Protein 7WUY (pdb70)

Solvent-accessible surface area: 31284 Å² total; per-residue (Å²): 96,23,52,84,15,1,50,94,0,49,88,30,6,101,49,82,164,73,53,94,20,118,54,67,68,51,33,51,52,6,5,29,7,0,26,90,0,46,39,54,2,10,64,25,129,22,19,22,28,43,21,23,27,20,9,0,5,0,2,0,0,42,1,0,13,66,15,121,0,0,75,65,4,51,97,98,46,23,14,90,8,86,66,0,3,107,96,26,64,15,45,36,50,2,0,17,13,4,0,27,0,0,22,30,31,38,18,1,67,24,78,70,76,55,85,0,8,12,26,59,34,0,91,22,0,32,29,114,41,45,31,36,4,36,0,26,24,10,9,61,16,28,1,49,4,3,44,18,0,23,173,13,3,96,78,81,27,31,135,38,12,72,40,81,64,69,2,0,6,0,46,53,65,57,35,40,121,31,10,15,35,46,2,12,15,152,73,93,155,56,1,26,33,26,1,39,4,62,14,5,14,56,28,29,6,20,23,47,76,23,30,98,4,54,84,0,19,87,59,16,95,123,35,93,123,54,22,1,0,0,2,0,14,11,12,34,0,108,11,0,24,18,2,14,162,82,6,98,109,2,54,17,60,30,0,0,0,0,17,42,61,28,2,13,124,30,0,106,109,61,11,75,144,62,1,94,61,11,77,47,61,51,11,28,34,22,145,68,11,66,19,141,22,0,0,0,0,1,0,20,38,12,0,8,42,21,4,60,99,20,0,11,36,0,0,90,55,2,21,80,4,10,24,134,55,1,55,0,0,0,1,0,4,8,13,37,112,63,14,47,50,19,6,2,0,23,11,5,18,10,1,0,16,2,1,35,11,2,23,52,90,57,3,92,125,2,2,68,131,6,36,8,114,32,72,18,36,77,102,15,110,106,16,69,0,0,6,1,11,0,45,76,86,62,16,49,67,0,0,55,60,0,57,87,34,8,117,37,96,158,68,67,85,95,48,60,98,143,65,8,130,44,6,11,37,18,0,91,85,2,17,78,80,25,22,72,31,74,10,16,0,4,37,19,2,9,28,2,0,13,3,3,0,6,37,0,0,14,67,15,125,0,0,74,53,3,50,95,99,44,20,17,102,9,90,66,0,5,104,85,30,66,18,43,35,71,0,0,19,18,2,0,60,3,0,29,26,9,20,16,1,58,48,88,58,94,83,86,0,5,10,28,52,11,0,93,27,8,35,28,121,44,64,42,34,3,49,7,30,17,11,10,63,12,56,4,46,3,3,40,6,1,23,134,8,5,99,82,66,26,32,130,32,10,66,34,82,84,82,1,0,16,0,30,41,63,57,20,31,104,26,27,34,50,86,6,13,92,155,59,108,151,73,33,54,38,35,104,63,0,102,59,23,29,48,79,108,3,40,32,36,69,34,23,95,3,44,82,0,21,84,52,16,91,143,25,93,121,31,38,0,0,0,1,1,18,9,52,138,0,168,8,0,21,21,0,14,154,88,14,101,117,2,47,20,65,47,0,2,0,0,20,116,77,52,50,8,112,103,3,100,80,101,17,99,136,51,2,108,67,6,99,32,34,52,12,40,40,37,141,64,13,53,14,115,19,0,8,0,0,0,0,31,33,19,0,27,48,28,3,38,102,54,0,8,45,0,0,90,61,3,21,83,6,8,23,124,62,0,46,0,0,0,1,1,2,3,7,28,74,56,8,49,113,44,0,4,3,15,12,8,29,10,5,2,41,3,1,13,6,1,16,69,127,43,3,95,131,0,1,65,108,5,32,4,120,15,65,20,38,78,109,15,146,74,26,58,0,0,3,0,14,0,39,68,97

Foldseek 3Di:
DVVVLVVVVVVLVVCVVVVNQPDLQSVVVVVVSVVVVCVVPDDPVNVVVVVVLVVLLLVLLVVCLVLLLLLVADQDDKAFLVVSCVVSVHDSVVNVVSVVSCCVVVQWPDDPDTIIHGDPNSNPSNDDAQVNLLSCCCVVQFPLLVVCVVVLCVVVNPDQQFDQFQFSSCVSVVNRVDGPQVVQLPDLVSLVSVLRNVPPPCLAAPLDDWDQPLVLLVVCVVDPQAQAEEEAQCQLCPSVVVNCVVNVSDQQQSYEYEHAPSRLVCSVVPPDPRSVSHHYYYDDLLVADPAAAHQEYEAEAPQQLHHLVSLLSSLLRVQVRYDQNHKYKYKYAAADVVGDDVQVVVQVSSSSNNGGHYHPVSVVVSCVSSQKDFPDWTQDPRYRIIITIIGGD/DVVVLVVLVVVVVVCVVVVHDDDPVSVVVNVVVVVVVCVVPPDVVRVVVVVVLVVLLLVLLVVCLVLLLLQVADQDDKDFLVRSCVVSVHDSVVNVVSVVSCCVVVQWHDDPPGIIHGDPNRNVSNDDAQVNLLSCLCVVQPPLLVVCVVVLCVVVPPDQQFAQASFSSCVSVVHSVDGPVVVVVVPVVNVVSVVSNVVVVVVPDDLDDFDDPCVLLVVVVVDVDAQAEEEAQCQLCPSLVVNCVVPVSDQQLSYEYEHAPVRLVVSCPPNDDSNVSHHYYYDDLQAADPRAAYQEYEYEPPQQLGGLVSLLSSLLRVVVRHDQNHKYKYWAAQADVVGDDPQVVVQVSSSSSNGGGHHPVSVQVSQVSSQKHFPDWTADPPRRGIITIIGGD

Organism: Aspergillus carbonarius (strain ITEM 5010) (NCBI:txid602072)

Secondary structure (DSSP, 8-state):
-HHHHHHHHHHHHHHHHTT---SHHHHHHHHHHHHHHHHHH--HHHHHHHHHHHHHHHHHHHHHHHTTHHHHS-SSS-EEHHHHHHHHT--HHHHHHHHHHHHHTTSEEEETTTEEEE-TTTGGGGS--HHHHHHHIIIIIIHHHHHTHHHHHHHH-SS----SSS-HHHHHHT-TTS-HHHHHHTSHHHHHHHHHHTTS-TTTS-SSSSS--TTHHHHHHH-SSS--EEEET-TTSHHHHHHHHH-TTS-GGGEEEEE-HHHHHHHHHH--TTGGGSEEEE--TTT-----S-SEEEEES-GGGS-HHHHHHHHHHHHHH--TT-EEEEEEE-B-SS--HHHHHHHHHHHTTT----BHHHHHHHHHHTTEEEEEEEE-SSSSEEEEEEEE-/-HHHHHHHHHHHHHHHHTTPPPPHHHHHHHHHHHHHHHHHH--HHHHHHHHHHHHHHHHHHHHHHHTTHHHHS-SSS-EEHHHHHHHHTS-HHHHHHHHHHHHHTTSEEESSTTEEEE-TTTGGGGS--HHHHHHHHIIIIIHHHHHTHHHHHHHH-S-----SSS-HHHHHHT-TTS-HHHHHHT-HHHHHHHHHHHHHHHHTS-SSSSS--TTHHHHHHH-SSS--EEEET-TTSHHHHHHHHH-TTS-GGG-EEEE-HHHHHHHHHH--HHHHHSEEEE--TTT-----S-SEEEEES-GGGS-HHHHHHHHHHHHHH--TT-EEEEEEE-B-SSPPHHHHHHHHHHGGGT--PPBHHHHHHHHHHTTEEEEEEEE-SSTTEEEEEEEE-

Structure (mmCIF, N/CA/C/O backbone):
data_7WUY
#
_entry.id   7WUY
#
_cell.length_a   72.954
_cell.length_b   108.295
_cell.length_c   122.771
_cell.angle_alpha   90.000
_cell.angle_beta   90.000
_cell.angle_gamma   90.000
#
_symmetry.space_group_name_H-M   'P 21 2 21'
#
loop_
_entity.id
_entity.type
_entity.pdbx_description
1 polymer 'Methyltransf_2 domain-containing protein'
2 non-polymer 'SULFATE ION'
3 non-polymer S-ADENOSYLMETHIONINE
4 non-polymer 1,2-ETHANEDIOL
5 non-polymer GLYCEROL
6 non-polymer 3-[[(1~{S},2~{R},4~{a}~{S},8~{a}~{S})-2-methyl-1,2,4~{a},5,6,7,8,8~{a}-octahydronaphthalen-1-yl]carbonyl]-5-[(1~{S},2~{R},5~{S},6~{S})-2,5-bis(oxidanyl)-7-oxabicyclo[4.1.0]heptan-2-yl]-4-oxidanyl-1~{H}-pyridin-2-one
7 non-polymer 'PENTAETHYLENE GLYCOL'
8 non-polymer DI(HYDROXYETHYL)ETHER
9 water water
#
loop_
_atom_site.group_PDB
_atom_site.id
_atom_site.type_symbol
_atom_site.label_atom_id
_atom_site.label_alt_id
_atom_site.label_comp_id
_atom_site.label_asym_id
_atom_site.label_entity_id
_atom_site.label_seq_id
_atom_site.pdbx_PDB_ins_code
_atom_site.Cartn_x
_atom_site.Cartn_y
_atom_site.Cartn_z
_atom_site.occupancy
_atom_site.B_iso_or_equiv
_atom_site.auth_seq_id
_atom_site.auth_comp_id
_atom_site.auth_asym_id
_atom_site.auth_atom_id
_atom_site.pdbx_PDB_model_num
ATOM 1 N N . SER A 1 10 ? -0.55225 126.86245 5.10700 1.000 32.36825 10 SER A N 1
ATOM 2 C CA . SER A 1 10 ? -1.59443 125.88536 5.32362 1.000 41.80212 10 SER A CA 1
ATOM 3 C C . SER A 1 10 ? -1.13026 124.96879 6.43070 1.000 35.89891 10 SER A C 1
ATOM 4 O O . SER A 1 10 ? 0.04607 124.95595 6.75525 1.000 39.19987 10 SER A O 1
ATOM 7 N N . LEU A 1 11 ? -2.06271 124.24204 7.03187 1.000 36.58642 11 LEU A N 1
ATOM 8 C CA . LEU A 1 11 ? -1.67973 123.21223 7.97978 1.000 39.16261 11 LEU A CA 1
ATOM 9 C C . LEU A 1 11 ? -0.69258 122.25462 7.32802 1.000 40.50507 11 LEU A C 1
ATOM 10 O O . LEU A 1 11 ? 0.21722 121.76201 7.99534 1.000 36.96915 11 LEU A O 1
ATOM 15 N N . ASP A 1 12 ? -0.81076 122.04026 6.00610 1.000 38.61580 12 ASP A N 1
ATOM 16 C CA . ASP A 1 12 ? 0.00090 121.02196 5.34630 1.000 37.59665 12 ASP A CA 1
ATOM 17 C C . ASP A 1 12 ? 1.40647 121.51453 5.05897 1.000 39.69978 12 ASP A C 1
ATOM 18 O O . ASP A 1 12 ? 2.37005 120.75355 5.24200 1.000 40.79655 12 ASP A O 1
ATOM 23 N N . THR A 1 13 ? 1.56448 122.77321 4.61684 1.000 38.48557 13 THR A N 1
ATOM 24 C CA . THR A 1 13 ? 2.91061 123.30867 4.45549 1.000 32.55900 13 THR A CA 1
ATOM 25 C C . THR A 1 13 ? 3.61321 123.44377 5.80514 1.000 37.65232 13 THR A C 1
ATOM 26 O O . THR A 1 13 ? 4.83555 123.22823 5.89461 1.000 37.41817 13 THR A O 1
ATOM 30 N N . LEU A 1 14 ? 2.87037 123.79692 6.86327 1.000 35.23990 14 LEU A N 1
ATOM 31 C CA . LEU A 1 14 ? 3.46588 123.81643 8.20566 1.000 37.17114 14 LEU A CA 1
ATOM 32 C C . LEU A 1 14 ? 3.91500 122.41041 8.61751 1.000 32.75285 14 LEU A C 1
ATOM 33 O O . LEU A 1 14 ? 5.01636 122.22542 9.14839 1.000 31.55774 14 LEU A O 1
ATOM 38 N N . ALA A 1 15 ? 3.05015 121.42243 8.43462 1.000 33.36108 15 ALA A N 1
ATOM 39 C CA . ALA A 1 15 ? 3.43783 120.05307 8.77772 1.000 35.75942 15 ALA A CA 1
ATOM 40 C C . ALA A 1 15 ? 4.72708 119.67078 8.06768 1.000 30.93764 15 ALA A C 1
ATOM 41 O O . ALA A 1 15 ? 5.61489 119.06731 8.67076 1.000 33.20866 15 ALA A O 1
ATOM 43 N N . ALA A 1 16 ? 4.84259 120.01934 6.78113 1.000 31.93219 16 ALA A N 1
ATOM 44 C CA . ALA A 1 16 ? 6.02583 119.66511 6.00502 1.000 39.45834 16 ALA A CA 1
ATOM 45 C C . ALA A 1 16 ? 7.26034 120.40330 6.49785 1.000 39.91514 16 ALA A C 1
ATOM 46 O O . ALA A 1 16 ? 8.36740 119.85686 6.47151 1.000 34.47695 16 ALA A O 1
ATOM 48 N N . LYS A 1 17 ? 7.10105 121.63412 6.96879 1.000 32.55685 17 LYS A N 1
ATOM 49 C CA . LYS A 1 17 ? 8.25362 122.32348 7.52008 1.000 34.22931 17 LYS A CA 1
ATOM 50 C C . LYS A 1 17 ? 8.70469 121.65815 8.81287 1.000 32.70751 17 LYS A C 1
ATOM 51 O O . LYS A 1 17 ? 9.91468 121.51298 9.04620 1.000 33.66507 17 LYS A O 1
ATOM 57 N N . LEU A 1 18 ? 7.75360 121.23186 9.65704 1.000 31.43245 18 LEU A N 1
ATOM 58 C CA . LEU A 1 18 ? 8.13757 120.54070 10.88902 1.000 31.32725 18 LEU A CA 1
ATOM 59 C C . LEU A 1 18 ? 8.87752 119.23328 10.57653 1.000 36.37248 18 LEU A C 1
ATOM 60 O O . LEU A 1 18 ? 9.91244 118.91777 11.17934 1.000 30.07886 18 LEU A O 1
ATOM 65 N N . ILE A 1 19 ? 8.32757 118.44833 9.64984 1.000 33.39802 19 ILE A N 1
ATOM 66 C CA . ILE A 1 19 ? 8.92657 117.16425 9.27232 1.000 31.68332 19 ILE A CA 1
ATOM 67 C C . ILE A 1 19 ? 10.35290 117.37515 8.77393 1.000 31.61436 19 ILE A C 1
ATOM 68 O O . ILE A 1 19 ? 11.27355 116.63141 9.13984 1.000 35.77336 19 ILE A O 1
ATOM 73 N N . GLU A 1 20 ? 10.58388 118.42523 7.98720 1.000 37.72512 20 GLU A N 1
ATOM 74 C CA . GLU A 1 20 ? 11.91858 118.62483 7.43705 1.000 37.06222 20 GLU A CA 1
ATOM 75 C C . GLU A 1 20 ? 12.89823 119.08963 8.50319 1.000 42.75649 20 GLU A C 1
ATOM 76 O O . GLU A 1 20 ? 14.06876 118.68181 8.49950 1.000 42.37340 20 GLU A O 1
ATOM 82 N N . LYS A 1 21 ? 12.44269 119.92722 9.43788 1.000 38.08193 21 LYS A N 1
ATOM 83 C CA . LYS A 1 21 ? 13.32867 120.32948 10.52009 1.000 38.75589 21 LYS A CA 1
ATOM 84 C C . LYS A 1 21 ? 13.59026 119.17628 11.48024 1.000 40.04918 21 LYS A C 1
ATOM 85 O O . LYS A 1 21 ? 14.68096 119.09268 12.06075 1.000 39.45314 21 LYS A O 1
ATOM 91 N N . ALA A 1 22 ? 12.61920 118.26615 11.65752 1.000 35.33036 22 ALA A N 1
ATOM 92 C CA . ALA A 1 22 ? 12.87933 117.07576 12.47303 1.000 35.44399 22 ALA A CA 1
ATOM 93 C C . ALA A 1 22 ? 13.96853 116.20206 11.82403 1.000 40.57407 22 ALA A C 1
ATOM 94 O O . ALA A 1 22 ? 14.89864 115.73551 12.50288 1.000 36.65239 22 ALA A O 1
ATOM 96 N N . LYS A 1 23 ? 13.90153 116.02207 10.49864 1.000 40.14145 23 LYS A N 1
ATOM 97 C CA . LYS A 1 23 ? 14.96859 115.32092 9.77755 1.000 38.08079 23 LYS A CA 1
ATOM 98 C C . LYS A 1 23 ? 16.32793 115.94521 10.04321 1.000 39.62844 23 LYS A C 1
ATOM 99 O O . LYS A 1 23 ? 17.30014 115.23317 10.33480 1.000 43.78524 23 LYS A O 1
ATOM 105 N N . ASP A 1 24 ? 16.43095 117.27705 9.89627 1.000 39.62476 24 ASP A N 1
ATOM 106 C CA . ASP A 1 24 ? 17.71370 117.95112 10.10667 1.000 45.84448 24 ASP A CA 1
ATOM 107 C C . ASP A 1 24 ? 18.23298 117.68283 11.50599 1.000 48.28438 24 ASP A C 1
ATOM 108 O O . ASP A 1 24 ? 19.40889 117.36375 11.69188 1.000 48.87383 24 ASP A O 1
ATOM 113 N N . LEU A 1 25 ? 17.37034 117.83476 12.51200 1.000 39.72669 25 LEU A N 1
ATOM 114 C CA . LEU A 1 25 ? 17.78470 117.53795 13.88147 1.000 40.41619 25 LEU A CA 1
ATOM 115 C C . LEU A 1 25 ? 18.31343 116.11723 14.00903 1.000 49.23630 25 LEU A C 1
ATOM 116 O O . LEU A 1 25 ? 19.33137 115.88542 14.66767 1.000 48.04480 25 LEU A O 1
ATOM 121 N N . ARG A 1 26 ? 17.62081 115.15095 13.39883 1.000 43.39735 26 ARG A N 1
ATOM 122 C CA . ARG A 1 26 ? 17.97109 113.73995 13.57052 1.000 47.06485 26 ARG A CA 1
ATOM 123 C C . ARG A 1 26 ? 19.36893 113.43829 13.02253 1.000 45.36297 26 ARG A C 1
ATOM 124 O O . ARG A 1 26 ? 20.12264 112.64232 13.60092 1.000 52.23455 26 ARG A O 1
ATOM 132 N N . ALA A 1 27 ? 19.72174 114.05775 11.90582 1.000 46.22954 27 ALA A N 1
ATOM 133 C CA . ALA A 1 27 ? 21.02271 113.92717 11.28004 1.000 49.06240 27 ALA A CA 1
ATOM 134 C C . ALA A 1 27 ? 22.10937 114.77933 11.92958 1.000 58.20265 27 ALA A C 1
ATOM 135 O O . ALA A 1 27 ? 23.25903 114.69202 11.49136 1.000 61.24663 27 ALA A O 1
ATOM 137 N N . GLY A 1 28 ? 21.79065 115.60994 12.92582 1.000 56.30432 28 GLY A N 1
ATOM 138 C CA . GLY A 1 28 ? 22.75918 116.57579 13.44650 1.000 57.88729 28 GLY A CA 1
ATOM 139 C C . GLY A 1 28 ? 23.07545 117.73281 12.51334 1.000 66.38758 28 GLY A C 1
ATOM 140 O O . GLY A 1 28 ? 24.21150 118.22969 12.51351 1.000 69.04397 28 GLY A O 1
ATOM 141 N N . ASN A 1 29 ? 22.08710 118.17997 11.71849 1.000 64.93033 29 ASN A N 1
ATOM 142 C CA . ASN A 1 29 ? 22.23336 119.22905 10.70614 1.000 70.22781 29 ASN A CA 1
ATOM 143 C C . ASN A 1 29 ? 21.36628 120.46188 10.99221 1.000 70.13740 29 ASN A C 1
ATOM 144 O O . ASN A 1 29 ? 21.04451 121.21652 10.06359 1.000 66.28545 29 ASN A O 1
ATOM 149 N N . SER A 1 30 ? 20.95143 120.67275 12.24435 1.000 66.24678 30 SER A N 1
ATOM 150 C CA . SER A 1 30 ? 20.12680 121.83024 12.60179 1.000 62.69931 30 SER A CA 1
ATOM 151 C C . SER A 1 30 ? 20.83361 122.61867 13.70279 1.000 64.36902 30 SER A C 1
ATOM 152 O O . SER A 1 30 ? 20.27620 122.85695 14.78628 1.000 66.30459 30 SER A O 1
ATOM 155 N N . THR A 1 31 ? 22.07686 123.00981 13.42291 1.000 56.32709 31 THR A N 1
ATOM 156 C CA . THR A 1 31 ? 22.95299 123.61046 14.41411 1.000 58.02051 31 THR A CA 1
ATOM 157 C C . THR A 1 31 ? 22.78181 125.12815 14.48340 1.000 54.18065 31 THR A C 1
ATOM 158 O O . THR A 1 31 ? 22.80379 125.69668 15.57831 1.000 60.41157 31 THR A O 1
ATOM 162 N N . THR A 1 32 ? 22.56308 125.78752 13.34175 1.000 46.28839 32 THR A N 1
ATOM 163 C CA . THR A 1 32 ? 22.80533 127.21989 13.23521 1.000 48.31522 32 THR A CA 1
ATOM 164 C C . THR A 1 32 ? 21.71670 128.05126 13.92745 1.000 49.45752 32 THR A C 1
ATOM 165 O O . THR A 1 32 ? 20.59633 127.57681 14.16554 1.000 40.92594 32 THR A O 1
ATOM 169 N N . PRO A 1 33 ? 22.04961 129.29640 14.28925 1.000 46.98784 33 PRO A N 1
ATOM 170 C CA . PRO A 1 33 ? 21.02339 130.19059 14.85276 1.000 41.75017 33 PRO A CA 1
ATOM 171 C C . PRO A 1 33 ? 19.87768 130.42545 13.89711 1.000 39.65357 33 PRO A C 1
ATOM 172 O O . PRO A 1 33 ? 18.72531 130.44284 14.33673 1.000 34.65086 33 PRO A O 1
ATOM 176 N N . GLN A 1 34 ? 20.15834 130.58737 12.59390 1.000 36.30525 34 GLN A N 1
ATOM 177 C CA . GLN A 1 34 ? 19.08064 130.80802 11.63695 1.000 41.39360 34 GLN A CA 1
ATOM 178 C C . GLN A 1 34 ? 18.12029 129.62799 11.62839 1.000 38.85401 34 GLN A C 1
ATOM 179 O O . GLN A 1 34 ? 16.90017 129.80837 11.52425 1.000 35.36405 34 GLN A O 1
ATOM 185 N N . GLN A 1 35 ? 18.65867 128.40753 11.73086 1.000 39.61527 35 GLN A N 1
ATOM 186 C CA . GLN A 1 35 ? 17.79617 127.23021 11.74666 1.000 34.40201 35 GLN A CA 1
ATOM 187 C C . GLN A 1 35 ? 16.94207 127.19818 13.01176 1.000 30.70763 35 GLN A C 1
ATOM 188 O O . GLN A 1 35 ? 15.74942 126.88637 12.95017 1.000 33.36349 35 GLN A O 1
ATOM 194 N N . HIS A 1 36 ? 17.54114 127.48281 14.17236 1.000 28.70469 36 HIS A N 1
ATOM 195 C CA . HIS A 1 36 ? 16.72439 127.54342 15.38347 1.000 31.71028 36 HIS A CA 1
ATOM 196 C C . HIS A 1 36 ? 15.63157 128.60132 15.26150 1.000 31.89593 36 HIS A C 1
ATOM 197 O O . HIS A 1 36 ? 14.46373 128.34213 15.57772 1.000 29.30050 36 HIS A O 1
ATOM 204 N N . GLU A 1 37 ? 15.99705 129.81950 14.83943 1.000 32.90898 37 GLU A N 1
ATOM 205 C CA . GLU A 1 37 ? 14.99873 130.87249 14.71929 1.000 35.02040 37 GLU A CA 1
ATOM 206 C C . GLU A 1 37 ? 13.88276 130.45400 13.77477 1.000 33.72116 37 GLU A C 1
ATOM 207 O O . GLU A 1 37 ? 12.70080 130.74536 14.01490 1.000 28.87470 37 GLU A O 1
ATOM 213 N N . ALA A 1 38 ? 14.23797 129.76739 12.69195 1.000 27.88880 38 ALA A N 1
ATOM 214 C CA . ALA A 1 38 ? 13.22485 129.38156 11.72188 1.000 29.58976 38 ALA A CA 1
ATOM 215 C C . ALA A 1 38 ? 12.26835 128.34199 12.29803 1.000 25.32573 38 ALA A C 1
ATOM 216 O O . ALA A 1 38 ? 11.05885 128.39466 12.03305 1.000 31.82901 38 ALA A O 1
ATOM 218 N N . LEU A 1 39 ? 12.78424 127.38353 13.08106 1.000 28.81723 39 LEU A N 1
ATOM 219 C CA . LEU A 1 39 ? 11.89690 126.39830 13.69398 1.000 29.04852 39 LEU A CA 1
ATOM 220 C C . LEU A 1 39 ? 10.99654 127.06164 14.72717 1.000 27.99096 39 LEU A C 1
ATOM 221 O O . LEU A 1 39 ? 9.80716 126.74729 14.80647 1.000 27.18569 39 LEU A O 1
ATOM 226 N N . VAL A 1 40 ? 11.56228 127.94026 15.55885 1.000 25.13542 40 VAL A N 1
ATOM 227 C CA . VAL A 1 40 ? 10.73026 128.69637 16.50115 1.000 24.61512 40 VAL A CA 1
ATOM 228 C C . VAL A 1 40 ? 9.62130 129.44218 15.76565 1.000 27.74920 40 VAL A C 1
ATOM 229 O O . VAL A 1 40 ? 8.45528 129.43500 16.19407 1.000 26.27517 40 VAL A O 1
ATOM 233 N N . GLY A 1 41 ? 9.95393 130.10559 14.64864 1.000 25.89171 41 GLY A N 1
ATOM 234 C CA . GLY A 1 41 ? 8.92193 130.78531 13.88678 1.000 30.01939 41 GLY A CA 1
ATOM 235 C C . GLY A 1 41 ? 7.84764 129.85880 13.35247 1.000 26.35606 41 GLY A C 1
ATOM 236 O O . GLY A 1 41 ? 6.65377 130.17748 13.38391 1.000 26.58937 41 GLY A O 1
ATOM 237 N N . THR A 1 42 ? 8.24707 128.68671 12.85470 1.000 28.40366 42 THR A N 1
ATOM 238 C CA . THR A 1 42 ? 7.24881 127.73901 12.40619 1.000 24.56898 42 THR A CA 1
ATOM 239 C C . THR A 1 42 ? 6.32978 127.29821 13.54522 1.000 25.72049 42 THR A C 1
ATOM 240 O O . THR A 1 42 ? 5.12404 127.18098 13.36376 1.000 28.17724 42 THR A O 1
ATOM 244 N N . LEU A 1 43 ? 6.88480 127.02395 14.72333 1.000 25.77496 43 LEU A N 1
ATOM 245 C CA . LEU A 1 43 ? 6.04105 126.65199 15.85489 1.000 22.61374 43 LEU A CA 1
ATOM 246 C C . LEU A 1 43 ? 5.04551 127.76210 16.18482 1.000 22.48107 43 LEU A C 1
ATOM 247 O O . LEU A 1 43 ? 3.93722 127.49034 16.64102 1.000 26.30495 43 LEU A O 1
ATOM 252 N N . LYS A 1 44 ? 5.47444 129.01651 16.08185 1.000 25.03800 44 LYS A N 1
ATOM 253 C CA . LYS A 1 44 ? 4.54758 130.12339 16.33868 1.000 29.39825 44 LYS A CA 1
ATOM 254 C C . LYS A 1 44 ? 3.44697 130.16260 15.28741 1.000 26.49002 44 LYS A C 1
ATOM 255 O O . LYS A 1 44 ? 2.28271 130.44725 15.60325 1.000 27.24788 44 LYS A O 1
ATOM 261 N N . GLN A 1 45 ? 3.80540 129.89268 14.02928 1.000 30.57198 45 GLN A N 1
ATOM 262 C CA . GLN A 1 45 ? 2.80691 129.84484 12.97405 1.000 32.29149 45 GLN A CA 1
ATOM 263 C C . GLN A 1 45 ? 1.79039 128.75363 13.23182 1.000 30.08050 45 GLN A C 1
ATOM 264 O O . GLN A 1 45 ? 0.59010 128.95219 13.00029 1.000 30.22379 45 GLN A O 1
ATOM 270 N N . VAL A 1 46 ? 2.24164 127.61144 13.76462 1.000 29.03656 46 VAL A N 1
ATOM 271 C CA . VAL A 1 46 ? 1.32183 126.55230 14.13291 1.000 27.38430 46 VAL A CA 1
ATOM 272 C C . VAL A 1 46 ? 0.36975 127.03676 15.20513 1.000 30.08584 46 VAL A C 1
ATOM 273 O O . VAL A 1 46 ? -0.84795 126.85667 15.10832 1.000 28.95372 46 VAL A O 1
ATOM 277 N N . GLN A 1 47 ? 0.92146 127.60020 16.27992 1.000 28.91398 47 GLN A N 1
ATOM 278 C CA . GLN A 1 47 ? 0.09808 128.14763 17.35725 1.000 27.43435 47 GLN A CA 1
ATOM 279 C C . GLN A 1 47 ? -1.00096 129.04260 16.79452 1.000 29.28974 47 GLN A C 1
ATOM 280 O O . GLN A 1 47 ? -2.17584 128.87611 17.11941 1.000 31.27021 47 GLN A O 1
ATOM 286 N N . ASP A 1 48 ? -0.63174 129.94715 15.88216 1.000 29.08079 48 ASP A N 1
ATOM 287 C CA . ASP A 1 48 ? -1.58438 130.92435 15.34449 1.000 30.90255 48 ASP A CA 1
ATOM 288 C C . ASP A 1 48 ? -2.62167 130.27688 14.46268 1.000 43.19039 48 ASP A C 1
ATOM 289 O O . ASP A 1 48 ? -3.75368 130.76243 14.36137 1.000 41.36747 48 ASP A O 1
ATOM 294 N N . ALA A 1 49 ? -2.25362 129.20228 13.79784 1.000 36.85227 49 ALA A N 1
ATOM 295 C CA . ALA A 1 49 ? -3.20155 128.53682 12.93285 1.000 38.28447 49 ALA A CA 1
ATOM 296 C C . ALA A 1 49 ? -4.12972 127.63103 13.70463 1.000 37.20382 49 ALA A C 1
ATOM 297 O O . ALA A 1 49 ? -5.20829 127.30778 13.20603 1.000 48.56382 49 ALA A O 1
ATOM 299 N N . VAL A 1 50 ? -3.76369 127.18595 14.89421 1.000 34.10561 50 VAL A N 1
ATOM 300 C CA . VAL A 1 50 ? -4.60329 126.19931 15.55418 1.000 36.22515 50 VAL A CA 1
ATOM 301 C C . VAL A 1 50 ? -5.28447 126.75360 16.79536 1.000 36.01078 50 VAL A C 1
ATOM 302 O O . VAL A 1 50 ? -6.35349 126.24313 17.15535 1.000 33.51054 50 VAL A O 1
ATOM 306 N N . TYR A 1 51 ? -4.75249 127.81576 17.41830 1.000 28.56252 51 TYR A N 1
ATOM 307 C CA . TYR A 1 51 ? -5.32253 128.25640 18.68768 1.000 29.74520 51 TYR A CA 1
ATOM 308 C C . TYR A 1 51 ? -6.73201 128.80846 18.48953 1.000 29.79059 51 TYR A C 1
ATOM 309 O O . TYR A 1 51 ? -7.01710 129.52062 17.51660 1.000 30.28810 51 TYR A O 1
ATOM 318 N N . LEU A 1 52 ? -7.60877 128.49752 19.42520 1.000 33.60272 52 LEU A N 1
ATOM 319 C CA . LEU A 1 52 ? -8.94059 129.08014 19.47328 1.000 30.01932 52 LEU A CA 1
ATOM 320 C C . LEU A 1 52 ? -9.05429 130.02650 20.66908 1.000 33.38127 52 LEU A C 1
ATOM 321 O O . LEU A 1 52 ? -8.18185 130.05026 21.54556 1.000 30.28131 52 LEU A O 1
ATOM 326 N N . PRO A 1 53 ? -10.12889 130.82235 20.74051 1.000 33.67042 53 PRO A N 1
ATOM 327 C CA . PRO A 1 53 ? -10.23532 131.79099 21.84931 1.000 32.71155 53 PRO A CA 1
ATOM 328 C C . PRO A 1 53 ? -9.96090 131.20880 23.22029 1.000 27.76224 53 PRO A C 1
ATOM 329 O O . PRO A 1 53 ? -9.32387 131.87699 24.04066 1.000 29.55667 53 PRO A O 1
ATOM 333 N N . ARG A 1 54 ? -10.45489 130.00206 23.51668 1.000 29.11509 54 ARG A N 1
ATOM 334 C CA . ARG A 1 54 ? -10.23737 129.44792 24.84972 1.000 30.51006 54 ARG A CA 1
ATOM 335 C C . ARG A 1 54 ? -8.75370 129.18559 25.09614 1.000 28.71956 54 ARG A C 1
ATOM 336 O O . ARG A 1 54 ? -8.25309 129.36146 26.22301 1.000 27.45228 54 ARG A O 1
ATOM 344 N N . ASP A 1 55 ? -8.03164 128.78796 24.05810 1.000 30.29167 55 ASP A N 1
ATOM 345 C CA . ASP A 1 55 ? -6.59121 128.59223 24.20091 1.000 28.21457 55 ASP A CA 1
ATOM 346 C C . ASP A 1 55 ? -5.87244 129.92252 24.42282 1.000 28.61030 55 ASP A C 1
ATOM 347 O O . ASP A 1 55 ? -4.93370 130.00029 25.22583 1.000 27.42276 55 ASP A O 1
ATOM 352 N N . ASP A 1 56 ? -6.24378 130.94262 23.64965 1.000 22.34880 56 ASP A N 1
ATOM 353 C CA . ASP A 1 56 ? -5.60861 132.26061 23.80035 1.000 28.23898 56 ASP A CA 1
ATOM 354 C C . ASP A 1 56 ? -5.84652 132.83126 25.19320 1.000 29.36498 56 ASP A C 1
ATOM 355 O O . ASP A 1 56 ? -4.94520 133.43876 25.78234 1.000 28.94163 56 ASP A O 1
ATOM 360 N N . LEU A 1 57 ? -7.06179 132.64501 25.72745 1.000 26.66187 57 LEU A N 1
ATOM 361 C CA . LEU A 1 57 ? -7.40005 133.10747 27.07519 1.000 29.18638 57 LEU A CA 1
ATOM 362 C C . LEU A 1 57 ? -6.58334 132.37189 28.13300 1.000 33.56398 57 LEU A C 1
ATOM 363 O O . LEU A 1 57 ? -5.99998 133.00292 29.03314 1.000 29.42421 57 LEU A O 1
ATOM 368 N N . ALA A 1 58 ? -6.51748 131.03061 28.03621 1.000 31.21285 58 ALA A N 1
ATOM 369 C CA . ALA A 1 58 ? -5.68849 130.28061 28.97490 1.000 26.84699 58 ALA A CA 1
ATOM 370 C C . ALA A 1 58 ? -4.23089 130.71275 28.86968 1.000 29.71610 58 ALA A C 1
ATOM 371 O O . ALA A 1 58 ? -3.55138 130.84957 29.88925 1.000 31.09133 58 ALA A O 1
ATOM 373 N N . ALA A 1 59 ? -3.73696 130.96050 27.65353 1.000 26.52397 59 ALA A N 1
ATOM 374 C CA . ALA A 1 59 ? -2.33743 131.34870 27.51539 1.000 33.49433 59 ALA A CA 1
ATOM 375 C C . ALA A 1 59 ? -2.07473 132.74807 28.07597 1.000 29.31807 59 ALA A C 1
ATOM 376 O O . ALA A 1 59 ? -1.03860 132.96459 28.71563 1.000 33.29291 59 ALA A O 1
ATOM 378 N N . MET A 1 60 ? -2.98558 133.70998 27.83586 1.000 31.29531 60 MET A N 1
ATOM 379 C CA . MET A 1 60 ? -2.88872 135.04711 28.44278 1.000 32.74154 60 MET A CA 1
ATOM 380 C C . MET A 1 60 ? -2.83943 134.95699 29.96126 1.000 33.65007 60 MET A C 1
ATOM 381 O O . MET A 1 60 ? -1.98152 135.57082 30.60412 1.000 30.42562 60 MET A O 1
ATOM 386 N N . GLN A 1 61 ? -3.81680 134.25726 30.55057 1.000 30.69687 61 GLN A N 1
ATOM 387 C CA . GLN A 1 61 ? -3.87899 134.11491 32.00414 1.000 32.87032 61 GLN A CA 1
ATOM 388 C C . GLN A 1 61 ? -2.60794 133.45995 32.52595 1.000 28.77527 61 GLN A C 1
ATOM 389 O O . GLN A 1 61 ? -2.00842 133.93809 33.49662 1.000 27.93710 61 GLN A O 1
ATOM 395 N N . MET A 1 62 ? -2.18893 132.35479 31.90555 1.000 26.73354 62 MET A N 1
ATOM 396 C CA . MET A 1 62 ? -0.98433 131.65293 32.40927 1.000 26.33565 62 MET A CA 1
ATOM 397 C C . MET A 1 62 ? 0.28806 132.49254 32.23205 1.000 28.08504 62 MET A C 1
ATOM 398 O O . MET A 1 62 ? 1.19409 132.44310 33.08743 1.000 27.04525 62 MET A O 1
ATOM 403 N N . GLY A 1 63 ? 0.35916 133.29008 31.15084 1.000 30.36258 63 GLY A N 1
ATOM 404 C CA . GLY A 1 63 ? 1.49926 134.17424 30.96062 1.000 26.87357 63 GLY A CA 1
ATOM 405 C C . GLY A 1 63 ? 1.62835 135.18633 32.07321 1.000 30.75523 63 GLY A C 1
ATOM 406 O O . GLY A 1 63 ? 2.70939 135.36020 32.65462 1.000 25.61271 63 GLY A O 1
ATOM 407 N N . PHE A 1 64 ? 0.52736 135.89100 32.37503 1.000 27.88237 64 PHE A N 1
ATOM 408 C CA . PHE A 1 64 ? 0.58125 136.89289 33.42459 1.000 22.41981 64 PHE A CA 1
ATOM 409 C C . PHE A 1 64 ? 0.86161 136.26336 34.76320 1.000 23.64662 64 PHE A C 1
ATOM 410 O O . PHE A 1 64 ? 1.62202 136.81189 35.55505 1.000 23.04622 64 PHE A O 1
ATOM 418 N N . VAL A 1 65 ? 0.22642 135.12328 35.05870 1.000 21.87035 65 VAL A N 1
ATOM 419 C CA . VAL A 1 65 ? 0.43949 134.49287 36.34838 1.000 22.62905 65 VAL A CA 1
ATOM 420 C C . VAL A 1 65 ? 1.87451 133.95336 36.48610 1.000 26.18064 65 VAL A C 1
ATOM 421 O O . VAL A 1 65 ? 2.50595 134.06407 37.54735 1.000 22.84301 65 VAL A O 1
ATOM 425 N N . THR A 1 66 ? 2.40360 133.32501 35.44269 1.000 20.99186 66 THR A N 1
ATOM 426 C CA . THR A 1 66 ? 3.76041 132.82639 35.53094 1.000 23.89831 66 THR A CA 1
ATOM 427 C C . THR A 1 66 ? 4.73508 133.99938 35.70600 1.000 23.89451 66 THR A C 1
ATOM 428 O O . THR A 1 66 ? 5.68844 133.91534 36.48252 1.000 21.82716 66 THR A O 1
ATOM 432 N N . ALA A 1 67 ? 4.51323 135.09580 34.98404 1.000 21.00442 67 ALA A N 1
ATOM 433 C CA . ALA A 1 67 ? 5.37000 136.28742 35.14320 1.000 22.74384 67 ALA A CA 1
ATOM 434 C C . ALA A 1 67 ? 5.37189 136.82411 36.57687 1.000 22.81657 67 ALA A C 1
ATOM 435 O O . ALA A 1 67 ? 6.43664 137.16508 37.13065 1.000 21.42709 67 ALA A O 1
ATOM 437 N N . ALA A 1 68 ? 4.18924 136.94573 37.18686 1.000 22.32312 68 ALA A N 1
ATOM 438 C CA . ALA A 1 68 ? 4.11340 137.45914 38.56138 1.000 22.15035 68 ALA A CA 1
ATOM 439 C C . ALA A 1 68 ? 4.75747 136.49523 39.54416 1.000 24.05528 68 ALA A C 1
ATOM 440 O O . ALA A 1 68 ? 5.38812 136.92414 40.52533 1.000 23.00885 68 ALA A O 1
ATOM 442 N N . ALA A 1 69 ? 4.54935 135.18631 39.35371 1.000 20.74772 69 ALA A N 1
ATOM 443 C CA . ALA A 1 69 ? 5.29168 134.22373 40.18352 1.000 23.49244 69 ALA A CA 1
ATOM 444 C C . ALA A 1 69 ? 6.80355 134.40171 40.02624 1.000 21.98103 69 ALA A C 1
ATOM 445 O O . ALA A 1 69 ? 7.55015 134.39687 41.01139 1.000 21.51488 69 ALA A O 1
ATOM 447 N N . ILE A 1 70 ? 7.28597 134.54379 38.79227 1.000 20.33063 70 ILE A N 1
ATOM 448 C CA . ILE A 1 70 ? 8.72741 134.74423 38.63268 1.000 19.98934 70 ILE A CA 1
ATOM 449 C C . ILE A 1 70 ? 9.12785 136.03521 39.33179 1.000 22.67133 70 ILE A C 1
ATOM 450 O O . ILE A 1 70 ? 10.14468 136.10042 40.02107 1.000 22.78756 70 ILE A O 1
ATOM 455 N N . ARG A 1 71 ? 8.29671 137.07775 39.21188 1.000 20.88780 71 ARG A N 1
ATOM 456 C CA . ARG A 1 71 ? 8.70123 138.36687 39.78248 1.000 23.34442 71 ARG A CA 1
ATOM 457 C C . ARG A 1 71 ? 8.80382 138.28770 41.30325 1.000 24.02643 71 ARG A C 1
ATOM 458 O O . ARG A 1 71 ? 9.72337 138.85144 41.90548 1.000 23.00315 71 ARG A O 1
ATOM 466 N N . LEU A 1 72 ? 7.86059 137.59159 41.94583 1.000 22.61995 72 LEU A N 1
ATOM 467 C CA . LEU A 1 72 ? 7.92163 137.44431 43.39887 1.000 22.85140 72 LEU A CA 1
ATOM 468 C C . LEU A 1 72 ? 9.14389 136.63459 43.81794 1.000 24.33506 72 LEU A C 1
ATOM 469 O O . LEU A 1 72 ? 9.86062 137.00101 44.76297 1.000 25.53904 72 LEU A O 1
ATOM 474 N N . LEU A 1 73 ? 9.38905 135.50726 43.14766 1.000 23.06308 73 LEU A N 1
ATOM 475 C CA . LEU A 1 73 ? 10.54489 134.69519 43.53177 1.000 25.28651 73 LEU A CA 1
ATOM 476 C C . LEU A 1 73 ? 11.85314 135.44693 43.28303 1.000 25.25922 73 LEU A C 1
ATOM 477 O O . LEU A 1 73 ? 12.81592 135.32077 44.05532 1.000 25.86449 73 LEU A O 1
ATOM 482 N N . LEU A 1 74 ? 11.91497 136.26586 42.22234 1.000 25.82243 74 LEU A N 1
ATOM 483 C CA . LEU A 1 74 ? 13.06320 137.16469 42.05841 1.000 24.87581 74 LEU A CA 1
ATOM 484 C C . LEU A 1 74 ? 13.17568 138.11401 43.23694 1.000 26.97948 74 LEU A C 1
ATOM 485 O O . LEU A 1 74 ? 14.24959 138.27007 43.83434 1.000 27.61146 74 LEU A O 1
ATOM 490 N N . HIS A 1 75 ? 12.06940 138.79706 43.54371 1.000 26.22187 75 HIS A N 1
ATOM 491 C CA . HIS A 1 75 ? 12.05349 139.83036 44.57885 1.000 26.08041 75 HIS A CA 1
ATOM 492 C C . HIS A 1 75 ? 12.44857 139.26725 45.93037 1.000 25.66213 75 HIS A C 1
ATOM 493 O O . HIS A 1 75 ? 13.17143 139.91112 46.69718 1.000 25.92631 75 HIS A O 1
ATOM 500 N N . TRP A 1 76 ? 11.97152 138.06256 46.23571 1.000 24.82726 76 TRP A N 1
ATOM 501 C CA . TRP A 1 76 ? 12.29748 137.39981 47.48684 1.000 27.31191 76 TRP A CA 1
ATOM 502 C C . TRP A 1 76 ? 13.66956 136.72187 47.48028 1.000 29.23180 76 TRP A C 1
ATOM 503 O O . TRP A 1 76 ? 14.05475 136.14568 48.50679 1.000 28.22242 76 TRP A O 1
ATOM 514 N N . LYS A 1 77 ? 14.41532 136.77530 46.36236 1.000 25.51833 77 LYS A N 1
ATOM 515 C CA . LYS A 1 77 ? 15.73115 136.11445 46.24350 1.000 30.76472 77 LYS A CA 1
ATOM 516 C C . LYS A 1 77 ? 15.64405 134.58971 46.38736 1.000 28.80589 77 LYS A C 1
ATOM 517 O O . LYS A 1 77 ? 16.59592 133.94471 46.85576 1.000 29.06513 77 LYS A O 1
ATOM 523 N N . VAL A 1 78 ? 14.53408 134.00412 45.95234 1.000 24.77034 78 VAL A N 1
ATOM 524 C CA . VAL A 1 78 ? 14.38870 132.53641 45.99946 1.000 24.14419 78 VAL A CA 1
ATOM 525 C C . VAL A 1 78 ? 15.21467 131.86472 44.89857 1.000 28.08027 78 VAL A C 1
ATOM 526 O O . VAL A 1 78 ? 15.85685 130.82803 45.12052 1.000 25.59849 78 VAL A O 1
ATOM 530 N N . PHE A 1 79 ? 15.19361 132.40033 43.67719 1.000 22.69085 79 PHE A N 1
ATOM 531 C CA . PHE A 1 79 ? 15.94699 131.75937 42.60988 1.000 26.84033 79 PHE A CA 1
ATOM 532 C C . PHE A 1 79 ? 17.43340 131.66779 42.96875 1.000 31.21754 79 PHE A C 1
ATOM 533 O O . PHE A 1 79 ? 18.09242 130.64760 42.69161 1.000 29.02170 79 PHE A O 1
ATOM 541 N N . GLU A 1 80 ? 17.96592 132.71660 43.60952 1.000 23.24666 80 GLU A N 1
ATOM 542 C CA . GLU A 1 80 ? 19.35145 132.72613 44.04540 1.000 27.51842 80 GLU A CA 1
ATOM 543 C C . GLU A 1 80 ? 19.65344 131.60798 45.03113 1.000 30.71569 80 GLU A C 1
ATOM 544 O O . GLU A 1 80 ? 20.79140 131.15479 45.10143 1.000 27.07333 80 GLU A O 1
ATOM 550 N N . LYS A 1 81 ? 18.67548 131.18305 45.81604 1.000 29.58350 81 LYS A N 1
ATOM 551 C CA . LYS A 1 81 ? 18.91207 130.19732 46.86054 1.000 28.67194 81 LYS A CA 1
ATOM 552 C C . LYS A 1 81 ? 18.63065 128.76897 46.42833 1.000 32.14016 81 LYS A C 1
ATOM 553 O O . LYS A 1 81 ? 19.03702 127.83758 47.14123 1.000 27.03150 81 LYS A O 1
ATOM 559 N N . ILE A 1 82 ? 17.99061 128.57074 45.28378 1.000 27.78942 82 ILE A N 1
ATOM 560 C CA . ILE A 1 82 ? 17.82657 127.23850 44.71313 1.000 26.64713 82 ILE A CA 1
ATOM 561 C C . ILE A 1 82 ? 19.14900 126.87367 44.03937 1.000 36.07338 82 ILE A C 1
ATOM 562 O O . ILE A 1 82 ? 19.63343 127.63664 43.17538 1.000 27.00525 82 ILE A O 1
ATOM 567 N N . PRO A 1 83 ? 19.76786 125.74529 44.40154 1.000 30.26757 83 PRO A N 1
ATOM 568 C CA . PRO A 1 83 ? 21.10906 125.43253 43.89264 1.000 31.88064 83 PRO A CA 1
ATOM 569 C C . PRO A 1 83 ? 21.08192 125.16090 42.39335 1.000 29.94004 83 PRO A C 1
ATOM 570 O O . PRO A 1 83 ? 20.04930 124.83640 41.79972 1.000 30.59683 83 PRO A O 1
ATOM 574 N N . ASP A 1 84 ? 22.23500 125.40117 41.77431 1.000 33.68342 84 ASP A N 1
ATOM 575 C CA . ASP A 1 84 ? 22.34307 125.27011 40.32520 1.000 33.17997 84 ASP A CA 1
ATOM 576 C C . ASP A 1 84 ? 21.91544 123.87806 39.85790 1.000 31.48233 84 ASP A C 1
ATOM 577 O O . ASP A 1 84 ? 21.29551 123.73021 38.79847 1.000 32.95832 84 ASP A O 1
ATOM 582 N N . THR A 1 85 ? 22.25792 122.84558 40.62305 1.000 28.45525 85 THR A N 1
ATOM 583 C CA . THR A 1 85 ? 21.79934 121.49264 40.39140 1.000 28.84518 85 THR A CA 1
ATOM 584 C C . THR A 1 85 ? 21.41861 120.91612 41.73932 1.000 28.17917 85 THR A C 1
ATOM 585 O O . THR A 1 85 ? 21.78306 121.46093 42.78762 1.000 31.14140 85 THR A O 1
ATOM 589 N N . GLY A 1 86 ? 20.75193 119.77923 41.71553 1.000 32.89559 86 GLY A N 1
ATOM 590 C CA . GLY A 1 86 ? 20.25991 119.21089 42.95545 1.000 29.60859 86 GLY A CA 1
ATOM 591 C C . GLY A 1 86 ? 19.00243 119.95562 43.35640 1.000 36.21695 86 GLY A C 1
ATOM 592 O O . GLY A 1 86 ? 18.41082 120.66156 42.55208 1.000 32.97932 86 GLY A O 1
ATOM 593 N N . SER A 1 87 ? 18.60440 119.82755 44.61451 1.000 29.58842 87 SER A N 1
ATOM 594 C CA . SER A 1 87 ? 17.31923 120.39481 45.00805 1.000 31.49418 87 SER A CA 1
ATOM 595 C C . SER A 1 87 ? 17.45643 120.95220 46.40877 1.000 30.96470 87 SER A C 1
ATOM 596 O O . SER A 1 87 ? 18.45250 120.69366 47.09818 1.000 31.34430 87 SER A O 1
ATOM 599 N N . ILE A 1 88 ? 16.45680 121.74352 46.82590 1.000 27.23596 88 ILE A N 1
ATOM 600 C CA . ILE A 1 88 ? 16.41802 122.30550 48.17092 1.000 27.60178 88 ILE A CA 1
ATOM 601 C C . ILE A 1 88 ? 14.99286 122.16528 48.69899 1.000 23.57487 88 ILE A C 1
ATOM 602 O O . ILE A 1 88 ? 14.02091 122.18748 47.93734 1.000 24.00202 88 ILE A O 1
ATOM 607 N N . ARG A 1 89 ? 14.86727 121.93523 50.00109 1.000 24.91234 89 ARG A N 1
ATOM 608 C CA . ARG A 1 89 ? 13.54373 121.78441 50.58511 1.000 27.15555 89 ARG A CA 1
ATOM 609 C C . ARG A 1 89 ? 12.80550 123.12622 50.56068 1.000 22.17214 89 ARG A C 1
ATOM 610 O O . ARG A 1 89 ? 13.40282 124.17210 50.81130 1.000 24.65962 89 ARG A O 1
ATOM 618 N N . TYR A 1 90 ? 11.49385 123.08577 50.32457 1.000 24.97996 90 TYR A N 1
ATOM 619 C CA . TYR A 1 90 ? 10.71788 124.32091 50.48317 1.000 23.04702 90 TYR A CA 1
ATOM 620 C C . TYR A 1 90 ? 10.93136 124.92611 51.86682 1.000 23.68692 90 TYR A C 1
ATOM 621 O O . TYR A 1 90 ? 11.01348 126.15922 52.01603 1.000 26.90114 90 TYR A O 1
ATOM 630 N N . GLU A 1 91 ? 11.02376 124.07795 52.90015 1.000 23.78276 91 GLU A N 1
ATOM 631 C CA . GLU A 1 91 ? 11.18723 124.63915 54.23964 1.000 24.15331 91 GLU A CA 1
ATOM 632 C C . GLU A 1 91 ? 12.52303 125.33712 54.39430 1.000 26.28577 91 GLU A C 1
ATOM 633 O O . GLU A 1 91 ? 12.63753 126.27787 55.18870 1.000 27.23317 91 GLU A O 1
ATOM 639 N N . GLU A 1 92 ? 13.58484 124.84564 53.72158 1.000 26.70073 92 GLU A N 1
ATOM 640 C CA . GLU A 1 92 ? 14.85729 125.56020 53.80281 1.000 26.17198 92 GLU A CA 1
ATOM 641 C C . GLU A 1 92 ? 14.81046 126.86883 53.04073 1.000 29.30805 92 GLU A C 1
ATOM 642 O O . GLU A 1 92 ? 15.32609 127.89078 53.50433 1.000 29.24895 92 GLU A O 1
ATOM 648 N N . LEU A 1 93 ? 14.24397 126.84459 51.83998 1.000 27.83284 93 LEU A N 1
ATOM 649 C CA . LEU A 1 93 ? 14.01033 128.09069 51.11257 1.000 30.26617 93 LEU A CA 1
ATOM 650 C C . LEU A 1 93 ? 13.25061 129.09649 51.96286 1.000 29.24289 93 LEU A C 1
ATOM 651 O O . LEU A 1 93 ? 13.63734 130.26545 52.08774 1.000 29.08511 93 LEU A O 1
ATOM 656 N N . ALA A 1 94 ? 12.14840 128.66114 52.55780 1.000 29.17773 94 ALA A N 1
ATOM 657 C CA . ALA A 1 94 ? 11.31571 129.59179 53.29774 1.000 25.38834 94 ALA A CA 1
ATOM 658 C C . ALA A 1 94 ? 12.08121 130.20896 54.45308 1.000 25.22569 94 ALA A C 1
ATOM 659 O O . ALA A 1 94 ? 12.00038 131.42602 54.69989 1.000 28.46685 94 ALA A O 1
ATOM 661 N N . THR A 1 95 ? 12.81312 129.38233 55.19321 1.000 29.34876 95 THR A N 1
ATOM 662 C CA . THR A 1 95 ? 13.59238 129.89679 56.30583 1.000 26.83625 95 THR A CA 1
ATOM 663 C C . THR A 1 95 ? 14.68188 130.85319 55.83238 1.000 29.55523 95 THR A C 1
ATOM 664 O O . THR A 1 95 ? 14.93389 131.87314 56.47099 1.000 30.51416 95 THR A O 1
ATOM 668 N N . GLN A 1 96 ? 15.30461 130.58233 54.68871 1.000 30.40515 96 GLN A N 1
ATOM 669 C CA . GLN A 1 96 ? 16.37932 131.48225 54.24906 1.000 28.90827 96 GLN A CA 1
ATOM 670 C C . GLN A 1 96 ? 15.86217 132.83316 53.76204 1.000 32.34437 96 GLN A C 1
ATOM 671 O O . GLN A 1 96 ? 16.56455 133.84834 53.87392 1.000 32.58986 96 GLN A O 1
ATOM 677 N N . VAL A 1 97 ? 14.63972 132.90238 53.23818 1.000 30.57912 97 VAL A N 1
ATOM 678 C CA . VAL A 1 97 ? 14.14618 134.20999 52.81681 1.000 32.05930 97 VAL A CA 1
ATOM 679 C C . VAL A 1 97 ? 13.31530 134.86138 53.90694 1.000 32.42171 97 VAL A C 1
ATOM 680 O O . VAL A 1 97 ? 12.85425 136.00412 53.73599 1.000 33.98165 97 VAL A O 1
ATOM 684 N N . GLY A 1 98 ? 13.14449 134.18807 55.04174 1.000 28.98356 98 GLY A N 1
ATOM 685 C CA . GLY A 1 98 ? 12.32889 134.67615 56.13143 1.000 30.28514 98 GLY A CA 1
ATOM 686 C C . GLY A 1 98 ? 10.87180 134.78651 55.73556 1.000 32.23906 98 GLY A C 1
ATOM 687 O O . GLY A 1 98 ? 10.22804 135.81214 56.01578 1.000 33.81777 98 GLY A O 1
ATOM 688 N N . GLY A 1 99 ? 10.34033 133.76754 55.06415 1.000 25.40139 99 GLY A N 1
ATOM 689 C CA . GLY A 1 99 ? 8.97305 133.79467 54.61218 1.000 27.64908 99 GLY A CA 1
ATOM 690 C C . GLY A 1 99 ? 8.21032 132.54278 54.99898 1.000 28.63329 99 GLY A C 1
ATOM 691 O O . GLY A 1 99 ? 8.77613 131.48805 55.31173 1.000 25.38020 99 GLY A O 1
ATOM 692 N N . ASP A 1 100 ? 6.89758 132.67142 54.92024 1.000 25.64860 100 ASP A N 1
ATOM 693 C CA . ASP A 1 100 ? 5.97509 131.56021 55.17611 1.000 23.64807 100 ASP A CA 1
ATOM 694 C C . ASP A 1 100 ? 6.11581 130.44343 54.12248 1.000 28.74182 100 ASP A C 1
ATOM 695 O O . ASP A 1 100 ? 5.90428 130.67817 52.92103 1.000 24.37070 100 ASP A O 1
ATOM 700 N N . VAL A 1 101 ? 6.42827 129.21140 54.57750 1.000 22.15623 101 VAL A N 1
ATOM 701 C CA . VAL A 1 101 ? 6.67433 128.09756 53.64884 1.000 24.32376 101 VAL A CA 1
ATOM 702 C C . VAL A 1 101 ? 5.46238 127.84082 52.76875 1.000 21.70426 101 VAL A C 1
ATOM 703 O O . VAL A 1 101 ? 5.59077 127.48593 51.58645 1.000 25.10451 101 VAL A O 1
ATOM 707 N N . VAL A 1 102 ? 4.26520 128.09949 53.28103 1.000 22.81607 102 VAL A N 1
ATOM 708 C CA . VAL A 1 102 ? 3.06488 127.78240 52.50824 1.000 23.53191 102 VAL A CA 1
ATOM 709 C C . VAL A 1 102 ? 2.94252 128.68968 51.26863 1.000 26.28050 102 VAL A C 1
ATOM 710 O O . VAL A 1 102 ? 2.66731 128.20802 50.16088 1.000 22.13584 102 VAL A O 1
ATOM 714 N N . ILE A 1 103 ? 3.08765 130.01218 51.42915 1.000 23.21150 103 ILE A N 1
ATOM 715 C CA . ILE A 1 103 ? 2.91522 130.88443 50.25345 1.000 23.47108 103 ILE A CA 1
ATOM 716 C C . ILE A 1 103 ? 4.07529 130.67498 49.29014 1.000 24.30918 103 ILE A C 1
ATOM 717 O O . ILE A 1 103 ? 3.88186 130.64667 48.07003 1.000 24.00400 103 ILE A O 1
ATOM 722 N N . ILE A 1 104 ? 5.28221 130.43970 49.81599 1.000 22.63143 104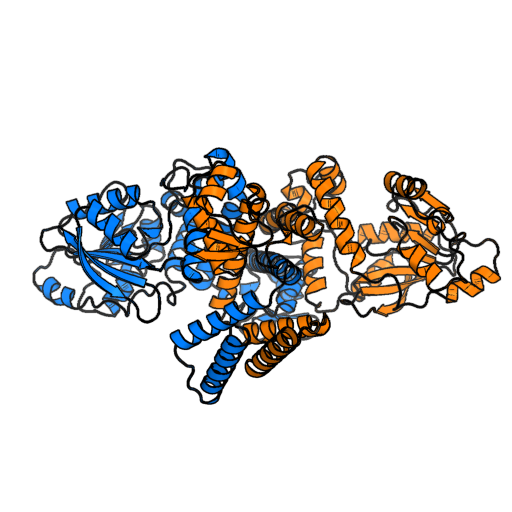 ILE A N 1
ATOM 723 C CA . ILE A 1 104 ? 6.42303 130.16368 48.93211 1.000 25.43170 104 ILE A CA 1
ATOM 724 C C . ILE A 1 104 ? 6.19446 128.89448 48.13720 1.000 24.09338 104 ILE A C 1
ATOM 725 O O . ILE A 1 104 ? 6.51017 128.83041 46.93842 1.000 23.41265 104 ILE A O 1
ATOM 730 N N . THR A 1 105 ? 5.61160 127.86642 48.77205 1.000 20.65159 105 THR A N 1
ATOM 731 C CA . THR A 1 105 ? 5.37945 126.62131 48.05069 1.000 19.74738 105 THR A CA 1
ATOM 732 C C . THR A 1 105 ? 4.31437 126.79871 46.98190 1.000 22.87438 105 THR A C 1
ATOM 733 O O . THR A 1 105 ? 4.48871 126.36437 45.84782 1.000 23.81303 105 THR A O 1
ATOM 737 N N . ARG A 1 106 ? 3.19653 127.42524 47.33393 1.000 21.55898 106 ARG A N 1
ATOM 738 C CA . ARG A 1 106 ? 2.14634 127.70563 46.35716 1.000 24.39873 106 ARG A CA 1
ATOM 739 C C . ARG A 1 106 ? 2.69370 128.41144 45.12677 1.000 23.71608 106 ARG A C 1
ATOM 740 O O . ARG A 1 106 ? 2.27643 128.12728 43.99014 1.000 24.92286 106 ARG A O 1
ATOM 748 N N . ILE A 1 107 ? 3.61204 129.34691 45.33311 1.000 21.51530 107 ILE A N 1
ATOM 749 C CA . ILE A 1 107 ? 4.10455 130.10159 44.18495 1.000 24.02003 107 ILE A CA 1
ATOM 750 C C . ILE A 1 107 ? 5.09188 129.26506 43.38049 1.000 23.05866 107 ILE A C 1
ATOM 751 O O . ILE A 1 107 ? 5.01904 129.22528 42.14644 1.000 24.10331 107 ILE A O 1
ATOM 756 N N . CYS A 1 108 ? 6.00523 128.55211 44.04964 1.000 21.72075 108 CYS A N 1
ATOM 757 C CA . CYS A 1 108 ? 6.85513 127.57883 43.32913 1.000 23.06804 108 CYS A CA 1
ATOM 758 C C . CYS A 1 108 ? 6.01476 126.55318 42.57832 1.000 25.28417 108 CYS A C 1
ATOM 759 O O . CYS A 1 108 ? 6.33715 126.17972 41.44417 1.000 24.45891 108 CYS A O 1
ATOM 762 N N . TRP A 1 109 ? 4.89126 126.13614 43.16926 1.000 23.13440 109 TRP A N 1
ATOM 763 C CA . TRP A 1 109 ? 4.04915 125.11334 42.54310 1.000 23.91884 109 TRP A CA 1
ATOM 764 C C . TRP A 1 109 ? 3.50220 125.58976 41.21830 1.000 27.65251 109 TRP A C 1
ATOM 765 O O . TRP A 1 109 ? 3.35479 124.78436 40.29163 1.000 26.56046 109 TRP A O 1
ATOM 776 N N . LEU A 1 110 ? 3.22144 126.89745 41.09214 1.000 22.60560 110 LEU A N 1
ATOM 777 C CA . LEU A 1 110 ? 2.76177 127.37108 39.79557 1.000 21.69258 110 LEU A CA 1
ATOM 778 C C . LEU A 1 110 ? 3.84955 127.15570 38.73766 1.000 23.30866 110 LEU A C 1
ATOM 779 O O . LEU A 1 110 ? 3.56932 126.68595 37.63158 1.000 26.83051 110 LEU A O 1
ATOM 784 N N . LEU A 1 111 ? 5.09711 127.45536 39.07770 1.000 23.30681 111 LEU A N 1
ATOM 785 C CA . LEU A 1 111 ? 6.19090 127.26914 38.13337 1.000 26.38560 111 LEU A CA 1
ATOM 786 C C . LEU A 1 111 ? 6.52893 125.79487 37.95871 1.000 25.96657 111 LEU A C 1
ATOM 787 O O . LEU A 1 111 ? 6.95813 125.38477 36.88336 1.000 25.86800 111 LEU A O 1
ATOM 792 N N . VAL A 1 112 ? 6.36178 124.98658 38.99651 1.000 24.70949 112 VAL A N 1
ATOM 793 C CA . VAL A 1 112 ? 6.49723 123.54681 38.77751 1.000 23.04089 112 VAL A CA 1
ATOM 794 C C . VAL A 1 112 ? 5.47475 123.07751 37.75337 1.000 30.31688 112 VAL A C 1
ATOM 795 O O . VAL A 1 112 ? 5.80029 122.31659 36.83178 1.000 30.31216 112 VAL A O 1
ATOM 799 N N . ALA A 1 113 ? 4.23129 123.55856 37.86049 1.000 28.45988 113 ALA A N 1
ATOM 800 C CA . ALA A 1 113 ? 3.19996 123.02779 36.98517 1.000 33.99093 113 ALA A CA 1
ATOM 801 C C . ALA A 1 113 ? 3.43633 123.41631 35.53944 1.000 37.67811 113 ALA A C 1
ATOM 802 O O . ALA A 1 113 ? 2.92693 122.74116 34.64378 1.000 38.33993 113 ALA A O 1
ATOM 804 N N . THR A 1 114 ? 4.15816 124.50022 35.28776 1.000 37.48630 114 THR A N 1
ATOM 805 C CA . THR A 1 114 ? 4.39289 124.95320 33.92635 1.000 38.38295 114 THR A CA 1
ATOM 806 C C . THR A 1 114 ? 5.78203 124.57137 33.43703 1.000 41.78084 114 THR A C 1
ATOM 807 O O . THR A 1 114 ? 6.25359 125.15312 32.45139 1.000 46.07356 114 THR A O 1
ATOM 811 N N . GLY A 1 115 ? 6.45644 123.65191 34.13696 1.000 27.49772 115 GLY A N 1
ATOM 812 C CA . GLY A 1 115 ? 7.78938 123.20600 33.76383 1.000 33.57223 115 GLY A CA 1
ATOM 813 C C . GLY A 1 115 ? 8.90959 124.23124 33.88659 1.000 32.45613 115 GLY A C 1
ATOM 814 O O . GLY A 1 115 ? 9.99078 124.00796 33.33933 1.000 34.56589 115 GLY A O 1
ATOM 815 N N . PHE A 1 116 ? 8.71523 125.32155 34.62819 1.000 28.90855 116 PHE A N 1
ATOM 816 C CA . PHE A 1 116 ? 9.83663 126.23471 34.88412 1.000 27.61235 116 PHE A CA 1
ATOM 817 C C . PHE A 1 116 ? 10.71979 125.72639 36.01909 1.000 30.18425 116 PHE A C 1
ATOM 818 O O . PHE A 1 116 ? 11.94952 125.80872 35.94614 1.000 29.43997 116 PHE A O 1
ATOM 826 N N . LEU A 1 117 ? 10.10349 125.21779 37.08457 1.000 28.09115 117 LEU A N 1
ATOM 827 C CA . LEU A 1 117 ? 10.78662 124.55603 38.19199 1.000 24.79573 117 LEU A CA 1
ATOM 828 C C . LEU A 1 117 ? 10.42161 123.08392 38.17489 1.000 27.32787 117 LEU A C 1
ATOM 829 O O . LEU A 1 117 ? 9.47893 122.68847 37.48718 1.000 27.18741 117 LEU A O 1
ATOM 834 N N . VAL A 1 118 ? 11.18114 122.26257 38.93119 1.000 25.91962 118 VAL A N 1
ATOM 835 C CA . VAL A 1 118 ? 10.92400 120.83149 39.05603 1.000 28.55231 118 VAL A CA 1
ATOM 836 C C . VAL A 1 118 ? 10.80962 120.51124 40.52840 1.000 24.97767 118 VAL A C 1
ATOM 837 O O . VAL A 1 118 ? 11.63525 120.97293 41.31815 1.000 27.63223 118 VAL A O 1
ATOM 841 N N . GLN A 1 119 ? 9.80016 119.73283 40.90246 1.000 26.24561 119 GLN A N 1
ATOM 842 C CA . GLN A 1 119 ? 9.70256 119.28243 42.28559 1.000 26.19200 119 GLN A CA 1
ATOM 843 C C . GLN A 1 119 ? 10.25747 117.85724 42.38873 1.000 26.59530 119 GLN A C 1
ATOM 844 O O . GLN A 1 119 ? 9.89537 116.98242 41.58490 1.000 31.23575 119 GLN A O 1
ATOM 850 N N . GLU A 1 120 ? 11.12105 117.63505 43.38232 1.000 23.10455 120 GLU A N 1
ATOM 851 C CA . GLU A 1 120 ? 11.67067 116.30840 43.69893 1.000 29.17185 120 GLU A CA 1
ATOM 852 C C . GLU A 1 120 ? 10.96958 115.76833 44.94695 1.000 34.09685 120 GLU A C 1
ATOM 853 O O . GLU A 1 120 ? 10.96014 116.43465 45.99291 1.000 30.82124 120 GLU A O 1
ATOM 859 N N . GLY A 1 121 ? 10.36070 114.59118 44.83406 1.000 35.72808 121 GLY A N 1
ATOM 860 C CA . GLY A 1 121 ? 9.64671 114.03990 45.98627 1.000 32.03423 121 GLY A CA 1
ATOM 861 C C . GLY A 1 121 ? 8.45193 114.89764 46.36514 1.000 31.33697 121 GLY A C 1
ATOM 862 O O . GLY A 1 121 ? 7.75249 115.44706 45.51479 1.000 31.55022 121 GLY A O 1
ATOM 863 N N . SER A 1 122 ? 8.17815 114.97638 47.66119 1.000 27.59892 122 SER A N 1
ATOM 864 C CA . SER A 1 122 ? 7.02938 115.71219 48.13945 1.000 34.91987 122 SER A CA 1
ATOM 865 C C . SER A 1 122 ? 7.37387 117.13771 48.57468 1.000 28.06394 122 SER A C 1
ATOM 866 O O . SER A 1 122 ? 6.46946 117.89911 48.87642 1.000 30.97413 122 SER A O 1
ATOM 869 N N . ASP A 1 123 ? 8.65152 117.51135 48.61365 1.000 26.60693 123 ASP A N 1
ATOM 870 C CA . ASP A 1 123 ? 8.98743 118.71016 49.38915 1.000 28.61521 123 ASP A CA 1
ATOM 871 C C . ASP A 1 123 ? 10.29925 119.37165 48.98722 1.000 26.56707 123 ASP A C 1
ATOM 872 O O . ASP A 1 123 ? 10.85417 120.09474 49.81764 1.000 28.25979 123 ASP A O 1
ATOM 877 N N . ARG A 1 124 ? 10.83326 119.13685 47.79225 1.000 27.22079 124 ARG A N 1
ATOM 878 C CA . ARG A 1 124 ? 12.05858 119.77302 47.33745 1.000 24.77035 124 ARG A CA 1
ATOM 879 C C . ARG A 1 124 ? 11.80944 120.37615 45.96975 1.000 21.33320 124 ARG A C 1
ATOM 880 O O . ARG A 1 124 ? 10.96189 119.91407 45.22607 1.000 26.26436 124 ARG A O 1
ATOM 888 N N . VAL A 1 125 ? 12.59415 121.38782 45.63781 1.000 25.08700 125 VAL A N 1
ATOM 889 C CA . VAL A 1 125 ? 12.43584 122.07142 44.36472 1.000 25.50501 125 VAL A CA 1
ATOM 890 C C . VAL A 1 125 ? 13.81812 122.30788 43.76171 1.000 22.18618 125 VAL A C 1
ATOM 891 O O . VAL A 1 125 ? 14.81942 122.47143 44.46811 1.000 23.17037 125 VAL A O 1
ATOM 895 N N . ALA A 1 126 ? 13.85680 122.37175 42.43441 1.000 24.37802 126 ALA A N 1
ATOM 896 C CA . ALA A 1 126 ? 15.09900 122.45089 41.68665 1.000 25.52458 126 ALA A CA 1
ATOM 897 C C . ALA A 1 126 ? 14.88579 123.33407 40.47025 1.000 24.43350 126 ALA A C 1
ATOM 898 O O . ALA A 1 126 ? 13.75568 123.47439 39.97647 1.000 23.38852 126 ALA A O 1
ATOM 900 N N . HIS A 1 127 ? 15.99094 123.93680 40.01623 1.000 22.49670 127 HIS A N 1
ATOM 901 C CA . HIS A 1 127 ? 16.02371 124.72177 38.78790 1.000 26.00099 127 HIS A CA 1
ATOM 902 C C . HIS A 1 127 ? 15.79145 123.82432 37.58259 1.000 29.07378 127 HIS A C 1
ATOM 903 O O . HIS A 1 127 ? 16.08342 122.62005 37.60914 1.000 27.08085 127 HIS A O 1
ATOM 910 N N . THR A 1 128 ? 15.29508 124.43435 36.49537 1.000 26.59489 128 THR A N 1
ATOM 911 C CA . THR A 1 128 ? 15.49626 123.92551 35.14267 1.000 31.47939 128 THR A CA 1
ATOM 912 C C . THR A 1 128 ? 16.30657 124.96520 34.37434 1.000 30.93307 128 THR A C 1
ATOM 913 O O . THR A 1 128 ? 16.61973 126.00730 34.90107 1.000 27.80000 128 THR A O 1
ATOM 917 N N . ALA A 1 129 ? 16.60921 124.67225 33.10776 1.000 30.04616 129 ALA A N 1
ATOM 918 C CA . ALA A 1 129 ? 17.31268 125.64856 32.29826 1.000 32.06343 129 ALA A CA 1
ATOM 919 C C . ALA A 1 129 ? 16.48795 126.91631 32.14462 1.000 33.82134 129 ALA A C 1
ATOM 920 O O . ALA A 1 129 ? 17.05410 127.98401 31.90532 1.000 29.17052 129 ALA A O 1
ATOM 922 N N . ARG A 1 130 ? 15.16690 126.81957 32.31262 1.000 29.79157 130 ARG A N 1
ATOM 923 C CA . ARG A 1 130 ? 14.29589 127.98674 32.16978 1.000 32.19178 130 ARG A CA 1
ATOM 924 C C . ARG A 1 130 ? 14.40524 128.94017 33.35019 1.000 29.71970 130 ARG A C 1
ATOM 925 O O . ARG A 1 130 ? 14.08800 130.12059 33.20324 1.000 30.88197 130 ARG A O 1
ATOM 933 N N . THR A 1 131 ? 14.82988 128.47264 34.53290 1.000 27.75110 131 THR A N 1
ATOM 934 C CA . THR A 1 131 ? 14.90426 129.39566 35.65996 1.000 26.98735 131 THR A CA 1
ATOM 935 C C . THR A 1 131 ? 16.32068 129.77049 36.06009 1.000 27.01986 131 THR A C 1
ATOM 936 O O . THR A 1 131 ? 16.48260 130.72724 36.81830 1.000 27.02072 131 THR A O 1
ATOM 940 N N . ARG A 1 132 ? 17.34045 129.03800 35.59202 1.000 28.95956 132 ARG A N 1
ATOM 941 C CA . ARG A 1 132 ? 18.70863 129.41409 35.93045 1.000 26.90647 132 ARG A CA 1
ATOM 942 C C . ARG A 1 132 ? 19.02164 130.84754 35.51762 1.000 26.68208 132 ARG A C 1
ATOM 943 O O . ARG A 1 132 ? 19.75875 131.52316 36.25368 1.000 25.56224 132 ARG A O 1
ATOM 951 N N . PRO A 1 133 ? 18.48686 131.38296 34.41393 1.000 28.97617 133 PRO A N 1
ATOM 952 C CA . PRO A 1 133 ? 18.73448 132.79891 34.12602 1.000 27.08183 133 PRO A CA 1
ATOM 953 C C . PRO A 1 133 ? 18.27046 133.70841 35.23040 1.000 29.92505 133 PRO A C 1
ATOM 954 O O . PRO A 1 133 ? 18.81156 134.80216 35.36260 1.000 28.88301 133 PRO A O 1
ATOM 958 N N . PHE A 1 134 ? 17.32019 133.29178 36.06565 1.000 26.92958 134 PHE A N 1
ATOM 959 C CA . PHE A 1 134 ? 16.86706 134.20963 37.11270 1.000 25.29740 134 PHE A CA 1
ATOM 960 C C . PHE A 1 134 ? 17.69911 134.12469 38.38337 1.000 28.24074 134 PHE A C 1
ATOM 961 O O . PHE A 1 134 ? 17.45536 134.89167 39.31629 1.000 27.81975 134 PHE A O 1
ATOM 969 N N . ALA A 1 135 ? 18.59545 133.14446 38.47416 1.000 29.67821 135 ALA A N 1
ATOM 970 C CA . ALA A 1 135 ? 19.33092 132.88941 39.70721 1.000 30.27573 135 ALA A CA 1
ATOM 971 C C . ALA A 1 135 ? 20.50036 133.83735 39.91527 1.000 35.09678 135 ALA A C 1
ATOM 972 O O . ALA A 1 135 ? 21.13809 133.75764 40.97011 1.000 32.16750 135 ALA A O 1
ATOM 974 N N . GLY A 1 136 ? 20.81335 134.70916 38.95846 1.000 29.20206 136 GLY A N 1
ATOM 975 C CA . GLY A 1 136 ? 21.88779 135.67418 39.16673 1.000 27.01013 136 GLY A CA 1
ATOM 976 C C . GLY A 1 136 ? 21.80253 136.79128 38.13752 1.000 35.03856 136 GLY A C 1
ATOM 977 O O . GLY A 1 136 ? 20.91012 136.81597 37.28982 1.000 35.04127 136 GLY A O 1
ATOM 978 N N . VAL A 1 137 ? 22.76757 137.69890 38.19035 1.000 30.82213 137 VAL A N 1
ATOM 979 C CA . VAL A 1 137 ? 22.76706 138.88965 37.33170 1.000 27.72988 137 VAL A CA 1
ATOM 980 C C . VAL A 1 137 ? 23.29585 138.54622 35.94667 1.000 28.68561 137 VAL A C 1
ATOM 981 O O . VAL A 1 137 ? 24.44900 138.15843 35.79876 1.000 32.44047 137 VAL A O 1
ATOM 985 N N . ASN A 1 138 ? 22.49601 138.78242 34.91312 1.000 24.19033 138 ASN A N 1
ATOM 986 C CA . ASN A 1 138 ? 22.95483 138.55195 33.54998 1.000 19.80839 138 ASN A CA 1
ATOM 987 C C . ASN A 1 138 ? 22.02926 139.31659 32.60040 1.000 25.48108 138 ASN A C 1
ATOM 988 O O . ASN A 1 138 ? 20.95601 139.81329 33.01058 1.000 22.83017 138 ASN A O 1
ATOM 993 N N . PRO A 1 139 ? 22.40163 139.41355 31.32189 1.000 23.51413 139 PRO A N 1
ATOM 994 C CA . PRO A 1 139 ? 21.61956 140.25763 30.38994 1.000 22.05519 139 PRO A CA 1
ATOM 995 C C . PRO A 1 139 ? 20.21579 139.76423 30.13264 1.000 19.61243 139 PRO A C 1
ATOM 996 O O . PRO A 1 139 ? 19.29922 140.57770 29.99450 1.000 18.67531 139 PRO A O 1
ATOM 1000 N N . LEU A 1 140 ? 20.00644 138.44556 30.00813 1.000 21.86811 140 LEU A N 1
ATOM 1001 C CA . LEU A 1 140 ? 18.64901 137.96404 29.75018 1.000 19.89830 140 LEU A CA 1
ATOM 1002 C C . LEU A 1 140 ? 17.74040 138.28651 30.92515 1.000 19.97208 140 LEU A C 1
ATOM 1003 O O . LEU A 1 140 ? 16.60150 138.73536 30.75106 1.000 19.44733 140 LEU A O 1
ATOM 1008 N N . ARG A 1 141 ? 18.22987 138.08115 32.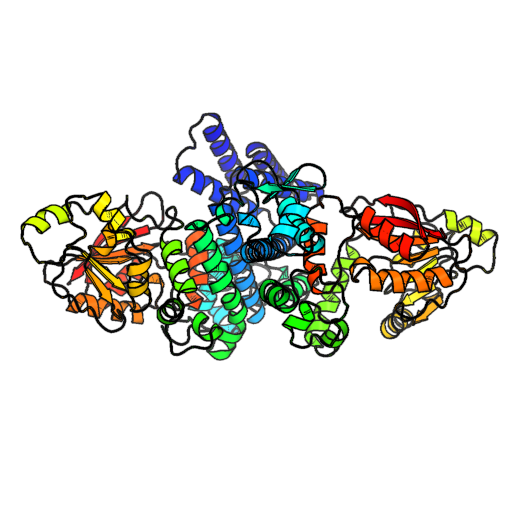13321 1.000 18.76654 141 ARG A N 1
ATOM 1009 C CA . ARG A 1 141 ? 17.43203 138.45494 33.28739 1.000 21.81542 141 ARG A CA 1
ATOM 1010 C C . ARG A 1 141 ? 17.14544 139.96432 33.31395 1.000 22.19988 141 ARG A C 1
ATOM 1011 O O . ARG A 1 141 ? 16.02226 140.39620 33.61028 1.000 23.02400 141 ARG A O 1
ATOM 1019 N N . ALA A 1 142 ? 18.13190 140.78355 32.96209 1.000 20.39110 142 ALA A N 1
ATOM 1020 C CA . ALA A 1 142 ? 17.92174 142.24420 32.95092 1.000 19.44425 142 ALA A CA 1
ATOM 1021 C C . ALA A 1 142 ? 16.89723 142.67106 31.88320 1.000 21.00587 142 ALA A C 1
ATOM 1022 O O . ALA A 1 142 ? 16.09172 143.58729 32.09347 1.000 19.87476 142 ALA A O 1
ATOM 1024 N N . TRP A 1 143 ? 16.98431 142.07565 30.70253 1.000 19.36821 143 TRP A N 1
ATOM 1025 C CA . TRP A 1 143 ? 15.98627 142.29277 29.67056 1.000 20.48387 143 TRP A CA 1
ATOM 1026 C C . TRP A 1 143 ? 14.58648 141.93455 30.18242 1.000 22.05318 143 TRP A C 1
ATOM 1027 O O . TRP A 1 143 ? 13.62985 142.71340 30.03093 1.000 19.75771 143 TRP A O 1
ATOM 1038 N N . TRP A 1 144 ? 14.45129 140.76514 30.81781 1.000 20.48583 144 TRP A N 1
ATOM 1039 C CA . TRP A 1 144 ? 13.12151 140.38480 31.32057 1.000 20.88187 144 TRP A CA 1
ATOM 1040 C C . TRP A 1 144 ? 12.63675 141.38663 32.36546 1.000 21.56358 144 TRP A C 1
ATOM 1041 O O . TRP A 1 144 ? 11.46640 141.75169 32.37889 1.000 20.92241 144 TRP A O 1
ATOM 1052 N N . LEU A 1 145 ? 13.51734 141.83375 33.25708 1.000 19.85142 145 LEU A N 1
ATOM 1053 C CA . LEU A 1 145 ? 13.10809 142.78924 34.29098 1.000 22.60368 145 LEU A CA 1
ATOM 1054 C C . LEU A 1 145 ? 12.77254 144.16494 33.68089 1.000 21.08912 145 LEU A C 1
ATOM 1055 O O . LEU A 1 145 ? 11.83966 144.84142 34.11104 1.000 22.68256 145 LEU A O 1
ATOM 1060 N N . MET A 1 146 ? 13.53203 144.59743 32.68797 1.000 21.39019 146 MET A N 1
ATOM 1061 C CA . MET A 1 146 ? 13.15837 145.83626 31.99414 1.000 23.64341 146 MET A CA 1
ATOM 1062 C C . MET A 1 146 ? 11.72640 145.72755 31.48503 1.000 20.91044 146 MET A C 1
ATOM 1063 O O . MET A 1 146 ? 10.87837 146.61147 31.71205 1.000 19.28504 146 MET A O 1
ATOM 1068 N N . GLY A 1 147 ? 11.44056 144.65137 30.74401 1.000 22.06352 147 GLY A N 1
ATOM 1069 C CA . GLY A 1 147 ? 10.11125 144.50825 30.15756 1.000 23.48143 147 GLY A CA 1
ATOM 1070 C C . GLY A 1 147 ? 9.01952 144.51997 31.20518 1.000 24.88064 147 GLY A C 1
ATOM 1071 O O . GLY A 1 147 ? 8.02958 145.26174 31.08015 1.000 19.13361 147 GLY A O 1
ATOM 1072 N N . TYR A 1 148 ? 9.19460 143.70043 32.25972 1.000 18.77630 148 TYR A N 1
ATOM 1073 C CA . TYR A 1 148 ? 8.14355 143.52599 33.27357 1.000 19.06016 148 TYR A CA 1
ATOM 1074 C C . TYR A 1 148 ? 8.00345 144.75450 34.19806 1.000 19.94507 148 TYR A C 1
ATOM 1075 O O . TYR A 1 148 ? 6.88779 145.24202 34.43536 1.000 18.61464 148 TYR A O 1
ATOM 1084 N N . ASP A 1 149 ? 9.10914 145.23277 34.78751 1.000 17.63647 149 ASP A N 1
ATOM 1085 C CA . ASP A 1 149 ? 9.02185 146.32824 35.74535 1.000 20.60206 149 ASP A CA 1
ATOM 1086 C C . ASP A 1 149 ? 8.79395 147.67327 35.04535 1.000 24.25540 149 ASP A C 1
ATOM 1087 O O . ASP A 1 149 ? 8.12327 148.57224 35.58696 1.000 21.54807 149 ASP A O 1
ATOM 1092 N N . GLU A 1 150 ? 9.42932 147.86775 33.88634 1.000 18.89436 150 GLU A N 1
ATOM 1093 C CA . GLU A 1 150 ? 9.46261 149.19948 33.29034 1.000 19.66474 150 GLU A CA 1
ATOM 1094 C C . GLU A 1 150 ? 8.44304 149.38303 32.18652 1.000 22.30048 150 GLU A C 1
ATOM 1095 O O . GLU A 1 150 ? 8.18343 150.53806 31.82390 1.000 21.21521 150 GLU A O 1
ATOM 1101 N N . TYR A 1 151 ? 7.88275 148.29466 31.63896 1.000 21.21606 151 TYR A N 1
ATOM 1102 C CA . TYR A 1 151 ? 6.92505 148.44676 30.55066 1.000 20.88919 151 TYR A CA 1
ATOM 1103 C C . TYR A 1 151 ? 5.55061 147.83715 30.80518 1.000 20.13059 151 TYR A C 1
ATOM 1104 O O . TYR A 1 151 ? 4.56922 148.43149 30.34773 1.000 20.77083 151 TYR A O 1
ATOM 1113 N N . VAL A 1 152 ? 5.40951 146.71736 31.51105 1.000 18.49729 152 VAL A N 1
ATOM 1114 C CA . VAL A 1 152 ? 4.06444 146.16849 31.69780 1.000 22.51096 152 VAL A CA 1
ATOM 1115 C C . VAL A 1 152 ? 3.12634 147.17891 32.35945 1.000 19.41196 152 VAL A C 1
ATOM 1116 O O . VAL A 1 152 ? 1.98759 147.30582 31.89741 1.000 19.36502 152 VAL A O 1
ATOM 1120 N N . PRO A 1 153 ? 3.51039 147.89911 33.42677 1.000 19.40231 153 PRO A N 1
ATOM 1121 C CA . PRO A 1 153 ? 2.57391 148.89893 33.99564 1.000 23.19077 153 PRO A CA 1
ATOM 1122 C C . PRO A 1 153 ? 2.24181 150.01051 33.02868 1.000 24.12149 153 PRO A C 1
ATOM 1123 O O . PRO A 1 153 ? 1.15211 150.60657 33.11496 1.000 21.72578 153 PRO A O 1
ATOM 1127 N N . VAL A 1 154 ? 3.15330 150.30294 32.10178 1.000 18.93892 154 VAL A N 1
ATOM 1128 C CA . VAL A 1 154 ? 2.89272 151.33033 31.08821 1.000 21.40928 154 VAL A CA 1
ATOM 1129 C C . VAL A 1 154 ? 1.88702 150.79970 30.06255 1.000 21.26083 154 VAL A C 1
ATOM 1130 O O . VAL A 1 154 ? 1.02235 151.53404 29.57204 1.000 20.05672 154 VAL A O 1
ATOM 1134 N N . LEU A 1 155 ? 1.98593 149.50651 29.70737 1.000 17.69383 155 LEU A N 1
ATOM 1135 C CA . LEU A 1 155 ? 0.96457 148.91095 28.82981 1.000 17.54297 155 LEU A CA 1
ATOM 1136 C C . LEU A 1 155 ? -0.41946 149.10327 29.41992 1.000 21.21714 155 LEU A C 1
ATOM 1137 O O . LEU A 1 155 ? -1.37190 149.40377 28.69406 1.000 20.35467 155 LEU A O 1
ATOM 1142 N N . LEU A 1 156 ? -0.55779 148.90119 30.73719 1.000 22.03315 156 LEU A N 1
ATOM 1143 C CA . LEU A 1 156 ? -1.88867 149.01995 31.35287 1.000 21.26895 156 LEU A CA 1
ATOM 1144 C C . LEU A 1 156 ? -2.43075 150.45462 31.28201 1.000 24.09227 156 LEU A C 1
ATOM 1145 O O . LEU A 1 156 ? -3.65129 150.66447 31.32737 1.000 22.39239 156 LEU A O 1
ATOM 1150 N N . ALA A 1 157 ? -1.53693 151.44929 31.23874 1.000 22.00336 157 ALA A N 1
ATOM 1151 C CA . ALA A 1 157 ? -1.87546 152.85387 31.17714 1.000 20.06330 157 ALA A CA 1
ATOM 1152 C C . ALA A 1 157 ? -2.28231 153.31472 29.78344 1.000 23.18922 157 ALA A C 1
ATOM 1153 O O . ALA A 1 157 ? -2.68513 154.47578 29.61671 1.000 23.30895 157 ALA A O 1
ATOM 1155 N N . MET A 1 158 ? -2.19966 152.46059 28.75604 1.000 18.40303 158 MET A N 1
ATOM 1156 C CA . MET A 1 158 ? -2.38334 153.00988 27.40918 1.000 17.75495 158 MET A CA 1
ATOM 1157 C C . MET A 1 158 ? -3.79176 153.50417 27.18119 1.000 20.43789 158 MET A C 1
ATOM 1158 O O . MET A 1 158 ? -3.94284 154.59511 26.59518 1.000 20.68806 158 MET A O 1
ATOM 1163 N N . PRO A 1 159 ? -4.86365 152.77308 27.56587 1.000 20.18517 159 PRO A N 1
ATOM 1164 C CA . PRO A 1 159 ? -6.21426 153.35733 27.36477 1.000 22.66201 159 PRO A CA 1
ATOM 1165 C C . PRO A 1 159 ? -6.32878 154.76953 27.95998 1.000 21.36880 159 PRO A C 1
ATOM 1166 O O . PRO A 1 159 ? -6.83930 155.68069 27.29819 1.000 23.84815 159 PRO A O 1
ATOM 1170 N N . ARG A 1 160 ? -5.88562 154.97652 29.20562 1.000 22.10105 160 ARG A N 1
ATOM 1171 C CA . ARG A 1 160 ? -6.04109 156.30040 29.79511 1.000 22.99676 160 ARG A CA 1
ATOM 1172 C C . ARG A 1 160 ? -5.16128 157.32756 29.07015 1.000 21.33273 160 ARG A C 1
ATOM 1173 O O . ARG A 1 160 ? -5.55906 158.47792 28.88896 1.000 21.69394 160 ARG A O 1
ATOM 1181 N N . TYR A 1 161 ? -3.95391 156.91827 28.64347 1.000 19.68886 161 TYR A N 1
ATOM 1182 C CA . TYR A 1 161 ? -3.05373 157.82854 27.92271 1.000 19.39989 161 TYR A CA 1
ATOM 1183 C C . TYR A 1 161 ? -3.71286 158.35060 26.64691 1.000 22.15975 161 TYR A C 1
ATOM 1184 O O . TYR A 1 161 ? -3.72451 159.56716 26.38153 1.000 20.21437 161 TYR A O 1
ATOM 1193 N N . TYR A 1 162 ? -4.27217 157.44557 25.84743 1.000 21.30355 162 TYR A N 1
ATOM 1194 C CA . TYR A 1 162 ? -4.91634 157.92340 24.61719 1.000 22.47618 162 TYR A CA 1
ATOM 1195 C C . TYR A 1 162 ? -6.24602 158.64885 24.90203 1.000 23.65280 162 TYR A C 1
ATOM 1196 O O . TYR A 1 162 ? -6.64024 159.51624 24.11810 1.000 22.55020 162 TYR A O 1
ATOM 1205 N N . ASP A 1 163 ? -6.92559 158.36109 26.03358 1.000 20.98804 163 ASP A N 1
ATOM 1206 C CA . ASP A 1 163 ? -8.03761 159.24353 26.42674 1.000 23.80175 163 ASP A CA 1
ATOM 1207 C C . ASP A 1 163 ? -7.53447 160.63314 26.83703 1.000 21.89287 163 ASP A C 1
ATOM 1208 O O . ASP A 1 163 ? -8.30756 161.60698 26.84598 1.000 21.80215 163 ASP A O 1
ATOM 1213 N N . THR A 1 164 ? -6.28249 160.72476 27.31022 1.000 21.29218 164 THR A N 1
ATOM 1214 C CA . THR A 1 164 ? -5.75230 162.00447 27.79222 1.000 21.81686 164 THR A CA 1
ATOM 1215 C C . THR A 1 164 ? -5.24329 162.87803 26.64904 1.000 22.43817 164 THR A C 1
ATOM 1216 O O . THR A 1 164 ? -5.46645 164.10952 26.64172 1.000 23.21815 164 THR A O 1
ATOM 1220 N N . TYR A 1 165 ? -4.54592 162.26747 25.68455 1.000 21.73454 165 TYR A N 1
ATOM 1221 C CA . TYR A 1 165 ? -3.87062 162.99619 24.61622 1.000 20.51238 165 TYR A CA 1
ATOM 1222 C C . TYR A 1 165 ? -4.52488 162.82179 23.25372 1.000 21.74180 165 TYR A C 1
ATOM 1223 O O . TYR A 1 165 ? -4.08233 163.45217 22.29140 1.000 26.46931 165 TYR A O 1
ATOM 1232 N N . GLY A 1 166 ? -5.56109 162.02619 23.13625 1.000 22.53963 166 GLY A N 1
ATOM 1233 C CA . GLY A 1 166 ? -6.09637 161.77563 21.81380 1.000 25.42802 166 GLY A CA 1
ATOM 1234 C C . GLY A 1 166 ? -5.54995 160.49195 21.19696 1.000 29.83708 166 GLY A C 1
ATOM 1235 O O . GLY A 1 166 ? -4.40349 160.06741 21.45387 1.000 25.39979 166 GLY A O 1
ATOM 1236 N N . ILE A 1 167 ? -6.37289 159.86440 20.35617 1.000 23.91245 167 ILE A N 1
ATOM 1237 C CA . ILE A 1 167 ? -5.93822 158.67249 19.62420 1.000 24.74710 167 ILE A CA 1
ATOM 1238 C C . ILE A 1 167 ? -5.05961 159.17351 18.48310 1.000 29.42525 167 ILE A C 1
ATOM 1239 O O . ILE A 1 167 ? -5.53632 159.35340 17.35266 1.000 26.16650 167 ILE A O 1
ATOM 1244 N N . LYS A 1 168 ? -3.77271 159.39333 18.77031 1.000 22.73529 168 LYS A N 1
ATOM 1245 C CA . LYS A 1 168 ? -2.80210 159.93834 17.82609 1.000 21.94290 168 LYS A CA 1
ATOM 1246 C C . LYS A 1 168 ? -1.50300 159.18398 18.02378 1.000 23.58073 168 LYS A C 1
ATOM 1247 O O . LYS A 1 168 ? -1.16451 158.85455 19.16179 1.000 22.08884 168 LYS A O 1
ATOM 1253 N N . GLU A 1 169 ? -0.75101 158.95859 16.95706 1.000 22.61097 169 GLU A N 1
ATOM 1254 C CA . GLU A 1 169 ? 0.54916 158.28690 17.13879 1.000 26.75162 169 GLU A CA 1
ATOM 1255 C C . GLU A 1 169 ? 1.43044 159.09162 18.10455 1.000 20.77497 169 GLU A C 1
ATOM 1256 O O . GLU A 1 169 ? 1.65573 160.29354 17.87080 1.000 22.05983 169 GLU A O 1
ATOM 1262 N N . PRO A 1 170 ? 1.93586 158.49329 19.19252 1.000 20.42499 170 PRO A N 1
ATOM 1263 C CA . PRO A 1 170 ? 2.80531 159.24538 20.10331 1.000 28.16018 170 PRO A CA 1
ATOM 1264 C C . PRO A 1 170 ? 4.15985 159.45792 19.44532 1.000 27.47499 170 PRO A C 1
ATOM 1265 O O . PRO A 1 170 ? 4.86997 158.50006 19.16087 1.000 25.27814 170 PRO A O 1
ATOM 1269 N N . THR A 1 171 ? 4.53631 160.71958 19.22518 1.000 21.26510 171 THR A N 1
ATOM 1270 C CA . THR A 1 171 ? 5.77685 160.98822 18.51351 1.000 24.38548 171 THR A CA 1
ATOM 1271 C C . THR A 1 171 ? 6.72639 161.90049 19.26592 1.000 24.75749 171 THR A C 1
ATOM 1272 O O . THR A 1 171 ? 7.86486 162.03704 18.82309 1.000 25.33733 171 THR A O 1
ATOM 1276 N N . GLY A 1 172 ? 6.29568 162.51403 20.38822 1.000 23.64676 172 GLY A N 1
ATOM 1277 C CA . GLY A 1 172 ? 7.13086 163.45403 21.10299 1.000 28.13609 172 GLY A CA 1
ATOM 1278 C C . GLY A 1 172 ? 8.08561 162.75186 22.05594 1.000 27.26828 172 GLY A C 1
ATOM 1279 O O . GLY A 1 172 ? 7.85499 161.63958 22.52103 1.000 22.10147 172 GLY A O 1
ATOM 1280 N N . ARG A 1 173 ? 9.18862 163.43471 22.37757 1.000 23.68097 173 ARG A N 1
ATOM 1281 C CA . ARG A 1 173 ? 10.06548 162.86256 23.38652 1.000 24.74490 173 ARG A CA 1
ATOM 1282 C C . ARG A 1 173 ? 9.59148 163.18361 24.79064 1.000 20.83647 173 ARG A C 1
ATOM 1283 O O . ARG A 1 173 ? 10.02324 162.52059 25.72918 1.000 19.94092 173 ARG A O 1
ATOM 1291 N N . LEU A 1 174 ? 8.68983 164.15920 24.95957 1.000 20.78689 174 LEU A N 1
ATOM 1292 C CA . LEU A 1 174 ? 8.10372 164.43502 26.26260 1.000 19.57125 174 LEU A CA 1
ATOM 1293 C C . LEU A 1 174 ? 6.67414 163.92117 26.27775 1.000 22.18341 174 LEU A C 1
ATOM 1294 O O . LEU A 1 174 ? 6.06973 163.70460 25.22279 1.000 23.17335 174 LEU A O 1
ATOM 1299 N N . HIS A 1 175 ? 6.11565 163.77539 27.47749 1.000 18.66444 175 HIS A N 1
ATOM 1300 C CA . HIS A 1 175 ? 4.72554 163.30226 27.59783 1.000 22.16464 175 HIS A CA 1
ATOM 1301 C C . HIS A 1 175 ? 4.51441 161.95543 26.87051 1.000 22.15677 175 HIS A C 1
ATOM 1302 O O . HIS A 1 175 ? 3.45392 161.72457 26.26624 1.000 22.23623 175 HIS A O 1
ATOM 1309 N N . THR A 1 176 ? 5.53772 161.10022 26.87575 1.000 22.08223 176 THR A N 1
ATOM 1310 C CA . THR A 1 176 ? 5.37824 159.70929 26.41194 1.000 19.38671 176 THR A CA 1
ATOM 1311 C C . THR A 1 176 ? 4.40578 158.94102 27.30984 1.000 17.98725 176 THR A C 1
ATOM 1312 O O . THR A 1 176 ? 4.13219 159.33030 28.44843 1.000 18.16494 176 THR A O 1
ATOM 1316 N N . ILE A 1 177 ? 3.98338 157.74085 26.85263 1.000 18.59639 177 ILE A N 1
ATOM 1317 C CA . ILE A 1 177 ? 3.14341 156.93843 27.74128 1.000 16.50357 177 ILE A CA 1
ATOM 1318 C C . ILE A 1 177 ? 3.92714 156.57850 28.99589 1.000 19.74514 177 ILE A C 1
ATOM 1319 O O . ILE A 1 177 ? 3.38850 156.59607 30.11253 1.000 18.18457 177 ILE A O 1
ATOM 1324 N N . LYS A 1 178 ? 5.22166 156.24864 28.82845 1.000 20.70285 178 LYS A N 1
ATOM 1325 C CA . LYS A 1 178 ? 6.04831 155.87700 29.97741 1.000 21.04234 178 LYS A CA 1
ATOM 1326 C C . LYS A 1 178 ? 6.20229 157.01775 30.97491 1.000 20.70804 178 LYS A C 1
ATOM 1327 O O . LYS A 1 178 ? 6.07453 156.79640 32.19249 1.000 20.35528 178 LYS A O 1
ATOM 1333 N N . ALA A 1 179 ? 6.52012 158.24898 30.50040 1.000 20.63754 179 ALA A N 1
ATOM 1334 C CA . ALA A 1 179 ? 6.63583 159.36884 31.43627 1.000 22.51630 179 ALA A CA 1
ATOM 1335 C C . ALA A 1 179 ? 5.28144 159.70452 32.05530 1.000 22.74051 179 ALA A C 1
ATOM 1336 O O . ALA A 1 179 ? 5.21187 160.16286 33.21240 1.000 23.85800 179 ALA A O 1
ATOM 1338 N N . PHE A 1 180 ? 4.20350 159.53086 31.28130 1.000 21.29640 180 PHE A N 1
ATOM 1339 C CA . PHE A 1 180 ? 2.84445 159.66290 31.81838 1.000 20.94039 180 PHE A CA 1
ATOM 1340 C C . PHE A 1 180 ? 2.61584 158.71541 32.97325 1.000 22.94333 180 PHE A C 1
ATOM 1341 O O . PHE A 1 180 ? 2.08869 159.11841 34.01694 1.000 23.66362 180 PHE A O 1
ATOM 1349 N N . THR A 1 181 ? 3.06687 157.45162 32.82941 1.000 18.89361 181 THR A N 1
ATOM 1350 C CA . THR A 1 181 ? 2.84022 156.46042 33.87320 1.000 20.98327 181 THR A CA 1
ATOM 1351 C C . THR A 1 181 ? 3.73105 156.74696 35.06576 1.000 22.49182 181 THR A C 1
ATOM 1352 O O . THR A 1 181 ? 3.33626 156.55230 36.21298 1.000 23.67057 181 THR A O 1
ATOM 1356 N N . GLU A 1 182 ? 4.96443 157.16420 34.79058 1.000 22.26294 182 GLU A N 1
ATOM 1357 C CA . GLU A 1 182 ? 5.94338 157.49219 35.83139 1.000 22.93923 182 GLU A CA 1
ATOM 1358 C C . GLU A 1 182 ? 5.49917 158.72106 36.63455 1.000 24.45374 182 GLU A C 1
ATOM 1359 O O . GLU A 1 182 ? 5.84805 158.86330 37.81293 1.000 21.80003 182 GLU A O 1
ATOM 1365 N N . GLY A 1 183 ? 4.70514 159.59039 36.03339 1.000 21.32056 183 GLY A N 1
ATOM 1366 C CA . GLY A 1 183 ? 4.39134 160.84690 36.68482 1.000 27.91341 183 GLY A CA 1
ATOM 1367 C C . GLY A 1 183 ? 5.42283 161.94442 36.50346 1.000 28.95406 183 GLY A C 1
ATOM 1368 O O . GLY A 1 183 ? 5.52301 162.82083 37.36059 1.000 27.88168 183 GLY A O 1
ATOM 1369 N N . SER A 1 184 ? 6.20517 161.91355 35.42125 1.000 22.96769 184 SER A N 1
ATOM 1370 C CA . SER A 1 184 ? 7.24693 162.91396 35.13765 1.000 23.70817 184 SER A CA 1
ATOM 1371 C C . SER A 1 184 ? 7.19205 163.24064 33.66002 1.000 30.07133 184 SER A C 1
ATOM 1372 O O . SER A 1 184 ? 8.15693 163.02322 32.92798 1.000 23.33931 184 SER A O 1
ATOM 1375 N N . PRO A 1 185 ? 6.05272 163.75045 33.17538 1.000 44.12237 185 PRO A N 1
ATOM 1376 C CA . PRO A 1 185 ? 5.86884 163.87102 31.70997 1.000 34.84776 185 PRO A CA 1
ATOM 1377 C C . PRO A 1 185 ? 6.91495 164.74766 31.01528 1.000 40.46405 185 PRO A C 1
ATOM 1378 O O . PRO A 1 185 ? 7.30609 164.41716 29.87386 1.000 31.79973 185 PRO A O 1
ATOM 1382 N N . GLU A 1 186 ? 7.38077 165.84634 31.68303 1.000 29.10356 186 GLU A N 1
ATOM 1383 C CA . GLU A 1 186 ? 8.46597 166.77579 31.33480 1.000 38.52282 186 GLU A CA 1
ATOM 1384 C C . GLU A 1 186 ? 9.89103 166.16682 31.25481 1.000 35.85605 186 GLU A C 1
ATOM 1385 O O . GLU A 1 186 ? 10.82121 166.89468 30.86473 1.000 33.03592 186 GLU A O 1
ATOM 1391 N N . LEU A 1 187 ? 10.10687 164.91475 31.64779 1.000 27.03878 187 LEU A N 1
ATOM 1392 C CA . LEU A 1 187 ? 11.37529 164.22331 31.41707 1.000 24.46343 187 LEU A CA 1
ATOM 1393 C C . LEU A 1 187 ? 11.24944 163.30432 30.20654 1.000 25.28559 187 LEU A C 1
ATOM 1394 O O . LEU A 1 187 ? 10.18373 162.70629 29.98422 1.000 21.18311 187 LEU A O 1
ATOM 1399 N N . THR A 1 188 ? 12.37273 163.11998 29.47090 1.000 21.29175 188 THR A N 1
ATOM 1400 C CA . THR A 1 188 ? 12.39066 162.07082 28.47849 1.000 19.58916 188 THR A CA 1
ATOM 1401 C C . THR A 1 188 ? 12.50011 160.74081 29.19316 1.000 18.06531 188 THR A C 1
ATOM 1402 O O . THR A 1 188 ? 12.82489 160.65850 30.38497 1.000 19.83811 188 THR A O 1
ATOM 1406 N N . VAL A 1 189 ? 12.19425 159.66993 28.46305 1.000 18.36517 189 VAL A N 1
ATOM 1407 C CA . VAL A 1 189 ? 12.32436 158.34710 29.06922 1.000 19.76547 189 VAL A CA 1
ATOM 1408 C C . VAL A 1 189 ? 13.78953 158.04927 29.44555 1.000 25.22852 189 VAL A C 1
ATOM 1409 O O . VAL A 1 189 ? 14.07880 157.40620 30.46646 1.000 22.65140 189 VAL A O 1
ATOM 1413 N N . GLY A 1 190 ? 14.73438 158.45458 28.60571 1.000 21.09895 190 GLY A N 1
ATOM 1414 C CA . GLY A 1 190 ? 16.13554 158.25222 28.97699 1.000 23.29023 190 GLY A CA 1
ATOM 1415 C C . GLY A 1 190 ? 16.51701 159.01119 30.23957 1.000 21.18367 190 GLY A C 1
ATOM 1416 O O . GLY A 1 190 ? 17.24365 158.49127 31.09000 1.000 19.93153 190 GLY A O 1
ATOM 1417 N N . GLU A 1 191 ? 15.95933 160.21285 30.42187 1.000 20.03101 191 GLU A N 1
ATOM 1418 C CA . GLU A 1 191 ? 16.25955 160.94106 31.66762 1.000 23.83666 191 GLU A CA 1
ATOM 1419 C C . GLU A 1 191 ? 15.68950 160.20556 32.86259 1.000 25.88832 191 GLU A C 1
ATOM 1420 O O . GLU A 1 191 ? 16.34609 160.10223 33.90556 1.000 26.68112 191 GLU A O 1
ATOM 1426 N N . ILE A 1 192 ? 14.44110 159.73680 32.74372 1.000 21.72468 192 ILE A N 1
ATOM 1427 C CA . ILE A 1 192 ? 13.81493 158.97200 33.82467 1.000 22.15975 192 ILE A CA 1
ATOM 1428 C C . ILE A 1 192 ? 14.64994 157.73497 34.17998 1.000 32.89676 192 ILE A C 1
ATOM 1429 O O . ILE A 1 192 ? 14.89690 157.43384 35.35743 1.000 32.06094 192 ILE A O 1
ATOM 1434 N N . MET A 1 193 ? 15.04750 156.96076 33.17126 1.000 22.91727 193 MET A N 1
ATOM 1435 C CA . MET A 1 193 ? 15.80635 155.75892 33.49552 1.000 31.18166 193 MET A CA 1
ATOM 1436 C C . MET A 1 193 ? 17.13213 156.12440 34.17498 1.000 34.49303 193 MET A C 1
ATOM 1437 O O . MET A 1 193 ? 17.57809 155.41881 35.08728 1.000 43.04048 193 MET A O 1
ATOM 1442 N N . SER A 1 194 ? 17.71114 157.26482 33.81991 1.000 26.51642 194 SER A N 1
ATOM 1443 C CA . SER A 1 194 ? 19.07403 157.62543 34.22417 1.000 28.02864 194 SER A CA 1
ATOM 1444 C C . SER A 1 194 ? 19.15178 158.21310 35.63236 1.000 27.97664 194 SER A C 1
ATOM 1445 O O . SER A 1 194 ? 20.25777 158.38980 36.17202 1.000 26.43847 194 SER A O 1
ATOM 1448 N N . ARG A 1 195 ? 18.02122 158.47211 36.26108 1.000 33.71185 195 ARG A N 1
ATOM 1449 C CA . ARG A 1 195 ? 17.99745 159.17473 37.53868 1.000 36.14989 195 ARG A CA 1
ATOM 1450 C C . ARG A 1 195 ? 17.92457 158.22123 38.73297 1.000 34.16652 195 ARG A C 1
ATOM 1451 O O . ARG A 1 195 ? 17.97573 158.66645 39.87026 1.000 31.02285 195 ARG A O 1
ATOM 1459 N N . HIS A 1 196 ? 17.85320 156.91644 38.51684 1.000 24.65899 196 HIS A N 1
ATOM 1460 C CA . HIS A 1 196 ? 17.74003 155.98831 39.62837 1.000 30.04635 196 HIS A CA 1
ATOM 1461 C C . HIS A 1 196 ? 18.82585 154.93852 39.43322 1.000 30.60815 196 HIS A C 1
ATOM 1462 O O . HIS A 1 196 ? 18.84861 154.29286 38.37417 1.000 30.36979 196 HIS A O 1
ATOM 1469 N N . PRO A 1 197 ? 19.74900 154.74968 40.39043 1.000 28.15983 197 PRO A N 1
ATOM 1470 C CA . PRO A 1 197 ? 20.90135 153.84544 40.13987 1.000 26.61468 197 PRO A CA 1
ATOM 1471 C C . PRO A 1 197 ? 20.53291 152.41570 39.80239 1.000 24.99090 197 PRO A C 1
ATOM 1472 O O . PRO A 1 197 ? 21.15335 151.83835 38.90702 1.000 26.43761 197 PRO A O 1
ATOM 1476 N N . GLU A 1 198 ? 19.60083 151.79220 40.52397 1.000 25.63874 198 GLU A N 1
ATOM 1477 C CA . GLU A 1 198 ? 19.30360 150.38567 40.22866 1.000 25.86105 198 GLU A CA 1
ATOM 1478 C C . GLU A 1 198 ? 18.62524 150.23480 38.86420 1.000 24.37607 198 GLU A C 1
ATOM 1479 O O . GLU A 1 198 ? 18.84290 149.25060 38.15895 1.000 23.21916 198 GLU A O 1
ATOM 1485 N N . ARG A 1 199 ? 17.77254 151.18579 38.49071 1.000 25.11190 199 ARG A N 1
ATOM 1486 C CA . ARG A 1 199 ? 17.15585 151.14871 37.16478 1.000 28.71864 199 ARG A CA 1
ATOM 1487 C C . ARG A 1 199 ? 18.20326 151.32848 36.08140 1.000 23.92718 199 ARG A C 1
ATOM 1488 O O . ARG A 1 199 ? 18.19216 150.62171 35.05796 1.000 21.71225 199 ARG A O 1
ATOM 1496 N N . THR A 1 200 ? 19.12648 152.27072 36.29061 1.000 21.51165 200 THR A N 1
ATOM 1497 C CA . THR A 1 200 ? 20.19052 152.47393 35.31134 1.000 23.28032 200 THR A CA 1
ATOM 1498 C C . THR A 1 200 ? 21.07561 151.23162 35.19804 1.000 21.16861 200 THR A C 1
ATOM 1499 O O . THR A 1 200 ? 21.40924 150.79241 34.09587 1.000 22.51664 200 THR A O 1
ATOM 1503 N N . ALA A 1 201 ? 21.47200 150.65368 36.33295 1.000 20.02315 201 ALA A N 1
ATOM 1504 C CA . ALA A 1 201 ? 22.37214 149.50993 36.25267 1.000 22.30215 201 ALA A CA 1
ATOM 1505 C C . ALA A 1 201 ? 21.70717 148.33787 35.52594 1.000 21.70257 201 ALA A C 1
ATOM 1506 O O . ALA A 1 201 ? 22.36642 147.61500 34.74980 1.000 24.58023 201 ALA A O 1
ATOM 1508 N N . ASN A 1 202 ? 20.39684 148.12758 35.74471 1.000 20.85277 202 ASN A N 1
ATOM 1509 C CA . ASN A 1 202 ? 19.71103 147.04804 35.03123 1.000 19.65482 202 ASN A CA 1
ATOM 1510 C C . ASN A 1 202 ? 19.62081 147.36992 33.54946 1.000 21.24515 202 ASN A C 1
ATOM 1511 O O . ASN A 1 202 ? 19.79221 146.48203 32.69446 1.000 20.39423 202 ASN A O 1
ATOM 1516 N N . MET A 1 203 ? 19.34956 148.64547 33.23114 1.000 22.60653 203 MET A N 1
ATOM 1517 C CA . MET A 1 203 ? 19.27513 149.04429 31.82183 1.000 21.85626 203 MET A CA 1
ATOM 1518 C C . MET A 1 203 ? 20.58926 148.72609 31.12034 1.000 23.25199 203 MET A C 1
ATOM 1519 O O . MET A 1 203 ? 20.59617 148.14051 30.03207 1.000 21.39395 203 MET A O 1
ATOM 1524 N N . LEU A 1 204 ? 21.72775 149.09733 31.74225 1.000 21.94125 204 LEU A N 1
ATOM 1525 C CA . LEU A 1 204 ? 23.02309 148.89482 31.10748 1.000 23.51030 204 LEU A CA 1
ATOM 1526 C C . LEU A 1 204 ? 23.23777 147.42785 30.76885 1.000 21.54954 204 LEU A C 1
ATOM 1527 O O . LEU A 1 204 ? 23.73923 147.09597 29.68379 1.000 22.65097 204 LEU A O 1
ATOM 1532 N N . ILE A 1 205 ? 22.90637 146.53664 31.70511 1.000 22.10368 205 ILE A N 1
ATOM 1533 C CA . ILE A 1 205 ? 23.11462 145.11179 31.48675 1.000 20.41301 205 ILE A CA 1
ATOM 1534 C C . ILE A 1 205 ? 22.14486 144.56305 30.43919 1.000 20.76481 205 ILE A C 1
ATOM 1535 O O . ILE A 1 205 ? 22.53052 143.71907 29.61750 1.000 21.12141 205 ILE A O 1
ATOM 1540 N N . SER A 1 206 ? 20.92475 145.12547 30.36842 1.000 21.34508 206 SER A N 1
ATOM 1541 C CA . SER A 1 206 ? 19.94180 144.66843 29.37742 1.000 19.96388 206 SER A CA 1
ATOM 1542 C C . SER A 1 206 ? 20.38346 144.95174 27.94316 1.000 22.62211 206 SER A C 1
ATOM 1543 O O . SER A 1 206 ? 19.91720 144.26544 27.01315 1.000 21.16359 206 SER A O 1
ATOM 1546 N N . MET A 1 207 ? 21.21205 145.98061 27.73781 1.000 21.90066 207 MET A N 1
ATOM 1547 C CA . MET A 1 207 ? 21.69992 146.30879 26.39130 1.000 21.23621 207 MET A CA 1
ATOM 1548 C C . MET A 1 207 ? 22.66317 145.25362 25.85149 1.000 23.08078 207 MET A C 1
ATOM 1549 O O . MET A 1 207 ? 22.94335 145.26097 24.64966 1.000 22.26186 207 MET A O 1
ATOM 1554 N N . SER A 1 208 ? 23.13118 144.32219 26.68537 1.000 20.41144 208 SER A N 1
ATOM 1555 C CA . SER A 1 208 ? 23.88835 143.17831 26.19102 1.000 24.32601 208 SER A CA 1
ATOM 1556 C C . SER A 1 208 ? 23.00672 141.96212 25.85019 1.000 26.57868 208 SER A C 1
ATOM 1557 O O . SER A 1 208 ? 23.55066 140.93586 25.44775 1.000 23.20299 208 SER A O 1
ATOM 1560 N N . ALA A 1 209 ? 21.67765 142.02886 26.03139 1.000 21.39963 209 ALA A N 1
ATOM 1561 C CA . ALA A 1 209 ? 20.80743 140.86652 25.80075 1.000 19.74492 209 ALA A CA 1
ATOM 1562 C C . ALA A 1 209 ? 20.35942 140.77238 24.35639 1.000 22.11857 209 ALA A C 1
ATOM 1563 O O . ALA A 1 209 ? 20.37250 141.76319 23.59248 1.000 22.13808 209 ALA A O 1
ATOM 1565 N N . MET A 1 210 ? 19.89625 139.56215 24.00195 1.000 25.98459 210 MET A N 1
ATOM 1566 C CA . MET A 1 210 ? 19.18899 139.33608 22.73124 1.000 25.19348 210 MET A CA 1
ATOM 1567 C C . MET A 1 210 ? 20.12128 139.69899 21.58503 1.000 24.32351 210 MET A C 1
ATOM 1568 O O . MET A 1 210 ? 19.73445 140.36486 20.62735 1.000 26.50867 210 MET A O 1
ATOM 1573 N N . ALA A 1 211 ? 21.37971 139.25544 21.69993 1.000 23.14447 211 ALA A N 1
ATOM 1574 C CA . ALA A 1 211 ? 22.28589 139.43766 20.57238 1.000 25.12674 211 ALA A CA 1
ATOM 1575 C C . ALA A 1 211 ? 21.76525 138.72922 19.32479 1.000 24.54795 211 ALA A C 1
ATOM 1576 O O . ALA A 1 211 ? 22.18094 139.08735 18.20873 1.000 23.09384 211 ALA A O 1
ATOM 1578 N N . SER A 1 212 ? 20.86526 137.74363 19.50222 1.000 24.17567 212 SER A N 1
ATOM 1579 C CA . SER A 1 212 ? 20.18614 137.08725 18.36684 1.000 24.20026 212 SER A CA 1
ATOM 1580 C C . SER A 1 212 ? 19.31050 138.02992 17.54816 1.000 27.57638 212 SER A C 1
ATOM 1581 O O . SER A 1 212 ? 19.03119 137.73930 16.38205 1.000 25.45994 212 SER A O 1
ATOM 1584 N N . GLN A 1 213 ? 18.87596 139.16230 18.11429 1.000 22.69087 213 GLN A N 1
ATOM 1585 C CA . GLN A 1 213 ? 18.15365 140.24347 17.42720 1.000 22.68485 213 GLN A CA 1
ATOM 1586 C C . GLN A 1 213 ? 19.00307 141.49255 17.22529 1.000 22.20344 213 GLN A C 1
ATOM 1587 O O . GLN A 1 213 ? 18.81856 142.21188 16.22705 1.000 23.95058 213 GLN A O 1
ATOM 1593 N N . TYR A 1 214 ? 19.91153 141.78062 18.16226 1.000 22.96589 214 TYR A N 1
ATOM 1594 C CA . TYR A 1 214 ? 20.67923 143.04008 18.19218 1.000 25.09859 214 TYR A CA 1
ATOM 1595 C C . TYR A 1 214 ? 22.17575 142.72547 18.32816 1.000 22.98889 214 TYR A C 1
ATOM 1596 O O . TYR A 1 214 ? 22.79536 143.02507 19.34796 1.000 23.01624 214 TYR A O 1
ATOM 1605 N N . PRO A 1 215 ? 22.76160 142.03029 17.35403 1.000 24.81596 215 PRO A N 1
ATOM 1606 C CA . PRO A 1 215 ? 24.19144 141.70147 17.44270 1.000 23.75506 215 PRO A CA 1
ATOM 1607 C C . PRO A 1 215 ? 25.04010 142.96126 17.58034 1.000 25.52708 215 PRO A C 1
ATOM 1608 O O . PRO A 1 215 ? 24.73764 143.99707 16.98587 1.000 24.32255 215 PRO A O 1
ATOM 1612 N N . HIS A 1 216 ? 26.12383 142.83608 18.33883 1.000 24.13569 216 HIS A N 1
ATOM 1613 C CA . HIS A 1 216 ? 27.10689 143.93000 18.50583 1.000 22.87110 216 HIS A CA 1
ATOM 1614 C C . HIS A 1 216 ? 28.25213 143.91219 17.48916 1.000 31.14206 216 HIS A C 1
ATOM 1615 O O . HIS A 1 216 ? 28.83665 144.97319 17.22042 1.000 35.40230 216 HIS A O 1
ATOM 1622 N N . THR A 1 217 ? 28.51152 142.77493 16.85959 1.000 33.75969 217 THR A N 1
ATOM 1623 C CA . THR A 1 217 ? 29.51167 142.66217 15.79882 1.000 39.79699 217 THR A CA 1
ATOM 1624 C C . THR A 1 217 ? 29.06421 141.55714 14.84305 1.000 34.13024 217 THR A C 1
ATOM 1625 O O . THR A 1 217 ? 28.01377 140.94791 15.02794 1.000 31.70859 217 THR A O 1
ATOM 1629 N N . GLY A 1 218 ? 29.88609 141.27755 13.83020 1.000 34.31785 218 GLY A N 1
ATOM 1630 C CA . GLY A 1 218 ? 29.61862 140.19634 12.89846 1.000 30.98344 218 GLY A CA 1
ATOM 1631 C C . GLY A 1 218 ? 28.96573 140.63608 11.59823 1.000 36.12949 218 GLY A C 1
ATOM 1632 O O . GLY A 1 218 ? 28.79285 139.80444 10.71612 1.000 35.62637 218 GLY A O 1
ATOM 1633 N N . PHE A 1 219 ? 28.55079 141.90537 11.46744 1.000 33.47900 219 PHE A N 1
ATOM 1634 C CA . PHE A 1 219 ? 27.79672 142.34163 10.28637 1.000 33.26351 219 PHE A CA 1
ATOM 1635 C C . PHE A 1 219 ? 28.40749 143.56154 9.59844 1.000 34.66927 219 PHE A C 1
ATOM 1636 O O . PHE A 1 219 ? 27.92904 143.94798 8.52507 1.000 33.74176 219 PHE A O 1
ATOM 1644 N N . TYR A 1 220 ? 29.44267 144.17129 10.16871 1.000 30.71789 220 TYR A N 1
ATOM 1645 C CA . TYR A 1 220 ? 30.02066 145.38723 9.61353 1.000 32.26758 220 TYR A CA 1
ATOM 1646 C C . TYR A 1 220 ? 31.50107 145.39867 9.95927 1.000 33.77616 220 TYR A C 1
ATOM 1647 O O . TYR A 1 220 ? 31.87664 145.18373 11.11517 1.000 31.63268 220 TYR A O 1
ATOM 1656 N N . ASP A 1 221 ? 32.34078 145.69376 8.97992 1.000 34.39395 221 ASP A N 1
ATOM 1657 C CA . ASP A 1 221 ? 33.77551 145.56602 9.18080 1.000 34.05831 221 ASP A CA 1
ATOM 1658 C C . ASP A 1 221 ? 34.36363 146.94807 9.40530 1.000 33.01191 221 ASP A C 1
ATOM 1659 O O . ASP A 1 221 ? 34.28240 147.82010 8.52514 1.000 35.75317 221 ASP A O 1
ATOM 1664 N N . PHE A 1 222 ? 34.93346 147.15517 10.59220 1.000 33.33889 222 PHE A N 1
ATOM 1665 C CA . PHE A 1 222 ? 35.53275 148.42788 10.97259 1.000 34.24861 222 PHE A CA 1
ATOM 1666 C C . PHE A 1 222 ? 37.01888 148.52029 10.62459 1.000 38.33637 222 PHE A C 1
ATOM 1667 O O . PHE A 1 222 ? 37.64385 149.55609 10.90089 1.000 41.46621 222 PHE A O 1
ATOM 1675 N N . SER A 1 223 ? 37.60706 147.45946 10.05791 1.000 40.22858 223 SER A N 1
ATOM 1676 C CA . SER A 1 223 ? 39.06041 147.43191 9.92436 1.000 42.48075 223 SER A CA 1
ATOM 1677 C C . SER A 1 223 ? 39.57436 148.61524 9.10278 1.000 39.37698 223 SER A C 1
ATOM 1678 O O . SER A 1 223 ? 40.70925 149.04909 9.30276 1.000 46.94760 223 SER A O 1
ATOM 1681 N N . TRP A 1 224 ? 38.76105 149.18143 8.20362 1.000 37.12188 224 TRP A N 1
ATOM 1682 C CA . TRP A 1 224 ? 39.15267 150.43614 7.53991 1.000 37.48477 224 TRP A CA 1
ATOM 1683 C C . TRP A 1 224 ? 39.47405 151.57244 8.51025 1.000 42.56971 224 TRP A C 1
ATOM 1684 O O . TRP A 1 224 ? 40.10647 152.55892 8.10831 1.000 45.13816 224 TRP A O 1
ATOM 1695 N N . VAL A 1 225 ? 39.03222 151.48889 9.76559 1.000 42.71710 225 VAL A N 1
ATOM 1696 C CA . VAL A 1 225 ? 39.38597 152.55806 10.70241 1.000 47.12626 225 VAL A CA 1
ATOM 1697 C C . VAL A 1 225 ? 40.83477 152.43639 11.16366 1.000 53.73088 225 VAL A C 1
ATOM 1698 O O . VAL A 1 225 ? 41.48769 153.45051 11.42574 1.000 54.69089 225 VAL A O 1
ATOM 1702 N N . ALA A 1 226 ? 41.35500 151.21012 11.29266 1.000 55.19494 226 ALA A N 1
ATOM 1703 C CA . ALA A 1 226 ? 42.71711 151.01769 11.79996 1.000 62.68836 226 ALA A CA 1
ATOM 1704 C C . ALA A 1 226 ? 43.75497 151.84413 11.04134 1.000 57.42841 226 ALA A C 1
ATOM 1705 O O . ALA A 1 226 ? 44.50108 152.59844 11.68689 1.000 60.81323 226 ALA A O 1
ATOM 1707 N N . PRO A 1 227 ? 43.83918 151.78552 9.71185 1.000 57.01413 227 PRO A N 1
ATOM 1708 C CA . PRO A 1 227 ? 44.69676 152.72837 8.97669 1.000 59.32702 227 PRO A CA 1
ATOM 1709 C C . PRO A 1 227 ? 44.66820 154.13177 9.53021 1.000 58.89768 227 PRO A C 1
ATOM 1710 O O . PRO A 1 227 ? 45.69036 154.63880 9.99951 1.000 61.46781 227 PRO A O 1
ATOM 1714 N N . LYS A 1 228 ? 43.48466 154.75899 9.49065 1.000 65.44690 228 LYS A N 1
ATOM 1715 C CA . LYS A 1 228 ? 43.35682 156.17542 9.81354 1.000 56.16225 228 LYS A CA 1
ATOM 1716 C C . LYS A 1 228 ? 43.77724 156.49152 11.24563 1.000 49.91054 228 LYS A C 1
ATOM 1717 O O . LYS A 1 228 ? 44.16247 157.63213 11.53853 1.000 54.45992 228 LYS A O 1
ATOM 1723 N N . ALA A 1 229 ? 43.72786 155.50635 12.13855 1.000 50.28062 229 ALA A N 1
ATOM 1724 C CA . ALA A 1 229 ? 44.30279 155.68175 13.46321 1.000 45.64163 229 ALA A CA 1
ATOM 1725 C C . ALA A 1 229 ? 45.77010 156.09174 13.38369 1.000 59.25288 229 ALA A C 1
ATOM 1726 O O . ALA A 1 229 ? 46.26045 156.80306 14.26742 1.000 49.90731 229 ALA A O 1
ATOM 1728 N N . ALA A 1 230 ? 46.48604 155.64805 12.33788 1.000 58.56055 230 ALA A N 1
ATOM 1729 C CA . ALA A 1 230 ? 47.88428 156.03380 12.15504 1.000 57.86674 230 ALA A CA 1
ATOM 1730 C C . ALA A 1 230 ? 48.02089 157.44145 11.58923 1.000 60.71009 230 ALA A C 1
ATOM 1731 O O . ALA A 1 230 ? 49.02512 158.11270 11.84963 1.000 60.56590 230 ALA A O 1
ATOM 1733 N N . GLU A 1 231 ? 47.03001 157.90406 10.82174 1.000 58.06068 231 GLU A N 1
ATOM 1734 C CA . GLU A 1 231 ? 47.06036 159.26886 10.30488 1.000 59.76510 231 GLU A CA 1
ATOM 1735 C C . GLU A 1 231 ? 47.21510 160.30086 11.40950 1.000 54.99016 231 GLU A C 1
ATOM 1736 O O . GLU A 1 231 ? 47.69181 161.40983 11.15212 1.000 67.46352 231 GLU A O 1
ATOM 1742 N N . SER A 1 232 ? 46.80397 159.98735 12.63173 1.000 50.66194 232 SER A N 1
ATOM 1743 C CA . SER A 1 232 ? 46.80867 161.02492 13.65343 1.000 51.93633 232 SER A CA 1
ATOM 1744 C C . SER A 1 232 ? 46.85435 160.37032 15.01790 1.000 56.82261 232 SER A C 1
ATOM 1745 O O . SER A 1 232 ? 46.45538 159.21588 15.18186 1.000 55.58569 232 SER A O 1
ATOM 1748 N N . ALA A 1 233 ? 47.29820 161.14729 16.00674 1.000 52.51723 233 ALA A N 1
ATOM 1749 C CA . ALA A 1 233 ? 47.44669 160.65412 17.36528 1.000 56.49402 233 ALA A CA 1
ATOM 1750 C C . ALA A 1 233 ? 46.36916 161.15000 18.32029 1.000 57.91511 233 ALA A C 1
ATOM 1751 O O . ALA A 1 233 ? 46.19029 160.55430 19.38890 1.000 61.96465 233 ALA A O 1
ATOM 1753 N N . THR A 1 234 ? 45.63442 162.19918 17.95606 1.000 52.46372 234 THR A N 1
ATOM 1754 C CA . THR A 1 234 ? 44.66074 162.81899 18.83428 1.000 45.17680 234 THR A CA 1
ATOM 1755 C C . THR A 1 234 ? 43.20851 162.73865 18.32160 1.000 40.56042 234 THR A C 1
ATOM 1756 O O . THR A 1 234 ? 42.28055 162.95630 19.10483 1.000 42.05576 234 THR A O 1
ATOM 1760 N N . ARG A 1 235 ? 42.99041 162.44072 17.05018 1.000 38.60311 235 ARG A N 1
ATOM 1761 C CA . ARG A 1 235 ? 41.65150 162.52466 16.48591 1.000 38.62644 235 ARG A CA 1
ATOM 1762 C C . ARG A 1 235 ? 40.78302 161.41800 17.07187 1.000 31.73295 235 ARG A C 1
ATOM 1763 O O . ARG A 1 235 ? 41.17813 160.24304 17.00669 1.000 30.45776 235 ARG A O 1
ATOM 1771 N N . PRO A 1 236 ? 39.59647 161.72802 17.60401 1.000 30.32344 236 PRO A N 1
ATOM 1772 C CA . PRO A 1 236 ? 38.70847 160.64657 18.06093 1.000 36.44191 236 PRO A CA 1
ATOM 1773 C C . PRO A 1 236 ? 38.24245 159.75986 16.90458 1.000 26.80879 236 PRO A C 1
ATOM 1774 O O . PRO A 1 236 ? 37.82350 160.23136 15.84889 1.000 29.33352 236 PRO A O 1
ATOM 1778 N N . LEU A 1 237 ? 38.33065 158.45614 17.11372 1.000 23.84055 237 LEU A N 1
ATOM 1779 C CA . LEU A 1 237 ? 38.04986 157.49178 16.06039 1.000 26.80533 237 LEU A CA 1
ATOM 1780 C C . LEU A 1 237 ? 36.58462 157.12191 15.98857 1.000 28.08374 237 LEU A C 1
ATOM 1781 O O . LEU A 1 237 ? 35.98004 157.21535 14.91018 1.000 28.22021 237 LEU A O 1
ATOM 1788 N N . ILE A 1 238 ? 36.00225 156.65863 17.10120 1.000 22.96986 238 ILE A N 1
ATOM 1789 C CA . ILE A 1 238 ? 34.57435 156.32516 17.11746 1.000 25.62069 238 ILE A CA 1
ATOM 1790 C C . ILE A 1 238 ? 33.92957 157.03348 18.30264 1.000 22.89612 238 ILE A C 1
ATOM 1791 O O . ILE A 1 238 ? 34.40408 156.90465 19.43583 1.000 24.42373 238 ILE A O 1
ATOM 1796 N N . VAL A 1 239 ? 32.85748 157.76010 18.04260 1.000 19.87188 239 VAL A N 1
ATOM 1797 C CA . VAL A 1 239 ? 32.04873 158.40528 19.08084 1.000 20.21736 239 VAL A CA 1
ATOM 1798 C C . VAL A 1 239 ? 30.74970 157.59745 19.16204 1.000 25.78047 239 VAL A C 1
ATOM 1799 O O . VAL A 1 239 ? 29.96061 157.58480 18.21082 1.000 21.10746 239 VAL A O 1
ATOM 1803 N N . ASP A 1 240 ? 30.55787 156.90651 20.28803 1.000 20.24636 240 ASP A N 1
ATOM 1804 C CA . ASP A 1 240 ? 29.40331 156.02539 20.57283 1.000 22.35400 240 ASP A CA 1
ATOM 1805 C C . ASP A 1 240 ? 28.31557 156.86534 21.25249 1.000 18.97975 240 ASP A C 1
ATOM 1806 O O . ASP A 1 240 ? 28.35417 157.10705 22.46000 1.000 21.05092 240 ASP A O 1
ATOM 1811 N N . ILE A 1 241 ? 27.34150 157.33083 20.47332 1.000 20.56364 241 ILE A N 1
ATOM 1812 C CA . ILE A 1 241 ? 26.37079 158.33131 20.92137 1.000 21.69317 241 ILE A CA 1
ATOM 1813 C C . ILE A 1 241 ? 25.22393 157.61382 21.61311 1.000 20.91021 241 ILE A C 1
ATOM 1814 O O . ILE A 1 241 ? 24.50436 156.85727 20.96895 1.000 21.11567 241 ILE A O 1
ATOM 1819 N N . GLY A 1 242 ? 25.04693 157.85332 22.91324 1.000 19.95519 242 GLY A N 1
ATOM 1820 C CA . GLY A 1 242 ? 24.09344 157.07178 23.66589 1.000 19.57222 242 GLY A CA 1
ATOM 1821 C C . GLY A 1 242 ? 24.55744 155.63492 23.78850 1.000 22.12942 242 GLY A C 1
ATOM 1822 O O . GLY A 1 242 ? 23.75407 154.70682 23.56755 1.000 20.51135 242 GLY A O 1
ATOM 1823 N N . GLY A 1 243 ? 25.85666 155.42640 24.06416 1.000 20.47212 243 GLY A N 1
ATOM 1824 C CA . GLY A 1 243 ? 26.47717 154.09402 24.02176 1.000 19.25509 243 GLY A CA 1
ATOM 1825 C C . GLY A 1 243 ? 26.29578 153.22146 25.27475 1.000 21.34181 243 GLY A C 1
ATOM 1826 O O . GLY A 1 243 ? 26.85038 152.11094 25.34320 1.000 22.75333 243 GLY A O 1
ATOM 1827 N N . ALA A 1 244 ? 25.53557 153.69306 26.25921 1.000 19.96475 244 ALA A N 1
ATOM 1828 C CA . ALA A 1 244 ? 25.20437 152.94603 27.47703 1.000 17.16372 244 ALA A CA 1
ATOM 1829 C C . ALA A 1 244 ? 26.51173 152.69560 28.22274 1.000 20.27503 244 ALA A C 1
ATOM 1830 O O . ALA A 1 244 ? 27.15896 153.69055 28.62720 1.000 21.90464 244 ALA A O 1
ATOM 1832 N N . LYS A 1 245 ? 26.95686 151.43575 28.42020 1.000 19.83909 245 LYS A N 1
ATOM 1833 C CA . LYS A 1 245 ? 28.22883 151.20913 29.09103 1.000 19.76222 245 LYS A CA 1
ATOM 1834 C C . LYS A 1 245 ? 29.31193 150.80712 28.10305 1.000 20.95220 245 LYS A C 1
ATOM 1835 O O . LYS A 1 245 ? 30.32053 150.22378 28.49205 1.000 25.43532 245 LYS A O 1
ATOM 1841 N N . GLY A 1 246 ? 29.14264 151.13719 26.82561 1.000 19.85522 246 GLY A N 1
ATOM 1842 C CA . GLY A 1 246 ? 30.26621 150.89102 25.93197 1.000 21.60068 246 GLY A CA 1
ATOM 1843 C C . GLY A 1 246 ? 30.48444 149.45232 25.55799 1.000 23.49543 246 GLY A C 1
ATOM 1844 O O . GLY A 1 246 ? 31.53045 149.10815 24.98727 1.000 23.84987 246 GLY A O 1
ATOM 1845 N N . TRP A 1 247 ? 29.50173 148.59566 25.79693 1.000 21.82087 247 TRP A N 1
ATOM 1846 C CA . TRP A 1 247 ? 29.62501 147.19546 25.37517 1.000 20.33228 247 TRP A CA 1
ATOM 1847 C C . TRP A 1 247 ? 29.96050 147.08508 23.89685 1.000 25.38016 247 TRP A C 1
ATOM 1848 O O . TRP A 1 247 ? 30.77681 146.24865 23.50035 1.000 22.50440 247 TRP A O 1
ATOM 1859 N N . THR A 1 248 ? 29.31262 147.89894 23.06595 1.000 20.67676 248 THR A N 1
ATOM 1860 C CA . THR A 1 248 ? 29.55796 147.84694 21.62403 1.000 21.74152 248 THR A CA 1
ATOM 1861 C C . THR A 1 248 ? 30.95757 148.36732 21.26942 1.000 25.87412 248 THR A C 1
ATOM 1862 O O . THR A 1 248 ? 31.64132 147.79107 20.40614 1.000 23.94296 248 THR A O 1
ATOM 1866 N N . LEU A 1 249 ? 31.42474 149.42571 21.93420 1.000 22.91802 249 LEU A N 1
ATOM 1867 C CA . LEU A 1 249 ? 32.82407 149.80840 21.70331 1.000 22.68625 249 LEU A CA 1
ATOM 1868 C C . LEU A 1 249 ? 33.76296 148.67094 22.05726 1.000 25.01859 249 LEU A C 1
ATOM 1869 O O . LEU A 1 249 ? 34.75250 148.40920 21.34826 1.000 26.12343 249 LEU A O 1
ATOM 1874 N N . GLN A 1 250 ? 33.52404 148.03273 23.19457 1.000 24.17594 250 GLN A N 1
ATOM 1875 C CA . GLN A 1 250 ? 34.41431 146.94956 23.58784 1.000 26.99219 250 GLN A CA 1
ATOM 1876 C C . GLN A 1 250 ? 34.37764 145.83079 22.56408 1.000 28.48257 250 GLN A C 1
ATOM 1877 O O . GLN A 1 250 ? 35.43585 145.31564 22.17498 1.000 26.40076 250 GLN A O 1
ATOM 1883 N N . ALA A 1 251 ? 33.17843 145.52377 22.03079 1.000 26.18780 251 ALA A N 1
ATOM 1884 C CA . ALA A 1 251 ? 33.06074 144.46478 21.03069 1.000 29.26489 251 ALA A CA 1
ATOM 1885 C C . ALA A 1 251 ? 33.82962 144.82587 19.77488 1.000 29.64354 251 ALA A C 1
ATOM 1886 O O . ALA A 1 251 ? 34.52540 143.97682 19.19853 1.000 30.10937 251 ALA A O 1
ATOM 1888 N N . ILE A 1 252 ? 33.71063 146.08316 19.32976 1.000 25.77521 252 ILE A N 1
ATOM 1889 C CA . ILE A 1 252 ? 34.39422 146.52867 18.11499 1.000 24.95139 252 ILE A CA 1
ATOM 1890 C C . ILE A 1 252 ? 35.91350 146.42952 18.28452 1.000 30.63006 252 ILE A C 1
ATOM 1891 O O . ILE A 1 252 ? 36.62527 145.97912 17.38208 1.000 31.73221 252 ILE A O 1
ATOM 1896 N N . CYS A 1 253 ? 36.43394 146.94987 19.40754 1.000 27.62211 253 CYS A N 1
ATOM 1897 C CA . CYS A 1 253 ? 37.87046 146.95934 19.66172 1.000 30.86689 253 CYS A CA 1
ATOM 1898 C C . CYS A 1 253 ? 38.40932 145.53869 19.89596 1.000 37.58750 253 CYS A C 1
ATOM 1899 O O . CYS A 1 253 ? 39.54670 145.25172 19.54510 1.000 38.35578 253 CYS A O 1
ATOM 1902 N N . LYS A 1 254 ? 37.59480 144.62174 20.41639 1.000 32.59097 254 LYS A N 1
ATOM 1903 C CA . LYS A 1 254 ? 38.03745 143.22878 20.50703 1.000 36.51002 254 LYS A CA 1
ATOM 1904 C C . LYS A 1 254 ? 38.25910 142.65355 19.12087 1.000 40.73418 254 LYS A C 1
ATOM 1905 O O . LYS A 1 254 ? 39.25237 141.96624 18.86506 1.000 45.76097 254 LYS A O 1
ATOM 1911 N N . GLU A 1 255 ? 37.33115 142.92388 18.21772 1.000 36.01242 255 GLU A N 1
ATOM 1912 C CA . GLU A 1 255 ? 37.40482 142.40082 16.86868 1.000 39.29436 255 GLU A CA 1
ATOM 1913 C C . GLU A 1 255 ? 38.35876 143.18407 15.95757 1.000 46.12476 255 GLU A C 1
ATOM 1914 O O . GLU A 1 255 ? 38.81635 142.63721 14.95166 1.000 41.89591 255 GLU A O 1
ATOM 1920 N N . THR A 1 256 ? 38.64940 144.45283 16.24740 1.000 40.79189 256 THR A N 1
ATOM 1921 C CA . THR A 1 256 ? 39.60561 145.23044 15.46397 1.000 36.57869 256 THR A CA 1
ATOM 1922 C C . THR A 1 256 ? 40.61336 145.80457 16.44417 1.000 46.92733 256 THR A C 1
ATOM 1923 O O . THR A 1 256 ? 40.57746 147.00400 16.77764 1.000 35.84332 256 THR A O 1
ATOM 1927 N N . PRO A 1 257 ? 41.52868 144.96391 16.93954 1.000 44.66910 257 PRO A N 1
ATOM 1928 C CA . PRO A 1 257 ? 42.38855 145.37824 18.05417 1.000 45.41158 257 PRO A CA 1
ATOM 1929 C C . PRO A 1 257 ? 43.31042 146.49314 17.68646 1.000 41.88337 257 PRO A C 1
ATOM 1930 O O . PRO A 1 257 ? 43.93561 147.06525 18.59042 1.000 44.23474 257 PRO A O 1
ATOM 1934 N N . GLU A 1 258 ? 43.39277 146.82483 16.39435 1.000 44.44272 258 GLU A N 1
ATOM 1935 C CA . GLU A 1 258 ? 44.10332 147.99329 15.89245 1.000 46.13677 258 GLU A CA 1
ATOM 1936 C C . GLU A 1 258 ? 43.39412 149.30350 16.16199 1.000 47.60570 258 GLU A C 1
ATOM 1937 O O . GLU A 1 258 ? 43.99005 150.35753 15.91540 1.000 43.05561 258 GLU A O 1
ATOM 1943 N N . ILE A 1 259 ? 42.13550 149.29176 16.59483 1.000 43.12785 259 ILE A N 1
ATOM 1944 C CA . ILE A 1 259 ? 41.44864 150.50505 17.04078 1.000 35.20553 259 ILE A CA 1
ATOM 1945 C C . ILE A 1 259 ? 41.63890 150.61128 18.54986 1.000 32.40232 259 ILE A C 1
ATOM 1946 O O . ILE A 1 259 ? 41.07723 149.79043 19.28550 1.000 35.24053 259 ILE A O 1
ATOM 1951 N N . PRO A 1 260 ? 42.38103 151.58923 19.05083 1.000 33.54422 260 PRO A N 1
ATOM 1952 C CA . PRO A 1 260 ? 42.53716 151.69540 20.50761 1.000 33.10750 260 PRO A CA 1
ATOM 1953 C C . PRO A 1 260 ? 41.27171 152.26729 21.14602 1.000 30.26864 260 PRO A C 1
ATOM 1954 O O . PRO A 1 260 ? 40.77742 153.31255 20.72826 1.000 27.16271 260 PRO A O 1
ATOM 1958 N N . ILE A 1 261 ? 40.76280 151.59312 22.18300 1.000 31.07015 261 ILE A N 1
ATOM 1959 C CA . ILE A 1 261 ? 39.56735 152.10038 22.85493 1.000 31.00081 261 ILE A CA 1
ATOM 1960 C C . ILE A 1 261 ? 39.83652 153.44611 23.50183 1.000 30.93208 261 ILE A C 1
ATOM 1961 O O . ILE A 1 261 ? 38.90007 154.24241 23.71144 1.000 29.01472 261 ILE A O 1
ATOM 1966 N N . SER A 1 262 ? 41.11597 153.76234 23.79699 1.000 29.38636 262 SER A N 1
ATOM 1967 C CA . SER A 1 262 ? 41.37932 155.09201 24.32576 1.000 28.36002 262 SER A CA 1
ATOM 1968 C C . SER A 1 262 ? 41.13206 156.18543 23.28972 1.000 29.87101 262 SER A C 1
ATOM 1969 O O . SER A 1 262 ? 41.06529 157.37281 23.65759 1.000 31.94930 262 SER A O 1
ATOM 1972 N N . ARG A 1 263 ? 41.02545 155.84597 22.00887 1.000 25.33189 263 ARG A N 1
ATOM 1973 C CA . ARG A 1 263 ? 40.72561 156.86391 20.99317 1.000 28.75462 263 ARG A CA 1
ATOM 1974 C C . ARG A 1 263 ? 39.24975 156.93225 20.68021 1.000 29.07236 263 ARG A C 1
ATOM 1975 O O . ARG A 1 263 ? 38.85809 157.57442 19.69891 1.000 30.58310 263 ARG A O 1
ATOM 1983 N N . CYS A 1 264 ? 38.42673 156.23929 21.45286 1.000 28.01133 264 CYS A N 1
ATOM 1984 C CA . CYS A 1 264 ? 36.97999 156.23614 21.26215 1.000 29.12531 264 CYS A CA 1
ATOM 1985 C C . CYS A 1 264 ? 36.33322 156.99836 22.40801 1.000 24.72411 264 CYS A C 1
ATOM 1986 O O . CYS A 1 264 ? 36.90551 157.11106 23.49121 1.000 26.02822 264 CYS A O 1
ATOM 1989 N N . VAL A 1 265 ? 35.13741 157.51641 22.14767 1.000 21.36043 265 VAL A N 1
ATOM 1990 C CA . VAL A 1 265 ? 34.40848 158.35630 23.08666 1.000 21.73654 265 VAL A CA 1
ATOM 1991 C C . VAL A 1 265 ? 33.08785 157.65723 23.38376 1.000 21.68000 265 VAL A C 1
ATOM 1992 O O . VAL A 1 265 ? 32.36842 157.29395 22.45544 1.000 23.42132 265 VAL A O 1
ATOM 1996 N N . LEU A 1 266 ? 32.77167 157.46636 24.66059 1.000 21.50776 266 LEU A N 1
ATOM 1997 C CA . LEU A 1 266 ? 31.50570 156.84974 25.06600 1.000 22.08277 266 LEU A CA 1
ATOM 1998 C C . LEU A 1 266 ? 30.66449 157.99278 25.61608 1.000 21.98307 266 LEU A C 1
ATOM 1999 O O . LEU A 1 266 ? 31.04761 158.58655 26.62381 1.000 22.25596 266 LEU A O 1
ATOM 2004 N N . GLN A 1 267 ? 29.51534 158.27408 24.98411 1.000 17.65989 267 GLN A N 1
ATOM 2005 C CA . GLN A 1 267 ? 28.66459 159.39305 25.36855 1.000 20.65118 267 GLN A CA 1
ATOM 2006 C C . GLN A 1 267 ? 27.31994 158.89107 25.83674 1.000 20.27566 267 GLN A C 1
ATOM 2007 O O . GLN A 1 267 ? 26.70727 158.02032 25.19276 1.000 22.19017 267 GLN A O 1
ATOM 2013 N N . ASP A 1 268 ? 26.86561 159.42839 26.95243 1.000 18.67824 268 ASP A N 1
ATOM 2014 C CA . ASP A 1 268 ? 25.50939 159.11634 27.36468 1.000 19.50144 268 ASP A CA 1
ATOM 2015 C C . ASP A 1 268 ? 25.07442 160.19622 28.34039 1.000 21.08279 268 ASP A C 1
ATOM 2016 O O . ASP A 1 268 ? 25.78589 161.17263 28.56166 1.000 21.08414 268 ASP A O 1
ATOM 2021 N N . LEU A 1 269 ? 23.89654 160.01522 28.92581 1.000 20.50474 269 LEU A N 1
ATOM 2022 C CA . LEU A 1 269 ? 23.41148 160.96717 29.91762 1.000 20.52061 269 LEU A CA 1
ATOM 2023 C C . LEU A 1 269 ? 24.28853 160.89922 31.16627 1.000 22.52014 269 LEU A C 1
ATOM 2024 O O . LEU A 1 269 ? 24.84588 159.84827 31.51112 1.000 19.53040 269 LEU A O 1
ATOM 2029 N N . SER A 1 270 ? 24.31884 162.03280 31.88443 1.000 21.20687 270 SER A N 1
ATOM 2030 C CA A SER A 1 270 ? 25.11005 162.17400 33.10767 0.538 23.63931 270 SER A CA 1
ATOM 2031 C CA B SER A 1 270 ? 25.12559 162.15822 33.09996 0.462 23.61690 270 SER A CA 1
ATOM 2032 C C . SER A 1 270 ? 24.95108 160.97381 34.04186 1.000 25.83646 270 SER A C 1
ATOM 2033 O O . SER A 1 270 ? 25.94656 160.43016 34.56017 1.000 21.68332 270 SER A O 1
ATOM 2038 N N . GLY A 1 271 ? 23.68561 160.58661 34.32330 1.000 22.01404 271 GLY A N 1
ATOM 2039 C CA . GLY A 1 271 ? 23.44978 159.52283 35.28469 1.000 23.48748 271 GLY A CA 1
ATOM 2040 C C . GLY A 1 271 ? 23.98711 158.18471 34.82074 1.000 23.23276 271 GLY A C 1
ATOM 2041 O O . GLY A 1 271 ? 24.48875 157.39715 3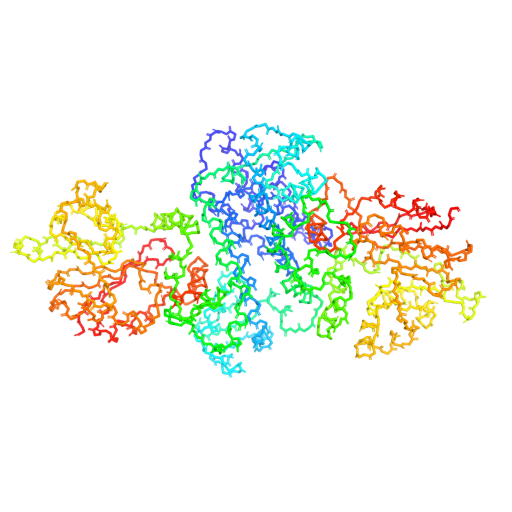5.62756 1.000 24.38436 271 GLY A O 1
ATOM 2042 N N . VAL A 1 272 ? 23.95221 157.93702 33.50953 1.000 20.99681 272 VAL A N 1
ATOM 2043 C CA . VAL A 1 272 ? 24.41300 156.67114 32.94579 1.000 24.40377 272 VAL A CA 1
ATOM 2044 C C . VAL A 1 272 ? 25.91923 156.64010 32.90416 1.000 29.39718 272 VAL A C 1
ATOM 2045 O O . VAL A 1 272 ? 26.55117 155.68199 33.37625 1.000 21.64734 272 VAL A O 1
ATOM 2049 N N . ILE A 1 273 ? 26.51563 157.71925 32.38154 1.000 24.18587 273 ILE A N 1
ATOM 2050 C CA . ILE A 1 273 ? 27.95735 157.75362 32.25955 1.000 24.48697 273 ILE A CA 1
ATOM 2051 C C . ILE A 1 273 ? 28.64424 157.69810 33.63481 1.000 28.49225 273 ILE A C 1
ATOM 2052 O O . ILE A 1 273 ? 29.64549 156.98893 33.78976 1.000 23.39405 273 ILE A O 1
ATOM 2057 N N . GLN A 1 274 ? 28.06015 158.30084 34.67757 1.000 22.71443 274 GLN A N 1
ATOM 2058 C CA . GLN A 1 274 ? 28.63518 158.13261 36.02309 1.000 24.86961 274 GLN A CA 1
ATOM 2059 C C . GLN A 1 274 ? 28.58370 156.67776 36.50715 1.000 27.92327 274 GLN A C 1
ATOM 2060 O O . GLN A 1 274 ? 29.47848 156.23116 37.24516 1.000 28.23788 274 GLN A O 1
ATOM 2066 N N . MET A 1 275 ? 27.51032 155.93739 36.16252 1.000 25.03396 275 MET A N 1
ATOM 2067 C CA . MET A 1 275 ? 27.42118 154.53080 36.58210 1.000 25.83848 275 MET A CA 1
ATOM 2068 C C . MET A 1 275 ? 28.48729 153.68747 35.90682 1.000 26.76396 275 MET A C 1
ATOM 2069 O O . MET A 1 275 ? 28.94285 152.67172 36.47474 1.000 29.45277 275 MET A O 1
ATOM 2074 N N . VAL A 1 276 ? 28.94849 154.09770 34.72182 1.000 27.32016 276 VAL A N 1
ATOM 2075 C CA . VAL A 1 276 ? 30.06029 153.38523 34.11852 1.000 26.55223 276 VAL A CA 1
ATOM 2076 C C . VAL A 1 276 ? 31.33661 153.44331 34.96580 1.000 33.20528 276 VAL A C 1
ATOM 2077 O O . VAL A 1 276 ? 32.15536 152.53596 34.88480 1.000 30.58465 276 VAL A O 1
ATOM 2081 N N . GLN A 1 277 ? 31.53127 154.46491 35.81202 1.000 35.33638 277 GLN A N 1
ATOM 2082 C CA . GLN A 1 277 ? 32.66748 154.38967 36.73498 1.000 32.93845 277 GLN A CA 1
ATOM 2083 C C . GLN A 1 277 ? 32.57365 153.19093 37.66100 1.000 40.24535 277 GLN A C 1
ATOM 2084 O O . GLN A 1 277 ? 33.60747 152.61363 38.03822 1.000 39.77508 277 GLN A O 1
ATOM 2090 N N . THR A 1 278 ? 31.34803 152.83325 38.07443 1.000 37.52219 278 THR A N 1
ATOM 2091 C CA . THR A 1 278 ? 31.10508 151.74335 39.02974 1.000 38.68723 278 THR A CA 1
ATOM 2092 C C . THR A 1 278 ? 31.16691 150.37922 38.36346 1.000 45.72335 278 THR A C 1
ATOM 2093 O O . THR A 1 278 ? 31.71578 149.42345 38.91500 1.000 48.39637 278 THR A O 1
ATOM 2097 N N . VAL A 1 279 ? 30.54145 150.23325 37.20474 1.000 33.92633 279 VAL A N 1
ATOM 2098 C CA . VAL A 1 279 ? 30.38233 148.90079 36.65593 1.000 35.31271 279 VAL A CA 1
ATOM 2099 C C . VAL A 1 279 ? 31.33160 148.63578 35.50675 1.000 39.44744 279 VAL A C 1
ATOM 2100 O O . VAL A 1 279 ? 31.50340 147.47145 35.12006 1.000 39.45537 279 VAL A O 1
ATOM 2104 N N . GLY A 1 280 ? 31.94117 149.66636 34.93185 1.000 30.46365 280 GLY A N 1
ATOM 2105 C CA . GLY A 1 280 ? 32.78513 149.43541 33.79437 1.000 33.30999 280 GLY A CA 1
ATOM 2106 C C . GLY A 1 280 ? 34.07137 148.76400 34.22100 1.000 32.97016 280 GLY A C 1
ATOM 2107 O O . GLY A 1 280 ? 34.55944 148.97361 35.32708 1.000 33.63567 280 GLY A O 1
ATOM 2108 N N . ASP A 1 281 ? 34.62899 147.96052 33.31837 1.000 32.85422 281 ASP A N 1
ATOM 2109 C CA . ASP A 1 281 ? 35.91817 147.34280 33.57958 1.000 37.38403 281 ASP A CA 1
ATOM 2110 C C . ASP A 1 281 ? 37.01323 148.33665 33.22094 1.000 40.69960 281 ASP A C 1
ATOM 2111 O O . ASP A 1 281 ? 36.73440 149.46117 32.79981 1.000 30.07387 281 ASP A O 1
ATOM 2116 N N . GLU A 1 282 ? 38.27374 147.93546 33.42347 1.000 32.18031 282 GLU A N 1
ATOM 2117 C CA . GLU A 1 282 ? 39.38971 148.86831 33.24193 1.000 34.87688 282 GLU A CA 1
ATOM 2118 C C . GLU A 1 282 ? 39.50961 149.29043 31.79012 1.000 35.07281 282 GLU A C 1
ATOM 2119 O O . GLU A 1 282 ? 40.02555 150.37045 31.49662 1.000 36.07161 282 GLU A O 1
ATOM 2125 N N . ASP A 1 283 ? 39.07870 148.41528 30.87485 1.000 32.00452 283 ASP A N 1
ATOM 2126 C CA . ASP A 1 283 ? 39.14880 148.68179 29.44363 1.000 30.44291 283 ASP A CA 1
ATOM 2127 C C . ASP A 1 283 ? 38.22139 149.84505 29.04260 1.000 27.90263 283 ASP A C 1
ATOM 2128 O O . ASP A 1 283 ? 38.67170 150.85448 28.49036 1.000 29.23670 283 ASP A O 1
ATOM 2133 N N . ILE A 1 284 ? 36.91567 149.71451 29.29124 1.000 26.81122 284 ILE A N 1
ATOM 2134 C CA . ILE A 1 284 ? 35.99882 150.81865 28.90293 1.000 26.51707 284 ILE A CA 1
ATOM 2135 C C . ILE A 1 284 ? 36.30472 152.07818 29.70185 1.000 25.27435 284 ILE A C 1
ATOM 2136 O O . ILE A 1 284 ? 36.17343 153.19570 29.18349 1.000 26.76857 284 ILE A O 1
ATOM 2141 N N . ARG A 1 285 ? 36.73496 151.93887 30.95681 1.000 25.65069 285 ARG A N 1
ATOM 2142 C CA . ARG A 1 285 ? 37.03656 153.14358 31.73519 1.000 27.53987 285 ARG A CA 1
ATOM 2143 C C . ARG A 1 285 ? 38.29400 153.87542 31.23826 1.000 31.17420 285 ARG A C 1
ATOM 2144 O O . ARG A 1 285 ? 38.55696 155.02590 31.67177 1.000 26.46335 285 ARG A O 1
ATOM 2152 N N . SER A 1 286 ? 39.04293 153.27099 30.31964 1.000 25.73078 286 SER A N 1
ATOM 2153 C CA . SER A 1 286 ? 40.17225 153.94109 29.67614 1.000 29.68838 286 SER A CA 1
ATOM 2154 C C . SER A 1 286 ? 39.76178 154.67250 28.40887 1.000 30.84464 286 SER A C 1
ATOM 2155 O O . SER A 1 286 ? 40.59312 155.35955 27.81628 1.000 24.69449 286 SER A O 1
ATOM 2158 N N . ALA A 1 287 ? 38.49054 154.57103 27.99958 1.000 25.10082 287 ALA A N 1
ATOM 2159 C CA . ALA A 1 287 ? 37.98011 155.37061 26.90354 1.000 23.70525 287 ALA A CA 1
ATOM 2160 C C . ALA A 1 287 ? 37.71856 156.80575 27.37063 1.000 22.87564 287 ALA A C 1
ATOM 2161 O O . ALA A 1 287 ? 37.82255 157.13650 28.54528 1.000 25.38313 287 ALA A O 1
ATOM 2163 N N . GLN A 1 288 ? 37.40979 157.65631 26.42205 1.000 23.61857 288 GLN A N 1
ATOM 2164 C CA . GLN A 1 288 ? 36.93567 159.00686 26.75145 1.000 24.13432 288 GLN A CA 1
ATOM 2165 C C . GLN A 1 288 ? 35.44458 158.92846 27.10347 1.000 26.43985 288 GLN A C 1
ATOM 2166 O O . GLN A 1 288 ? 34.58934 158.93332 26.22020 1.000 27.83815 288 GLN A O 1
ATOM 2172 N N . LEU A 1 289 ? 35.13020 158.84866 28.38866 1.000 21.98950 289 LEU A N 1
ATOM 2173 C CA . LEU A 1 289 ? 33.75288 158.91645 28.84334 1.000 25.91585 289 LEU A CA 1
ATOM 2174 C C . LEU A 1 289 ? 33.23935 160.36140 28.80495 1.000 23.73571 289 LEU A C 1
ATOM 2175 O O . LEU A 1 289 ? 33.98204 161.30614 29.11502 1.000 24.18544 289 LEU A O 1
ATOM 2180 N N . MET A 1 290 ? 31.96155 160.55186 28.44640 1.000 22.35095 290 MET A N 1
ATOM 2181 C CA . MET A 1 290 ? 31.51286 161.95547 28.33697 1.000 22.28281 290 MET A CA 1
ATOM 2182 C C . MET A 1 290 ? 29.99753 162.07720 28.47216 1.000 18.43796 290 MET A C 1
ATOM 2183 O O . MET A 1 290 ? 29.26731 161.46381 27.70175 1.000 21.69448 290 MET A O 1
ATOM 2188 N N . ALA A 1 291 ? 29.52786 162.85672 29.44435 1.000 21.42311 291 ALA A N 1
ATOM 2189 C CA . ALA A 1 291 ? 28.10589 163.16905 29.54517 1.000 21.48902 291 ALA A CA 1
ATOM 2190 C C . ALA A 1 291 ? 27.70925 164.10967 28.41843 1.000 23.15615 291 ALA A C 1
ATOM 2191 O O . ALA A 1 291 ? 28.40363 165.09802 28.16417 1.000 21.12940 291 ALA A O 1
ATOM 2193 N N . ILE A 1 292 ? 26.55021 163.84627 27.78845 1.000 19.98734 292 ILE A N 1
ATOM 2194 C CA . ILE A 1 292 ? 25.98086 164.71999 26.76248 1.000 20.23390 292 ILE A CA 1
ATOM 2195 C C . ILE A 1 292 ? 24.46487 164.67729 26.89220 1.000 20.63339 292 ILE A C 1
ATOM 2196 O O . ILE A 1 292 ? 23.89150 163.86058 27.64096 1.000 23.65469 292 ILE A O 1
ATOM 2201 N N . ASP A 1 293 ? 23.81403 165.46366 26.04376 1.000 21.42089 293 ASP A N 1
ATOM 2202 C CA . ASP A 1 293 ? 22.37561 165.35624 25.79058 1.000 24.46197 293 ASP A CA 1
ATOM 2203 C C . ASP A 1 293 ? 22.23084 165.41820 24.27103 1.000 22.57328 293 ASP A C 1
ATOM 2204 O O . ASP A 1 293 ? 22.30593 166.50531 23.69397 1.000 19.52991 293 ASP A O 1
ATOM 2209 N N . PHE A 1 294 ? 22.08389 164.25404 23.62372 1.000 22.82769 294 PHE A N 1
ATOM 2210 C CA . PHE A 1 294 ? 22.03359 164.27005 22.15978 1.000 19.28825 294 PHE A CA 1
ATOM 2211 C C . PHE A 1 294 ? 20.77943 164.94329 21.59329 1.000 19.81824 294 PHE A C 1
ATOM 2212 O O . PHE A 1 294 ? 20.72988 165.18767 20.37887 1.000 21.96510 294 PHE A O 1
ATOM 2220 N N . HIS A 1 295 ? 19.79783 165.33074 22.41448 1.000 20.24067 295 HIS A N 1
ATOM 2221 C CA . HIS A 1 295 ? 18.70289 166.16207 21.87497 1.000 26.41525 295 HIS A CA 1
ATOM 2222 C C . HIS A 1 295 ? 19.16195 167.57439 21.55970 1.000 28.00514 295 HIS A C 1
ATOM 2223 O O . HIS A 1 295 ? 18.47960 168.30970 20.79142 1.000 25.96876 295 HIS A O 1
ATOM 2230 N N . LYS A 1 296 ? 20.30439 167.97649 22.13972 1.000 26.52966 296 LYS A N 1
ATOM 2231 C CA . LYS A 1 296 ? 20.73637 169.38093 22.11311 1.000 24.50128 296 LYS A CA 1
ATOM 2232 C C . LYS A 1 296 ? 22.06465 169.61549 21.43617 1.000 25.57199 296 LYS A C 1
ATOM 2233 O O . LYS A 1 296 ? 22.33790 170.75976 21.06999 1.000 26.65771 296 LYS A O 1
ATOM 2239 N N . GLU A 1 297 ? 22.91969 168.59865 21.29975 1.000 22.22198 297 GLU A N 1
ATOM 2240 C CA . GLU A 1 297 ? 24.33033 168.85126 21.00869 1.000 20.09455 297 GLU A CA 1
ATOM 2241 C C . GLU A 1 297 ? 25.05819 167.57837 20.57389 1.000 23.23568 297 GLU A C 1
ATOM 2242 O O . GLU A 1 297 ? 24.69342 166.45206 20.93891 1.000 23.85524 297 GLU A O 1
ATOM 2248 N N . GLN A 1 298 ? 26.11989 167.77563 19.81021 1.000 23.57546 298 GLN A N 1
ATOM 2249 C CA . GLN A 1 298 ? 27.16899 166.77961 19.66724 1.000 20.47705 298 GLN A CA 1
ATOM 2250 C C . GLN A 1 298 ? 28.46840 167.55447 19.91083 1.000 24.67482 298 GLN A C 1
ATOM 2251 O O . GLN A 1 298 ? 28.98584 168.19850 18.98789 1.000 25.12286 298 GLN A O 1
ATOM 2257 N N . PRO A 1 299 ? 29.02296 167.50964 21.12609 1.000 24.40355 299 PRO A N 1
ATOM 2258 C CA . PRO A 1 299 ? 30.13669 168.40620 21.48327 1.000 26.31565 299 PRO A CA 1
ATOM 2259 C C . PRO A 1 299 ? 31.49526 168.01390 20.92855 1.000 30.48178 299 PRO A C 1
ATOM 2260 O O . PRO A 1 299 ? 32.43391 168.83282 20.99714 1.000 29.97457 299 PRO A O 1
ATOM 2264 N N . VAL A 1 300 ? 31.63986 166.81168 20.38720 1.000 26.78024 300 VAL A N 1
ATOM 2265 C CA . VAL A 1 300 ? 32.89745 166.34276 19.81529 1.000 28.02720 300 VAL A CA 1
ATOM 2266 C C . VAL A 1 300 ? 32.84754 166.56275 18.31860 1.000 29.48764 300 VAL A C 1
ATOM 2267 O O . VAL A 1 300 ? 32.17082 165.81770 17.59798 1.000 25.34185 300 VAL A O 1
ATOM 2271 N N . GLN A 1 301 ? 33.62528 167.54463 17.82571 1.000 25.36899 301 GLN A N 1
ATOM 2272 C CA . GLN A 1 301 ? 33.65649 167.89056 16.40968 1.000 25.84188 301 GLN A CA 1
ATOM 2273 C C . GLN A 1 301 ? 34.81046 167.20167 15.69640 1.000 26.90237 301 GLN A C 1
ATOM 2274 O O . GLN A 1 301 ? 35.91063 167.08420 16.23917 1.000 27.89603 301 GLN A O 1
ATOM 2280 N N . GLY A 1 302 ? 34.56324 166.73870 14.48183 1.000 27.79932 302 GLY A N 1
ATOM 2281 C CA . GLY A 1 302 ? 35.64795 166.22211 13.67308 1.000 26.41976 302 GLY A CA 1
ATOM 2282 C C . GLY A 1 302 ? 35.99699 164.76610 13.86347 1.000 27.24605 302 GLY A C 1
ATOM 2283 O O . GLY A 1 302 ? 36.97228 164.31401 13.26581 1.000 25.33369 302 GLY A O 1
ATOM 2284 N N . ALA A 1 303 ? 35.24213 164.00256 14.66016 1.000 27.88866 303 ALA A N 1
ATOM 2285 C CA . ALA A 1 303 ? 35.58130 162.59260 14.84577 1.000 25.69900 303 ALA A CA 1
ATOM 2286 C C . ALA A 1 303 ? 35.52691 161.85085 13.51307 1.000 27.56337 303 ALA A C 1
ATOM 2287 O O . ALA A 1 303 ? 34.85879 162.28197 12.56588 1.000 28.14324 303 ALA A O 1
ATOM 2289 N N . LEU A 1 304 ? 36.24207 160.71774 13.44309 1.000 24.69040 304 LEU A N 1
ATOM 2290 C CA . LEU A 1 304 ? 36.19084 159.92137 12.21423 1.000 26.35454 304 LEU A CA 1
ATOM 2291 C C . LEU A 1 304 ? 34.81790 159.26451 12.03445 1.000 27.19036 304 LEU A C 1
ATOM 2292 O O . LEU A 1 304 ? 34.22879 159.32698 10.95240 1.000 26.90159 304 LEU A O 1
ATOM 2297 N N . VAL A 1 305 ? 34.27332 158.65605 13.08647 1.000 24.56206 305 VAL A N 1
ATOM 2298 C CA . VAL A 1 305 ? 32.99114 157.94638 12.99497 1.000 25.69573 305 VAL A CA 1
ATOM 2299 C C . VAL A 1 305 ? 32.09917 158.36632 14.15897 1.000 22.79817 305 VAL A C 1
ATOM 2300 O O . VAL A 1 305 ? 32.52651 158.31954 15.31584 1.000 24.20770 305 VAL A O 1
ATOM 2304 N N . TYR A 1 306 ? 30.85105 158.68892 13.86210 1.000 23.56231 306 TYR A N 1
ATOM 2305 C CA . TYR A 1 306 ? 29.80356 158.86441 14.87779 1.000 21.91729 306 TYR A CA 1
ATOM 2306 C C . TYR A 1 306 ? 28.89404 157.63809 14.76326 1.000 26.25961 306 TYR A C 1
ATOM 2307 O O . TYR A 1 306 ? 28.28323 157.41072 13.71205 1.000 22.68900 306 TYR A O 1
ATOM 2316 N N . MET A 1 307 ? 28.79575 156.85496 15.83760 1.000 21.44024 307 MET A N 1
ATOM 2317 C CA . MET A 1 307 ? 27.97550 155.64091 15.82430 1.000 22.69071 307 MET A CA 1
ATOM 2318 C C . MET A 1 307 ? 26.69448 155.89641 16.62401 1.000 24.17290 307 MET A C 1
ATOM 2319 O O . MET A 1 307 ? 26.76259 156.33045 17.77688 1.000 19.45373 307 MET A O 1
ATOM 2324 N N . ILE A 1 308 ? 25.54360 155.62708 16.01436 1.000 19.56958 308 ILE A N 1
ATOM 2325 C CA . ILE A 1 308 ? 24.22478 155.87993 16.61759 1.000 19.81142 308 ILE A CA 1
ATOM 2326 C C . ILE A 1 308 ? 23.52241 154.52308 16.61634 1.000 22.23382 308 ILE A C 1
ATOM 2327 O O . ILE A 1 308 ? 22.89593 154.11795 15.64643 1.000 22.29731 308 ILE A O 1
ATOM 2332 N N . ARG A 1 309 ? 23.68261 153.75509 17.68903 1.000 19.43161 309 ARG A N 1
ATOM 2333 C CA . ARG A 1 309 ? 23.19235 152.38077 17.73093 1.000 22.47480 309 ARG A CA 1
ATOM 2334 C C . ARG A 1 309 ? 21.97051 152.32076 18.63373 1.000 22.53712 309 ARG A C 1
ATOM 2335 O O . ARG A 1 309 ? 22.05681 152.69587 19.81128 1.000 17.82665 309 ARG A O 1
ATOM 2343 N N . ARG A 1 310 ? 20.86788 151.80697 18.09719 1.000 19.07492 310 ARG A N 1
ATOM 2344 C CA . ARG A 1 310 ? 19.63422 151.62747 18.86173 1.000 20.49731 310 ARG A CA 1
ATOM 2345 C C . ARG A 1 310 ? 19.24115 152.92643 19.56785 1.000 23.38414 310 ARG A C 1
ATOM 2346 O O . ARG A 1 310 ? 18.77280 152.93315 20.71249 1.000 19.45719 310 ARG A O 1
ATOM 2354 N N . ILE A 1 311 ? 19.37931 154.03665 18.85383 1.000 19.49855 311 ILE A N 1
ATOM 2355 C CA . ILE A 1 311 ? 18.95887 155.34482 19.34373 1.000 18.25759 311 ILE A CA 1
ATOM 2356 C C . ILE A 1 311 ? 17.72073 155.82582 18.59360 1.000 20.29720 311 ILE A C 1
ATOM 2357 O O . ILE A 1 311 ? 16.72168 156.22766 19.19421 1.000 19.65834 311 ILE A O 1
ATOM 2362 N N . LEU A 1 312 ? 17.77710 155.79803 17.26432 1.000 21.26571 312 LEU A N 1
ATOM 2363 C CA . LEU A 1 312 ? 16.68715 156.39867 16.51144 1.000 19.54911 312 LEU A CA 1
ATOM 2364 C C . LEU A 1 312 ? 15.36516 155.67872 16.77180 1.000 20.67103 312 LEU A C 1
ATOM 2365 O O . LEU A 1 312 ? 14.30859 156.31834 16.71570 1.000 23.81171 312 LEU A O 1
ATOM 2370 N N . ARG A 1 313 ? 15.42267 154.38352 17.11285 1.000 19.29912 313 ARG A N 1
ATOM 2371 C CA . ARG A 1 313 ? 14.21691 153.57697 17.38567 1.000 19.94804 313 ARG A CA 1
ATOM 2372 C C . ARG A 1 313 ? 13.39363 154.18684 18.51625 1.000 20.98416 313 ARG A C 1
ATOM 2373 O O . ARG A 1 313 ? 12.20434 153.90386 18.65585 1.000 20.48683 313 ARG A O 1
ATOM 2381 N N . ASP A 1 314 ? 14.04426 154.93054 19.39703 1.000 21.90612 314 ASP A N 1
ATOM 2382 C CA . ASP A 1 314 ? 13.40388 155.45981 20.59464 1.000 19.13719 314 ASP A CA 1
ATOM 2383 C C . ASP A 1 314 ? 12.67742 156.77363 20.34974 1.000 21.78406 314 ASP A C 1
ATOM 2384 O O . ASP A 1 314 ? 12.15602 157.35882 21.31758 1.000 21.41863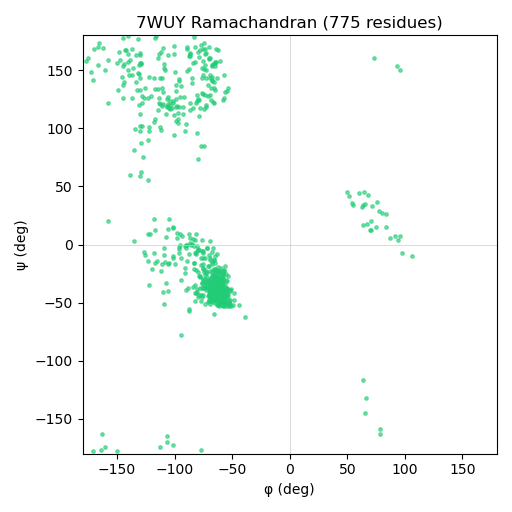 314 ASP A O 1
ATOM 2389 N N . PHE A 1 315 ? 12.68588 157.30305 19.11470 1.000 20.21670 315 PHE A N 1
ATOM 2390 C CA . PHE A 1 315 ? 12.15930 158.64736 18.89412 1.000 18.23444 315 PHE A CA 1
ATOM 2391 C C . PHE A 1 315 ? 11.35121 158.68688 17.60043 1.000 19.78111 315 PHE A C 1
ATOM 2392 O O . PHE A 1 315 ? 11.57133 157.87815 16.69493 1.000 21.17380 315 PHE A O 1
ATOM 2400 N N . GLY A 1 316 ? 10.46220 159.70689 17.49758 1.000 23.15010 316 GLY A N 1
ATOM 2401 C CA . GLY A 1 316 ? 9.69986 159.92625 16.27143 1.000 21.52339 316 GLY A CA 1
ATOM 2402 C C . GLY A 1 316 ? 10.52990 160.60449 15.18296 1.000 24.47424 316 GLY A C 1
ATOM 2403 O O . GLY A 1 316 ? 11.64334 161.09009 15.40612 1.000 22.07771 316 GLY A O 1
ATOM 2404 N N . ASP A 1 317 ? 9.97752 160.60209 13.95809 1.000 21.53468 317 ASP A N 1
ATOM 2405 C CA . ASP A 1 317 ? 10.75113 161.07748 12.80869 1.000 29.44882 317 ASP A CA 1
ATOM 2406 C C . ASP A 1 317 ? 11.34669 162.47099 13.03571 1.000 29.05430 317 ASP A C 1
ATOM 2407 O O . ASP A 1 317 ? 12.51616 162.70199 12.72397 1.000 28.26829 317 ASP A O 1
ATOM 2412 N N . ASP A 1 318 ? 10.54539 163.43913 13.49577 1.000 23.60671 318 ASP A N 1
ATOM 2413 C CA . ASP A 1 318 ? 11.07757 164.80222 13.58980 1.000 28.99146 318 ASP A CA 1
ATOM 2414 C C . ASP A 1 318 ? 12.20982 164.85855 14.59241 1.000 29.39099 318 ASP A C 1
ATOM 2415 O O . ASP A 1 318 ? 13.22946 165.53307 14.37771 1.000 25.77780 318 ASP A O 1
ATOM 2420 N N . GLU A 1 319 ? 12.01748 164.19572 15.71773 1.000 22.10349 319 GLU A N 1
ATOM 2421 C CA . GLU A 1 319 ? 13.06566 164.19767 16.73497 1.000 22.03102 319 GLU A CA 1
ATOM 2422 C C . GLU A 1 319 ? 14.32624 163.48879 16.22349 1.000 22.99258 319 GLU A C 1
ATOM 2423 O O . GLU A 1 319 ? 15.44578 163.94001 16.49509 1.000 25.02116 319 GLU A O 1
ATOM 2429 N N . CYS A 1 320 ? 14.17679 162.38596 15.45968 1.000 23.46546 320 CYS A N 1
ATOM 2430 C CA . CYS A 1 320 ? 15.35199 161.74984 14.85390 1.000 19.65612 320 CYS A CA 1
ATOM 2431 C C . CYS A 1 320 ? 16.10169 162.72546 13.94018 1.000 23.93062 320 CYS A C 1
ATOM 2432 O O . CYS A 1 320 ? 17.32965 162.78282 13.96338 1.000 21.53197 320 CYS A O 1
ATOM 2435 N N . VAL A 1 321 ? 15.38536 163.42680 13.05569 1.000 25.39276 321 VAL A N 1
ATOM 2436 C CA . VAL A 1 321 ? 16.04453 164.44883 12.21890 1.000 22.26113 321 VAL A CA 1
ATOM 2437 C C . VAL A 1 321 ? 16.81948 165.45732 13.07091 1.000 25.03526 321 VAL A C 1
ATOM 2438 O O . VAL A 1 321 ? 17.97614 165.81644 12.76316 1.000 26.46836 321 VAL A O 1
ATOM 2442 N N . SER A 1 322 ? 16.20805 165.92931 14.15058 1.000 23.53441 322 SER A N 1
ATOM 2443 C CA . SER A 1 322 ? 16.86793 166.90025 15.00584 1.000 24.44630 322 SER A CA 1
ATOM 2444 C C . SER A 1 322 ? 18.14385 166.31250 15.60219 1.000 26.77908 322 SER A C 1
ATOM 2445 O O . SER A 1 322 ? 19.19837 166.96754 15.63169 1.000 25.50121 322 SER A O 1
ATOM 2448 N N . ILE A 1 323 ? 18.07051 165.07939 16.08531 1.000 21.44331 323 ILE A N 1
ATOM 2449 C CA . ILE A 1 323 ? 19.26460 164.43992 16.63356 1.000 21.45560 323 ILE A CA 1
ATOM 2450 C C . ILE A 1 323 ? 20.33328 164.31778 15.56560 1.000 24.88888 323 ILE A C 1
ATOM 2451 O O . ILE A 1 323 ? 21.50789 164.62676 15.80417 1.000 26.12599 323 ILE A O 1
ATOM 2456 N N . LEU A 1 324 ? 19.95537 163.84363 14.37146 1.000 19.52978 324 LEU A N 1
ATOM 2457 C CA . LEU A 1 324 ? 20.99672 163.69062 13.35744 1.000 23.95248 324 LEU A CA 1
ATOM 2458 C C . LEU A 1 324 ? 21.59638 165.04560 12.92669 1.000 23.47642 324 LEU A C 1
ATOM 2459 O O . LEU A 1 324 ? 22.79025 165.13119 12.64262 1.000 23.97937 324 LEU A O 1
ATOM 2464 N N . GLN A 1 325 ? 20.79744 166.09370 12.89224 1.000 22.83513 325 GLN A N 1
ATOM 2465 C CA . GLN A 1 325 ? 21.32373 167.39600 12.48843 1.000 25.40234 325 GLN A CA 1
ATOM 2466 C C . GLN A 1 325 ? 22.43382 167.89566 13.42884 1.000 24.77934 325 GLN A C 1
ATOM 2467 O O . GLN A 1 325 ? 23.39638 168.49714 12.97065 1.000 25.01398 325 GLN A O 1
ATOM 2473 N N . HIS A 1 326 ? 22.28950 167.72637 14.75163 1.000 24.95075 326 HIS A N 1
ATOM 2474 C CA . HIS A 1 326 ? 23.39988 168.08652 15.64000 1.000 25.77182 326 HIS A CA 1
ATOM 2475 C C . HIS A 1 326 ? 24.67241 167.30141 15.30829 1.000 27.86792 326 HIS A C 1
ATOM 2476 O O . HIS A 1 326 ? 25.78382 167.84160 15.39382 1.000 23.83774 326 HIS A O 1
ATOM 2483 N N . VAL A 1 327 ? 24.54660 165.99928 14.99800 1.000 20.47439 327 VAL A N 1
ATOM 2484 C CA . VAL A 1 327 ? 25.73877 165.20856 14.64469 1.000 20.31126 327 VAL A CA 1
ATOM 2485 C C . VAL A 1 327 ? 26.33069 165.67100 13.30891 1.000 24.80055 327 VAL A C 1
ATOM 2486 O O . VAL A 1 327 ? 27.55554 165.71470 13.12973 1.000 22.21867 327 VAL A O 1
ATOM 2490 N N . VAL A 1 328 ? 25.47313 165.96729 12.33811 1.000 22.90323 328 VAL A N 1
ATOM 2491 C CA . VAL A 1 328 ? 25.95192 166.43868 11.03911 1.000 26.98404 328 VAL A CA 1
ATOM 2492 C C . VAL A 1 328 ? 26.79862 167.70362 11.20392 1.000 28.78775 328 VAL A C 1
ATOM 2493 O O . VAL A 1 328 ? 27.89164 167.80311 10.64424 1.000 25.55612 328 VAL A O 1
ATOM 2497 N N . ALA A 1 329 ? 26.32756 168.65732 12.02305 1.000 24.82482 329 ALA A N 1
ATOM 2498 C CA . ALA A 1 329 ? 27.09302 169.87773 12.30771 1.000 27.85376 329 ALA A CA 1
ATOM 2499 C C . ALA A 1 329 ? 28.45333 169.57037 12.90764 1.000 32.56462 329 ALA A C 1
ATOM 2500 O O . ALA A 1 329 ? 29.39950 170.33711 12.71328 1.000 25.44317 329 ALA A O 1
ATOM 2502 N N . ALA A 1 330 ? 28.57065 168.46365 13.66967 1.000 25.47559 330 ALA A N 1
ATOM 2503 C CA . ALA A 1 330 ? 29.85640 168.15910 14.28241 1.000 25.32289 330 ALA A CA 1
ATOM 2504 C C . ALA A 1 330 ? 30.79837 167.44363 13.31792 1.000 30.25863 330 ALA A C 1
ATOM 2505 O O . ALA A 1 330 ? 32.01980 167.40674 13.55627 1.000 26.32861 330 ALA A O 1
ATOM 2507 N N . MET A 1 331 ? 30.26320 166.91510 12.22043 1.000 26.66731 331 MET A N 1
ATOM 2508 C CA . MET A 1 331 ? 31.04979 166.09076 11.32229 1.000 26.48919 331 MET A CA 1
ATOM 2509 C C . MET A 1 331 ? 32.05788 166.90959 10.51384 1.000 34.16492 331 MET A C 1
ATOM 2510 O O . MET A 1 331 ? 31.77594 168.03582 10.07671 1.000 36.42562 331 MET A O 1
ATOM 2515 N N . ALA A 1 332 ? 33.20672 166.32019 10.29100 1.000 29.53484 332 ALA A N 1
ATOM 2516 C CA . ALA A 1 332 ? 34.18774 166.81802 9.33624 1.000 34.63023 332 ALA A CA 1
ATOM 2517 C C . ALA A 1 332 ? 33.87185 166.25749 7.95974 1.000 36.17853 332 ALA A C 1
ATOM 2518 O O . ALA A 1 332 ? 33.12489 165.28235 7.82622 1.000 39.02751 332 ALA A O 1
ATOM 2520 N N . PRO A 1 333 ? 34.43779 166.83186 6.90020 1.000 41.24844 333 PRO A N 1
ATOM 2521 C CA . PRO A 1 333 ? 34.04825 166.37981 5.54917 1.000 33.64566 333 PRO A CA 1
ATOM 2522 C C . PRO A 1 333 ? 34.28648 164.89747 5.30154 1.000 34.69590 333 PRO A C 1
ATOM 2523 O O . PRO A 1 333 ? 33.55515 164.29778 4.51847 1.000 37.71703 333 PRO A O 1
ATOM 2527 N N . ASP A 1 334 ? 35.28339 164.28700 5.93955 1.000 35.16543 334 ASP A N 1
ATOM 2528 C CA . ASP A 1 334 ? 35.57346 162.87333 5.78818 1.000 37.00968 334 ASP A CA 1
ATOM 2529 C C . ASP A 1 334 ? 34.98370 162.01611 6.91799 1.000 34.37944 334 ASP A C 1
ATOM 2530 O O . ASP A 1 334 ? 35.28099 160.82681 6.98587 1.000 34.67820 334 ASP A O 1
ATOM 2535 N N . SER A 1 335 ? 34.13135 162.58015 7.77169 1.000 33.02717 335 SER A N 1
ATOM 2536 C CA . SER A 1 335 ? 33.48519 161.77674 8.81293 1.000 30.46098 335 SER A CA 1
ATOM 2537 C C . SER A 1 335 ? 32.41520 160.87428 8.21330 1.000 31.31873 335 SER A C 1
ATOM 2538 O O . SER A 1 335 ? 31.84556 161.16897 7.16369 1.000 27.32698 335 SER A O 1
ATOM 2541 N N . LYS A 1 336 ? 32.13976 159.76035 8.90272 1.000 28.15178 336 LYS A N 1
ATOM 2542 C CA . LYS A 1 336 ? 30.99812 158.90595 8.59747 1.000 31.82317 336 LYS A CA 1
ATOM 2543 C C . LYS A 1 336 ? 30.06614 158.87928 9.80465 1.000 26.82191 336 LYS A C 1
ATOM 2544 O O . LYS A 1 336 ? 30.52214 158.92834 10.94323 1.000 27.49180 336 LYS A O 1
ATOM 2550 N N . LEU A 1 337 ? 28.77276 158.85006 9.54495 1.000 25.74013 337 LEU A N 1
ATOM 2551 C CA . LEU A 1 337 ? 27.76012 158.69633 10.57968 1.000 28.97304 337 LEU A CA 1
ATOM 2552 C C . LEU A 1 337 ? 27.14879 157.30947 10.39165 1.000 24.76509 337 LEU A C 1
ATOM 2553 O O . LEU A 1 337 ? 26.62073 156.98993 9.31818 1.000 22.88525 337 LEU A O 1
ATOM 2558 N N . LEU A 1 338 ? 27.24097 156.47963 11.40585 1.000 21.29562 338 LEU A N 1
ATOM 2559 C CA . LEU A 1 338 ? 26.77904 155.09208 11.25653 1.000 26.45378 338 LEU A CA 1
ATOM 2560 C C . LEU A 1 338 ? 25.56824 154.89191 12.14274 1.000 22.48947 338 LEU A C 1
ATOM 2561 O O . LEU A 1 338 ? 25.67722 155.01367 13.36809 1.000 22.58194 338 LEU A O 1
ATOM 2566 N N . ILE A 1 339 ? 24.44517 154.50958 11.53194 1.000 22.89971 339 ILE A N 1
ATOM 2567 C CA . ILE A 1 339 ? 23.24182 154.12279 12.26828 1.000 24.40363 339 ILE A CA 1
ATOM 2568 C C . ILE A 1 339 ? 23.18904 152.58659 12.36637 1.000 28.14876 339 ILE A C 1
ATOM 2569 O O . ILE A 1 339 ? 23.16371 151.87904 11.35059 1.000 25.39641 339 ILE A O 1
ATOM 2574 N N . ALA A 1 340 ? 23.19834 152.04254 13.58996 1.000 22.93325 340 ALA A N 1
ATOM 2575 C CA . ALA A 1 340 ? 23.04933 150.61073 13.78729 1.000 22.05835 340 ALA A CA 1
ATOM 2576 C C . ALA A 1 340 ? 21.70274 150.37540 14.44576 1.000 25.52065 340 ALA A C 1
ATOM 2577 O O . ALA A 1 340 ? 21.42799 150.92663 15.50812 1.000 22.93362 340 ALA A O 1
ATOM 2579 N N . ASP A 1 341 ? 20.83708 149.63866 13.78343 1.000 20.49262 341 ASP A N 1
ATOM 2580 C CA . ASP A 1 341 ? 19.51396 149.48525 14.36718 1.000 20.47662 341 ASP A CA 1
ATOM 2581 C C . ASP A 1 341 ? 18.78049 148.34425 13.66319 1.000 25.10181 341 ASP A C 1
ATOM 2582 O O . ASP A 1 341 ? 19.25643 147.76224 12.67517 1.000 23.10831 341 ASP A O 1
ATOM 2587 N N . THR A 1 342 ? 17.61595 148.03827 14.20797 1.000 22.70113 342 THR A N 1
ATOM 2588 C CA . THR A 1 342 ? 16.68758 147.08867 13.61306 1.000 23.87973 342 THR A CA 1
ATOM 2589 C C . THR A 1 342 ? 16.12616 147.68332 12.32024 1.000 22.82062 342 THR A C 1
ATOM 2590 O O . THR A 1 342 ? 15.76661 148.86721 12.25881 1.000 22.08401 342 THR A O 1
ATOM 2594 N N . VAL A 1 343 ? 16.09452 146.87370 11.26365 1.000 23.91923 343 VAL A N 1
ATOM 2595 C CA . VAL A 1 343 ? 15.50497 147.29319 10.00689 1.000 22.49874 343 VAL A CA 1
ATOM 2596 C C . VAL A 1 343 ? 14.55776 146.18704 9.60575 1.000 23.28204 343 VAL A C 1
ATOM 2597 O O . VAL A 1 343 ? 15.00290 145.06126 9.36479 1.000 27.47264 343 VAL A O 1
ATOM 2601 N N . THR A 1 344 ? 13.27063 146.45968 9.62184 1.000 24.31304 344 THR A N 1
ATOM 2602 C CA . THR A 1 344 ? 12.31465 145.37865 9.38137 1.000 26.14049 344 THR A CA 1
ATOM 2603 C C . THR A 1 344 ? 11.59334 145.61883 8.05703 1.000 32.03483 344 THR A C 1
ATOM 2604 O O . THR A 1 344 ? 11.94387 146.52788 7.29798 1.000 30.07797 344 THR A O 1
ATOM 2608 N N . GLY A 1 345 ? 10.59889 144.77917 7.74868 1.000 35.54635 345 GLY A N 1
ATOM 2609 C CA . GLY A 1 345 ? 9.69234 145.03659 6.64398 1.000 33.56141 345 GLY A CA 1
ATOM 2610 C C . GLY A 1 345 ? 8.35445 145.58892 7.09740 1.000 39.42093 345 GLY A C 1
ATOM 2611 O O . GLY A 1 345 ? 8.13393 145.91602 8.26556 1.000 37.74984 345 GLY A O 1
ATOM 2612 N N . ASN A 1 346 ? 7.42924 145.70135 6.14009 1.000 43.54453 346 ASN A N 1
ATOM 2613 C CA . ASN A 1 346 ? 6.04058 146.02557 6.47213 1.000 45.78892 346 ASN A CA 1
ATOM 2614 C C . ASN A 1 346 ? 5.17103 144.91521 5.89953 1.000 50.47082 346 ASN A C 1
ATOM 2615 O O . ASN A 1 346 ? 5.30610 144.57426 4.70783 1.000 50.45890 346 ASN A O 1
ATOM 2620 N N . PRO A 1 347 ? 4.31866 144.28480 6.71638 1.000 53.35812 347 PRO A N 1
ATOM 2621 C CA . PRO A 1 347 ? 4.26266 144.63322 8.14392 1.000 41.83618 347 PRO A CA 1
ATOM 2622 C C . PRO A 1 347 ? 5.53275 144.14463 8.83403 1.000 42.64028 347 PRO A C 1
ATOM 2623 O O . PRO A 1 347 ? 6.34357 143.47172 8.19227 1.000 36.60765 347 PRO A O 1
ATOM 2627 N N . PRO A 1 348 ? 5.74697 144.54447 10.08656 1.000 42.23410 348 PRO A N 1
ATOM 2628 C CA . PRO A 1 348 ? 6.95339 144.10381 10.80104 1.000 33.69002 348 PRO A CA 1
ATOM 2629 C C . PRO A 1 348 ? 6.93099 142.60259 11.08511 1.000 29.30909 348 PRO A C 1
ATOM 2630 O O . PRO A 1 348 ? 5.87410 142.01067 11.28786 1.000 29.14699 348 PRO A O 1
ATOM 2634 N N A SER A 1 349 ? 8.12701 142.00893 11.11616 0.223 28.89558 349 SER A N 1
ATOM 2635 N N B SER A 1 349 ? 8.11991 141.97568 11.07389 0.777 28.71497 349 SER A N 1
ATOM 2636 C CA A SER A 1 349 ? 8.31358 140.61471 11.50527 0.223 31.62947 349 SER A CA 1
ATOM 2637 C CA B SER A 1 349 ? 8.25512 140.56774 11.46367 0.777 31.73441 349 SER A CA 1
ATOM 2638 C C A SER A 1 349 ? 7.84791 140.39057 12.94368 0.223 28.28315 349 SER A C 1
ATOM 2639 C C B SER A 1 349 ? 7.93225 140.39871 12.95928 0.777 28.26015 349 SER A C 1
ATOM 2640 O O A SER A 1 349 ? 7.48192 141.34884 13.63006 0.223 27.71686 349 SER A O 1
ATOM 2641 O O B SER A 1 349 ? 7.78546 141.37881 13.69065 0.777 27.87284 349 SER A O 1
ATOM 2646 N N . TRP A 1 350 ? 7.85362 139.13984 13.41447 1.000 26.55374 350 TRP A N 1
ATOM 2647 C CA . TRP A 1 350 ? 7.35601 138.85890 14.76748 1.000 27.63620 350 TRP A CA 1
ATOM 2648 C C . TRP A 1 350 ? 8.09314 139.68466 15.84828 1.000 24.52869 350 TRP A C 1
ATOM 2649 O O . TRP A 1 350 ? 7.46275 140.33760 16.69261 1.000 22.70413 350 TRP A O 1
ATOM 2660 N N . PHE A 1 351 ? 9.41514 139.60558 15.89819 1.000 20.97944 351 PHE A N 1
ATOM 2661 C CA . PHE A 1 351 ? 10.10567 140.25321 17.01619 1.000 26.39725 351 PHE A CA 1
ATOM 2662 C C . PHE A 1 351 ? 10.02769 141.76910 16.88565 1.000 21.93667 351 PHE A C 1
ATOM 2663 O O . PHE A 1 351 ? 9.63783 142.42707 17.86721 1.000 20.53195 351 PHE A O 1
ATOM 2671 N N . PRO A 1 352 ? 10.31201 142.38303 15.72305 1.000 22.83806 352 PRO A N 1
ATOM 2672 C CA . PRO A 1 352 ? 10.09828 143.83459 15.58895 1.000 25.37927 352 PRO A CA 1
ATOM 2673 C C . PRO A 1 352 ? 8.64562 144.25998 15.75279 1.000 24.40716 352 PRO A C 1
ATOM 2674 O O . PRO A 1 352 ? 8.40793 145.41595 16.11927 1.000 20.23042 352 PRO A O 1
ATOM 2678 N N . ALA A 1 353 ? 7.67035 143.36723 15.53120 1.000 22.07601 353 ALA A N 1
ATOM 2679 C CA . ALA A 1 353 ? 6.28163 143.76947 15.76987 1.000 24.59189 353 ALA A CA 1
ATOM 2680 C C . ALA A 1 353 ? 6.02651 143.92566 17.26226 1.000 20.38392 353 ALA A C 1
ATOM 2681 O O . ALA A 1 353 ? 5.37311 144.89075 17.69446 1.000 23.70541 353 ALA A O 1
ATOM 2683 N N . MET A 1 354 ? 6.56986 143.01361 18.05933 1.000 21.74270 354 MET A N 1
ATOM 2684 C CA . MET A 1 354 ? 6.51660 143.15872 19.51037 1.000 21.21993 354 MET A CA 1
ATOM 2685 C C . MET A 1 354 ? 7.15987 144.47797 19.93921 1.000 20.42777 354 MET A C 1
ATOM 2686 O O . MET A 1 354 ? 6.57152 145.25790 20.70071 1.000 18.87195 354 MET A O 1
ATOM 2691 N N . LEU A 1 355 ? 8.37223 144.75031 19.44157 1.000 21.46069 355 LEU A N 1
ATOM 2692 C CA . LEU A 1 355 ? 9.09658 145.95958 19.83991 1.000 23.54698 355 LEU A CA 1
ATOM 2693 C C . LEU A 1 355 ? 8.39612 147.23474 19.36017 1.000 21.71767 355 LEU A C 1
ATOM 2694 O O . LEU A 1 355 ? 8.30286 148.18974 20.09968 1.000 22.34405 355 LEU A O 1
ATOM 2699 N N . ASP A 1 356 ? 7.83730 147.24355 18.14724 1.000 23.51780 356 ASP A N 1
ATOM 2700 C CA . ASP A 1 356 ? 7.12794 148.41479 17.68933 1.000 25.76138 356 ASP A CA 1
ATOM 2701 C C . ASP A 1 356 ? 6.02191 148.82036 18.65341 1.000 23.22356 356 ASP A C 1
ATOM 2702 O O . ASP A 1 356 ? 5.83348 150.01924 18.92617 1.000 24.99376 356 ASP A O 1
ATOM 2707 N N . PHE A 1 357 ? 5.30191 147.82472 19.19947 1.000 21.73354 357 PHE A N 1
ATOM 2708 C CA . PHE A 1 357 ? 4.23993 148.10855 20.14342 1.000 21.46135 357 PHE A CA 1
ATOM 2709 C C . PHE A 1 357 ? 4.82773 148.65978 21.43807 1.000 22.62986 357 PHE A C 1
ATOM 2710 O O . PHE A 1 357 ? 4.35764 149.67564 21.97330 1.000 21.40540 357 PHE A O 1
ATOM 2718 N N . PHE A 1 358 ? 5.85828 147.99359 21.96535 1.000 22.41642 358 PHE A N 1
ATOM 2719 C CA . PHE A 1 358 ? 6.52290 148.53170 23.14540 1.000 22.62097 358 PHE A CA 1
ATOM 2720 C C . PHE A 1 358 ? 7.05366 149.94541 22.87787 1.000 19.43175 358 PHE A C 1
ATOM 2721 O O . PHE A 1 358 ? 6.91466 150.83124 23.72634 1.000 18.11030 358 PHE A O 1
ATOM 2729 N N . LEU A 1 359 ? 7.69539 150.16737 21.72782 1.000 21.98653 359 LEU A N 1
ATOM 2730 C CA . LEU A 1 359 ? 8.33316 151.47988 21.50082 1.000 21.88810 359 LEU A CA 1
ATOM 2731 C C . LEU A 1 359 ? 7.31435 152.60731 21.42146 1.000 20.79821 359 LEU A C 1
ATOM 2732 O O . LEU A 1 359 ? 7.64982 153.72956 21.73521 1.000 20.84809 359 LEU A O 1
ATOM 2737 N N . SER A 1 360 ? 6.06690 152.31832 21.08458 1.000 21.03827 360 SER A N 1
ATOM 2738 C CA . SER A 1 360 ? 5.04838 153.36514 21.08751 1.000 20.61350 360 SER A CA 1
ATOM 2739 C C . SER A 1 360 ? 4.90569 154.02565 22.45616 1.000 22.54377 360 SER A C 1
ATOM 2740 O O . SER A 1 360 ? 4.51942 155.19617 22.51545 1.000 20.23263 360 SER A O 1
ATOM 2743 N N . THR A 1 361 ? 5.20609 153.31695 23.55783 1.000 17.05642 361 THR A N 1
ATOM 2744 C CA . THR A 1 361 ? 5.11243 153.92235 24.88294 1.000 19.99499 361 THR A CA 1
ATOM 2745 C C . THR A 1 361 ? 6.25754 154.89554 25.20049 1.000 23.86526 361 THR A C 1
ATOM 2746 O O . THR A 1 361 ? 6.21589 155.55985 26.24537 1.000 18.05587 361 THR A O 1
ATOM 2750 N N . ILE A 1 362 ? 7.29220 154.99637 24.35276 1.000 20.29801 362 ILE A N 1
ATOM 2751 C CA . ILE A 1 362 ? 8.35982 155.95988 24.57593 1.000 17.92354 362 ILE A CA 1
ATOM 2752 C C . ILE A 1 362 ? 8.49865 156.92150 23.39729 1.000 19.06318 362 ILE A C 1
ATOM 2753 O O . ILE A 1 362 ? 9.44774 157.71568 23.34255 1.000 21.24417 362 ILE A O 1
ATOM 2758 N N . GLY A 1 363 ? 7.56202 156.88024 22.46032 1.000 23.49284 363 GLY A N 1
ATOM 2759 C CA . GLY A 1 363 ? 7.58222 157.80008 21.34587 1.000 21.27765 363 GLY A CA 1
ATOM 2760 C C . GLY A 1 363 ? 8.33748 157.27148 20.14340 1.000 21.73051 363 GLY A C 1
ATOM 2761 O O . GLY A 1 363 ? 8.56267 158.03353 19.20639 1.000 24.40169 363 GLY A O 1
ATOM 2762 N N . GLY A 1 364 ? 8.77534 156.00489 20.15508 1.000 23.23279 364 GLY A N 1
ATOM 2763 C CA . GLY A 1 364 ? 9.54517 155.44466 19.07102 1.000 19.27734 364 GLY A CA 1
ATOM 2764 C C . GLY A 1 364 ? 8.72205 154.47063 18.23579 1.000 21.67249 364 GLY A C 1
ATOM 2765 O O . GLY A 1 364 ? 7.50551 154.37753 18.35553 1.000 23.38086 364 GLY A O 1
ATOM 2766 N N . LYS A 1 365 ? 9.42861 153.68282 17.43937 1.000 21.53986 365 LYS A N 1
ATOM 2767 C CA . LYS A 1 365 ? 8.83404 152.73276 16.49601 1.000 21.05810 365 LYS A CA 1
ATOM 2768 C C . LYS A 1 365 ? 9.96158 151.94259 15.85003 1.000 22.56471 365 LYS A C 1
ATOM 2769 O O . LYS A 1 365 ? 11.12685 152.36731 15.86559 1.000 27.09716 365 LYS A O 1
ATOM 2775 N N . GLU A 1 366 ? 9.60551 150.77474 15.28934 1.000 21.54244 366 GLU A N 1
ATOM 2776 C CA . GLU A 1 366 ? 10.50940 150.09280 14.38392 1.000 22.26464 366 GLU A CA 1
ATOM 2777 C C . GLU A 1 366 ? 10.31375 150.59597 12.95280 1.000 25.22130 366 GLU A C 1
ATOM 2778 O O . GLU A 1 366 ? 9.21624 150.97202 12.56231 1.000 27.09048 366 GLU A O 1
ATOM 2784 N N . ARG A 1 367 ? 11.37900 150.55350 12.14820 1.000 25.28915 367 ARG A N 1
ATOM 2785 C CA . ARG A 1 367 ? 11.32674 151.20805 10.83469 1.000 25.79868 367 ARG A CA 1
ATOM 2786 C C . ARG A 1 367 ? 11.79530 150.27448 9.72485 1.000 29.33679 367 ARG A C 1
ATOM 2787 O O . ARG A 1 367 ? 12.55488 149.33828 9.95339 1.000 25.64471 367 ARG A O 1
ATOM 2795 N N . THR A 1 368 ? 11.34001 150.55884 8.50527 1.000 27.34561 368 THR A N 1
ATOM 2796 C CA . THR A 1 368 ? 11.84106 149.89085 7.31400 1.000 28.06727 368 THR A CA 1
ATOM 2797 C C . THR A 1 368 ? 13.04550 150.65572 6.75544 1.000 33.42387 368 THR A C 1
ATOM 2798 O O . THR A 1 368 ? 13.35425 151.77526 7.17152 1.000 26.40492 368 THR A O 1
ATOM 2802 N N . GLU A 1 369 ? 13.73352 150.04265 5.79583 1.000 27.62161 369 GLU A N 1
ATOM 2803 C CA . GLU A 1 369 ? 14.86359 150.72627 5.18214 1.000 27.71055 369 GLU A CA 1
ATOM 2804 C C . GLU A 1 369 ? 14.42274 152.05248 4.57589 1.000 33.56249 369 GLU A C 1
ATOM 2805 O O . GLU A 1 369 ? 15.07140 153.07765 4.78927 1.000 28.56607 369 GLU A O 1
ATOM 2811 N N . GLU A 1 370 ? 13.27620 152.07762 3.88411 1.000 31.44389 370 GLU A N 1
ATOM 2812 C CA . GLU A 1 370 ? 12.82439 153.32126 3.25281 1.000 31.51396 370 GLU A CA 1
ATOM 2813 C C . GLU A 1 370 ? 12.53077 154.39593 4.30023 1.000 33.29088 370 GLU A C 1
ATOM 2814 O O . GLU A 1 370 ? 12.79395 155.58232 4.07223 1.000 28.75281 370 GLU A O 1
ATOM 2820 N N . GLU A 1 371 ? 12.00257 153.99277 5.47034 1.000 28.35730 371 GLU A N 1
ATOM 2821 C CA . GLU A 1 371 ? 11.76707 154.96168 6.53569 1.000 29.90142 371 GLU A CA 1
ATOM 2822 C C . GLU A 1 371 ? 13.07079 155.55581 7.06119 1.000 22.42044 371 GLU A C 1
ATOM 2823 O O . GLU A 1 371 ? 13.13556 156.77600 7.33833 1.000 27.19147 371 GLU A O 1
ATOM 2829 N N . PHE A 1 372 ? 14.11119 154.75005 7.20766 1.000 23.49346 372 PHE A N 1
ATOM 2830 C CA . PHE A 1 372 ? 15.38511 155.33903 7.60159 1.000 27.74521 372 PHE A CA 1
ATOM 2831 C C . PHE A 1 372 ? 15.91368 156.25207 6.50052 1.000 32.44353 372 PHE A C 1
ATOM 2832 O O . PHE A 1 372 ? 16.46035 157.31510 6.79047 1.000 24.95959 372 PHE A O 1
ATOM 2840 N N . ARG A 1 373 ? 15.76940 155.85683 5.22979 1.000 31.27507 373 ARG A N 1
ATOM 2841 C CA . ARG A 1 373 ? 16.24247 156.73238 4.15314 1.000 27.46383 373 ARG A CA 1
ATOM 2842 C C . ARG A 1 373 ? 15.55056 158.08604 4.17040 1.000 29.17700 373 ARG A C 1
ATOM 2843 O O . ARG A 1 373 ? 16.17219 159.11477 3.86466 1.000 33.68250 373 ARG A O 1
ATOM 2851 N N . LYS A 1 374 ? 14.25841 158.12298 4.47107 1.000 27.78288 374 LYS A N 1
ATOM 2852 C CA . LYS A 1 374 ? 13.59569 159.42763 4.48787 1.000 34.29079 374 LYS A CA 1
ATOM 2853 C C . LYS A 1 374 ? 14.11202 160.30156 5.62053 1.000 35.03677 374 LYS A C 1
ATOM 2854 O O . LYS A 1 374 ? 14.23888 161.51620 5.46493 1.000 30.75695 374 LYS A O 1
ATOM 2860 N N . ILE A 1 375 ? 14.40454 159.70551 6.77325 1.000 30.37780 375 ILE A N 1
ATOM 2861 C CA . ILE A 1 375 ? 14.91653 160.49323 7.88155 1.000 27.59740 375 ILE A CA 1
ATOM 2862 C C . ILE A 1 375 ? 16.32407 160.99721 7.59022 1.000 26.59197 375 ILE A C 1
ATOM 2863 O O . ILE A 1 375 ? 16.64585 162.17939 7.84193 1.000 28.48120 375 ILE A O 1
ATOM 2868 N N . THR A 1 376 ? 17.18665 160.13516 7.05952 1.000 27.69559 376 THR A N 1
ATOM 2869 C CA . THR A 1 376 ? 18.56249 160.57664 6.82683 1.000 26.97915 376 THR A CA 1
ATOM 2870 C C . THR A 1 376 ? 18.61544 161.64504 5.74283 1.000 29.20301 376 THR A C 1
ATOM 2871 O O . THR A 1 376 ? 19.42545 162.57294 5.83043 1.000 27.96453 376 THR A O 1
ATOM 2875 N N . ALA A 1 377 ? 17.78974 161.50983 4.69727 1.000 32.61496 377 ALA A N 1
ATOM 2876 C CA . ALA A 1 377 ? 17.70043 162.57945 3.68610 1.000 33.76268 377 ALA A CA 1
ATOM 2877 C C . ALA A 1 377 ? 17.28180 163.90068 4.31958 1.000 28.78218 377 ALA A C 1
ATOM 2878 O O . ALA A 1 377 ? 17.82638 164.97350 3.99708 1.000 29.72530 377 ALA A O 1
ATOM 2880 N N . ARG A 1 378 ? 16.30007 163.85488 5.21850 1.000 27.19201 378 ARG A N 1
ATOM 2881 C CA . ARG A 1 378 ? 15.82127 165.09599 5.79709 1.000 26.76225 378 ARG A CA 1
ATOM 2882 C C . ARG A 1 378 ? 16.92884 165.75745 6.59384 1.000 32.47126 378 ARG A C 1
ATOM 2883 O O . ARG A 1 378 ? 16.97861 166.99085 6.68218 1.000 28.25403 378 ARG A O 1
ATOM 2891 N N . ALA A 1 379 ? 17.81606 164.94669 7.18464 1.000 28.79494 379 ALA A N 1
ATOM 2892 C CA . ALA A 1 379 ? 18.91915 165.46274 7.99520 1.000 32.31216 379 ALA A CA 1
ATOM 2893 C C . ALA A 1 379 ? 20.13202 165.86536 7.14737 1.000 30.42568 379 ALA A C 1
ATOM 2894 O O . ALA A 1 379 ? 21.16979 166.24346 7.69751 1.000 31.58442 379 ALA A O 1
ATOM 2896 N N . GLY A 1 380 ? 20.02511 165.80680 5.82334 1.000 31.71341 380 GLY A N 1
ATOM 2897 C CA . GLY A 1 380 ? 21.12867 166.19866 4.97117 1.000 30.79919 380 GLY A CA 1
ATOM 2898 C C . GLY A 1 380 ? 22.23158 165.17768 4.85942 1.000 36.28246 380 GLY A C 1
ATOM 2899 O O . GLY A 1 380 ? 23.40153 165.55424 4.68169 1.000 34.94990 380 GLY A O 1
ATOM 2900 N N . LEU A 1 381 ? 21.90687 163.88685 4.99789 1.000 30.78534 381 LEU A N 1
ATOM 2901 C CA . LEU A 1 381 ? 22.89096 162.83181 4.87800 1.000 32.52241 381 LEU A CA 1
ATOM 2902 C C . LEU A 1 381 ? 22.65108 162.07359 3.58441 1.000 33.03488 381 LEU A C 1
ATOM 2903 O O . LEU A 1 381 ? 21.52037 161.97817 3.11198 1.000 29.96135 381 LEU A O 1
ATOM 2908 N N . ARG A 1 382 ? 23.72133 161.51481 3.03525 1.000 33.90086 382 ARG A N 1
ATOM 2909 C CA . ARG A 1 382 ? 23.62379 160.52216 1.96996 1.000 37.70337 382 ARG A CA 1
ATOM 2910 C C . ARG A 1 382 ? 24.04267 159.14915 2.49637 1.000 32.54817 382 ARG A C 1
ATOM 2911 O O . ARG A 1 382 ? 25.10742 159.01218 3.12069 1.000 31.56703 382 ARG A O 1
ATOM 2919 N N . ILE A 1 383 ? 23.22360 158.12977 2.23619 1.000 28.34541 383 ILE A N 1
ATOM 2920 C CA . ILE A 1 383 ? 23.59209 156.76289 2.58313 1.000 27.23197 383 ILE A CA 1
ATOM 2921 C C . ILE A 1 383 ? 24.53506 156.20890 1.51811 1.000 37.04312 383 ILE A C 1
ATOM 2922 O O . ILE A 1 383 ? 24.18501 156.14288 0.33669 1.000 34.36548 383 ILE A O 1
ATOM 2927 N N . THR A 1 384 ? 25.71208 155.76792 1.93586 1.000 28.98626 384 THR A N 1
ATOM 2928 C CA . THR A 1 384 ? 26.64900 155.15272 0.99866 1.000 34.88377 384 THR A CA 1
ATOM 2929 C C . THR A 1 384 ? 26.66272 153.63146 1.07700 1.000 43.13040 384 THR A C 1
ATOM 2930 O O . THR A 1 384 ? 27.24176 152.98529 0.19230 1.000 40.89179 384 THR A O 1
ATOM 2934 N N . GLY A 1 385 ? 26.03148 153.03732 2.10092 1.000 33.42333 385 GLY A N 1
ATOM 2935 C CA . GLY A 1 385 ? 26.07345 151.58934 2.25587 1.000 28.86436 385 GLY A CA 1
ATOM 2936 C C . GLY A 1 385 ? 25.12820 151.11472 3.34126 1.000 33.80819 385 GLY A C 1
ATOM 2937 O O . GLY A 1 385 ? 24.95458 151.80414 4.35277 1.000 30.28182 385 GLY A O 1
ATOM 2938 N N . ILE A 1 386 ? 24.46992 149.97995 3.13627 1.000 30.91999 386 ILE A N 1
ATOM 2939 C CA . ILE A 1 386 ? 23.70136 149.33361 4.18650 1.000 35.50040 386 ILE A CA 1
ATOM 2940 C C . ILE A 1 386 ? 24.18122 147.89623 4.28423 1.000 37.39080 386 ILE A C 1
ATOM 2941 O O . ILE A 1 386 ? 24.16746 147.17359 3.28492 1.000 34.45842 386 ILE A O 1
ATOM 2946 N N . HIS A 1 387 ? 24.56974 147.47854 5.48553 1.000 25.25897 387 HIS A N 1
ATOM 2947 C CA . HIS A 1 387 ? 25.24267 146.20558 5.72327 1.000 28.63522 387 HIS A CA 1
ATOM 2948 C C . HIS A 1 387 ? 24.39672 145.42141 6.72024 1.000 35.46039 387 HIS A C 1
ATOM 2949 O O . HIS A 1 387 ? 24.43439 145.69075 7.93011 1.000 31.40659 387 HIS A O 1
ATOM 2956 N N . TYR A 1 388 ? 23.63466 144.46145 6.19468 1.000 30.18064 388 TYR A N 1
ATOM 2957 C CA . TYR A 1 388 ? 22.69789 143.66696 6.97896 1.000 31.12613 388 TYR A CA 1
ATOM 2958 C C . TYR A 1 388 ? 23.36688 142.48512 7.65112 1.000 34.74708 388 TYR A C 1
ATOM 2959 O O . TYR A 1 388 ? 24.28750 141.85491 7.10242 1.000 35.34455 388 TYR A O 1
ATOM 2968 N N . SER A 1 389 ? 22.89922 142.19362 8.86279 1.000 27.59622 389 SER A N 1
ATOM 2969 C CA . SER A 1 389 ? 23.26168 140.95425 9.52222 1.000 27.32947 389 SER A CA 1
ATOM 2970 C C . SER A 1 389 ? 22.62132 139.80454 8.74984 1.000 28.05921 389 SER A C 1
ATOM 2971 O O . SER A 1 389 ? 21.50616 139.93377 8.25130 1.000 31.97681 389 SER A O 1
ATOM 2974 N N . ASP A 1 390 ? 23.34019 138.69362 8.61556 1.000 36.00315 390 ASP A N 1
ATOM 2975 C CA . ASP A 1 390 ? 22.71585 137.50710 8.03450 1.000 39.12351 390 ASP A CA 1
ATOM 2976 C C . ASP A 1 390 ? 21.98577 136.66404 9.07111 1.000 38.67270 390 ASP A C 1
ATOM 2977 O O . ASP A 1 390 ? 21.46438 135.60638 8.72168 1.000 40.50858 390 ASP A O 1
ATOM 2982 N N . LYS A 1 391 ? 21.95741 137.08288 10.33893 1.000 40.14056 391 LYS A N 1
ATOM 2983 C CA . LYS A 1 391 ? 21.22463 136.36889 11.37504 1.000 39.64360 391 LYS A CA 1
ATOM 2984 C C . LYS A 1 391 ? 20.06348 137.14687 11.98144 1.000 37.70443 391 LYS A C 1
ATOM 2985 O O . LYS A 1 391 ? 19.23425 136.54655 12.65895 1.000 32.45239 391 LYS A O 1
ATOM 2991 N N . ALA A 1 392 ? 19.97352 138.45217 11.77075 1.000 33.06870 392 ALA A N 1
ATOM 2992 C CA . ALA A 1 392 ? 18.93694 139.23008 12.42784 1.000 29.24229 392 ALA A CA 1
ATOM 2993 C C . ALA A 1 392 ? 18.54053 140.35809 11.49197 1.000 24.79962 392 ALA A C 1
ATOM 2994 O O . ALA A 1 392 ? 19.29203 140.71017 10.58786 1.000 31.30798 392 ALA A O 1
ATOM 2996 N N . GLU A 1 393 ? 17.34172 140.90769 11.69325 1.000 23.41970 393 GLU A N 1
ATOM 2997 C CA . GLU A 1 393 ? 16.88638 142.07568 10.93628 1.000 24.06541 393 GLU A CA 1
ATOM 2998 C C . GLU A 1 393 ? 17.53655 143.29727 11.58681 1.000 25.43492 393 GLU A C 1
ATOM 2999 O O . GLU A 1 393 ? 16.92741 144.01747 12.37129 1.000 24.62487 393 GLU A O 1
ATOM 3005 N N . PHE A 1 394 ? 18.83129 143.42972 11.33713 1.000 27.14963 394 PHE A N 1
ATOM 3006 C CA . PHE A 1 394 ? 19.66492 144.45133 11.96240 1.000 27.03960 394 PHE A CA 1
ATOM 3007 C C . PHE A 1 394 ? 20.69092 144.84084 10.91192 1.000 25.65659 394 PHE A C 1
ATOM 3008 O O . PHE A 1 394 ? 21.14773 143.97175 10.16365 1.000 24.76365 394 PHE A O 1
ATOM 3016 N N . ALA A 1 395 ? 21.06903 146.12439 10.86834 1.000 27.35822 395 ALA A N 1
ATOM 3017 C CA . ALA A 1 395 ? 21.93505 146.61639 9.82109 1.000 27.82688 395 ALA A CA 1
ATOM 3018 C C . ALA A 1 395 ? 22.77727 147.78170 10.32969 1.000 28.28123 395 ALA A C 1
ATOM 3019 O O . ALA A 1 395 ? 22.36600 148.51340 11.24076 1.000 23.02933 395 ALA A O 1
ATOM 3021 N N . MET A 1 396 ? 23.92593 147.98756 9.67263 1.000 27.00607 396 MET A N 1
ATOM 3022 C CA . MET A 1 396 ? 24.69177 149.22752 9.75312 1.000 26.81326 396 MET A CA 1
ATOM 3023 C C . MET A 1 396 ? 24.36080 150.06626 8.52587 1.000 29.92549 396 MET A C 1
ATOM 3024 O O . MET A 1 396 ? 24.59137 149.62514 7.39541 1.000 27.52155 396 MET A O 1
ATOM 3029 N N . ILE A 1 397 ? 23.79288 151.24981 8.74693 1.000 27.59175 397 ILE A N 1
ATOM 3030 C CA . ILE A 1 397 ? 23.51080 152.21907 7.69314 1.000 28.79112 397 ILE A CA 1
ATOM 3031 C C . ILE A 1 397 ? 24.67271 153.22549 7.69278 1.000 31.71068 397 ILE A C 1
ATOM 3032 O O . ILE A 1 397 ? 24.86304 153.98312 8.65283 1.000 27.17544 397 ILE A O 1
ATOM 3037 N N . VAL A 1 398 ? 25.47544 153.23962 6.62819 1.000 26.67381 398 VAL A N 1
ATOM 3038 C CA . VAL A 1 398 ? 26.66207 154.10729 6.57341 1.000 27.85070 398 VAL A CA 1
ATOM 3039 C C . VAL A 1 398 ? 26.32173 155.41030 5.85524 1.000 32.57948 398 VAL A C 1
ATOM 3040 O O . VAL A 1 398 ? 25.82092 155.39230 4.71641 1.000 33.57064 398 VAL A O 1
ATOM 3044 N N . CYS A 1 399 ? 26.61983 156.55865 6.49526 1.000 28.07289 399 CYS A N 1
ATOM 3045 C CA . CYS A 1 399 ? 26.15063 157.83627 5.96869 1.000 25.32880 399 CYS A CA 1
ATOM 3046 C C . CYS A 1 399 ? 27.27881 158.85893 5.90113 1.000 26.80824 399 CYS A C 1
ATOM 3047 O O . CYS A 1 399 ? 28.15505 158.91076 6.76322 1.000 29.91459 399 CYS A O 1
ATOM 3050 N N . GLU A 1 400 ? 27.22046 159.71058 4.91030 1.000 29.35074 400 GLU A N 1
ATOM 3051 C CA . GLU A 1 400 ? 28.09791 160.88215 4.90519 1.000 36.35908 400 GLU A CA 1
ATOM 3052 C C . GLU A 1 400 ? 27.24807 162.10735 4.62764 1.000 32.05567 400 GLU A C 1
ATOM 3053 O O . GLU A 1 400 ? 26.09093 161.99714 4.20765 1.000 33.56831 400 GLU A O 1
ATOM 3059 N N . LYS A 1 401 ? 27.83022 163.28456 4.89064 1.000 34.66593 401 LYS A N 1
ATOM 3060 C CA . LYS A 1 401 ? 27.18614 164.54670 4.53273 1.000 38.85813 401 LYS A CA 1
ATOM 3061 C C . LYS A 1 401 ? 26.88435 164.56169 3.04355 1.000 37.49158 401 LYS A C 1
ATOM 3062 O O . LYS A 1 401 ? 27.73967 164.21625 2.23244 1.000 43.04356 401 LYS A O 1
ATOM 3068 N N . ALA A 1 402 ? 25.65642 164.92101 2.68228 1.000 39.87387 402 ALA A N 1
ATOM 3069 C CA . ALA A 1 402 ? 25.26506 165.04332 1.25916 1.000 45.29772 402 ALA A CA 1
ATOM 3070 C C . ALA A 1 402 ? 25.84595 166.31531 0.63245 1.000 40.03268 402 ALA A C 1
ATOM 3071 O O . ALA A 1 402 ? 26.06896 167.27978 1.35593 1.000 42.96159 402 ALA A O 1
ATOM 3073 N N . SER B 1 10 ? 6.36036 114.86136 19.67861 1.000 30.60449 10 SER B N 1
ATOM 3074 C CA . SER B 1 10 ? 7.57561 115.21022 18.95245 1.000 30.48525 10 SER B CA 1
ATOM 3075 C C . SER B 1 10 ? 7.22680 116.13328 17.79580 1.000 22.87589 10 SER B C 1
ATOM 3076 O O . SER B 1 10 ? 6.03562 116.30510 17.48529 1.000 29.15140 10 SER B O 1
ATOM 3079 N N . LEU B 1 11 ? 8.22976 116.69650 17.13599 1.000 24.36167 11 LEU B N 1
ATOM 3080 C CA . LEU B 1 11 ? 7.95401 117.47974 15.93786 1.000 25.36238 11 LEU B CA 1
ATOM 3081 C C . LEU B 1 11 ? 7.15612 116.66123 14.94601 1.000 31.91846 11 LEU B C 1
ATOM 3082 O O . LEU B 1 11 ? 6.30294 117.19644 14.22025 1.000 26.21337 11 LEU B O 1
ATOM 3087 N N . ASP B 1 12 ? 7.46545 115.36367 14.85009 1.000 30.14953 12 ASP B N 1
ATOM 3088 C CA . ASP B 1 12 ? 6.79289 114.54728 13.84341 1.000 31.54856 12 ASP B CA 1
ATOM 3089 C C . ASP B 1 12 ? 5.36476 114.20717 14.25632 1.000 28.82718 12 ASP B C 1
ATOM 3090 O O . ASP B 1 12 ? 4.47684 114.14860 13.39552 1.000 30.79609 12 ASP B O 1
ATOM 3095 N N . THR B 1 13 ? 5.10503 113.94009 15.54940 1.000 24.99639 13 THR B N 1
ATOM 3096 C CA . THR B 1 13 ? 3.71941 113.67014 15.89500 1.000 22.01197 13 THR B CA 1
ATOM 3097 C C . THR B 1 13 ? 2.85950 114.93945 15.82749 1.000 33.27627 13 THR B C 1
ATOM 3098 O O . THR B 1 13 ? 1.65286 114.85473 15.54143 1.000 27.23398 13 THR B O 1
ATOM 3102 N N . LEU B 1 14 ? 3.45547 116.10573 16.09429 1.000 28.88998 14 LEU B N 1
ATOM 3103 C CA . LEU B 1 14 ? 2.76496 117.38430 15.86611 1.000 28.17649 14 LEU B CA 1
ATOM 3104 C C . LEU B 1 14 ? 2.38985 117.53111 14.39448 1.000 32.52893 14 LEU B C 1
ATOM 3105 O O . LEU B 1 14 ? 1.23326 117.83304 14.06035 1.000 27.86966 14 LEU B O 1
ATOM 3110 N N . ALA B 1 15 ? 3.35379 117.27319 13.49232 1.000 27.35641 15 ALA B N 1
ATOM 3111 C CA . ALA B 1 15 ? 3.05176 117.28443 12.06470 1.000 31.57609 15 ALA B CA 1
ATOM 3112 C C . ALA B 1 15 ? 1.92649 116.29699 11.73352 1.000 30.06768 15 ALA B C 1
ATOM 3113 O O . ALA B 1 15 ? 1.01754 116.62466 10.95462 1.000 31.37020 15 ALA B O 1
ATOM 3115 N N . ALA B 1 16 ? 1.95227 115.10381 12.34128 1.000 27.66068 16 ALA B N 1
ATOM 3116 C CA . ALA B 1 16 ? 0.88594 114.11308 12.10679 1.000 28.69687 16 ALA B CA 1
ATOM 3117 C C . ALA B 1 16 ? -0.48690 114.68089 12.49397 1.000 32.91907 16 ALA B C 1
ATOM 3118 O O . ALA B 1 16 ? -1.47528 114.51720 11.78063 1.000 31.40511 16 ALA B O 1
ATOM 3120 N N . LYS B 1 17 ? -0.57139 115.33114 13.64793 1.000 29.10247 17 LYS B N 1
ATOM 3121 C CA . LYS B 1 17 ? -1.84722 115.91380 14.05163 1.000 32.62981 17 LYS B CA 1
ATOM 3122 C C . LYS B 1 17 ? -2.31638 117.04941 13.13176 1.000 32.71398 17 LYS B C 1
ATOM 3123 O O . LYS B 1 17 ? -3.53100 117.20606 12.93150 1.000 35.51715 17 LYS B O 1
ATOM 3129 N N . LEU B 1 18 ? -1.40181 117.84029 12.55108 1.000 31.38131 18 LEU B N 1
ATOM 3130 C CA . LEU B 1 18 ? -1.80862 118.88012 11.59616 1.000 31.99973 18 LEU B CA 1
ATOM 3131 C C . LEU B 1 18 ? -2.33389 118.27342 10.29450 1.000 42.56616 18 LEU B C 1
ATOM 3132 O O . LEU B 1 18 ? -3.33509 118.74608 9.73004 1.000 36.69213 18 LEU B O 1
ATOM 3137 N N . ILE B 1 19 ? -1.63059 117.25449 9.78313 1.000 36.02932 19 ILE B N 1
ATOM 3138 C CA . ILE B 1 19 ? -2.05477 116.55382 8.57496 1.000 28.69592 19 ILE B CA 1
ATOM 3139 C C . ILE B 1 19 ? -3.43264 115.95800 8.79225 1.000 32.22298 19 ILE B C 1
ATOM 3140 O O . ILE B 1 19 ? -4.29816 116.03405 7.92258 1.000 40.02469 19 ILE B O 1
ATOM 3145 N N . GLU B 1 20 ? -3.66863 115.39101 9.97281 1.000 31.46484 20 GLU B N 1
ATOM 3146 C CA . GLU B 1 20 ? -4.96617 114.82597 10.28874 1.000 36.21534 20 GLU B CA 1
ATOM 3147 C C . GLU B 1 20 ? -6.04610 115.90564 10.29075 1.000 47.32172 20 GLU B C 1
ATOM 3148 O O . GLU B 1 20 ? -7.06917 115.77380 9.60890 1.000 47.48181 20 GLU B O 1
ATOM 3154 N N . LYS B 1 21 ? -5.82510 116.99537 11.04191 1.000 41.01698 21 LYS B N 1
ATOM 3155 C CA . LYS B 1 21 ? -6.75405 118.12418 11.04775 1.000 37.20963 21 LYS B CA 1
ATOM 3156 C C . LYS B 1 21 ? -7.04930 118.61400 9.62653 1.000 40.85718 21 LYS B C 1
ATOM 3157 O O . LYS B 1 21 ? -8.21066 118.81460 9.26037 1.000 42.64044 21 LYS B O 1
ATOM 3163 N N . ALA B 1 22 ? -6.00169 118.83344 8.82110 1.000 36.92773 22 ALA B N 1
ATOM 3164 C CA . ALA B 1 22 ? -6.18639 119.30894 7.45568 1.000 38.34711 22 ALA B CA 1
ATOM 3165 C C . ALA B 1 22 ? -7.07772 118.37063 6.64695 1.000 47.16084 22 ALA B C 1
ATOM 3166 O O . ALA B 1 22 ? -7.94109 118.82549 5.88285 1.000 43.44734 22 ALA B O 1
ATOM 3168 N N . LYS B 1 23 ? -6.87772 117.05725 6.77772 1.000 44.19718 23 LYS B N 1
ATOM 3169 C CA . LYS B 1 23 ? -7.73175 116.15765 6.01168 1.000 48.87528 23 LYS B CA 1
ATOM 3170 C C . LYS B 1 23 ? -9.16447 116.22491 6.50794 1.000 51.24850 23 LYS B C 1
ATOM 3171 O O . LYS B 1 23 ? -10.10077 116.26906 5.70396 1.000 52.43399 23 LYS B O 1
ATOM 3177 N N . ASP B 1 24 ? -9.36145 116.30236 7.82180 1.000 51.73140 24 ASP B N 1
ATOM 3178 C CA . ASP B 1 24 ? -10.72980 116.30677 8.31845 1.000 56.82484 24 ASP B CA 1
ATOM 3179 C C . ASP B 1 24 ? -11.45334 117.60827 8.02704 1.000 59.58448 24 ASP B C 1
ATOM 3180 O O . ASP B 1 24 ? -12.68683 117.61561 7.96601 1.000 66.13730 24 ASP B O 1
ATOM 3185 N N . LEU B 1 25 ? -10.73187 118.70546 7.82555 1.000 51.24751 25 LEU B N 1
ATOM 3186 C CA . LEU B 1 25 ? -11.40177 119.90125 7.34342 1.000 56.35224 25 LEU B CA 1
ATOM 3187 C C . LEU B 1 25 ? -11.81514 119.72016 5.88657 1.000 61.96129 25 LEU B C 1
ATOM 3188 O O . LEU B 1 25 ? -12.97424 119.94785 5.53021 1.000 62.36398 25 LEU B O 1
ATOM 3193 N N . ARG B 1 26 ? -10.88520 119.26913 5.03563 1.000 56.32183 26 ARG B N 1
ATOM 3194 C CA . ARG B 1 26 ? -11.21950 119.03511 3.63625 1.000 56.91534 26 ARG B CA 1
ATOM 3195 C C . ARG B 1 26 ? -12.38068 118.05396 3.50797 1.000 62.91445 26 ARG B C 1
ATOM 3196 O O . ARG B 1 26 ? -13.26918 118.23690 2.66861 1.000 65.34318 26 ARG B O 1
ATOM 3204 N N . ALA B 1 27 ? -12.41074 117.02332 4.35007 1.000 59.60400 27 ALA B N 1
ATOM 3205 C CA . ALA B 1 27 ? -13.55702 116.12929 4.38391 1.000 55.39743 27 ALA B CA 1
ATOM 3206 C C . ALA B 1 27 ? -14.75957 116.72902 5.10591 1.000 68.83747 27 ALA B C 1
ATOM 3207 O O . ALA B 1 27 ? -15.76165 116.02940 5.28378 1.000 71.24710 27 ALA B O 1
ATOM 3209 N N . GLY B 1 28 ? -14.68481 117.98766 5.53865 1.000 62.91923 28 GLY B N 1
ATOM 3210 C CA . GLY B 1 28 ? -15.80377 118.62517 6.21131 1.000 69.49341 28 GLY B CA 1
ATOM 3211 C C . GLY B 1 28 ? -16.23184 118.02592 7.54080 1.000 76.56656 28 GLY B C 1
ATOM 3212 O O . GLY B 1 28 ? -17.33563 118.32332 8.00879 1.000 74.93953 28 GLY B O 1
ATOM 3213 N N . ASN B 1 29 ? -15.39980 117.20131 8.17852 1.000 71.74787 29 ASN B N 1
ATOM 3214 C CA . ASN B 1 29 ? -15.79409 116.61313 9.45124 1.000 72.49247 29 ASN B CA 1
ATOM 3215 C C . ASN B 1 29 ? -15.38435 117.49979 10.63312 1.000 77.62469 29 ASN B C 1
ATOM 3216 O O . ASN B 1 29 ? -14.62328 118.46755 10.50312 1.000 68.40683 29 ASN B O 1
ATOM 3221 N N . SER B 1 30 ? -15.91919 117.15255 11.80420 1.000 78.92696 30 SER B N 1
ATOM 3222 C CA . SER B 1 30 ? -15.80275 117.98374 12.99416 1.000 75.92722 30 SER B CA 1
ATOM 3223 C C . SER B 1 30 ? -14.57737 117.56778 13.79334 1.000 71.32708 30 SER B C 1
ATOM 3224 O O . SER B 1 30 ? -14.41144 116.38614 14.11587 1.000 72.54066 30 SER B O 1
ATOM 3227 N N . THR B 1 31 ? -13.71424 118.53752 14.09518 1.000 70.48443 31 THR B N 1
ATOM 3228 C CA . THR B 1 31 ? -12.66405 118.31661 15.07693 1.000 57.59186 31 THR B CA 1
ATOM 3229 C C . THR B 1 31 ? -13.31637 118.12328 16.44626 1.000 59.35490 31 THR B C 1
ATOM 3230 O O . THR B 1 31 ? -14.07169 118.98372 16.90984 1.000 62.02215 31 THR B O 1
ATOM 3234 N N . THR B 1 32 ? -13.05156 116.99718 17.09392 1.000 49.61049 32 THR B N 1
ATOM 3235 C CA . THR B 1 32 ? -13.57813 116.81726 18.43307 1.000 54.34953 32 THR B CA 1
ATOM 3236 C C . THR B 1 32 ? -12.86126 117.74679 19.40682 1.000 56.39944 32 THR B C 1
ATOM 3237 O O . THR B 1 32 ? -11.75252 118.23058 19.12715 1.000 44.21840 32 THR B O 1
ATOM 3241 N N . PRO B 1 33 ? -13.48423 118.01309 20.55936 1.000 60.21781 33 PRO B N 1
ATOM 3242 C CA . PRO B 1 33 ? -12.75128 118.67970 21.65277 1.000 52.90480 33 PRO B CA 1
ATOM 3243 C C . PRO B 1 33 ? -11.53281 117.90101 22.08199 1.000 56.49269 33 PRO B C 1
ATOM 3244 O O . PRO B 1 33 ? -10.51355 118.50121 22.47144 1.000 46.85038 33 PRO B O 1
ATOM 3248 N N . GLN B 1 34 ? -11.61114 116.56441 22.01716 1.000 47.05665 34 GLN B N 1
ATOM 3249 C CA . GLN B 1 34 ? -10.47279 115.73334 22.38169 1.000 53.40140 34 GLN B CA 1
ATOM 3250 C C . GLN B 1 34 ? -9.34050 115.86208 21.36769 1.000 36.23378 34 GLN B C 1
ATOM 3251 O O . GLN B 1 34 ? -8.16801 115.90832 21.75390 1.000 39.97580 34 GLN B O 1
ATOM 3257 N N . GLN B 1 35 ? -9.65618 115.89625 20.06809 1.000 32.23659 35 GLN B N 1
ATOM 3258 C CA . GLN B 1 35 ? -8.57446 116.03904 19.10400 1.000 40.56087 35 GLN B CA 1
ATOM 3259 C C . GLN B 1 35 ? -7.94111 117.41381 19.20346 1.000 40.93972 35 GLN B C 1
ATOM 3260 O O . GLN B 1 35 ? -6.74236 117.57114 18.95170 1.000 35.17256 35 GLN B O 1
ATOM 3266 N N . HIS B 1 36 ? -8.75363 118.43422 19.45910 1.000 39.86587 36 HIS B N 1
ATOM 3267 C CA . HIS B 1 36 ? -8.18922 119.77236 19.61989 1.000 33.53980 36 HIS B CA 1
ATOM 3268 C C . HIS B 1 36 ? -7.23760 119.81318 20.80467 1.000 32.92028 36 HIS B C 1
ATOM 3269 O O . HIS B 1 36 ? -6.11740 120.32076 20.70581 1.000 32.90439 36 HIS B O 1
ATOM 3276 N N . GLU B 1 37 ? -7.65964 119.24896 21.92619 1.000 33.68889 37 GLU B N 1
ATOM 3277 C CA . GLU B 1 37 ? -6.83011 119.24951 23.12520 1.000 38.57009 37 GLU B CA 1
ATOM 3278 C C . GLU B 1 37 ? -5.50411 118.56948 22.86242 1.000 43.14517 37 GLU B C 1
ATOM 3279 O O . GLU B 1 37 ? -4.44341 119.08978 23.22383 1.000 35.68246 37 GLU B O 1
ATOM 3285 N N . ALA B 1 38 ? -5.55311 117.37956 22.24733 1.000 38.08413 38 ALA B N 1
ATOM 3286 C CA . ALA B 1 38 ? -4.33645 116.64671 21.90125 1.000 37.91542 38 ALA B CA 1
ATOM 3287 C C . ALA B 1 38 ? -3.41479 117.46741 20.99979 1.000 28.64538 38 ALA B C 1
ATOM 3288 O O . ALA B 1 38 ? -2.19278 117.47899 21.20516 1.000 32.55401 38 ALA B O 1
ATOM 3290 N N . LEU B 1 39 ? -3.96234 118.11116 19.96287 1.000 30.22870 39 LEU B N 1
ATOM 3291 C CA . LEU B 1 39 ? -3.12823 118.92960 19.07673 1.000 33.51201 39 LEU B CA 1
ATOM 3292 C C . LEU B 1 39 ? -2.44724 120.06818 19.84512 1.000 32.30017 39 LEU B C 1
ATOM 3293 O O . LEU B 1 39 ? -1.22647 120.27150 19.75385 1.000 30.38166 39 LEU B O 1
ATOM 3298 N N . VAL B 1 40 ? -3.22102 120.80510 20.63172 1.000 29.21551 40 VAL B N 1
ATOM 3299 C CA . VAL B 1 40 ? -2.63909 121.89548 21.40996 1.000 32.46765 40 VAL B CA 1
ATOM 3300 C C . VAL B 1 40 ? -1.64813 121.36845 22.44596 1.000 31.74750 40 VAL B C 1
ATOM 3301 O O . VAL B 1 40 ? -0.58761 121.96051 22.66695 1.000 31.54749 40 VAL B O 1
ATOM 3305 N N . GLY B 1 41 ? -1.97227 120.25375 23.10155 1.000 34.07571 41 GLY B N 1
ATOM 3306 C CA . GLY B 1 41 ? -1.04790 119.69463 24.07243 1.000 30.33385 41 GLY B CA 1
ATOM 3307 C C . GLY B 1 41 ? 0.27678 119.29756 23.45500 1.000 33.57736 41 GLY B C 1
ATOM 3308 O O . GLY B 1 41 ? 1.34094 119.52930 24.04707 1.000 32.93667 41 GLY B O 1
ATOM 3309 N N . THR B 1 42 ? 0.23522 118.71614 22.24433 1.000 29.42868 42 THR B N 1
ATOM 3310 C CA . THR B 1 42 ? 1.45126 118.27565 21.55447 1.000 28.66285 42 THR B CA 1
ATOM 3311 C C . THR B 1 42 ? 2.28340 119.46468 21.09439 1.000 28.32954 42 THR B C 1
ATOM 3312 O O . THR B 1 42 ? 3.51660 119.45214 21.20772 1.000 28.09904 42 THR B O 1
ATOM 3316 N N . LEU B 1 43 ? 1.63040 120.47984 20.52919 1.000 29.58617 43 LEU B N 1
ATOM 3317 C CA . LEU B 1 43 ? 2.31575 121.75260 20.25190 1.000 29.67653 43 LEU B CA 1
ATOM 3318 C C . LEU B 1 43 ? 3.07359 122.25404 21.47987 1.000 26.64875 43 LEU B C 1
ATOM 3319 O O . LEU B 1 43 ? 4.26056 122.58084 21.39882 1.000 30.12211 43 LEU B O 1
ATOM 3324 N N . LYS B 1 44 ? 2.38585 122.34449 22.62273 1.000 25.86653 44 LYS B N 1
ATOM 3325 C CA . LYS B 1 44 ? 3.02241 122.81169 23.85511 1.000 27.81365 44 LYS B CA 1
ATOM 3326 C C . LYS B 1 44 ? 4.21704 121.94618 24.23381 1.000 31.65244 44 LYS B C 1
ATOM 3327 O O . LYS B 1 44 ? 5.25771 122.46645 24.65974 1.000 28.35128 44 LYS B O 1
ATOM 3333 N N . GLN B 1 45 ? 4.08791 120.61606 24.10113 1.000 29.06235 45 GLN B N 1
ATOM 3334 C CA . GLN B 1 45 ? 5.21261 119.73798 24.40238 1.000 31.86928 45 GLN B CA 1
ATOM 3335 C C . GLN B 1 45 ? 6.40901 120.07050 23.51997 1.000 29.66976 45 GLN B C 1
ATOM 3336 O O . GLN B 1 45 ? 7.55308 120.09994 23.98315 1.000 29.40794 45 GLN B O 1
ATOM 3342 N N . VAL B 1 46 ? 6.16539 120.25500 22.22836 1.000 28.83051 46 VAL B N 1
ATOM 3343 C CA . VAL B 1 46 ? 7.25318 120.53896 21.29794 1.000 26.79828 46 VAL B CA 1
ATOM 3344 C C . VAL B 1 46 ? 7.88295 121.90414 21.60414 1.000 26.73710 46 VAL B C 1
ATOM 3345 O O . VAL B 1 46 ? 9.10905 122.04775 21.64397 1.000 27.78877 46 VAL B O 1
ATOM 3349 N N . GLN B 1 47 ? 7.05633 122.93228 21.80609 1.000 24.29687 47 GLN B N 1
ATOM 3350 C CA . GLN B 1 47 ? 7.63688 124.22284 22.15206 1.000 27.44610 47 GLN B CA 1
ATOM 3351 C C . GLN B 1 47 ? 8.46404 124.10406 23.42051 1.000 30.60473 47 GLN B C 1
ATOM 3352 O O . GLN B 1 47 ? 9.55170 124.69282 23.53193 1.000 26.30827 47 GLN B O 1
ATOM 3358 N N . ASP B 1 48 ? 7.98463 123.32520 24.39109 1.000 26.22933 48 ASP B N 1
ATOM 3359 C CA . ASP B 1 48 ? 8.78134 123.20008 25.61131 1.000 31.81852 48 ASP B CA 1
ATOM 3360 C C . ASP B 1 48 ? 10.10837 122.48314 25.34952 1.000 33.42730 48 ASP B C 1
ATOM 3361 O O . ASP B 1 48 ? 11.11166 122.80180 26.00224 1.000 30.43114 48 ASP B O 1
ATOM 3366 N N . ALA B 1 49 ? 10.14971 121.56293 24.36970 1.000 31.96896 49 ALA B N 1
ATOM 3367 C CA . ALA B 1 49 ? 11.40672 120.90522 24.02256 1.000 32.86752 49 ALA B CA 1
ATOM 3368 C C . ALA B 1 49 ? 12.31787 121.78963 23.17330 1.000 28.75371 49 ALA B C 1
ATOM 3369 O O . ALA B 1 49 ? 13.55236 121.72369 23.30261 1.000 31.82711 49 ALA B O 1
ATOM 3371 N N . VAL B 1 50 ? 11.74415 122.57496 22.26174 1.000 24.97979 50 VAL B N 1
ATOM 3372 C CA . VAL B 1 50 ? 12.54263 123.34493 21.30672 1.000 26.02691 50 VAL B CA 1
ATOM 3373 C C . VAL B 1 50 ? 12.89813 124.75383 21.82864 1.000 28.02237 50 VAL B C 1
ATOM 3374 O O . VAL B 1 50 ? 14.01863 125.24100 21.59984 1.000 23.51100 50 VAL B O 1
ATOM 3378 N N . TYR B 1 51 ? 11.98775 125.44536 22.51775 1.000 24.72611 51 TYR B N 1
ATOM 3379 C CA . TYR B 1 51 ? 12.26708 126.85257 22.87995 1.000 23.46954 51 TYR B CA 1
ATOM 3380 C C . TYR B 1 51 ? 13.43274 126.93278 23.85809 1.000 25.10584 51 TYR B C 1
ATOM 3381 O O . TYR B 1 51 ? 13.48987 126.16449 24.83073 1.000 26.99980 51 TYR B O 1
ATOM 3390 N N . LEU B 1 52 ? 14.35923 127.86117 23.61875 1.000 21.41334 52 LEU B N 1
ATOM 3391 C CA . LEU B 1 52 ? 15.38286 128.18048 24.60237 1.000 20.99887 52 LEU B CA 1
ATOM 3392 C C . LEU B 1 52 ? 14.80001 129.16396 25.62149 1.000 25.41578 52 LEU B C 1
ATOM 3393 O O . LEU B 1 52 ? 13.73765 129.74564 25.39672 1.000 25.67524 52 LEU B O 1
ATOM 3398 N N . PRO B 1 53 ? 15.50179 129.43722 26.72741 1.000 26.96080 53 PRO B N 1
ATOM 3399 C CA . PRO B 1 53 ? 14.96005 130.43906 27.68345 1.000 23.49204 53 PRO B CA 1
ATOM 3400 C C . PRO B 1 53 ? 14.66273 131.76829 27.04314 1.000 26.85192 53 PRO B C 1
ATOM 3401 O O . PRO B 1 53 ? 13.65142 132.41170 27.37241 1.000 28.30806 53 PRO B O 1
ATOM 3405 N N . ARG B 1 54 ? 15.49813 132.20493 26.10453 1.000 25.74746 54 ARG B N 1
ATOM 3406 C CA . ARG B 1 54 ? 15.22912 133.48078 25.47717 1.000 28.93253 54 ARG B CA 1
ATOM 3407 C C . ARG B 1 54 ? 13.94748 133.44369 24.66013 1.000 26.26722 54 ARG B C 1
ATOM 3408 O O . ARG B 1 54 ? 13.25586 134.47312 24.55068 1.000 23.70917 54 ARG B O 1
ATOM 3416 N N . ASP B 1 55 ? 13.64545 132.30046 24.03457 1.000 23.80276 55 ASP B N 1
ATOM 3417 C CA . ASP B 1 55 ? 12.36601 132.15509 23.35301 1.000 24.11107 55 ASP B CA 1
ATOM 3418 C C . ASP B 1 55 ? 11.20292 132.12647 24.33511 1.000 25.21623 55 ASP B C 1
ATOM 3419 O O . ASP B 1 55 ? 10.14348 132.69034 24.03381 1.000 23.38311 55 ASP B O 1
ATOM 3424 N N . ASP B 1 56 ? 11.33788 131.41906 25.47770 1.000 22.85188 56 ASP B N 1
ATOM 3425 C CA . ASP B 1 56 ? 10.24377 131.40931 26.45622 1.000 23.46972 56 ASP B CA 1
ATOM 3426 C C . ASP B 1 56 ? 9.96499 132.82937 26.93120 1.000 23.55195 56 ASP B C 1
ATOM 3427 O O . ASP B 1 56 ? 8.81119 133.22836 27.12263 1.000 20.96590 56 ASP B O 1
ATOM 3432 N N . LEU B 1 57 ? 11.02390 133.57859 27.24148 1.000 22.53854 57 LEU B N 1
ATOM 3433 C CA . LEU B 1 57 ? 10.78880 134.88954 27.83736 1.000 22.30587 57 LEU B CA 1
ATOM 3434 C C . LEU B 1 57 ? 10.29647 135.87927 26.79903 1.000 21.47239 57 LEU B C 1
ATOM 3435 O O . LEU B 1 57 ? 9.41879 136.69495 27.10227 1.000 23.47779 57 LEU B O 1
ATOM 3440 N N . ALA B 1 58 ? 10.77359 135.76763 25.54352 1.000 22.34340 58 ALA B N 1
ATOM 3441 C CA . ALA B 1 58 ? 10.24447 136.64949 24.50594 1.000 24.85598 58 ALA B CA 1
ATOM 3442 C C . ALA B 1 58 ? 8.77209 136.35892 24.23466 1.000 23.47072 58 ALA B C 1
ATOM 3443 O O . ALA B 1 58 ? 7.98375 137.30147 24.01471 1.000 24.60129 58 ALA B O 1
ATOM 3445 N N . ALA B 1 59 ? 8.38571 135.07335 24.23788 1.000 22.76978 59 ALA B N 1
ATOM 3446 C CA . ALA B 1 59 ? 6.97991 134.72577 24.02079 1.000 21.36814 59 ALA B CA 1
ATOM 3447 C C . ALA B 1 59 ? 6.11315 135.26597 25.15193 1.000 21.93651 59 ALA B C 1
ATOM 3448 O O . ALA B 1 59 ? 4.97398 135.67126 24.94275 1.000 20.59932 59 ALA B O 1
ATOM 3450 N N . MET B 1 60 ? 6.63386 135.24709 26.37165 1.000 21.54915 60 MET B N 1
ATOM 3451 C CA . MET B 1 60 ? 5.90089 135.81318 27.48374 1.000 25.05675 60 MET B CA 1
ATOM 3452 C C . MET B 1 60 ? 5.71772 137.32521 27.29405 1.000 24.65169 60 MET B C 1
ATOM 3453 O O . MET B 1 60 ? 4.60325 137.84699 27.43307 1.000 22.35965 60 MET B O 1
ATOM 3458 N N . GLN B 1 61 ? 6.77983 138.03484 26.90593 1.000 20.30985 61 GLN B N 1
ATOM 3459 C CA . GLN B 1 61 ? 6.60905 139.47512 26.70768 1.000 24.12514 61 GLN B CA 1
ATOM 3460 C C . GLN B 1 61 ? 5.65978 139.75254 25.54184 1.000 24.50655 61 GLN B C 1
ATOM 3461 O O . GLN B 1 61 ? 4.89330 140.73102 25.56500 1.000 22.02244 61 GLN B O 1
ATOM 3467 N N . MET B 1 62 ? 5.73080 138.95266 24.47653 1.000 20.29446 62 MET B N 1
ATOM 3468 C CA . MET B 1 62 ? 4.75011 139.11240 23.39101 1.000 24.05216 62 MET B CA 1
ATOM 3469 C C . MET B 1 62 ? 3.30830 138.96247 23.90031 1.000 20.60558 62 MET B C 1
ATOM 3470 O O . MET B 1 62 ? 2.37888 139.66038 23.43117 1.000 22.38343 62 MET B O 1
ATOM 3475 N N . GLY B 1 63 ? 3.09230 138.01216 24.80881 1.000 21.88140 63 GLY B N 1
ATOM 3476 C CA . GLY B 1 63 ? 1.78733 137.84716 25.42919 1.000 27.93677 63 GLY B CA 1
ATOM 3477 C C . GLY B 1 63 ? 1.30714 139.12418 26.10770 1.000 26.39610 63 GLY B C 1
ATOM 3478 O O . GLY B 1 63 ? 0.14011 139.48454 25.99528 1.000 22.91856 63 GLY B O 1
ATOM 3479 N N . PHE B 1 64 ? 2.19441 139.80707 26.85264 1.000 22.46151 64 PHE B N 1
ATOM 3480 C CA . PHE B 1 64 ? 1.80547 141.08755 27.44744 1.000 23.91470 64 PHE B CA 1
ATOM 3481 C C . PHE B 1 64 ? 1.31215 142.07414 26.38798 1.000 22.79483 64 PHE B C 1
ATOM 3482 O O . PHE B 1 64 ? 0.25512 142.67422 26.55291 1.000 20.31394 64 PHE B O 1
ATOM 3490 N N . VAL B 1 65 ? 2.06438 142.26213 25.29627 1.000 19.68622 65 VAL B N 1
ATOM 3491 C CA . VAL B 1 65 ? 1.65013 143.27773 24.33999 1.000 20.53015 65 VAL B CA 1
ATOM 3492 C C . VAL B 1 65 ? 0.46317 142.82353 23.46874 1.000 21.36478 65 VAL B C 1
ATOM 3493 O O . VAL B 1 65 ? -0.37486 143.65079 23.11722 1.000 21.29199 65 VAL B O 1
ATOM 3497 N N . THR B 1 66 ? 0.32434 141.53901 23.11528 1.000 20.15456 66 THR B N 1
ATOM 3498 C CA . THR B 1 66 ? -0.92057 141.17379 22.42372 1.000 22.82163 66 THR B CA 1
ATOM 3499 C C . THR B 1 66 ? -2.14180 141.41477 23.33884 1.000 22.97720 66 THR B C 1
ATOM 3500 O O . THR B 1 66 ? -3.19764 141.86706 22.88173 1.000 19.88510 66 THR B O 1
ATOM 3504 N N . ALA B 1 67 ? -2.03115 141.11015 24.63445 1.000 21.22505 67 ALA B N 1
ATOM 3505 C CA . ALA B 1 67 ? -3.17678 141.39323 25.50417 1.000 21.61945 67 ALA B CA 1
ATOM 3506 C C . ALA B 1 67 ? -3.43881 142.89575 25.58526 1.000 19.85834 67 ALA B C 1
ATOM 3507 O O . ALA B 1 67 ? -4.58990 143.32613 25.55323 1.000 20.41638 67 ALA B O 1
ATOM 3509 N N . ALA B 1 68 ? -2.38154 143.72237 25.67306 1.000 20.89090 68 ALA B N 1
ATOM 3510 C CA . ALA B 1 68 ? -2.60281 145.16965 25.74841 1.000 19.93614 68 ALA B CA 1
ATOM 3511 C C . ALA B 1 68 ? -3.24154 145.68111 24.47369 1.000 22.84668 68 ALA B C 1
ATOM 3512 O O . ALA B 1 68 ? -4.01073 146.64449 24.50456 1.000 21.78357 68 ALA B O 1
ATOM 3514 N N . ALA B 1 69 ? -2.81038 145.14155 23.33103 1.000 21.35210 69 ALA B N 1
ATOM 3515 C CA . ALA B 1 69 ? -3.37231 145.56639 22.05557 1.000 23.78551 69 ALA B CA 1
ATOM 3516 C C . ALA B 1 69 ? -4.84897 145.21601 21.98739 1.000 19.03980 69 ALA B C 1
ATOM 3517 O O . ALA B 1 69 ? -5.66824 146.03684 21.57158 1.000 22.06470 69 ALA B O 1
ATOM 3519 N N . ILE B 1 70 ? -5.20116 143.99242 22.39540 1.000 21.43548 70 ILE B N 1
ATOM 3520 C CA . ILE B 1 70 ? -6.61600 143.59755 22.40318 1.000 19.13738 70 ILE B CA 1
ATOM 3521 C C . ILE B 1 70 ? -7.39359 144.51498 23.35337 1.000 21.92135 70 ILE B C 1
ATOM 3522 O O . ILE B 1 70 ? -8.44341 145.04344 23.01338 1.000 20.52522 70 ILE B O 1
ATOM 3527 N N . ARG B 1 71 ? -6.86366 144.74390 24.55637 1.000 21.66980 71 ARG B N 1
ATOM 3528 C CA . ARG B 1 71 ? -7.52662 145.66272 25.48556 1.000 23.18656 71 ARG B CA 1
ATOM 3529 C C . ARG B 1 71 ? -7.75280 147.05513 24.89052 1.000 23.39800 71 ARG B C 1
ATOM 3530 O O . ARG B 1 71 ? -8.80699 147.66296 25.11116 1.000 19.70023 71 ARG B O 1
ATOM 3538 N N . LEU B 1 72 ? -6.73808 147.60974 24.20980 1.000 19.98452 72 LEU B N 1
ATOM 3539 C CA . LEU B 1 72 ? -6.85846 148.95314 23.64183 1.000 21.22197 72 LEU B CA 1
ATOM 3540 C C . LEU B 1 72 ? -7.87862 148.97757 22.50758 1.000 22.83696 72 LEU B C 1
ATOM 3541 O O . LEU B 1 72 ? -8.64480 149.93914 22.37589 1.000 22.65426 72 LEU B O 1
ATOM 3546 N N . LEU B 1 73 ? -7.91179 147.92757 21.67724 1.000 22.25711 73 LEU B N 1
ATOM 3547 C CA . LEU B 1 73 ? -8.92097 147.91042 20.61922 1.000 19.28813 73 LEU B CA 1
ATOM 3548 C C . LEU B 1 73 ? -10.30671 147.66678 21.20644 1.000 22.22398 73 LEU B C 1
ATOM 3549 O O . LEU B 1 73 ? -11.28885 148.20749 20.69094 1.000 27.87815 73 LEU B O 1
ATOM 3554 N N . LEU B 1 74 ? -10.41663 146.86477 22.28393 1.000 23.38265 74 LEU B N 1
ATOM 3555 C CA . LEU B 1 74 ? -11.70474 146.78852 22.97422 1.000 24.35019 74 LEU B CA 1
ATOM 3556 C C . LEU B 1 74 ? -12.12551 148.17509 23.44836 1.000 30.25547 74 LEU B C 1
ATOM 3557 O O . LEU B 1 74 ? -13.28199 148.58893 23.27994 1.000 25.68088 74 LEU B O 1
ATOM 3562 N N . HIS B 1 75 ? -11.19184 148.89495 24.07145 1.000 22.71024 75 HIS B N 1
ATOM 3563 C CA . HIS B 1 75 ? -11.49812 150.23757 24.56110 1.000 21.29252 75 HIS B CA 1
ATOM 3564 C C . HIS B 1 75 ? -11.95009 151.15092 23.44520 1.000 28.30081 75 HIS B C 1
ATOM 3565 O O . HIS B 1 75 ? -12.85694 151.97382 23.64431 1.000 24.28939 75 HIS B O 1
ATOM 3572 N N . TRP B 1 76 ? -11.32810 151.04299 22.28137 1.000 22.84827 76 TRP B N 1
ATOM 3573 C CA . TRP B 1 76 ? -11.71132 151.89542 21.16541 1.000 23.29764 76 TRP B CA 1
ATOM 3574 C C . TRP B 1 76 ? -12.91632 151.37075 20.39306 1.000 27.09598 76 TRP B C 1
ATOM 3575 O O . TRP B 1 76 ? -13.32489 152.00601 19.40368 1.000 26.51422 76 TRP B O 1
ATOM 3586 N N . LYS B 1 77 ? -13.46558 150.22288 20.77562 1.000 25.43006 77 LYS B N 1
ATOM 3587 C CA . LYS B 1 77 ? -14.61589 149.66205 20.06564 1.000 27.53710 77 LYS B CA 1
ATOM 3588 C C . LYS B 1 77 ? -14.24880 149.30821 18.62407 1.000 33.94214 77 LYS B C 1
ATOM 3589 O O . LYS B 1 77 ? -15.05983 149.44659 17.71162 1.000 30.66135 77 LYS B O 1
ATOM 3595 N N . VAL B 1 78 ? -13.00254 148.87864 18.40833 1.000 30.41676 78 VAL B N 1
ATOM 3596 C CA . VAL B 1 78 ? -12.53951 148.60489 17.04292 1.000 31.54881 78 VAL B CA 1
ATOM 3597 C C . VAL B 1 78 ? -13.01420 147.22133 16.57247 1.000 29.20680 78 VAL B C 1
ATOM 3598 O O . VAL B 1 78 ? -13.41611 147.06769 15.41556 1.000 29.88591 78 VAL B O 1
ATOM 3602 N N . PHE B 1 79 ? -13.02295 146.20855 17.45579 1.000 25.01521 79 PHE B N 1
ATOM 3603 C CA . PHE B 1 79 ? -13.46207 144.86996 17.04108 1.000 31.18592 79 PHE B CA 1
ATOM 3604 C C . PHE B 1 79 ? -14.91956 144.86303 16.57963 1.000 34.34701 79 PHE B C 1
ATOM 3605 O O . PHE B 1 79 ? -15.28827 144.03838 15.72838 1.000 30.60775 79 PHE B O 1
ATOM 3613 N N . GLU B 1 80 ? -15.76374 145.73888 17.15993 1.000 31.71439 80 GLU B N 1
ATOM 3614 C CA . GLU B 1 80 ? -17.16021 145.84633 16.73648 1.000 37.13154 80 GLU B CA 1
ATOM 3615 C C . GLU B 1 80 ? -17.27189 146.35850 15.31307 1.000 35.06285 80 GLU B C 1
ATOM 3616 O O . GLU B 1 80 ? -18.22595 146.03244 14.60669 1.000 37.26377 80 GLU B O 1
ATOM 3622 N N . LYS B 1 81 ? -16.33952 147.17461 14.88893 1.000 26.61024 81 LYS B N 1
ATOM 3623 C CA . LYS B 1 81 ? -16.43050 147.80790 13.58506 1.000 32.17747 81 LYS B CA 1
ATOM 3624 C C . LYS B 1 81 ? -15.80983 146.98162 12.48188 1.000 34.27079 81 LYS B C 1
ATOM 3625 O O . LYS B 1 81 ? -16.03809 147.29552 11.31525 1.000 31.21651 81 LYS B O 1
ATOM 3631 N N . ILE B 1 82 ? -15.01523 145.96510 12.81222 1.000 33.29214 82 ILE B N 1
ATOM 3632 C CA . ILE B 1 82 ? -14.53238 145.03636 11.78821 1.000 26.51690 82 ILE B CA 1
ATOM 3633 C C . ILE B 1 82 ? -15.65293 144.04799 11.48276 1.000 32.26140 82 ILE B C 1
ATOM 3634 O O . ILE B 1 82 ? -16.18385 143.41866 12.40961 1.000 31.65072 82 ILE B O 1
ATOM 3639 N N . PRO B 1 83 ? -16.06211 143.90208 10.22983 1.000 36.78377 83 PRO B N 1
ATOM 3640 C CA . PRO B 1 83 ? -17.21861 143.04305 9.93797 1.000 36.18747 83 PRO B CA 1
ATOM 3641 C C . PRO B 1 83 ? -16.95786 141.57850 10.26476 1.000 38.85167 83 PRO B C 1
ATOM 3642 O O . PRO B 1 83 ? -15.82810 141.08241 10.29715 1.000 37.47664 83 PRO B O 1
ATOM 3646 N N . ASP B 1 84 ? -18.05402 140.87157 10.49917 1.000 37.96898 84 ASP B N 1
ATOM 3647 C CA . ASP B 1 84 ? -17.94455 139.45942 10.81416 1.000 40.95000 84 ASP B CA 1
ATOM 3648 C C . ASP B 1 84 ? -17.16676 138.69611 9.73995 1.000 38.80033 84 ASP B C 1
ATOM 3649 O O . ASP B 1 84 ? -16.37071 137.80593 10.04584 1.000 36.97946 84 ASP B O 1
ATOM 3654 N N . THR B 1 85 ? -17.37293 139.03502 8.47870 1.000 41.29160 85 THR B N 1
ATOM 3655 C CA . THR B 1 85 ? -16.60286 138.44443 7.40210 1.000 36.25744 85 THR B CA 1
ATOM 3656 C C . THR B 1 85 ? -16.29906 139.55358 6.40985 1.000 39.11836 85 THR B C 1
ATOM 3657 O O . THR B 1 85 ? -16.89708 140.64009 6.45636 1.000 37.62665 85 THR B O 1
ATOM 3661 N N . GLY B 1 86 ? -15.33747 139.29150 5.53440 1.000 37.08522 86 GLY B N 1
ATOM 3662 C CA . GLY B 1 86 ? -14.83537 140.36222 4.71089 1.000 39.37243 86 GLY B CA 1
ATOM 3663 C C . GLY B 1 86 ? -13.87631 141.20725 5.53423 1.000 43.31358 86 GLY B C 1
ATOM 3664 O O . GLY B 1 86 ? -13.35230 140.75614 6.55827 1.000 36.11854 86 GLY B O 1
ATOM 3665 N N . SER B 1 87 ? -13.67083 142.45151 5.09306 1.000 40.90394 87 SER B N 1
ATOM 3666 C CA . SER B 1 87 ? -12.63392 143.30906 5.64873 1.000 40.28645 87 SER B CA 1
ATOM 3667 C C . SER B 1 87 ? -13.07746 144.78109 5.59726 1.000 44.22830 87 SER B C 1
ATOM 3668 O O . SER B 1 87 ? -14.04156 145.15416 4.92467 1.000 44.23270 87 SER B O 1
ATOM 3671 N N . ILE B 1 88 ? -12.36524 145.62315 6.33103 1.000 39.77624 88 ILE B N 1
ATOM 3672 C CA . ILE B 1 88 ? -12.65010 147.05151 6.38970 1.000 36.80168 88 ILE B CA 1
ATOM 3673 C C . ILE B 1 88 ? -11.32074 147.77335 6.22500 1.000 37.62440 88 ILE B C 1
ATOM 3674 O O . ILE B 1 88 ? -10.29177 147.31924 6.74292 1.000 38.96205 88 ILE B O 1
ATOM 3679 N N . ARG B 1 89 ? -11.33017 148.86839 5.46817 1.000 37.29912 89 ARG B N 1
ATOM 3680 C CA . ARG B 1 89 ? -10.11661 149.65429 5.28186 1.000 37.47840 89 ARG B CA 1
ATOM 3681 C C . ARG B 1 89 ? -9.69197 150.28494 6.60090 1.000 34.78782 89 ARG B C 1
ATOM 3682 O O . ARG B 1 89 ? -10.53157 150.77798 7.36488 1.000 34.85858 89 ARG B O 1
ATOM 3690 N N . TYR B 1 90 ? -8.38146 150.30130 6.85316 1.000 35.70536 90 TYR B N 1
ATOM 3691 C CA . TYR B 1 90 ? -7.87970 150.98962 8.04272 1.000 35.39671 90 TYR B CA 1
ATOM 3692 C C . TYR B 1 90 ? -8.39942 152.42180 8.11578 1.000 33.98779 90 TYR B C 1
ATOM 3693 O O . TYR B 1 90 ? -8.74917 152.90646 9.20067 1.000 30.99363 90 TYR B O 1
ATOM 3702 N N . GLU B 1 91 ? -8.47483 153.12252 6.96916 1.000 33.15291 91 GLU B N 1
ATOM 3703 C CA . GLU B 1 91 ? -8.90121 154.52861 6.99537 1.000 35.06548 91 GLU B CA 1
ATOM 3704 C C . GLU B 1 91 ? -10.35143 154.65559 7.42322 1.000 31.89721 91 GLU B C 1
ATOM 3705 O O . GLU B 1 91 ? -10.73909 155.63099 8.08522 1.000 29.21311 91 GLU B O 1
ATOM 3711 N N . GLU B 1 92 ? -11.17710 153.69692 7.00734 1.000 34.71327 92 GLU B N 1
ATOM 3712 C CA . GLU B 1 92 ? -12.57203 153.66878 7.41951 1.000 32.82636 92 GLU B CA 1
ATOM 3713 C C . GLU B 1 92 ? -12.68203 153.39026 8.92024 1.000 33.02358 92 GLU B C 1
ATOM 3714 O O . GLU B 1 92 ? -13.45073 154.04285 9.62808 1.000 36.22694 92 GLU B O 1
ATOM 3720 N N . LEU B 1 93 ? -11.94545 152.38822 9.41286 1.000 35.67525 93 LEU B N 1
ATOM 3721 C CA . LEU B 1 93 ? -11.88413 152.13061 10.84619 1.000 34.65231 93 LEU B CA 1
ATOM 3722 C C . LEU B 1 93 ? -11.54660 153.40513 11.60005 1.000 31.24207 93 LEU B C 1
ATOM 3723 O O . LEU B 1 93 ? -12.24728 153.80846 12.53228 1.000 33.63305 93 LEU B O 1
ATOM 3728 N N . ALA B 1 94 ? -10.45659 154.05312 11.19108 1.000 31.40036 94 ALA B N 1
ATOM 3729 C CA . ALA B 1 94 ? -9.98491 155.27774 11.83032 1.000 34.66790 94 ALA B CA 1
ATOM 3730 C C . ALA B 1 94 ? -11.05961 156.35380 11.84161 1.000 34.87776 94 ALA B C 1
ATOM 3731 O O . ALA B 1 94 ? -11.25687 157.03718 12.85294 1.000 31.42453 94 ALA B O 1
ATOM 3733 N N . THR B 1 95 ? -11.75231 156.54522 10.70796 1.000 34.47681 95 THR B N 1
ATOM 3734 C CA . THR B 1 95 ? -12.81833 157.55180 10.66835 1.000 33.95361 95 THR B CA 1
ATOM 3735 C C . THR B 1 95 ? -13.93412 157.20290 11.64417 1.000 31.69221 95 THR B C 1
ATOM 3736 O O . THR B 1 95 ? -14.47193 158.08613 12.32604 1.000 33.11453 95 THR B O 1
ATOM 3740 N N . GLN B 1 96 ? -14.27695 155.91531 11.74768 1.000 29.33695 96 GLN B N 1
ATOM 3741 C CA . GLN B 1 96 ? -15.40718 155.53694 12.59375 1.000 35.08818 96 GLN B CA 1
ATOM 3742 C C . GLN B 1 96 ? -15.07021 155.59254 14.06828 1.000 39.52334 96 GLN B C 1
ATOM 3743 O O . GLN B 1 96 ? -15.96448 155.85211 14.89218 1.000 37.58976 96 GLN B O 1
ATOM 3749 N N . VAL B 1 97 ? -13.79562 155.36466 14.40988 1.000 34.34408 97 VAL B N 1
ATOM 3750 C CA . VAL B 1 97 ? -13.31928 155.54101 15.77514 1.000 33.96813 97 VAL B CA 1
ATOM 3751 C C . VAL B 1 97 ? -13.09028 157.01254 16.07375 1.000 33.00340 97 VAL B C 1
ATOM 3752 O O . VAL B 1 97 ? -13.12430 157.43333 17.23369 1.000 37.27988 97 VAL B O 1
ATOM 3756 N N . GLY B 1 98 ? -12.80438 157.80222 15.05294 1.000 29.57742 98 GLY B N 1
ATOM 3757 C CA . GLY B 1 98 ? -12.40486 159.18212 15.25348 1.000 34.58817 98 GLY B CA 1
ATOM 3758 C C . GLY B 1 98 ? -10.97734 159.30256 15.73585 1.000 38.20062 98 GLY B C 1
ATOM 3759 O O . GLY B 1 98 ? -10.68839 160.15542 16.57015 1.000 37.61304 98 GLY B O 1
ATOM 3760 N N . GLY B 1 99 ? -10.07007 158.44388 15.26097 1.000 31.83605 99 GLY B N 1
ATOM 3761 C CA . GLY B 1 99 ? -8.66978 158.55524 15.61812 1.000 31.91961 99 GLY B CA 1
ATOM 3762 C C . GLY B 1 99 ? -7.74923 158.48868 14.41070 1.000 31.79137 99 GLY B C 1
ATOM 3763 O O . GLY B 1 99 ? -8.18034 158.24943 13.28389 1.000 31.63496 99 GLY B O 1
ATOM 3764 N N . ASP B 1 100 ? -6.45771 158.65196 14.69877 1.000 26.40047 100 ASP B N 1
ATOM 3765 C CA . ASP B 1 100 ? -5.39631 158.63284 13.69767 1.000 31.57228 100 ASP B CA 1
ATOM 3766 C C . ASP B 1 100 ? -5.21331 157.23174 13.10179 1.000 28.18351 100 ASP B C 1
ATOM 3767 O O . ASP B 1 100 ? -4.97574 156.26372 13.82170 1.000 27.33205 100 ASP B O 1
ATOM 3772 N N . VAL B 1 101 ? -5.30740 157.13886 11.77523 1.000 28.38289 101 VAL B N 1
ATOM 3773 C CA . VAL B 1 101 ? -5.13444 155.87533 11.07090 1.000 25.89068 101 VAL B CA 1
ATOM 3774 C C . VAL B 1 101 ? -3.74022 155.27017 11.30481 1.000 27.36118 101 VAL B C 1
ATOM 3775 O O . VAL B 1 101 ? -3.58890 154.03961 11.27609 1.000 27.88147 101 VAL B O 1
ATOM 3779 N N . VAL B 1 102 ? -2.71065 156.10537 11.55355 1.000 28.18722 102 VAL B N 1
ATOM 3780 C CA . VAL B 1 102 ? -1.37008 155.56155 11.70708 1.000 26.89535 102 VAL B CA 1
ATOM 3781 C C . VAL B 1 102 ? -1.26853 154.70240 12.97012 1.000 21.97288 102 VAL B C 1
ATOM 3782 O O . VAL B 1 102 ? -0.76926 153.58267 12.91887 1.000 25.34853 102 VAL B O 1
ATOM 3786 N N . ILE B 1 103 ? -1.72286 155.22171 14.12168 1.000 23.96500 103 ILE B N 1
ATOM 3787 C CA . ILE B 1 103 ? -1.62073 154.45650 15.36489 1.000 24.32864 103 ILE B CA 1
ATOM 3788 C C . ILE B 1 103 ? -2.61201 153.28106 15.36710 1.000 23.72262 103 ILE B C 1
ATOM 3789 O O . ILE B 1 103 ? -2.27914 152.16454 15.80496 1.000 24.28474 103 ILE B O 1
ATOM 3794 N N . ILE B 1 104 ? -3.81717 153.47093 14.82009 1.000 24.40117 104 ILE B N 1
ATOM 3795 C CA . ILE B 1 104 ? -4.75729 152.33988 14.78618 1.000 25.32275 104 ILE B CA 1
ATOM 3796 C C . ILE B 1 104 ? -4.17438 151.21937 13.94860 1.000 26.52378 104 ILE B C 1
ATOM 3797 O O . ILE B 1 104 ? -4.24515 150.03386 14.31168 1.000 23.70878 104 ILE B O 1
ATOM 3802 N N . THR B 1 105 ? -3.53943 151.57857 12.82643 1.000 26.14979 105 THR B N 1
ATOM 3803 C CA . THR B 1 105 ? -2.91128 150.56958 11.96864 1.000 26.83852 105 THR B CA 1
ATOM 3804 C C . THR B 1 105 ? -1.72956 149.87602 12.66583 1.000 28.96977 105 THR B C 1
ATOM 3805 O O . THR B 1 105 ? -1.54790 148.65927 12.52595 1.000 26.94333 105 THR B O 1
ATOM 3809 N N . ARG B 1 106 ? -0.89205 150.63227 13.38599 1.000 25.85918 106 ARG B N 1
ATOM 3810 C CA . ARG B 1 106 ? 0.20296 150.01793 14.12066 1.000 25.43075 106 ARG B CA 1
ATOM 3811 C C . ARG B 1 106 ? -0.30089 149.01511 15.14289 1.000 23.18946 106 ARG B C 1
ATOM 3812 O O . ARG B 1 106 ? 0.34421 147.99267 15.37828 1.000 24.85579 106 ARG B O 1
ATOM 3820 N N . ILE B 1 107 ? -1.36474 149.35241 15.85922 1.000 24.29055 107 ILE B N 1
ATOM 3821 C CA . ILE B 1 107 ? -1.89381 148.43698 16.86789 1.000 26.83473 107 ILE B CA 1
ATOM 3822 C C . ILE B 1 107 ? -2.42842 147.16961 16.19917 1.000 23.98239 107 ILE B C 1
ATOM 3823 O O . ILE B 1 107 ? -2.12033 146.04743 16.61082 1.000 23.13122 107 ILE B O 1
ATOM 3828 N N . CYS B 1 108 ? -3.21664 147.34467 15.13365 1.000 24.69225 108 CYS B N 1
ATOM 3829 C CA . CYS B 1 108 ? -3.69096 146.22469 14.35709 1.000 25.63377 108 CYS B CA 1
ATOM 3830 C C . CYS B 1 108 ? -2.54574 145.37351 13.86042 1.000 23.48733 108 CYS B C 1
ATOM 3831 O O . CYS B 1 108 ? -2.64951 144.14711 13.87971 1.000 24.73963 108 CYS B O 1
ATOM 3834 N N . TRP B 1 109 ? -1.46044 145.99165 13.39248 1.000 24.76416 109 TRP B N 1
ATOM 3835 C CA . TRP B 1 109 ? -0.32795 145.21039 12.85632 1.000 23.66990 109 TRP B CA 1
ATOM 3836 C C . TRP B 1 109 ? 0.26992 144.24372 13.87375 1.000 24.39436 109 TRP B C 1
ATOM 3837 O O . TRP B 1 109 ? 0.73721 143.14651 13.52769 1.000 25.64379 109 TRP B O 1
ATOM 3848 N N . LEU B 1 110 ? 0.27579 144.60330 15.14332 1.000 22.28315 110 LEU B N 1
ATOM 3849 C CA . LEU B 1 110 ? 0.78002 143.63050 16.11191 1.000 23.73609 110 LEU B CA 1
ATOM 3850 C C . LEU B 1 110 ? -0.09574 142.38383 16.11936 1.000 25.08204 110 LEU B C 1
ATOM 3851 O O . LEU B 1 110 ? 0.40142 141.23454 16.17079 1.000 27.12008 110 LEU B O 1
ATOM 3856 N N . LEU B 1 111 ? -1.41059 142.59571 16.02935 1.000 21.40890 111 LEU B N 1
ATOM 3857 C CA . LEU B 1 111 ? -2.34001 141.48339 16.02436 1.000 27.06550 111 LEU B CA 1
ATOM 3858 C C . LEU B 1 111 ? -2.30685 140.72973 14.69985 1.000 24.93410 111 LEU B C 1
ATOM 3859 O O . LEU B 1 111 ? -2.59006 139.53367 14.66356 1.000 26.20500 111 LEU B O 1
ATOM 3864 N N . VAL B 1 112 ? -1.99304 141.40324 13.59450 1.000 27.98157 112 VAL B N 1
ATOM 3865 C CA . VAL B 1 112 ? -1.76307 140.67272 12.34398 1.000 27.89641 112 VAL B CA 1
ATOM 3866 C C . VAL B 1 112 ? -0.50246 139.81510 12.43063 1.000 29.57953 112 VAL B C 1
ATOM 3867 O O . VAL B 1 112 ? -0.49218 138.64353 12.01373 1.000 31.15211 112 VAL B O 1
ATOM 3871 N N . ALA B 1 113 ? 0.58098 140.36145 13.00017 1.000 25.55338 113 ALA B N 1
ATOM 3872 C CA . ALA B 1 113 ? 1.83771 139.59956 13.13235 1.000 26.14692 113 ALA B CA 1
ATOM 3873 C C . ALA B 1 113 ? 1.70897 138.37077 14.04003 1.000 25.75199 113 ALA B C 1
ATOM 3874 O O . ALA B 1 113 ? 2.55402 137.45399 13.96819 1.000 26.48162 113 ALA B O 1
ATOM 3876 N N . THR B 1 114 ? 0.72988 138.35656 14.94872 1.000 26.07785 114 THR B N 1
ATOM 3877 C CA . THR B 1 114 ? 0.49698 137.23829 15.85196 1.000 25.97627 114 THR B CA 1
ATOM 3878 C C . THR B 1 114 ? -0.72282 136.41577 15.44955 1.000 26.14833 114 THR B C 1
ATOM 3879 O O . THR B 1 114 ? -1.17437 135.58911 16.23839 1.000 25.12852 114 THR B O 1
ATOM 3883 N N . GLY B 1 115 ? -1.23819 136.60988 14.23604 1.000 27.15566 115 GLY B N 1
ATOM 3884 C CA . GLY B 1 115 ? -2.33123 135.78236 13.73736 1.000 27.27692 115 GLY B CA 1
ATOM 3885 C C . GLY B 1 115 ? -3.68116 136.00152 14.38536 1.000 28.49965 115 GLY B C 1
ATOM 3886 O O . GLY B 1 115 ? -4.57806 135.19281 14.19702 1.000 26.40883 115 GLY B O 1
ATOM 3887 N N . PHE B 1 116 ? -3.87285 137.07005 15.15994 1.000 26.01412 116 PHE B N 1
ATOM 3888 C CA . PHE B 1 116 ? -5.21584 137.38608 15.65444 1.000 24.36573 116 PHE B CA 1
ATOM 3889 C C . PHE B 1 116 ? -6.08904 138.01373 14.56710 1.000 28.19922 116 PHE B C 1
ATOM 3890 O O . PHE B 1 116 ? -7.26803 137.66341 14.41891 1.000 26.29840 116 PHE B O 1
ATOM 3898 N N . LEU B 1 117 ? -5.54415 138.96316 13.83045 1.000 24.69903 117 LEU B N 1
ATOM 3899 C CA . LEU B 1 117 ? -6.23271 139.61797 12.72994 1.000 27.60699 117 LEU B CA 1
ATOM 3900 C C . LEU B 1 117 ? -5.51610 139.23256 11.45141 1.000 31.23094 117 LEU B C 1
ATOM 3901 O O . LEU B 1 117 ? -4.37734 138.76519 11.48912 1.000 28.15852 117 LEU B O 1
ATOM 3906 N N . VAL B 1 118 ? -6.16960 139.45892 10.31304 1.000 33.81238 118 VAL B N 1
ATOM 3907 C CA . VAL B 1 118 ? -5.52867 139.24341 9.02338 1.000 38.34065 118 VAL B CA 1
ATOM 3908 C C . VAL B 1 118 ? -5.76385 140.46364 8.15678 1.000 33.00650 118 VAL B C 1
ATOM 3909 O O . VAL B 1 118 ? -6.75149 141.18056 8.31480 1.000 34.61470 118 VAL B O 1
ATOM 3913 N N . GLN B 1 119 ? -4.79082 140.75215 7.29773 1.000 37.53048 119 GLN B N 1
ATOM 3914 C CA . GLN B 1 119 ? -4.88235 141.82620 6.30679 1.000 42.72785 119 GLN B CA 1
ATOM 3915 C C . GLN B 1 119 ? -5.32932 141.24329 4.97667 1.000 56.99848 119 GLN B C 1
ATOM 3916 O O . GLN B 1 119 ? -4.92550 140.13639 4.60988 1.000 57.77452 119 GLN B O 1
ATOM 3922 N N . GLU B 1 120 ? -6.15767 141.98417 4.25303 1.000 57.89513 120 GLU B N 1
ATOM 3923 C CA . GLU B 1 120 ? -6.52621 141.61804 2.88707 1.000 56.54288 120 GLU B CA 1
ATOM 3924 C C . GLU B 1 120 ? -6.11518 142.78999 2.02079 1.000 52.87733 120 GLU B C 1
ATOM 3925 O O . GLU B 1 120 ? -6.85327 143.77290 1.91385 1.000 58.83075 120 GLU B O 1
ATOM 3931 N N . GLY B 1 121 ? -4.93997 142.67133 1.41127 1.000 46.38079 121 GLY B N 1
ATOM 3932 C CA . GLY B 1 121 ? -4.29532 143.79595 0.76335 1.000 51.06169 121 GLY B CA 1
ATOM 3933 C C . GLY B 1 121 ? -3.77313 144.69387 1.85565 1.000 56.12095 121 GLY B C 1
ATOM 3934 O O . GLY B 1 121 ? -4.25128 144.58419 2.99299 1.000 59.00654 121 GLY B O 1
ATOM 3935 N N . SER B 1 122 ? -2.81480 145.57353 1.54424 1.000 54.08315 122 SER B N 1
ATOM 3936 C CA . SER B 1 122 ? -2.16008 146.38936 2.56467 1.000 50.17792 122 SER B CA 1
ATOM 3937 C C . SER B 1 122 ? -3.09121 147.40388 3.22503 1.000 51.63794 122 SER B C 1
ATOM 3938 O O . SER B 1 122 ? -2.65460 148.08626 4.16087 1.000 60.89170 122 SER B O 1
ATOM 3941 N N . ASP B 1 123 ? -4.35163 147.49607 2.79405 1.000 46.33301 123 ASP B N 1
ATOM 3942 C CA . ASP B 1 123 ? -5.24762 148.58109 3.17575 1.000 51.70113 123 ASP B CA 1
ATOM 3943 C C . ASP B 1 123 ? -6.36943 148.17336 4.12491 1.000 41.70116 123 ASP B C 1
ATOM 3944 O O . ASP B 1 123 ? -7.10498 149.05748 4.59444 1.000 40.21967 123 ASP B O 1
ATOM 3949 N N . ARG B 1 124 ? -6.56127 146.88032 4.37913 1.000 37.12965 124 ARG B N 1
ATOM 3950 C CA . ARG B 1 124 ? -7.80817 146.40779 4.96166 1.000 35.95404 124 ARG B CA 1
ATOM 3951 C C . ARG B 1 124 ? -7.54778 145.32066 5.99344 1.000 35.12547 124 ARG B C 1
ATOM 3952 O O . ARG B 1 124 ? -6.59374 144.56465 5.88793 1.000 36.32375 124 ARG B O 1
ATOM 3960 N N . VAL B 1 125 ? -8.41165 145.23023 6.99663 1.000 31.49864 125 VAL B N 1
ATOM 3961 C CA . VAL B 1 125 ? -8.16759 144.25738 8.05183 1.000 29.71191 125 VAL B CA 1
ATOM 3962 C C . VAL B 1 125 ? -9.44302 143.46102 8.27918 1.000 31.88005 125 VAL B C 1
ATOM 3963 O O . VAL B 1 125 ? -10.54946 143.95498 8.03156 1.000 32.22548 125 VAL B O 1
ATOM 3967 N N . ALA B 1 126 ? -9.28261 142.23790 8.79517 1.000 30.06477 126 ALA B N 1
ATOM 3968 C CA . ALA B 1 126 ? -10.40245 141.32699 8.97531 1.000 28.71150 126 ALA B CA 1
ATOM 3969 C C . ALA B 1 126 ? -10.21882 140.51227 10.24722 1.000 24.40838 126 ALA B C 1
ATOM 3970 O O . ALA B 1 126 ? -9.08566 140.20933 10.64912 1.000 29.37213 126 ALA B O 1
ATOM 3972 N N . HIS B 1 127 ? -11.33214 140.04312 10.78863 1.000 26.45071 127 HIS B N 1
ATOM 3973 C CA . HIS B 1 127 ? -11.33914 139.08088 11.89391 1.000 26.37727 127 HIS B CA 1
ATOM 3974 C C . HIS B 1 127 ? -10.73283 137.71669 11.54395 1.000 32.03365 127 HIS B C 1
ATOM 3975 O O . HIS B 1 127 ? -10.70863 137.28340 10.38753 1.000 33.95953 127 HIS B O 1
ATOM 3982 N N . THR B 1 128 ? -10.28901 137.00631 12.58673 1.000 26.12920 128 THR B N 1
ATOM 3983 C CA . THR B 1 128 ? -10.18106 135.54978 12.56281 1.000 28.03197 128 THR B CA 1
ATOM 3984 C C . THR B 1 128 ? -11.11825 134.99294 13.62254 1.000 30.61806 128 THR B C 1
ATOM 3985 O O . THR B 1 128 ? -11.76190 135.73885 14.37426 1.000 32.53377 128 THR B O 1
ATOM 3989 N N . ALA B 1 129 ? -11.17814 133.66280 13.69577 1.000 30.99997 129 ALA B N 1
ATOM 3990 C CA . ALA B 1 129 ? -11.92671 133.03165 14.77742 1.000 28.20676 129 ALA B CA 1
ATOM 3991 C C . ALA B 1 129 ? -11.39632 133.46807 16.13180 1.000 29.01829 129 ALA B C 1
ATOM 3992 O O . ALA B 1 129 ? -12.12117 133.40191 17.13035 1.000 29.70362 129 ALA B O 1
ATOM 3994 N N . ARG B 1 130 ? -10.12562 133.88464 16.19349 1.000 28.35612 130 ARG B N 1
ATOM 3995 C CA . ARG B 1 130 ? -9.54787 134.28039 17.47790 1.000 30.46205 130 ARG B CA 1
ATOM 3996 C C . ARG B 1 130 ? -10.01895 135.65228 17.95330 1.000 27.44867 130 ARG B C 1
ATOM 3997 O O . ARG B 1 130 ? -9.91569 135.94537 19.15436 1.000 27.78631 130 ARG B O 1
ATOM 4005 N N . THR B 1 131 ? -10.52813 136.49958 17.06612 1.000 24.60943 131 THR B N 1
ATOM 4006 C CA . THR B 1 131 ? -10.94582 137.84544 17.46097 1.000 24.77341 131 THR B CA 1
ATOM 4007 C C . THR B 1 131 ? -12.46097 138.05872 17.41023 1.000 28.17878 131 THR B C 1
ATOM 4008 O O . THR B 1 131 ? -12.94953 138.99758 18.01554 1.000 29.19198 131 THR B O 1
ATOM 4012 N N . ARG B 1 132 ? -13.22965 137.20631 16.73061 1.000 30.66971 132 ARG B N 1
ATOM 4013 C CA . ARG B 1 132 ? -14.67617 137.43645 16.71320 1.000 27.96202 132 ARG B CA 1
ATOM 4014 C C . ARG B 1 132 ? -15.32051 137.49460 18.09677 1.000 29.66971 132 ARG B C 1
ATOM 4015 O O . ARG B 1 132 ? -16.22757 138.31965 18.27777 1.000 29.98976 132 ARG B O 1
ATOM 4023 N N . PRO B 1 133 ? -14.91640 136.71855 19.10464 1.000 29.06100 133 PRO B N 1
ATOM 4024 C CA . PRO B 1 133 ? -15.52147 136.92339 20.43344 1.000 31.85935 133 PRO B CA 1
ATOM 4025 C C . PRO B 1 133 ? -15.36072 138.33834 20.95719 1.000 30.70234 133 PRO B C 1
ATOM 4026 O O . PRO B 1 133 ? -16.07766 138.71218 21.89601 1.000 29.14382 133 PRO B O 1
ATOM 4030 N N . PHE B 1 134 ? -14.37477 139.09364 20.47137 1.000 29.29651 134 PHE B N 1
ATOM 4031 C CA . PHE B 1 134 ? -14.21349 140.45366 20.98762 1.000 31.17668 134 PHE B CA 1
ATOM 4032 C C . PHE B 1 134 ? -15.16805 141.44690 20.34203 1.000 32.81258 134 PHE B C 1
ATOM 4033 O O . PHE B 1 134 ? -15.24335 142.58741 20.81206 1.000 33.36725 134 PHE B O 1
ATOM 4041 N N . ALA B 1 135 ? -15.90872 141.05149 19.30948 1.000 31.96161 135 ALA B N 1
ATOM 4042 C CA . ALA B 1 135 ? -16.73027 142.00595 18.57540 1.000 34.39514 135 ALA B CA 1
ATOM 4043 C C . ALA B 1 135 ? -18.12164 142.19430 19.16826 1.000 37.14728 135 ALA B C 1
ATOM 4044 O O . ALA B 1 135 ? -18.94992 142.87748 18.55333 1.000 45.82684 135 ALA B O 1
ATOM 4046 N N . GLY B 1 136 ? -18.40372 141.64918 20.34421 1.000 37.84774 136 GLY B N 1
ATOM 4047 C CA . GLY B 1 136 ? -19.68952 141.93706 20.96851 1.000 39.33073 136 GLY B CA 1
ATOM 4048 C C . GLY B 1 136 ? -19.69977 141.39369 22.37845 1.000 42.89818 136 GLY B C 1
ATOM 4049 O O . GLY B 1 136 ? -18.72187 140.79761 22.84108 1.000 41.44707 136 GLY B O 1
ATOM 4050 N N . VAL B 1 137 ? -20.84387 141.54505 23.04713 1.000 44.80242 137 VAL B N 1
ATOM 4051 C CA . VAL B 1 137 ? -20.95543 141.10032 24.43666 1.000 45.53511 137 VAL B CA 1
ATOM 4052 C C . VAL B 1 137 ? -21.19819 139.59665 24.47098 1.000 49.52989 137 VAL B C 1
ATOM 4053 O O . VAL B 1 137 ? -22.08952 139.08260 23.78343 1.000 49.47258 137 VAL B O 1
ATOM 4057 N N . ASN B 1 138 ? -20.38899 138.87921 25.26455 1.000 45.38579 138 ASN B N 1
ATOM 4058 C CA . ASN B 1 138 ? -20.55903 137.45590 25.51506 1.000 41.17179 138 ASN B CA 1
ATOM 4059 C C . ASN B 1 138 ? -19.68652 137.06319 26.70631 1.000 42.35812 138 ASN B C 1
ATOM 4060 O O . ASN B 1 138 ? -18.85645 137.86196 27.16430 1.000 41.26932 138 ASN B O 1
ATOM 4065 N N . PRO B 1 139 ? -19.84618 135.84704 27.23178 1.000 42.85466 139 PRO B N 1
ATOM 4066 C CA . PRO B 1 139 ? -19.15102 135.48363 28.47340 1.000 46.48911 139 PRO B CA 1
ATOM 4067 C C . PRO B 1 139 ? -17.63926 135.36923 28.34248 1.000 45.05948 139 PRO B C 1
ATOM 4068 O O . PRO B 1 139 ? -16.93618 135.68942 29.31212 1.000 42.93407 139 PRO B O 1
ATOM 4072 N N . LEU B 1 140 ? -17.10645 134.90290 27.20776 1.000 38.95476 140 LEU B N 1
ATOM 4073 C CA . LEU B 1 140 ? -15.64989 134.82845 27.09063 1.000 38.37915 140 LEU B CA 1
ATOM 4074 C C . LEU B 1 140 ? -15.04300 136.22543 27.08443 1.000 35.93829 140 LEU B C 1
ATOM 4075 O O . LEU B 1 140 ? -14.03277 136.46987 27.75287 1.000 39.83047 140 LEU B O 1
ATOM 4080 N N . ARG B 1 141 ? -15.65212 137.15148 26.33815 1.000 35.49157 141 ARG B N 1
ATOM 4081 C CA . ARG B 1 141 ? -15.16946 138.52223 26.33847 1.000 36.35894 141 ARG B CA 1
ATOM 4082 C C . ARG B 1 141 ? -15.29709 139.16528 27.71260 1.000 43.44688 141 ARG B C 1
ATOM 4083 O O . ARG B 1 141 ? -14.42375 139.93178 28.13880 1.000 36.04482 141 ARG B O 1
ATOM 4091 N N . ALA B 1 142 ? -16.42109 138.93661 28.38529 1.000 36.12746 142 ALA B N 1
ATOM 4092 C CA . ALA B 1 142 ? -16.57316 139.47638 29.72781 1.000 39.05355 142 ALA B CA 1
ATOM 4093 C C . ALA B 1 142 ? -15.51396 138.88822 30.64566 1.000 41.52067 142 ALA B C 1
ATOM 4094 O O . ALA B 1 142 ? -14.87872 139.60434 31.42975 1.000 38.53047 142 ALA B O 1
ATOM 4096 N N . TRP B 1 143 ? -15.31119 137.57328 30.55631 1.000 32.98915 143 TRP B N 1
ATOM 4097 C CA . TRP B 1 143 ? -14.30285 136.90865 31.37930 1.000 37.99539 143 TRP B CA 1
ATOM 4098 C C . TRP B 1 143 ? -12.91787 137.44513 31.07338 1.000 36.14100 143 TRP B C 1
ATOM 4099 O O . TRP B 1 143 ? -12.11185 137.67787 31.97919 1.000 36.37498 143 TRP B O 1
ATOM 4110 N N . TRP B 1 144 ? -12.62014 137.61867 29.78988 1.000 39.64254 144 TRP B N 1
ATOM 4111 C CA . TRP B 1 144 ? -11.34867 138.19307 29.35956 1.000 36.44674 144 TRP B CA 1
ATOM 4112 C C . TRP B 1 144 ? -11.12401 139.56794 29.99266 1.000 35.70762 144 TRP B C 1
ATOM 4113 O O . TRP B 1 144 ? -10.06783 139.83249 30.59958 1.000 33.84546 144 TRP B O 1
ATOM 4124 N N . LEU B 1 145 ? -12.12525 140.44909 29.89292 1.000 34.30544 145 LEU B N 1
ATOM 4125 C CA . LEU B 1 145 ? -12.02844 141.81261 30.44645 1.000 32.51985 145 LEU B CA 1
ATOM 4126 C C . LEU B 1 145 ? -11.93114 141.80625 31.96791 1.000 33.05409 145 LEU B C 1
ATOM 4127 O O . LEU B 1 145 ? -11.25224 142.64410 32.55916 1.000 33.35084 145 LEU B O 1
ATOM 4132 N N . MET B 1 146 ? -12.66407 140.91319 32.62024 1.000 38.80828 146 MET B N 1
ATOM 4133 C CA . MET B 1 146 ? -12.57378 140.80965 34.07320 1.000 35.77546 146 MET B CA 1
ATOM 4134 C C . MET B 1 146 ? -11.16997 140.41570 34.50864 1.000 41.28219 146 MET B C 1
ATOM 4135 O O . MET B 1 146 ? -10.60122 141.01723 35.42473 1.000 36.48347 146 MET B O 1
ATOM 4140 N N . GLY B 1 147 ? -10.60433 139.38079 33.87944 1.000 34.62445 147 GLY B N 1
ATOM 4141 C CA . GLY B 1 147 ? -9.24343 138.97749 34.21864 1.000 34.86429 147 GLY B CA 1
ATOM 4142 C C . GLY B 1 147 ? -8.24053 140.08015 33.96767 1.000 35.95981 147 GLY B C 1
ATOM 4143 O O . GLY B 1 147 ? -7.38568 140.36714 34.80682 1.000 36.37944 147 GLY B O 1
ATOM 4144 N N . TYR B 1 148 ? -8.36397 140.75989 32.83507 1.000 33.94488 148 TYR B N 1
ATOM 4145 C CA . TYR B 1 148 ? -7.39114 141.77829 32.52902 1.000 29.14811 148 TYR B CA 1
ATOM 4146 C C . TYR B 1 148 ? -7.54893 142.97077 33.45557 1.000 30.19780 148 TYR B C 1
ATOM 4147 O O . TYR B 1 148 ? -6.56517 143.45234 34.01684 1.000 33.78569 148 TYR B O 1
ATOM 4156 N N . ASP B 1 149 ? -8.78210 143.47632 33.62936 1.000 25.82781 149 ASP B N 1
ATOM 4157 C CA . ASP B 1 149 ? -8.93119 144.74257 34.36027 1.000 28.22669 149 ASP B CA 1
ATOM 4158 C C . ASP B 1 149 ? -8.93021 144.53743 35.87524 1.000 27.86576 149 ASP B C 1
ATOM 4159 O O . ASP B 1 149 ? -8.45541 145.40407 36.61474 1.000 27.89119 149 ASP B O 1
ATOM 4164 N N . GLU B 1 150 ? -9.49994 143.42805 36.36412 1.000 30.76084 150 GLU B N 1
ATOM 4165 C CA . GLU B 1 150 ? -9.58793 143.19290 37.80867 1.000 30.46735 150 GLU B CA 1
ATOM 4166 C C . GLU B 1 150 ? -8.40769 142.42168 38.36827 1.000 32.77480 150 GLU B C 1
ATOM 4167 O O . GLU B 1 150 ? -8.18042 142.46279 39.57251 1.000 35.73892 150 GLU B O 1
ATOM 4173 N N . TYR B 1 151 ? -7.70996 141.63700 37.57396 1.000 25.29226 151 TYR B N 1
ATOM 4174 C CA . TYR B 1 151 ? -6.65003 140.84731 38.17853 1.000 21.99909 151 TYR B CA 1
ATOM 4175 C C . TYR B 1 151 ? -5.23871 141.28351 37.81039 1.000 22.65905 151 TYR B C 1
ATOM 4176 O O . TYR B 1 151 ? -4.37062 141.28802 38.66723 1.000 24.76651 151 TYR B O 1
ATOM 4185 N N . VAL B 1 152 ? -4.96453 141.64823 36.56142 1.000 27.35249 152 VAL B N 1
ATOM 4186 C CA . VAL B 1 152 ? -3.58569 141.99199 36.17531 1.000 28.49015 152 VAL B CA 1
ATOM 4187 C C . VAL B 1 152 ? -2.97599 143.09652 37.04622 1.000 29.24012 152 VAL B C 1
ATOM 4188 O O . VAL B 1 152 ? -1.84176 142.91526 37.52437 1.000 25.27710 152 VAL B O 1
ATOM 4192 N N . PRO B 1 153 ? -3.66484 144.22446 37.32073 1.000 26.66907 153 PRO B N 1
ATOM 4193 C CA . PRO B 1 153 ? -3.08755 145.23136 38.23597 1.000 23.81261 153 PRO B CA 1
ATOM 4194 C C . PRO B 1 153 ? -2.80822 144.65445 39.62361 1.000 25.02204 153 PRO B C 1
ATOM 4195 O O . PRO B 1 153 ? -1.84926 145.08596 40.27211 1.000 24.74032 153 PRO B O 1
ATOM 4199 N N . VAL B 1 154 ? -3.64644 143.72667 40.10899 1.000 21.51976 154 VAL B N 1
ATOM 4200 C CA . VAL B 1 154 ? -3.42492 143.12301 41.42038 1.000 23.17798 154 VAL B CA 1
ATOM 4201 C C . VAL B 1 154 ? -2.18944 142.21505 41.37761 1.000 21.84622 154 VAL B C 1
ATOM 4202 O O . VAL B 1 154 ? -1.38927 142.18101 42.32076 1.000 22.89896 154 VAL B O 1
ATOM 4206 N N . LEU B 1 155 ? -1.98076 141.51487 40.25000 1.000 21.10799 155 LEU B N 1
ATOM 4207 C CA . LEU B 1 155 ? -0.76069 140.70661 40.11955 1.000 23.77871 155 LEU B CA 1
ATOM 4208 C C . LEU B 1 155 ? 0.47208 141.60135 40.13907 1.000 24.53480 155 LEU B C 1
ATOM 4209 O O . LEU B 1 155 ? 1.48400 141.29137 40.77686 1.000 20.70161 155 LEU B O 1
ATOM 4214 N N . LEU B 1 156 ? 0.40568 142.73963 39.44315 1.000 23.83753 156 LEU B N 1
ATOM 4215 C CA . LEU B 1 156 ? 1.53285 143.66736 39.46489 1.000 23.06562 156 LEU B CA 1
ATOM 4216 C C . LEU B 1 156 ? 1.82132 144.20268 40.86275 1.000 24.37956 156 LEU B C 1
ATOM 4217 O O . LEU B 1 156 ? 2.96034 144.59440 41.15417 1.000 25.16043 156 LEU B O 1
ATOM 4222 N N . ALA B 1 157 ? 0.77871 144.37663 41.68075 1.000 23.66840 157 ALA B N 1
ATOM 4223 C CA . ALA B 1 157 ? 0.87815 144.89060 43.05049 1.000 25.32681 157 ALA B CA 1
ATOM 4224 C C . ALA B 1 157 ? 1.40838 143.87689 44.06212 1.000 23.72335 157 ALA B C 1
ATOM 4225 O O . ALA B 1 157 ? 1.67502 144.25825 45.20883 1.000 23.69495 157 ALA B O 1
ATOM 4227 N N . MET B 1 158 ? 1.61478 142.62701 43.67145 1.000 23.62807 158 MET B N 1
ATOM 4228 C CA . MET B 1 158 ? 1.95886 141.60031 44.66347 1.000 23.44068 158 MET B CA 1
ATOM 4229 C C . MET B 1 158 ? 3.28432 141.84569 45.36949 1.000 24.10628 158 MET B C 1
ATOM 4230 O O . MET B 1 158 ? 3.33720 141.68110 46.60368 1.000 24.02773 158 MET B O 1
ATOM 4235 N N . PRO B 1 159 ? 4.37137 142.20001 44.69921 1.000 24.03675 159 PRO B N 1
ATOM 4236 C CA . PRO B 1 159 ? 5.58910 142.47039 45.46911 1.000 21.50357 159 PRO B CA 1
ATOM 4237 C C . PRO B 1 159 ? 5.38405 143.58251 46.50415 1.000 24.80377 159 PRO B C 1
ATOM 4238 O O . PRO B 1 159 ? 5.80774 143.44009 47.65927 1.000 23.88214 159 PRO B O 1
ATOM 4242 N N . ARG B 1 160 ? 4.68038 144.66392 46.13583 1.000 24.28006 160 ARG B N 1
ATOM 4243 C CA . ARG B 1 160 ? 4.38954 145.72617 47.09784 1.000 26.14174 160 ARG B CA 1
ATOM 4244 C C . ARG B 1 160 ? 3.50913 145.21462 48.22264 1.000 24.27207 160 ARG B C 1
ATOM 4245 O O . ARG B 1 160 ? 3.65118 145.64873 49.37737 1.000 25.01445 160 ARG B O 1
ATOM 4253 N N . TYR B 1 161 ? 2.50562 144.39587 47.88334 1.000 21.14568 161 TYR B N 1
ATOM 4254 C CA . TYR B 1 161 ? 1.65258 143.81410 48.92125 1.000 21.27373 161 TYR B CA 1
ATOM 4255 C C . TYR B 1 161 ? 2.47770 143.04516 49.93206 1.000 22.81644 161 TYR B C 1
ATOM 4256 O O . TYR B 1 161 ? 2.34511 143.24030 51.16065 1.000 22.61549 161 TYR B O 1
ATOM 4265 N N . TYR B 1 162 ? 3.32575 142.12709 49.44753 1.000 19.78452 162 TYR B N 1
ATOM 4266 C CA . TYR B 1 162 ? 4.03407 141.29612 50.41573 1.000 23.26454 162 TYR B CA 1
ATOM 4267 C C . TYR B 1 162 ? 5.13758 142.07214 51.12485 1.000 26.23982 162 TYR B C 1
ATOM 4268 O O . TYR B 1 162 ? 5.50741 141.69371 52.24530 1.000 24.27828 162 TYR B O 1
ATOM 4277 N N . ASP B 1 163 ? 5.63631 143.17915 50.52060 1.000 24.05467 163 ASP B N 1
ATOM 4278 C CA . ASP B 1 163 ? 6.51071 144.08750 51.26658 1.000 26.33453 163 ASP B CA 1
ATOM 4279 C C . ASP B 1 163 ? 5.77646 144.70586 52.43256 1.000 30.01815 163 ASP B C 1
ATOM 4280 O O . ASP B 1 163 ? 6.38976 145.05735 53.44491 1.000 26.99441 163 ASP B O 1
ATOM 4285 N N . THR B 1 164 ? 4.48050 144.93013 52.26587 1.000 25.51096 164 THR B N 1
ATOM 4286 C CA . THR B 1 164 ? 3.68200 145.63632 53.25388 1.000 28.79880 164 THR B CA 1
ATOM 4287 C C . THR B 1 164 ? 3.25055 144.69901 54.35863 1.000 25.01877 164 THR B C 1
ATOM 4288 O O . THR B 1 164 ? 3.40181 145.01229 55.54176 1.000 27.84000 164 THR B O 1
ATOM 4292 N N . TYR B 1 165 ? 2.71824 143.54429 53.99804 1.000 22.42227 165 TYR B N 1
ATOM 4293 C CA . TYR B 1 165 ? 2.17079 142.62361 54.98385 1.000 25.35592 165 TYR B CA 1
ATOM 4294 C C . TYR B 1 165 ? 3.13748 141.52027 55.41687 1.000 25.05911 165 TYR B C 1
ATOM 4295 O O . TYR B 1 165 ? 2.77399 140.71176 56.28433 1.000 30.22158 165 TYR B O 1
ATOM 4304 N N . GLY B 1 166 ? 4.31803 141.43982 54.83459 1.000 30.76949 166 GLY B N 1
ATOM 4305 C CA . GLY B 1 166 ? 5.14086 140.25085 55.11944 1.000 26.61397 166 GLY B CA 1
ATOM 4306 C C . GLY B 1 166 ? 4.93676 139.16123 54.08914 1.000 25.39493 166 GLY B C 1
ATOM 4307 O O . GLY B 1 166 ? 3.87486 139.02475 53.49009 1.000 27.58803 166 GLY B O 1
ATOM 4308 N N . ILE B 1 167 ? 5.96859 138.33084 53.91795 1.000 27.92681 167 ILE B N 1
ATOM 4309 C CA . ILE B 1 167 ? 5.85970 137.11643 53.08675 1.000 26.08521 167 ILE B CA 1
ATOM 4310 C C . ILE B 1 167 ? 5.05342 136.07866 53.85732 1.000 28.72555 167 ILE B C 1
ATOM 4311 O O . ILE B 1 167 ? 5.61827 135.21839 54.54195 1.000 25.07077 167 ILE B O 1
ATOM 4316 N N . LYS B 1 168 ? 3.72524 136.16981 53.75845 1.000 27.50067 168 LYS B N 1
ATOM 4317 C CA . LYS B 1 168 ? 2.78707 135.40210 54.54945 1.000 28.16871 168 LYS B CA 1
ATOM 4318 C C . LYS B 1 168 ? 1.61377 135.07668 53.65472 1.000 27.35189 168 LYS B C 1
ATOM 4319 O O . LYS B 1 168 ? 1.18499 135.92217 52.86657 1.000 22.19266 168 LYS B O 1
ATOM 4325 N N . GLU B 1 169 ? 1.10551 133.87656 53.77767 1.000 25.42261 169 GLU B N 1
ATOM 4326 C CA . GLU B 1 169 ? -0.07075 133.48151 53.02123 1.000 24.67091 169 GLU B CA 1
ATOM 4327 C C . GLU B 1 169 ? -1.23067 134.43219 53.31756 1.000 22.65106 169 GLU B C 1
ATOM 4328 O O . GLU B 1 169 ? -1.56428 134.63730 54.49393 1.000 22.62123 169 GLU B O 1
ATOM 4334 N N . PRO B 1 170 ? -1.85252 135.03764 52.30533 1.000 21.24177 170 PRO B N 1
ATOM 4335 C CA . PRO B 1 170 ? -2.96255 135.97513 52.55443 1.000 25.19753 170 PRO B CA 1
ATOM 4336 C C . PRO B 1 170 ? -4.22144 135.17756 52.83263 1.000 27.89447 170 PRO B C 1
ATOM 4337 O O . PRO B 1 170 ? -4.73620 134.49146 51.94966 1.000 31.31285 170 PRO B O 1
ATOM 4341 N N . THR B 1 171 ? -4.69638 135.21790 54.07271 1.000 21.84151 171 THR B N 1
ATOM 4342 C CA . THR B 1 171 ? -5.80617 134.35761 54.45095 1.000 22.66914 171 THR B CA 1
ATOM 4343 C C . THR B 1 171 ? -7.08429 135.07431 54.89128 1.000 24.94634 171 THR B C 1
ATOM 4344 O O . THR B 1 171 ? -8.12112 134.40305 55.09915 1.000 26.94908 171 THR B O 1
ATOM 4348 N N . GLY B 1 172 ? -7.07579 136.39462 55.05445 1.000 25.43106 172 GLY B N 1
ATOM 4349 C CA . GLY B 1 172 ? -8.28096 137.05899 55.53186 1.000 25.85491 172 GLY B CA 1
ATOM 4350 C C . GLY B 1 172 ? -9.24270 137.43594 54.42374 1.000 27.19499 172 GLY B C 1
ATOM 4351 O O . GLY B 1 172 ? -8.86328 137.46799 53.22507 1.000 24.33284 172 GLY B O 1
ATOM 4352 N N . ARG B 1 173 ? -10.49420 137.70436 54.83768 1.000 25.28218 173 ARG B N 1
ATOM 4353 C CA . ARG B 1 173 ? -11.45226 138.41412 53.98423 1.000 25.17940 173 ARG B CA 1
ATOM 4354 C C . ARG B 1 173 ? -11.13103 139.91047 53.87409 1.000 23.91187 173 ARG B C 1
ATOM 4355 O O . ARG B 1 173 ? -11.53621 140.55817 52.90983 1.000 25.77901 173 ARG B O 1
ATOM 4363 N N . LEU B 1 174 ? -10.47209 140.48523 54.87079 1.000 27.26896 174 LEU B N 1
ATOM 4364 C CA . LEU B 1 174 ? -9.99378 141.85619 54.80533 1.000 31.03706 174 LEU B CA 1
ATOM 4365 C C . LEU B 1 174 ? -8.51272 141.83500 54.46894 1.000 29.18326 174 LEU B C 1
ATOM 4366 O O . LEU B 1 174 ? -7.84546 140.80744 54.61348 1.000 22.85010 174 LEU B O 1
ATOM 4371 N N . HIS B 1 175 ? -7.99783 142.99843 54.05442 1.000 25.80761 175 HIS B N 1
ATOM 4372 C CA . HIS B 1 175 ? -6.58046 143.15081 53.68037 1.000 25.05809 175 HIS B CA 1
ATOM 4373 C C . HIS B 1 175 ? -6.17121 142.12973 52.62103 1.000 22.29709 175 HIS B C 1
ATOM 4374 O O . HIS B 1 175 ? -5.02417 141.67498 52.58038 1.000 23.28318 175 HIS B O 1
ATOM 4381 N N . THR B 1 176 ? -7.10671 141.82976 51.70597 1.000 24.12859 176 THR B N 1
ATOM 4382 C CA . THR B 1 176 ? -6.75865 141.00300 50.55326 1.000 22.05285 176 THR B CA 1
ATOM 4383 C C . THR B 1 176 ? -5.82497 141.76299 49.61189 1.000 27.29341 176 THR B C 1
ATOM 4384 O O . THR B 1 176 ? -5.75263 143.00265 49.62169 1.000 21.56208 176 THR B O 1
ATOM 4388 N N . ILE B 1 177 ? -5.11655 141.02184 48.75845 1.000 20.91970 177 ILE B N 1
ATOM 4389 C CA . ILE B 1 177 ? -4.31451 141.73089 47.76289 1.000 21.37061 177 ILE B CA 1
ATOM 4390 C C . ILE B 1 177 ? -5.20985 142.59698 46.88310 1.000 21.24050 177 ILE B C 1
ATOM 4391 O O . ILE B 1 177 ? -4.81321 143.67306 46.44385 1.000 24.29729 177 ILE B O 1
ATOM 4396 N N . LYS B 1 178 ? -6.38186 142.08552 46.51313 1.000 22.41394 178 LYS B N 1
ATOM 4397 C CA . LYS B 1 178 ? -7.29179 142.86061 45.66211 1.000 24.68586 178 LYS B CA 1
ATOM 4398 C C . LYS B 1 178 ? -7.70018 144.17688 46.33700 1.000 26.16139 178 LYS B C 1
ATOM 4399 O O . LYS B 1 178 ? -7.58267 145.27158 45.75489 1.000 21.02311 178 LYS B O 1
ATOM 4405 N N . ALA B 1 179 ? -8.10891 144.09868 47.60302 1.000 21.99346 179 ALA B N 1
ATOM 4406 C CA . ALA B 1 179 ? -8.56085 145.29676 48.31080 1.000 25.69347 179 ALA B CA 1
ATOM 4407 C C . ALA B 1 179 ? -7.40444 146.25770 48.53413 1.000 25.04587 179 ALA B C 1
ATOM 4408 O O . ALA B 1 179 ? -7.57738 147.50424 48.44243 1.000 24.18396 179 ALA B O 1
ATOM 4410 N N . PHE B 1 180 ? -6.21721 145.71097 48.85190 1.000 22.54959 180 PHE B N 1
ATOM 4411 C CA . PHE B 1 180 ? -5.01274 146.53818 48.96460 1.000 23.30175 180 PHE B CA 1
ATOM 4412 C C . PHE B 1 180 ? -4.74289 147.32493 47.67659 1.000 22.33213 180 PHE B C 1
ATOM 4413 O O . PHE B 1 180 ? -4.43476 148.53187 47.70397 1.000 26.07600 180 PHE B O 1
ATOM 4421 N N . THR B 1 181 ? -4.88096 146.66426 46.53934 1.000 23.38409 181 THR B N 1
ATOM 4422 C CA . THR B 1 181 ? -4.63635 147.30474 45.24789 1.000 21.46008 181 THR B CA 1
ATOM 4423 C C . THR B 1 181 ? -5.65426 148.40681 44.99621 1.000 25.43388 181 THR B C 1
ATOM 4424 O O . THR B 1 181 ? -5.29710 149.50901 44.51395 1.000 24.66088 181 THR B O 1
ATOM 4428 N N . GLU B 1 182 ? -6.91973 148.12969 45.33638 1.000 24.42589 182 GLU B N 1
ATOM 4429 C CA . GLU B 1 182 ? -8.00584 149.11639 45.22922 1.000 29.50959 182 GLU B CA 1
ATOM 4430 C C . GLU B 1 182 ? -7.84764 150.30615 46.17116 1.000 28.20388 182 GLU B C 1
ATOM 4431 O O . GLU B 1 182 ? -8.43444 151.38034 45.92437 1.000 31.69439 182 GLU B O 1
ATOM 4437 N N . GLY B 1 183 ? -7.07487 150.16687 47.23800 1.000 28.47199 183 GLY B N 1
ATOM 4438 C CA . GLY B 1 183 ? -6.88183 151.25800 48.19603 1.000 25.81292 183 GLY B CA 1
ATOM 4439 C C . GLY B 1 183 ? -7.79327 151.18980 49.39089 1.000 28.67724 183 GLY B C 1
ATOM 4440 O O . GLY B 1 183 ? -7.81082 152.13309 50.19305 1.000 28.63655 183 GLY B O 1
ATOM 4441 N N . SER B 1 184 ? -8.55377 150.09748 49.52936 1.000 23.42802 184 SER B N 1
ATOM 4442 C CA . SER B 1 184 ? -9.55157 149.91399 50.59094 1.000 25.94990 184 SER B CA 1
ATOM 4443 C C . SER B 1 184 ? -9.37863 148.55744 51.28996 1.000 28.35015 184 SER B C 1
ATOM 4444 O O . SER B 1 184 ? -10.31331 147.76830 51.34233 1.000 24.96018 184 SER B O 1
ATOM 4447 N N . PRO B 1 185 ? -8.21988 148.29305 51.88277 1.000 28.04657 185 PRO B N 1
ATOM 4448 C CA . PRO B 1 185 ? -8.00740 146.98397 52.51893 1.000 27.79025 185 PRO B CA 1
ATOM 4449 C C . PRO B 1 185 ? -8.92708 146.74173 53.70071 1.000 33.00316 185 PRO B C 1
ATOM 4450 O O . PRO B 1 185 ? -9.09802 145.58231 54.09176 1.000 28.09331 185 PRO B O 1
ATOM 4454 N N . GLU B 1 186 ? -9.58065 147.78735 54.24537 1.000 26.25318 186 GLU B N 1
ATOM 4455 C CA . GLU B 1 186 ? -10.55465 147.59438 55.32555 1.000 25.28975 186 GLU B CA 1
ATOM 4456 C C . GLU B 1 186 ? -11.89390 147.03101 54.85512 1.000 30.95853 186 GLU B C 1
ATOM 4457 O O . GLU B 1 186 ? -12.77865 146.76105 55.68138 1.000 28.39914 186 GLU B O 1
ATOM 4463 N N . LEU B 1 187 ? -12.09149 146.88673 53.55338 1.000 24.47918 187 LEU B N 1
ATOM 4464 C CA . LEU B 1 187 ? -13.31797 146.38743 52.97448 1.000 26.46082 187 LEU B CA 1
ATOM 4465 C C . LEU B 1 187 ? -13.10810 144.98186 52.41948 1.000 29.20197 187 LEU B C 1
ATOM 4466 O O . LEU B 1 187 ? -12.02198 144.64301 51.92870 1.000 25.52421 187 LEU B O 1
ATOM 4471 N N . THR B 1 188 ? -14.17517 144.18220 52.43175 1.000 24.74687 188 THR B N 1
ATOM 4472 C CA . THR B 1 188 ? -14.11479 142.92349 51.70316 1.000 28.18156 188 THR B CA 1
ATOM 4473 C C . THR B 1 188 ? -14.17203 143.15711 50.21025 1.000 30.09187 188 THR B C 1
ATOM 4474 O O . THR B 1 188 ? -14.54886 144.23513 49.72919 1.000 26.36355 188 THR B O 1
ATOM 4478 N N . VAL B 1 189 ? -13.80775 142.11405 49.46783 1.000 28.38716 189 VAL B N 1
ATOM 4479 C CA . VAL B 1 189 ? -13.90895 142.20798 48.01087 1.000 29.41404 189 VAL B CA 1
ATOM 4480 C C . VAL B 1 189 ? -15.36074 142.41733 47.57228 1.000 30.60071 189 VAL B C 1
ATOM 4481 O O . VAL B 1 189 ? -15.63791 143.17662 46.62820 1.000 29.66974 189 VAL B O 1
ATOM 4485 N N . GLY B 1 190 ? -16.31588 141.76753 48.24287 1.000 30.90843 190 GLY B N 1
ATOM 4486 C CA . GLY B 1 190 ? -17.72230 142.00396 47.89582 1.000 31.41043 190 GLY B CA 1
ATOM 4487 C C . GLY B 1 190 ? -18.18451 143.43919 48.14673 1.000 30.59599 190 GLY B C 1
ATOM 4488 O O . GLY B 1 190 ? -18.94009 144.01377 47.35034 1.000 31.48953 190 GLY B O 1
ATOM 4489 N N . GLU B 1 191 ? -17.74340 144.03364 49.26011 1.000 27.40071 191 GLU B N 1
ATOM 4490 C CA . GLU B 1 191 ? -18.05755 145.42055 49.54327 1.000 27.62787 191 GLU B CA 1
ATOM 4491 C C . GLU B 1 191 ? -17.43521 146.35594 48.50012 1.000 35.57287 191 GLU B C 1
ATOM 4492 O O . GLU B 1 191 ? -18.05345 147.34963 48.07434 1.000 31.58380 191 GLU B O 1
ATOM 4498 N N . ILE B 1 192 ? -16.20589 146.06934 48.08615 1.000 30.23270 192 ILE B N 1
ATOM 4499 C CA . ILE B 1 192 ? -15.60259 146.89042 47.04097 1.000 30.08397 192 ILE B CA 1
ATOM 4500 C C . ILE B 1 192 ? -16.39799 146.77450 45.75035 1.000 33.03216 192 ILE B C 1
ATOM 4501 O O . ILE B 1 192 ? -16.67570 147.78913 45.08674 1.000 30.50654 192 ILE B O 1
ATOM 4506 N N . MET B 1 193 ? -16.81386 145.54259 45.38631 1.000 29.07695 193 MET B N 1
ATOM 4507 C CA . MET B 1 193 ? -17.52216 145.36141 44.12123 1.000 28.64041 193 MET B CA 1
ATOM 4508 C C . MET B 1 193 ? -18.90245 146.00690 44.16360 1.000 31.40282 193 MET B C 1
ATOM 4509 O O . MET B 1 193 ? -19.40883 146.44754 43.11467 1.000 30.26004 193 MET B O 1
ATOM 4514 N N . SER B 1 194 ? -19.51721 146.08901 45.35299 1.000 30.12109 194 SER B N 1
ATOM 4515 C CA . SER B 1 194 ? -20.81190 146.74989 45.45325 1.000 28.43083 194 SER B CA 1
ATOM 4516 C C . SER B 1 194 ? -20.69050 148.25292 45.20049 1.000 38.35567 194 SER B C 1
ATOM 4517 O O . SER B 1 194 ? -21.70267 148.91154 44.94746 1.000 38.86043 194 SER B O 1
ATOM 4520 N N . ARG B 1 195 ? -19.48102 148.80568 45.27331 1.000 31.76818 195 ARG B N 1
ATOM 4521 C CA . ARG B 1 195 ? -19.23611 150.20219 44.94025 1.000 33.10587 195 ARG B CA 1
ATOM 4522 C C . ARG B 1 195 ? -18.98294 150.42589 43.45888 1.000 34.23988 195 ARG B C 1
ATOM 4523 O O . ARG B 1 195 ? -18.79405 151.58520 43.05090 1.000 34.93708 195 ARG B O 1
ATOM 4531 N N . HIS B 1 196 ? -19.00069 149.35262 42.64896 1.000 32.61463 196 HIS B N 1
ATOM 4532 C CA . HIS B 1 196 ? -18.59395 149.38776 41.24385 1.000 34.65130 196 HIS B CA 1
ATOM 4533 C C . HIS B 1 196 ? -19.60992 148.62105 40.38606 1.000 31.45318 196 HIS B C 1
ATOM 4534 O O . HIS B 1 196 ? -19.39938 147.45251 40.00168 1.000 34.30148 196 HIS B O 1
ATOM 4541 N N . PRO B 1 197 ? -20.72315 149.27297 40.03083 1.000 39.39433 197 PRO B N 1
ATOM 4542 C CA . PRO B 1 197 ? -21.80623 148.55510 39.33234 1.000 36.75302 197 PRO B CA 1
ATOM 4543 C C . PRO B 1 197 ? -21.44742 148.10467 37.92137 1.000 35.72484 197 PRO B C 1
ATOM 4544 O O . PRO B 1 197 ? -21.86078 147.02055 37.49777 1.000 42.19960 197 PRO B O 1
ATOM 4548 N N . GLU B 1 198 ? -20.68488 148.88877 37.16494 1.000 38.53516 198 GLU B N 1
ATOM 4549 C CA . GLU B 1 198 ? -20.33278 148.42242 35.82572 1.000 39.52644 198 GLU B CA 1
ATOM 4550 C C . GLU B 1 198 ? -19.39397 147.22077 35.90108 1.000 41.49365 198 GLU B C 1
ATOM 4551 O O . GLU B 1 198 ? -19.52139 146.26501 35.11935 1.000 39.47134 198 GLU B O 1
ATOM 4557 N N . ARG B 1 199 ? -18.43170 147.25761 36.83092 1.000 34.57909 199 ARG B N 1
ATOM 4558 C CA . ARG B 1 199 ? -17.51102 146.13586 36.93598 1.000 36.13451 199 ARG B CA 1
ATOM 4559 C C . ARG B 1 199 ? -18.23005 144.89745 37.44773 1.000 39.69256 199 ARG B C 1
ATOM 4560 O O . ARG B 1 199 ? -17.94995 143.77278 37.00400 1.000 36.16679 199 ARG B O 1
ATOM 4568 N N . THR B 1 200 ? -19.16105 145.08410 38.37574 1.000 36.58250 200 THR B N 1
ATOM 4569 C CA . THR B 1 200 ? -19.97296 143.95380 38.83150 1.000 39.75445 200 THR B CA 1
ATOM 4570 C C . THR B 1 200 ? -20.78328 143.33919 37.69234 1.000 44.00667 200 THR B C 1
ATOM 4571 O O . THR B 1 200 ? -20.80677 142.10852 37.53397 1.000 46.71936 200 THR B O 1
ATOM 4575 N N . ALA B 1 201 ? -21.44668 144.17063 36.88857 1.000 45.96445 201 ALA B N 1
ATOM 4576 C CA . ALA B 1 201 ? -22.24077 143.65789 35.77735 1.000 43.72414 201 ALA B CA 1
ATOM 4577 C C . ALA B 1 201 ? -21.39958 142.78058 34.87985 1.000 53.36368 201 ALA B C 1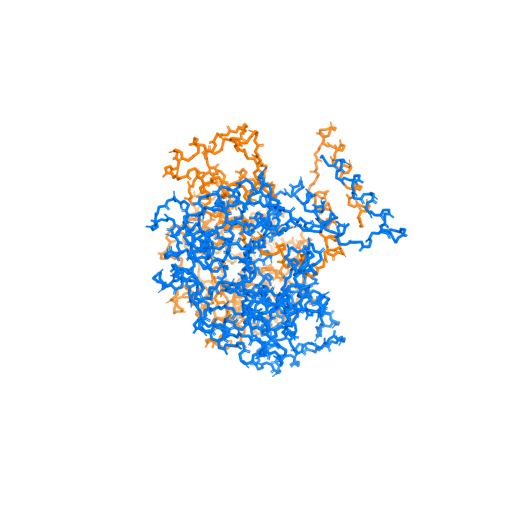
ATOM 4578 O O . ALA B 1 201 ? -21.79984 141.66396 34.52483 1.000 49.90789 201 ALA B O 1
ATOM 4580 N N . ASN B 1 202 ? -20.22084 143.27634 34.49103 1.000 46.91476 202 ASN B N 1
ATOM 4581 C CA . ASN B 1 202 ? -19.33879 142.45657 33.67571 1.000 47.14891 202 ASN B CA 1
ATOM 4582 C C . ASN B 1 202 ? -18.97808 141.16808 34.39723 1.000 51.21285 202 ASN B C 1
ATOM 4583 O O . ASN B 1 202 ? -18.88833 140.09740 33.77344 1.000 49.89656 202 ASN B O 1
ATOM 4588 N N . MET B 1 203 ? -18.77759 141.24760 35.71956 1.000 40.89348 203 MET B N 1
ATOM 4589 C CA . MET B 1 203 ? -18.35666 140.07446 36.46312 1.000 42.79877 203 MET B CA 1
ATOM 4590 C C . MET B 1 203 ? -19.46965 139.03271 36.51460 1.000 62.21235 203 MET B C 1
ATOM 4591 O O . MET B 1 203 ? -19.20734 137.83091 36.41172 1.000 60.44843 203 MET B O 1
ATOM 4596 N N . LEU B 1 204 ? -20.71915 139.47966 36.66809 1.000 60.27632 204 LEU B N 1
ATOM 4597 C CA . LEU B 1 204 ? -21.84113 138.54853 36.71999 1.000 65.02699 204 LEU B CA 1
ATOM 4598 C C . LEU B 1 204 ? -21.86283 137.64377 35.49540 1.000 67.42882 204 LEU B C 1
ATOM 4599 O O . LEU B 1 204 ? -22.07829 136.43362 35.61217 1.000 73.89306 204 LEU B O 1
ATOM 4604 N N . ILE B 1 205 ? -21.60830 138.20799 34.31497 1.000 64.02448 205 ILE B N 1
ATOM 4605 C CA . ILE B 1 205 ? -21.50013 137.38959 33.11134 1.000 66.82520 205 ILE B CA 1
ATOM 4606 C C . ILE B 1 205 ? -20.30957 136.43906 33.20518 1.000 72.86044 205 ILE B C 1
ATOM 4607 O O . ILE B 1 205 ? -20.41772 135.24453 32.89801 1.000 77.81412 205 ILE B O 1
ATOM 4612 N N . SER B 1 206 ? -19.15294 136.95455 33.62531 1.000 68.47982 206 SER B N 1
ATOM 4613 C CA . SER B 1 206 ? -17.99740 136.09317 33.87014 1.000 69.49996 206 SER B CA 1
ATOM 4614 C C . SER B 1 206 ? -18.36419 134.93892 34.79732 1.000 81.07729 206 SER B C 1
ATOM 4615 O O . SER B 1 206 ? -18.09589 133.76982 34.49931 1.000 85.35104 206 SER B O 1
ATOM 4618 N N . MET B 1 207 ? -18.97500 135.27045 35.94356 1.000 78.79576 207 MET B N 1
ATOM 4619 C CA . MET B 1 207 ? -19.30633 134.30772 36.99640 1.000 82.92074 207 MET B CA 1
ATOM 4620 C C . MET B 1 207 ? -20.06538 133.10310 36.46624 1.000 86.67576 207 MET B C 1
ATOM 4621 O O . MET B 1 207 ? -19.84388 131.97117 36.92871 1.000 90.85788 207 MET B O 1
ATOM 4626 N N . SER B 1 208 ? -20.97707 133.32039 35.51726 1.000 84.32073 208 SER B N 1
ATOM 4627 C CA . SER B 1 208 ? -21.77420 132.22834 34.97669 1.000 86.45561 208 SER B CA 1
ATOM 4628 C C . SER B 1 208 ? -20.90796 131.21657 34.23590 1.000 89.72761 208 SER B C 1
ATOM 4629 O O . SER B 1 208 ? -21.16151 130.00657 34.30485 1.000 94.49898 208 SER B O 1
ATOM 4632 N N . ALA B 1 209 ? -19.87148 131.68539 33.53646 1.000 84.33003 209 ALA B N 1
ATOM 4633 C CA . ALA B 1 209 ? -19.06148 130.79315 32.70608 1.000 89.93669 209 ALA B CA 1
ATOM 4634 C C . ALA B 1 209 ? -18.27470 129.78312 33.54555 1.000 90.40931 209 ALA B C 1
ATOM 4635 O O . ALA B 1 209 ? -18.24310 128.59067 33.21988 1.000 89.75127 209 ALA B O 1
ATOM 4637 N N . MET B 1 210 ? -17.61741 130.23723 34.62275 1.000 91.09564 210 MET B N 1
ATOM 4638 C CA . MET B 1 210 ? -16.79466 129.32614 35.42355 1.000 90.92553 210 MET B CA 1
ATOM 4639 C C . MET B 1 210 ? -17.64578 128.25530 36.10718 1.000 88.02146 210 MET B C 1
ATOM 4640 O O . MET B 1 210 ? -17.24168 127.08526 36.17960 1.000 85.99588 210 MET B O 1
ATOM 4645 N N . ALA B 1 211 ? -18.83181 128.63372 36.60512 1.000 89.00038 211 ALA B N 1
ATOM 4646 C CA . ALA B 1 211 ? -19.71022 127.67236 37.27586 1.000 92.00541 211 ALA B CA 1
ATOM 4647 C C . ALA B 1 211 ? -20.09279 126.51767 36.35171 1.000 88.66699 211 ALA B C 1
ATOM 4648 O O . ALA B 1 211 ? -20.14806 125.35519 36.78302 1.000 79.58924 211 ALA B O 1
ATOM 4650 N N . SER B 1 212 ? -20.34435 126.82454 35.07211 1.000 86.25639 212 SER B N 1
ATOM 4651 C CA . SER B 1 212 ? -20.82087 125.84771 34.09985 1.000 81.90516 212 SER B CA 1
ATOM 4652 C C . SER B 1 212 ? -19.79483 124.76945 33.78070 1.000 78.61072 212 SER B C 1
ATOM 4653 O O . SER B 1 212 ? -20.18162 123.69445 33.31429 1.000 81.41986 212 SER B O 1
ATOM 4656 N N . GLN B 1 213 ? -18.50650 125.01718 34.01621 1.000 77.97155 213 GLN B N 1
ATOM 4657 C CA . GLN B 1 213 ? -17.45288 124.13990 33.51640 1.000 75.07870 213 GLN B CA 1
ATOM 4658 C C . GLN B 1 213 ? -16.93482 123.13688 34.55606 1.000 69.17801 213 GLN B C 1
ATOM 4659 O O . GLN B 1 213 ? -15.98709 122.39171 34.26354 1.000 64.96704 213 GLN B O 1
ATOM 4665 N N . TYR B 1 214 ? -17.55069 123.07359 35.76784 1.000 51.09161 214 TYR B N 1
ATOM 4666 C CA . TYR B 1 214 ? -17.24537 121.91748 36.61657 1.000 53.06205 214 TYR B CA 1
ATOM 4667 C C . TYR B 1 214 ? -18.47515 121.00429 36.73485 1.000 48.18086 214 TYR B C 1
ATOM 4668 O O . TYR B 1 214 ? -19.61098 121.49676 36.77572 1.000 39.79108 214 TYR B O 1
ATOM 4677 N N . PRO B 1 215 ? -18.29605 119.68090 36.77637 1.000 42.45762 215 PRO B N 1
ATOM 4678 C CA . PRO B 1 215 ? -19.46360 118.78878 36.76392 1.000 42.08366 215 PRO B CA 1
ATOM 4679 C C . PRO B 1 215 ? -20.25094 118.87201 38.06010 1.000 44.20523 215 PRO B C 1
ATOM 4680 O O . PRO B 1 215 ? -19.69429 119.05314 39.13925 1.000 37.78503 215 PRO B O 1
ATOM 4684 N N . HIS B 1 216 ? -21.56845 118.72045 37.94607 1.000 47.93370 216 HIS B N 1
ATOM 4685 C CA . HIS B 1 216 ? -22.41854 118.66836 39.12785 1.000 44.41438 216 HIS B CA 1
ATOM 4686 C C . HIS B 1 216 ? -22.69883 117.24742 39.58857 1.000 47.22565 216 HIS B C 1
ATOM 4687 O O . HIS B 1 216 ? -22.84096 117.00938 40.79136 1.000 45.18588 216 HIS B O 1
ATOM 4694 N N . THR B 1 217 ? -22.72460 116.29796 38.65870 1.000 37.80095 217 THR B N 1
ATOM 4695 C CA . THR B 1 217 ? -22.98085 114.89337 38.93927 1.000 44.56073 217 THR B CA 1
ATOM 4696 C C . THR B 1 217 ? -22.06333 114.06619 38.05675 1.000 41.34735 217 THR B C 1
ATOM 4697 O O . THR B 1 217 ? -21.29812 114.60425 37.25416 1.000 45.77576 217 THR B O 1
ATOM 4701 N N . GLY B 1 218 ? -22.15409 112.74375 38.19507 1.000 37.90583 218 GLY B N 1
ATOM 4702 C CA . GLY B 1 218 ? -21.46678 111.84307 37.31485 1.000 36.06974 218 GLY B CA 1
ATOM 4703 C C . GLY B 1 218 ? -20.26640 111.17328 37.91953 1.000 37.36442 218 GLY B C 1
ATOM 4704 O O . GLY B 1 218 ? -19.72025 110.26512 37.29968 1.000 38.51877 218 GLY B O 1
ATOM 4705 N N . PHE B 1 219 ? -19.83645 111.60459 39.11503 1.000 35.87497 219 PHE B N 1
ATOM 4706 C CA . PHE B 1 219 ? -18.61595 111.11852 39.74561 1.000 33.44138 219 PHE B CA 1
ATOM 4707 C C . PHE B 1 219 ? -18.82487 110.82143 41.22004 1.000 37.25352 219 PHE B C 1
ATOM 4708 O O . PHE B 1 219 ? -17.85505 110.50370 41.92235 1.000 39.63037 219 PHE B O 1
ATOM 4716 N N . TYR B 1 220 ? -20.04634 110.96453 41.71432 1.000 31.43994 220 TYR B N 1
ATOM 4717 C CA . TYR B 1 220 ? -20.37573 110.65891 43.09593 1.000 34.08476 220 TYR B CA 1
ATOM 4718 C C . TYR B 1 220 ? -21.78806 110.08428 43.12438 1.000 30.02522 220 TYR B C 1
ATOM 4719 O O . TYR B 1 220 ? -22.67640 110.62051 42.45434 1.000 29.22968 220 TYR B O 1
ATOM 4728 N N . ASP B 1 221 ? -21.99381 109.02251 43.92056 1.000 32.90994 221 ASP B N 1
ATOM 4729 C CA . ASP B 1 221 ? -23.29942 108.36048 44.04208 1.000 31.37124 221 ASP B CA 1
ATOM 4730 C C . ASP B 1 221 ? -24.09011 109.01458 45.17314 1.000 27.73423 221 ASP B C 1
ATOM 4731 O O . ASP B 1 221 ? -23.85072 108.73108 46.34932 1.000 30.60048 221 ASP B O 1
ATOM 4736 N N . PHE B 1 222 ? -25.07089 109.85109 44.82301 1.000 25.97388 222 PHE B N 1
ATOM 4737 C CA . PHE B 1 222 ? -25.99780 110.41230 45.80511 1.000 29.92820 222 PHE B CA 1
ATOM 4738 C C . PHE B 1 222 ? -27.14872 109.46567 46.19109 1.000 32.32412 222 PHE B C 1
ATOM 4739 O O . PHE B 1 222 ? -27.89228 109.79111 47.10972 1.000 28.29201 222 PHE B O 1
ATOM 4747 N N . SER B 1 223 ? -27.30786 108.29727 45.54744 1.000 28.96886 223 SER B N 1
ATOM 4748 C CA . SER B 1 223 ? -28.56846 107.57333 45.70840 1.000 28.74009 223 SER B CA 1
ATOM 4749 C C . SER B 1 223 ? -28.74112 106.99770 47.10301 1.000 26.03705 223 SER B C 1
ATOM 4750 O O . SER B 1 223 ? -29.86702 106.62420 47.45578 1.000 27.80102 223 SER B O 1
ATOM 4753 N N . TRP B 1 224 ? -27.68692 106.94474 47.92296 1.000 25.23777 224 TRP B N 1
ATOM 4754 C CA . TRP B 1 224 ? -27.83785 106.44781 49.28132 1.000 24.82784 224 TRP B CA 1
ATOM 4755 C C . TRP B 1 224 ? -28.71713 107.34849 50.15096 1.000 29.95466 224 TRP B C 1
ATOM 4756 O O . TRP B 1 224 ? -29.08810 106.93526 51.25771 1.000 30.45016 224 TRP B O 1
ATOM 4767 N N . VAL B 1 225 ? -29.01144 108.57758 49.70468 1.000 28.04977 225 VAL B N 1
ATOM 4768 C CA . VAL B 1 225 ? -30.03706 109.39336 50.35507 1.000 26.65563 225 VAL B CA 1
ATOM 4769 C C . VAL B 1 225 ? -31.43925 108.83056 50.12447 1.000 31.48141 225 VAL B C 1
ATOM 4770 O O . VAL B 1 225 ? -32.32613 109.07818 50.94266 1.000 32.16611 225 VAL B O 1
ATOM 4774 N N . ALA B 1 226 ? -31.66398 108.02610 49.05722 1.000 32.82567 226 ALA B N 1
ATOM 4775 C CA . ALA B 1 226 ? -33.02479 107.55555 48.76888 1.000 38.00680 226 ALA B CA 1
ATOM 4776 C C . ALA B 1 226 ? -33.62168 106.71886 49.88790 1.000 28.38536 226 ALA B C 1
ATOM 4777 O O . ALA B 1 226 ? -34.80076 106.92454 50.21462 1.000 35.33017 226 ALA B O 1
ATOM 4779 N N . PRO B 1 227 ? -32.92863 105.73939 50.46353 1.000 32.32725 227 PRO B N 1
ATOM 4780 C CA . PRO B 1 227 ? -33.57543 104.94861 51.52706 1.000 33.62612 227 PRO B CA 1
ATOM 4781 C C . PRO B 1 227 ? -33.92454 105.77540 52.74849 1.000 44.97960 227 PRO B C 1
ATOM 4782 O O . PRO B 1 227 ? -34.92966 105.50022 53.42477 1.000 36.27562 227 PRO B O 1
ATOM 4786 N N . LYS B 1 228 ? -33.12541 106.79429 53.06640 1.000 35.80897 228 LYS B N 1
ATOM 4787 C CA . LYS B 1 228 ? -33.49428 107.63446 54.19807 1.000 32.73488 228 LYS B CA 1
ATOM 4788 C C . LYS B 1 228 ? -34.76751 108.38102 53.89922 1.000 32.64617 228 LYS B C 1
ATOM 4789 O O . LYS B 1 228 ? -35.62224 108.53489 54.77822 1.000 44.96172 228 LYS B O 1
ATOM 4795 N N . ALA B 1 229 ? -34.92069 108.86849 52.66519 1.000 34.42806 229 ALA B N 1
ATOM 4796 C CA . ALA B 1 229 ? -36.16598 109.52948 52.31745 1.000 34.98007 229 ALA B CA 1
ATOM 4797 C C . ALA B 1 229 ? -37.35912 108.58494 52.46216 1.000 42.35780 229 ALA B C 1
ATOM 4798 O O . ALA B 1 229 ? -38.48074 109.04484 52.66882 1.000 40.62165 229 ALA B O 1
ATOM 4800 N N . ALA B 1 230 ? -37.15521 107.26674 52.32870 1.000 40.60950 230 ALA B N 1
ATOM 4801 C CA . ALA B 1 230 ? -38.29570 106.34982 52.44599 1.000 41.79421 230 ALA B CA 1
ATOM 4802 C C . ALA B 1 230 ? -38.60798 106.00632 53.90306 1.000 43.00283 230 ALA B C 1
ATOM 4803 O O . ALA B 1 230 ? -39.78158 105.79488 54.25446 1.000 41.51245 230 ALA B O 1
ATOM 4805 N N . GLU B 1 231 ? -37.56429 105.86867 54.73400 1.000 39.76655 231 GLU B N 1
ATOM 4806 C CA . GLU B 1 231 ? -37.73307 105.63884 56.16974 1.000 44.02727 231 GLU B CA 1
ATOM 4807 C C . GLU B 1 231 ? -38.38712 106.83419 56.85972 1.000 51.04353 231 GLU B C 1
ATOM 4808 O O . GLU B 1 231 ? -39.33624 106.68523 57.63838 1.000 47.53600 231 GLU B O 1
ATOM 4814 N N . SER B 1 232 ? -37.85797 108.02578 56.62250 1.000 46.57478 232 SER B N 1
ATOM 4815 C CA . SER B 1 232 ? -38.29935 109.23890 57.31035 1.000 43.30130 232 SER B CA 1
ATOM 4816 C C . SER B 1 232 ? -39.20223 110.01976 56.37873 1.000 33.07100 232 SER B C 1
ATOM 4817 O O . SER B 1 232 ? -38.78584 110.39183 55.27819 1.000 43.64227 232 SER B O 1
ATOM 4820 N N . ALA B 1 233 ? -40.42709 110.30841 56.81380 1.000 33.71787 233 ALA B N 1
ATOM 4821 C CA . ALA B 1 233 ? -41.16659 111.28782 56.04039 1.000 35.40502 233 ALA B CA 1
ATOM 4822 C C . ALA B 1 233 ? -40.66648 112.70760 56.30602 1.000 45.20375 233 ALA B C 1
ATOM 4823 O O . ALA B 1 233 ? -40.92156 113.60366 55.48876 1.000 44.80976 233 ALA B O 1
ATOM 4825 N N . THR B 1 234 ? -39.91871 112.92984 57.39447 1.000 44.75416 234 THR B N 1
ATOM 4826 C CA . THR B 1 234 ? -39.65595 114.30571 57.84701 1.000 53.35897 234 THR B CA 1
ATOM 4827 C C . THR B 1 234 ? -38.23999 114.81595 57.57980 1.000 51.10656 234 THR B C 1
ATOM 4828 O O . THR B 1 234 ? -38.07951 115.97183 57.17843 1.000 44.95744 234 THR B O 1
ATOM 4832 N N . ARG B 1 235 ? -37.21363 113.99709 57.74649 1.000 48.85495 235 ARG B N 1
ATOM 4833 C CA . ARG B 1 235 ? -35.84829 114.50571 57.76123 1.000 41.10163 235 ARG B CA 1
ATOM 4834 C C . ARG B 1 235 ? -35.52651 115.32128 56.50554 1.000 36.42249 235 ARG B C 1
ATOM 4835 O O . ARG B 1 235 ? -35.80238 114.87098 55.38548 1.000 34.92744 235 ARG B O 1
ATOM 4843 N N . PRO B 1 236 ? -34.94374 116.51543 56.64144 1.000 42.25760 236 PRO B N 1
ATOM 4844 C CA . PRO B 1 236 ? -34.46825 117.21423 55.44282 1.000 37.28600 236 PRO B CA 1
ATOM 4845 C C . PRO B 1 236 ? -33.37078 116.37231 54.79887 1.000 28.98947 236 PRO B C 1
ATOM 4846 O O . PRO B 1 236 ? -32.58706 115.72084 55.48920 1.000 27.61966 236 PRO B O 1
ATOM 4850 N N . LEU B 1 237 ? -33.34192 116.36432 53.46804 1.000 31.01318 237 LEU B N 1
ATOM 4851 C CA . LEU B 1 237 ? -32.42850 115.45159 52.78696 1.000 29.48022 237 LEU B CA 1
ATOM 4852 C C . LEU B 1 237 ? -31.10392 116.14417 52.44017 1.000 28.78709 237 LEU B C 1
ATOM 4853 O O . LEU B 1 237 ? -30.08933 115.93449 53.10885 1.000 32.48124 237 LEU B O 1
ATOM 4858 N N . ILE B 1 238 ? -31.09504 116.94710 51.39109 1.000 25.93139 238 ILE B N 1
ATOM 4859 C CA . ILE B 1 238 ? -29.87512 117.61471 50.93845 1.000 32.24912 238 ILE B CA 1
ATOM 4860 C C . ILE B 1 238 ? -30.02219 119.12947 51.14237 1.000 29.44317 238 ILE B C 1
ATOM 4861 O O . ILE B 1 238 ? -30.92351 119.76535 50.58216 1.000 33.19371 238 ILE B O 1
ATOM 4866 N N . VAL B 1 239 ? -29.11369 119.70690 51.90594 1.000 30.54004 239 VAL B N 1
ATOM 4867 C CA . VAL B 1 239 ? -29.03466 121.15815 52.06614 1.000 24.47941 239 VAL B CA 1
ATOM 4868 C C . VAL B 1 239 ? -27.86803 121.68483 51.24282 1.000 29.41689 239 VAL B C 1
ATOM 4869 O O . VAL B 1 239 ? -26.71268 121.30298 51.48835 1.000 28.78396 239 VAL B O 1
ATOM 4873 N N . ASP B 1 240 ? -28.15925 122.51331 50.23501 1.000 24.75913 240 ASP B N 1
ATOM 4874 C CA . ASP B 1 240 ? -27.11843 123.09321 49.36647 1.000 31.92263 240 ASP B CA 1
ATOM 4875 C C . ASP B 1 240 ? -26.80629 124.49479 49.88971 1.000 31.87550 240 ASP B C 1
ATOM 4876 O O . ASP B 1 240 ? -27.57892 125.44713 49.67343 1.000 31.03766 240 ASP B O 1
ATOM 4881 N N . ILE B 1 241 ? -25.66540 124.61354 50.56276 1.000 28.61295 241 ILE B N 1
ATOM 4882 C CA . ILE B 1 241 ? -25.24048 125.86784 51.19396 1.000 28.90696 241 ILE B CA 1
ATOM 4883 C C . ILE B 1 241 ? -24.53890 126.76203 50.17094 1.000 29.11515 241 ILE B C 1
ATOM 4884 O O . ILE B 1 241 ? -23.45528 126.42561 49.66599 1.000 31.51122 241 ILE B O 1
ATOM 4889 N N . GLY B 1 242 ? -25.11662 127.92888 49.90654 1.000 32.54256 242 GLY B N 1
ATOM 4890 C CA . GLY B 1 242 ? -24.61198 128.74357 48.80787 1.000 29.96938 242 GLY B CA 1
ATOM 4891 C C . GLY B 1 242 ? -24.80114 128.10539 47.44466 1.000 35.88055 242 GLY B C 1
ATOM 4892 O O . GLY B 1 242 ? -23.95500 128.29638 46.54470 1.000 38.17488 242 GLY B O 1
ATOM 4893 N N . GLY B 1 243 ? -25.90825 127.36643 47.25683 1.000 38.44398 243 GLY B N 1
ATOM 4894 C CA . GLY B 1 243 ? -26.23780 126.65287 46.01446 1.000 32.38995 243 GLY B CA 1
ATOM 4895 C C . GLY B 1 243 ? -26.60189 127.53693 44.82807 1.000 37.88339 243 GLY B C 1
ATOM 4896 O O . GLY B 1 243 ? -26.94471 127.00979 43.76362 1.000 39.26823 243 GLY B O 1
ATOM 4897 N N . ALA B 1 244 ? -26.54431 128.86577 44.97020 1.000 34.39504 244 ALA B N 1
ATOM 4898 C CA . ALA B 1 244 ? -26.76153 129.73634 43.81829 1.000 40.60438 244 ALA B CA 1
ATOM 4899 C C . ALA B 1 244 ? -28.20044 129.60361 43.33079 1.000 38.10187 244 ALA B C 1
ATOM 4900 O O . ALA B 1 244 ? -29.12398 129.64504 44.14231 1.000 37.42641 244 ALA B O 1
ATOM 4902 N N . LYS B 1 245 ? -28.39945 129.42630 42.02777 1.000 39.01362 245 LYS B N 1
ATOM 4903 C CA . LYS B 1 245 ? -29.74891 129.25367 41.48762 1.000 42.62252 245 LYS B CA 1
ATOM 4904 C C . LYS B 1 245 ? -30.26363 127.83908 41.62716 1.000 49.26530 245 LYS B C 1
ATOM 4905 O O . LYS B 1 245 ? -31.31842 127.53124 41.05515 1.000 49.55209 245 LYS B O 1
ATOM 4911 N N . GLY B 1 246 ? -29.56165 126.97729 42.35979 1.000 42.93105 246 GLY B N 1
ATOM 4912 C CA . GLY B 1 246 ? -30.07279 125.63869 42.58591 1.000 47.31266 246 GLY B CA 1
ATOM 4913 C C . GLY B 1 246 ? -29.78265 124.64701 41.48489 1.000 44.67429 246 GLY B C 1
ATOM 4914 O O . GLY B 1 246 ? -30.37451 123.56140 41.48425 1.000 46.45883 246 GLY B O 1
ATOM 4915 N N . TRP B 1 247 ? -28.85474 124.96631 40.57046 1.000 40.58453 247 TRP B N 1
ATOM 4916 C CA . TRP B 1 247 ? -28.52679 124.03245 39.48697 1.000 51.48675 247 TRP B CA 1
ATOM 4917 C C . TRP B 1 247 ? -28.03502 122.67544 40.01199 1.000 51.61222 247 TRP B C 1
ATOM 4918 O O . TRP B 1 247 ? -28.36912 121.62288 39.44716 1.000 47.90412 247 TRP B O 1
ATOM 4929 N N . THR B 1 248 ? -27.21907 122.67064 41.06736 1.000 39.11725 248 THR B N 1
ATOM 4930 C CA . THR B 1 248 ? -26.72268 121.39726 41.58890 1.000 40.07139 248 THR B CA 1
ATOM 4931 C C . THR B 1 248 ? -27.86783 120.52296 42.10487 1.000 40.76602 248 THR B C 1
ATOM 4932 O O . THR B 1 248 ? -27.90759 119.30600 41.84694 1.000 37.70822 248 THR B O 1
ATOM 4936 N N . LEU B 1 249 ? -28.80908 121.11619 42.84807 1.000 33.57872 249 LEU B N 1
ATOM 4937 C CA . LEU B 1 249 ? -29.90886 120.32664 43.39091 1.000 29.84949 249 LEU B CA 1
ATOM 4938 C C . LEU B 1 249 ? -30.77752 119.75248 42.28214 1.000 44.44287 249 LEU B C 1
ATOM 4939 O O . LEU B 1 249 ? -31.25472 118.61130 42.37944 1.000 35.79113 249 LEU B O 1
ATOM 4944 N N . GLN B 1 250 ? -31.05476 120.56049 41.26136 1.000 41.15144 250 GLN B N 1
ATOM 4945 C CA . GLN B 1 250 ? -31.80143 120.06945 40.11074 1.000 42.65418 250 GLN B CA 1
ATOM 4946 C C . GLN B 1 250 ? -31.07695 118.90379 39.45379 1.000 42.37853 250 GLN B C 1
ATOM 4947 O O . GLN B 1 250 ? -31.70409 117.91679 39.07495 1.000 43.85397 250 GLN B O 1
ATOM 4953 N N . ALA B 1 251 ? -29.75284 119.00798 39.28710 1.000 40.10647 251 ALA B N 1
ATOM 4954 C CA . ALA B 1 251 ? -29.03457 117.93521 38.61703 1.000 41.43081 251 ALA B CA 1
ATOM 4955 C C . ALA B 1 251 ? -29.07350 116.65247 39.43469 1.000 40.67044 251 ALA B C 1
ATOM 4956 O O . ALA B 1 251 ? -29.27174 115.57461 38.87587 1.000 40.93755 251 ALA B O 1
ATOM 4958 N N . ILE B 1 252 ? -28.88017 116.75113 40.75603 1.000 35.76773 252 ILE B N 1
ATOM 4959 C CA . ILE B 1 252 ? -28.87530 115.57073 41.61433 1.000 41.42076 252 ILE B CA 1
ATOM 4960 C C . ILE B 1 252 ? -30.21260 114.84399 41.53158 1.000 43.34716 252 ILE B C 1
ATOM 4961 O O . ILE B 1 252 ? -30.26292 113.61095 41.39364 1.000 38.91425 252 ILE B O 1
ATOM 4966 N N . CYS B 1 253 ? -31.31934 115.60317 41.63145 1.000 35.81717 253 CYS B N 1
ATOM 4967 C CA . CYS B 1 253 ? -32.65028 115.00596 41.68820 1.000 36.89264 253 CYS B CA 1
ATOM 4968 C C . CYS B 1 253 ? -33.13763 114.55940 40.32061 1.000 41.62230 253 CYS B C 1
ATOM 4969 O O . CYS B 1 253 ? -33.96906 113.65236 40.23457 1.000 41.42323 253 CYS B O 1
ATOM 4972 N N . LYS B 1 254 ? -32.67124 115.19690 39.25135 1.000 41.23864 254 LYS B N 1
ATOM 4973 C CA . LYS B 1 254 ? -32.87253 114.61213 37.93119 1.000 47.41445 254 LYS B CA 1
ATOM 4974 C C . LYS B 1 254 ? -32.14520 113.26701 37.82484 1.000 50.18621 254 LYS B C 1
ATOM 4975 O O . LYS B 1 254 ? -32.72872 112.26363 37.39586 1.000 47.20556 254 LYS B O 1
ATOM 4981 N N . GLU B 1 255 ? -30.87079 113.22089 38.24660 1.000 40.38652 255 GLU B N 1
ATOM 4982 C CA . GLU B 1 255 ? -30.09719 111.98653 38.14704 1.000 40.12316 255 GLU B CA 1
ATOM 4983 C C . GLU B 1 255 ? -30.68089 110.86785 39.00721 1.000 44.92655 255 GLU B C 1
ATOM 4984 O O . GLU B 1 255 ? -30.61626 109.69310 38.62701 1.000 48.18846 255 GLU B O 1
ATOM 4990 N N . THR B 1 256 ? -31.19994 111.18667 40.19177 1.000 40.45849 256 THR B N 1
ATOM 4991 C CA . THR B 1 256 ? -31.79283 110.18451 41.08770 1.000 42.89670 256 THR B CA 1
ATOM 4992 C C . THR B 1 256 ? -33.17160 110.66106 41.50580 1.000 42.72806 256 THR B C 1
ATOM 4993 O O . THR B 1 256 ? -33.32475 111.27716 42.57275 1.000 38.13378 256 THR B O 1
ATOM 4997 N N . PRO B 1 257 ? -34.20615 110.35701 40.71637 1.000 45.86486 257 PRO B N 1
ATOM 4998 C CA . PRO B 1 257 ? -35.55304 110.89162 41.01304 1.000 42.61938 257 PRO B CA 1
ATOM 4999 C C . PRO B 1 257 ? -36.15152 110.36691 42.30113 1.000 39.49130 257 PRO B C 1
ATOM 5000 O O . PRO B 1 257 ? -37.15971 110.91568 42.76431 1.000 42.72255 257 PRO B O 1
ATOM 5004 N N . GLU B 1 258 ? -35.58690 109.31499 42.89071 1.000 37.89917 258 GLU B N 1
ATOM 5005 C CA . GLU B 1 258 ? -36.04236 108.86883 44.20177 1.000 38.84911 258 GLU B CA 1
ATOM 5006 C C . GLU B 1 258 ? -35.62515 109.82684 45.32431 1.000 37.18269 258 GLU B C 1
ATOM 5007 O O . GLU B 1 258 ? -35.90918 109.55987 46.49776 1.000 38.12254 258 GLU B O 1
ATOM 5013 N N . ILE B 1 259 ? -34.86939 110.87098 45.00551 1.000 36.00164 259 ILE B N 1
ATOM 5014 C CA . ILE B 1 259 ? -34.58163 111.94895 45.94855 1.000 40.36730 259 ILE B CA 1
ATOM 5015 C C . ILE B 1 259 ? -35.54355 113.08549 45.61504 1.000 33.67249 259 ILE B C 1
ATOM 5016 O O . ILE B 1 259 ? -35.40746 113.70558 44.54414 1.000 38.97100 259 ILE B O 1
ATOM 5021 N N . PRO B 1 260 ? -36.56546 113.32600 46.42620 1.000 39.35265 260 PRO B N 1
ATOM 5022 C CA . PRO B 1 260 ? -37.51142 114.40423 46.11497 1.000 38.15270 260 PRO B CA 1
ATOM 5023 C C . PRO B 1 260 ? -36.85588 115.75194 46.36652 1.000 41.61307 260 PRO B C 1
ATOM 5024 O O . PRO B 1 260 ? -36.42025 116.03637 47.48176 1.000 36.11716 260 PRO B O 1
ATOM 5028 N N . ILE B 1 261 ? -36.76887 116.56708 45.31244 1.000 40.63008 261 ILE B N 1
ATOM 5029 C CA . ILE B 1 261 ? -36.18832 117.88959 45.44720 1.000 43.26089 261 ILE B CA 1
ATOM 5030 C C . ILE B 1 261 ? -37.01742 118.70852 46.41394 1.000 48.00391 261 ILE B C 1
ATOM 5031 O O . ILE B 1 261 ? -36.51591 119.69055 46.97363 1.000 44.69522 261 ILE B O 1
ATOM 5036 N N . SER B 1 262 ? -38.27746 118.29925 46.65342 1.000 41.88157 262 SER B N 1
ATOM 5037 C CA . SER B 1 262 ? -39.12813 119.01689 47.59046 1.000 42.01965 262 SER B CA 1
ATOM 5038 C C . SER B 1 262 ? -38.66291 118.82380 49.02359 1.000 40.22203 262 SER B C 1
ATOM 5039 O O . SER B 1 262 ? -39.03474 119.60761 49.89370 1.000 42.94954 262 SER B O 1
ATOM 5042 N N . ARG B 1 263 ? -37.86144 117.80255 49.30737 1.000 37.73161 263 ARG B N 1
ATOM 5043 C CA . ARG B 1 263 ? -37.29335 117.69545 50.64711 1.000 38.31962 263 ARG B CA 1
ATOM 5044 C C . ARG B 1 263 ? -35.84674 118.17285 50.70043 1.000 31.80264 263 ARG B C 1
ATOM 5045 O O . ARG B 1 263 ? -35.13309 117.90364 51.67426 1.000 31.38891 263 ARG B O 1
ATOM 5053 N N . CYS B 1 264 ? -35.39901 118.86512 49.67730 1.000 35.88102 264 CYS B N 1
ATOM 5054 C CA . CYS B 1 264 ? -34.08002 119.46533 49.73969 1.000 31.48783 264 CYS B CA 1
ATOM 5055 C C . CYS B 1 264 ? -34.22996 120.95151 50.06184 1.000 38.03636 264 CYS B C 1
ATOM 5056 O O . CYS B 1 264 ? -35.33557 121.49653 50.07272 1.000 39.85180 264 CYS B O 1
ATOM 5059 N N . VAL B 1 265 ? -33.09912 121.60376 50.33158 1.000 33.75573 265 VAL B N 1
ATOM 5060 C CA . VAL B 1 265 ? -33.08162 122.99095 50.81246 1.000 35.78568 265 VAL B CA 1
ATOM 5061 C C . VAL B 1 265 ? -31.98531 123.74341 50.08484 1.000 36.57821 265 VAL B C 1
ATOM 5062 O O . VAL B 1 265 ? -30.82762 123.30544 50.07123 1.000 34.51518 265 VAL B O 1
ATOM 5066 N N . LEU B 1 266 ? -32.35212 124.86215 49.46381 1.000 33.38553 266 LEU B N 1
ATOM 5067 C CA . LEU B 1 266 ? -31.42195 125.72144 48.75708 1.000 34.96095 266 LEU B CA 1
ATOM 5068 C C . LEU B 1 266 ? -31.19138 126.97043 49.60361 1.000 43.07201 266 LEU B C 1
ATOM 5069 O O . LEU B 1 266 ? -32.14169 127.69171 49.91665 1.000 36.99881 266 LEU B O 1
ATOM 5074 N N . GLN B 1 267 ? -29.94221 127.21553 49.98105 1.000 39.19830 267 GLN B N 1
ATOM 5075 C CA . GLN B 1 267 ? -29.57747 128.37122 50.78844 1.000 38.82038 267 GLN B CA 1
ATOM 5076 C C . GLN B 1 267 ? -28.68100 129.31075 49.97695 1.000 41.77393 267 GLN B C 1
ATOM 5077 O O . GLN B 1 267 ? -27.72654 128.86364 49.33277 1.000 35.82133 267 GLN B O 1
ATOM 5083 N N . ASP B 1 268 ? -28.97479 130.60955 50.01578 1.000 38.40885 268 ASP B N 1
ATOM 5084 C CA . ASP B 1 268 ? -28.05889 131.58767 49.41016 1.000 40.96078 268 ASP B CA 1
ATOM 5085 C C . ASP B 1 268 ? -28.40215 132.97390 49.96277 1.000 42.56329 268 ASP B C 1
ATOM 5086 O O . ASP B 1 268 ? -29.08245 133.09215 50.98841 1.000 38.43959 268 ASP B O 1
ATOM 5091 N N . LEU B 1 269 ? -27.91937 134.01472 49.28783 1.000 42.35533 269 LEU B N 1
ATOM 5092 C CA . LEU B 1 269 ? -28.24144 135.38369 49.66146 1.000 41.61174 269 LEU B CA 1
ATOM 5093 C C . LEU B 1 269 ? -29.67327 135.74023 49.25342 1.000 50.39753 269 LEU B C 1
ATOM 5094 O O . LEU B 1 269 ? -30.20560 135.23585 48.25318 1.000 40.17587 269 LEU B O 1
ATOM 5099 N N . SER B 1 270 ? -30.27584 136.65810 50.02777 1.000 50.65280 270 SER B N 1
ATOM 5100 C CA . SER B 1 270 ? -31.63849 137.13167 49.76112 1.000 44.32302 270 SER B CA 1
ATOM 5101 C C . SER B 1 270 ? -31.88263 137.43463 48.27974 1.000 48.70364 270 SER B C 1
ATOM 5102 O O . SER B 1 270 ? -32.86349 136.96293 47.69667 1.000 47.30000 270 SER B O 1
ATOM 5105 N N . GLY B 1 271 ? -31.01815 138.24823 47.65715 1.000 47.07591 271 GLY B N 1
ATOM 5106 C CA . GLY B 1 271 ? -31.23241 138.61882 46.25968 1.000 45.11003 271 GLY B CA 1
ATOM 5107 C C . GLY B 1 271 ? -31.21665 137.43743 45.30596 1.000 54.58607 271 GLY B C 1
ATOM 5108 O O . GLY B 1 271 ? -31.90529 137.45029 44.27561 1.000 50.77535 271 GLY B O 1
ATOM 5109 N N . VAL B 1 272 ? -30.42854 136.40503 45.62600 1.000 52.24514 272 VAL B N 1
ATOM 5110 C CA . VAL B 1 272 ? -30.34325 135.21843 44.77612 1.000 54.38830 272 VAL B CA 1
ATOM 5111 C C . VAL B 1 272 ? -31.55113 134.30503 44.98552 1.000 48.02686 272 VAL B C 1
ATOM 5112 O O . VAL B 1 272 ? -32.12067 133.78508 44.01395 1.000 47.79792 272 VAL B O 1
ATOM 5116 N N . ILE B 1 273 ? -31.95510 134.09683 46.24812 1.000 42.96010 273 ILE B N 1
ATOM 5117 C CA . ILE B 1 273 ? -33.18269 133.35868 46.53720 1.000 53.64415 273 ILE B CA 1
ATOM 5118 C C . ILE B 1 273 ? -34.37979 134.01637 45.84993 1.000 57.76849 273 ILE B C 1
ATOM 5119 O O . ILE B 1 273 ? -35.22403 133.33255 45.25518 1.000 51.49058 273 ILE B O 1
ATOM 5124 N N . GLN B 1 274 ? -34.47105 135.35162 45.91043 1.000 51.81508 274 GLN B N 1
ATOM 5125 C CA . GLN B 1 274 ? -35.62855 136.02569 45.32695 1.000 58.33941 274 GLN B CA 1
ATOM 5126 C C . GLN B 1 274 ? -35.69715 135.79239 43.81989 1.000 62.36855 274 GLN B C 1
ATOM 5127 O O . GLN B 1 274 ? -36.77360 135.51418 43.27233 1.000 56.90018 274 GLN B O 1
ATOM 5133 N N . MET B 1 275 ? -34.55196 135.87038 43.13412 1.000 55.18904 275 MET B N 1
ATOM 5134 C CA . MET B 1 275 ? -34.55031 135.60096 41.70265 1.000 59.49957 275 MET B CA 1
ATOM 5135 C C . MET B 1 275 ? -34.92511 134.14565 41.39852 1.000 63.01394 275 MET B C 1
ATOM 5136 O O . MET B 1 275 ? -35.54839 133.87620 40.36305 1.000 58.18055 275 MET B O 1
ATOM 5141 N N . VAL B 1 276 ? -34.56845 133.19538 42.27408 1.000 59.34245 276 VAL B N 1
ATOM 5142 C CA . VAL B 1 276 ? -35.02884 131.81498 42.08313 1.000 65.52508 276 VAL B CA 1
ATOM 5143 C C . VAL B 1 276 ? -36.54741 131.74263 42.20396 1.000 62.27836 276 VAL B C 1
ATOM 5144 O O . VAL B 1 276 ? -37.22413 131.13779 41.36217 1.000 61.69222 276 VAL B O 1
ATOM 5148 N N . GLN B 1 277 ? -37.10087 132.36398 43.25549 1.000 63.27877 277 GLN B N 1
ATOM 5149 C CA . GLN B 1 277 ? -38.55022 132.38968 43.46225 1.000 64.50225 277 GLN B CA 1
ATOM 5150 C C . GLN B 1 277 ? -39.28784 133.02637 42.29296 1.000 68.67019 277 GLN B C 1
ATOM 5151 O O . GLN B 1 277 ? -40.44027 132.66870 42.02653 1.000 74.85897 277 GLN B O 1
ATOM 5157 N N . THR B 1 278 ? -38.65195 133.96147 41.58556 1.000 64.34360 278 THR B N 1
ATOM 5158 C CA . THR B 1 278 ? -39.31148 134.67678 40.49436 1.000 68.82833 278 THR B CA 1
ATOM 5159 C C . THR B 1 278 ? -39.18339 133.94952 39.14652 1.000 70.22796 278 THR B C 1
ATOM 5160 O O . THR B 1 278 ? -40.20034 133.61609 38.52542 1.000 71.94514 278 THR B O 1
ATOM 5164 N N . VAL B 1 279 ? -37.95303 133.67082 38.69088 1.000 73.02553 279 VAL B N 1
ATOM 5165 C CA . VAL B 1 279 ? -37.72185 133.09717 37.36602 1.000 72.05123 279 VAL B CA 1
ATOM 5166 C C . VAL B 1 279 ? -37.07071 131.70947 37.42003 1.000 71.82980 279 VAL B C 1
ATOM 5167 O O . VAL B 1 279 ? -36.64290 131.18648 36.38522 1.000 74.41713 279 VAL B O 1
ATOM 5171 N N . GLY B 1 280 ? -37.01519 131.08277 38.59203 1.000 67.45696 280 GLY B N 1
ATOM 5172 C CA . GLY B 1 280 ? -36.49758 129.72351 38.66845 1.000 70.51057 280 GLY B CA 1
ATOM 5173 C C . GLY B 1 280 ? -37.49775 128.69751 38.15141 1.000 67.63937 280 GLY B C 1
ATOM 5174 O O . GLY B 1 280 ? -38.71214 128.83022 38.32506 1.000 64.31982 280 GLY B O 1
ATOM 5175 N N . ASP B 1 281 ? -36.97144 127.64826 37.52400 1.000 68.73789 281 ASP B N 1
ATOM 5176 C CA . ASP B 1 281 ? -37.82243 126.59531 36.99209 1.000 65.47837 281 ASP B CA 1
ATOM 5177 C C . ASP B 1 281 ? -38.59880 125.90454 38.11634 1.000 65.08454 281 ASP B C 1
ATOM 5178 O O . ASP B 1 281 ? -38.31403 126.06967 39.30943 1.000 57.93613 281 ASP B O 1
ATOM 5183 N N . GLU B 1 282 ? -39.59664 125.10479 37.71508 1.000 65.45318 282 GLU B N 1
ATOM 5184 C CA . GLU B 1 282 ? -40.58574 124.62628 38.67914 1.000 64.41700 282 GLU B CA 1
ATOM 5185 C C . GLU B 1 282 ? -39.99317 123.63167 39.67507 1.000 62.49601 282 GLU B C 1
ATOM 5186 O O . GLU B 1 282 ? -40.41251 123.59814 40.84074 1.000 61.96038 282 GLU B O 1
ATOM 5192 N N . ASP B 1 283 ? -39.04030 122.79530 39.24911 1.000 58.06963 283 ASP B N 1
ATOM 5193 C CA . ASP B 1 283 ? -38.50403 121.81248 40.19245 1.000 62.73131 283 ASP B CA 1
ATOM 5194 C C . ASP B 1 283 ? -37.79404 122.51454 41.34788 1.000 54.91316 283 ASP B C 1
ATOM 5195 O O . ASP B 1 283 ? -38.06656 122.23054 42.52450 1.000 50.00093 283 ASP B O 1
ATOM 5200 N N . ILE B 1 284 ? -36.92423 123.47958 41.03062 1.000 54.35472 284 ILE B N 1
ATOM 5201 C CA . ILE B 1 284 ? -36.16131 124.14962 42.07802 1.000 56.80552 284 ILE B CA 1
ATOM 5202 C C . ILE B 1 284 ? -37.08723 124.98822 42.95592 1.000 58.29970 284 ILE B C 1
ATOM 5203 O O . ILE B 1 284 ? -36.91252 125.04318 44.17911 1.000 51.69658 284 ILE B O 1
ATOM 5208 N N . ARG B 1 285 ? -38.10927 125.62356 42.35628 1.000 59.22371 285 ARG B N 1
ATOM 5209 C CA . ARG B 1 285 ? -39.05404 126.41790 43.14409 1.000 60.24631 285 ARG B CA 1
ATOM 5210 C C . ARG B 1 285 ? -39.85358 125.55809 44.11645 1.000 57.89969 285 ARG B C 1
ATOM 5211 O O . ARG B 1 285 ? -40.37041 126.07723 45.11252 1.000 55.91652 285 ARG B O 1
ATOM 5219 N N . SER B 1 286 ? -39.94248 124.25251 43.86085 1.000 50.44687 286 SER B N 1
ATOM 5220 C CA . SER B 1 286 ? -40.56093 123.31412 44.79313 1.000 48.17861 286 SER B CA 1
ATOM 5221 C C . SER B 1 286 ? -39.68695 122.99567 45.99991 1.000 46.09785 286 SER B C 1
ATOM 5222 O O . SER B 1 286 ? -40.20743 122.52241 47.01627 1.000 46.11867 286 SER B O 1
ATOM 5225 N N . ALA B 1 287 ? -38.37209 123.20500 45.91070 1.000 50.00115 287 ALA B N 1
ATOM 5226 C CA . ALA B 1 287 ? -37.49554 123.00045 47.05932 1.000 44.07155 287 ALA B CA 1
ATOM 5227 C C . ALA B 1 287 ? -37.74113 124.07657 48.11552 1.000 51.16086 287 ALA B C 1
ATOM 5228 O O . ALA B 1 287 ? -38.27434 125.15311 47.83426 1.000 46.72887 287 ALA B O 1
ATOM 5230 N N . GLN B 1 288 ? -37.31854 123.79582 49.34118 1.000 48.30213 288 GLN B N 1
ATOM 5231 C CA . GLN B 1 288 ? -37.33862 124.83941 50.35831 1.000 42.53868 288 GLN B CA 1
ATOM 5232 C C . GLN B 1 288 ? -36.20220 125.83378 50.10067 1.000 49.17853 288 GLN B C 1
ATOM 5233 O O . GLN B 1 288 ? -35.02123 125.46571 50.14630 1.000 45.39700 288 GLN B O 1
ATOM 5239 N N . LEU B 1 289 ? -36.55544 127.08565 49.81736 1.000 45.57575 289 LEU B N 1
ATOM 5240 C CA . LEU B 1 289 ? -35.58540 128.15713 49.58638 1.000 52.63780 289 LEU B CA 1
ATOM 5241 C C . LEU B 1 289 ? -35.41978 128.99669 50.85327 1.000 56.11295 289 LEU B C 1
ATOM 5242 O O . LEU B 1 289 ? -36.40621 129.31462 51.52582 1.000 51.85268 289 LEU B O 1
ATOM 5247 N N . MET B 1 290 ? -34.16616 129.35029 51.18143 1.000 45.93458 290 MET B N 1
ATOM 5248 C CA . MET B 1 290 ? -33.85345 130.05069 52.42738 1.000 45.54481 290 MET B CA 1
ATOM 5249 C C . MET B 1 290 ? -32.71049 131.02987 52.20933 1.000 49.06358 290 MET B C 1
ATOM 5250 O O . MET B 1 290 ? -31.63049 130.62424 51.76173 1.000 40.51394 290 MET B O 1
ATOM 5255 N N . ALA B 1 291 ? -32.93262 132.30007 52.56894 1.000 40.36831 291 ALA B N 1
ATOM 5256 C CA . ALA B 1 291 ? -31.84770 133.26549 52.66591 1.000 43.03599 291 ALA B CA 1
ATOM 5257 C C . ALA B 1 291 ? -31.06769 133.01280 53.95372 1.000 45.16096 291 ALA B C 1
ATOM 5258 O O . ALA B 1 291 ? -31.65965 132.88495 55.03007 1.000 41.85334 291 ALA B O 1
ATOM 5260 N N . ILE B 1 292 ? -29.73746 132.92111 53.84784 1.000 41.34032 292 ILE B N 1
ATOM 5261 C CA . ILE B 1 292 ? -28.87966 132.69120 55.00604 1.000 42.05266 292 ILE B CA 1
ATOM 5262 C C . ILE B 1 292 ? -27.61261 133.51581 54.83153 1.000 43.39997 292 ILE B C 1
ATOM 5263 O O . ILE B 1 292 ? -27.30681 134.00984 53.74755 1.000 35.81319 292 ILE B O 1
ATOM 5268 N N . ASP B 1 293 ? -26.85355 133.61411 55.91522 1.000 37.34968 293 ASP B N 1
ATOM 5269 C CA . ASP B 1 293 ? -25.45924 134.02424 55.85625 1.000 40.23723 293 ASP B CA 1
ATOM 5270 C C . ASP B 1 293 ? -24.64208 132.85365 56.37545 1.000 34.73576 293 ASP B C 1
ATOM 5271 O O . ASP B 1 293 ? -24.63203 132.60044 57.58608 1.000 35.73168 293 ASP B O 1
ATOM 5276 N N . PHE B 1 294 ? -23.96324 132.12083 55.47068 1.000 33.12558 294 PHE B N 1
ATOM 5277 C CA . PHE B 1 294 ? -23.28276 130.94224 55.99195 1.000 32.86812 294 PHE B CA 1
ATOM 5278 C C . PHE B 1 294 ? -22.05602 131.30885 56.84190 1.000 33.79981 294 PHE B C 1
ATOM 5279 O O . PHE B 1 294 ? -21.43771 130.41595 57.44403 1.000 30.16438 294 PHE B O 1
ATOM 5287 N N . HIS B 1 295 ? -21.70404 132.60691 56.96753 1.000 30.05608 295 HIS B N 1
ATOM 5288 C CA . HIS B 1 295 ? -20.64417 132.91867 57.91437 1.000 28.11452 295 HIS B CA 1
ATOM 5289 C C . HIS B 1 295 ? -21.11909 132.89482 59.34784 1.000 29.91153 295 HIS B C 1
ATOM 5290 O O . HIS B 1 295 ? -20.27894 132.83417 60.25387 1.000 39.02640 295 HIS B O 1
ATOM 5297 N N . LYS B 1 296 ? -22.43711 132.95432 59.57712 1.000 32.80698 296 LYS B N 1
ATOM 5298 C CA . LYS B 1 296 ? -23.00079 133.09825 60.91532 1.000 37.19447 296 LYS B CA 1
ATOM 5299 C C . LYS B 1 296 ? -23.97196 132.00437 61.33282 1.000 40.37136 296 LYS B C 1
ATOM 5300 O O . LYS B 1 296 ? -24.26754 131.90068 62.52863 1.000 40.47961 296 LYS B O 1
ATOM 5306 N N . GLU B 1 297 ? -24.46765 131.17580 60.41120 1.000 38.00815 297 GLU B N 1
ATOM 5307 C CA . GLU B 1 297 ? -25.59492 130.32966 60.76788 1.000 33.78524 297 GLU B CA 1
ATOM 5308 C C . GLU B 1 297 ? -25.71275 129.15180 59.81837 1.000 33.43473 297 GLU B C 1
ATOM 5309 O O . GLU B 1 297 ? -25.38414 129.24244 58.62946 1.000 32.82990 297 GLU B O 1
ATOM 5315 N N . GLN B 1 298 ? -26.23075 128.05995 60.36559 1.000 37.31993 298 GLN B N 1
ATOM 5316 C CA . GLN B 1 298 ? -26.84339 126.99704 59.56705 1.000 39.11150 298 GLN B CA 1
ATOM 5317 C C . GLN B 1 298 ? -28.19787 126.71569 60.20081 1.000 31.88745 298 GLN B C 1
ATOM 5318 O O . GLN B 1 298 ? -28.25530 126.06984 61.26237 1.000 37.11433 298 GLN B O 1
ATOM 5324 N N . PRO B 1 299 ? -29.28926 127.22019 59.60973 1.000 36.15665 299 PRO B N 1
ATOM 5325 C CA . PRO B 1 299 ? -30.61118 127.09446 60.26074 1.000 37.06416 299 PRO B CA 1
ATOM 5326 C C . PRO B 1 299 ? -31.21770 125.69738 60.17399 1.000 41.20560 299 PRO B C 1
ATOM 5327 O O . PRO B 1 299 ? -32.00587 125.33852 61.05861 1.000 38.91484 299 PRO B O 1
ATOM 5331 N N . VAL B 1 300 ? -30.94157 124.92639 59.12119 1.000 37.66250 300 VAL B N 1
ATOM 5332 C CA . VAL B 1 300 ? -31.59263 123.61529 58.95602 1.000 31.37496 300 VAL B CA 1
ATOM 5333 C C . VAL B 1 300 ? -30.91121 122.61033 59.86755 1.000 29.84004 300 VAL B C 1
ATOM 5334 O O . VAL B 1 300 ? -29.72395 122.31976 59.69213 1.000 35.01862 300 VAL B O 1
ATOM 5338 N N . GLN B 1 301 ? -31.65981 122.05916 60.83006 1.000 30.84166 301 GLN B N 1
ATOM 5339 C CA . GLN B 1 301 ? -31.12912 121.11917 61.80988 1.000 37.21577 301 GLN B CA 1
ATOM 5340 C C . GLN B 1 301 ? -31.34580 119.66971 61.37755 1.000 33.14634 301 GLN B C 1
ATOM 5341 O O . GLN B 1 301 ? -32.43628 119.29653 60.95053 1.000 35.22440 301 GLN B O 1
ATOM 5347 N N . GLY B 1 302 ? -30.31689 118.85091 61.54708 1.000 30.95432 302 GLY B N 1
ATOM 5348 C CA . GLY B 1 302 ? -30.42249 117.41455 61.39062 1.000 33.69648 302 GLY B CA 1
ATOM 5349 C C . GLY B 1 302 ? -30.62241 116.88810 59.97884 1.000 39.10210 302 GLY B C 1
ATOM 5350 O O . GLY B 1 302 ? -31.07771 115.75082 59.82660 1.000 38.90942 302 GLY B O 1
ATOM 5351 N N . ALA B 1 303 ? -30.28817 117.66149 58.93900 1.000 33.78769 303 ALA B N 1
ATOM 5352 C CA . ALA B 1 303 ? -30.41431 117.14682 57.57692 1.000 33.29016 303 ALA B CA 1
ATOM 5353 C C . ALA B 1 303 ? -29.44595 115.98335 57.35174 1.000 33.87637 303 ALA B C 1
ATOM 5354 O O . ALA B 1 303 ? -28.42980 115.82090 58.04355 1.000 31.79571 303 ALA B O 1
ATOM 5356 N N . LEU B 1 304 ? -29.78342 115.14283 56.36572 1.000 34.02859 304 LEU B N 1
ATOM 5357 C CA . LEU B 1 304 ? -28.92030 114.00838 56.05900 1.000 26.42556 304 LEU B CA 1
ATOM 5358 C C . LEU B 1 304 ? -27.60507 114.46005 55.41747 1.000 26.54269 304 LEU B C 1
ATOM 5359 O O . LEU B 1 304 ? -26.53798 113.89939 55.71405 1.000 30.15535 304 LEU B O 1
ATOM 5364 N N . VAL B 1 305 ? -27.68628 115.39982 54.47894 1.000 29.71398 305 VAL B N 1
ATOM 5365 C CA . VAL B 1 305 ? -26.52974 115.91145 53.74750 1.000 31.69464 305 VAL B CA 1
ATOM 5366 C C . VAL B 1 305 ? -26.51537 117.43962 53.77344 1.000 30.32116 305 VAL B C 1
ATOM 5367 O O . VAL B 1 305 ? -27.50102 118.09034 53.42645 1.000 26.38106 305 VAL B O 1
ATOM 5371 N N . TYR B 1 306 ? -25.35281 118.00714 54.08332 1.000 24.29776 306 TYR B N 1
ATOM 5372 C CA . TYR B 1 306 ? -25.06799 119.40404 53.84077 1.000 27.92848 306 TYR B CA 1
ATOM 5373 C C . TYR B 1 306 ? -23.97946 119.44735 52.78494 1.000 22.11206 306 TYR B C 1
ATOM 5374 O O . TYR B 1 306 ? -22.94223 118.83261 52.96924 1.000 25.44454 306 TYR B O 1
ATOM 5383 N N . MET B 1 307 ? -24.21464 120.18246 51.70937 1.000 25.40403 307 MET B N 1
ATOM 5384 C CA . MET B 1 307 ? -23.27408 120.28918 50.60718 1.000 33.38558 307 MET B CA 1
ATOM 5385 C C . MET B 1 307 ? -22.66340 121.69126 50.54291 1.000 26.76936 307 MET B C 1
ATOM 5386 O O . MET B 1 307 ? -23.39116 122.70290 50.59911 1.000 25.49970 307 MET B O 1
ATOM 5391 N N . ILE B 1 308 ? -21.34080 121.75825 50.36172 1.000 26.62446 308 ILE B N 1
ATOM 5392 C CA . ILE B 1 308 ? -20.63216 123.04568 50.19022 1.000 25.67142 308 ILE B CA 1
ATOM 5393 C C . ILE B 1 308 ? -19.79280 122.92254 48.92634 1.000 25.16271 308 ILE B C 1
ATOM 5394 O O . ILE B 1 308 ? -18.72141 122.30301 48.94343 1.000 25.69519 308 ILE B O 1
ATOM 5399 N N . ARG B 1 309 ? -20.26929 123.50604 47.83096 1.000 27.51775 309 ARG B N 1
ATOM 5400 C CA . ARG B 1 309 ? -19.66304 123.29973 46.51748 1.000 29.24445 309 ARG B CA 1
ATOM 5401 C C . ARG B 1 309 ? -18.96633 124.57950 46.04188 1.000 28.62674 309 ARG B C 1
ATOM 5402 O O . ARG B 1 309 ? -19.63094 125.59556 45.81385 1.000 25.71746 309 ARG B O 1
ATOM 5410 N N A ARG B 1 310 ? -17.64445 124.49935 45.85259 0.471 30.14461 310 ARG B N 1
ATOM 5411 N N B ARG B 1 310 ? -17.64531 124.49971 45.84743 0.529 30.14484 310 ARG B N 1
ATOM 5412 C CA A ARG B 1 310 ? -16.83840 125.58578 45.29114 0.471 28.54223 310 ARG B CA 1
ATOM 5413 C CA B ARG B 1 310 ? -16.84288 125.58869 45.28458 0.529 28.54345 310 ARG B CA 1
ATOM 5414 C C A ARG B 1 310 ? -17.00078 126.87090 46.09800 0.471 29.82769 310 ARG B C 1
ATOM 5415 C C B ARG B 1 310 ? -16.99878 126.87166 46.09776 0.529 29.82774 310 ARG B C 1
ATOM 5416 O O A ARG B 1 310 ? -17.05972 127.98016 45.55403 0.471 29.13716 310 ARG B O 1
ATOM 5417 O O B ARG B 1 310 ? -17.05629 127.98222 45.55642 0.529 29.13624 310 ARG B O 1
ATOM 5432 N N . ILE B 1 311 ? -17.07163 126.71691 47.40921 1.000 25.16303 311 ILE B N 1
ATOM 5433 C CA . ILE B 1 311 ? -17.15490 127.83630 48.32505 1.000 26.72082 311 ILE B CA 1
ATOM 5434 C C . ILE B 1 311 ? -15.91356 127.93307 49.20528 1.000 26.12872 311 ILE B C 1
ATOM 5435 O O . ILE B 1 311 ? -15.33344 129.00630 49.34087 1.000 25.10383 311 ILE B O 1
ATOM 5440 N N . LEU B 1 312 ? -15.47382 126.81631 49.78306 1.000 24.70243 312 LEU B N 1
ATOM 5441 C CA . LEU B 1 312 ? -14.34239 126.85027 50.71740 1.000 23.57757 312 LEU B CA 1
ATOM 5442 C C . LEU B 1 312 ? -13.07294 127.33142 50.03507 1.000 21.90878 312 LEU B C 1
ATOM 5443 O O . LEU B 1 312 ? -12.24063 127.98655 50.68020 1.000 24.20074 312 LEU B O 1
ATOM 5448 N N . ARG B 1 313 ? -12.92550 127.07428 48.72721 1.000 21.45335 313 ARG B N 1
ATOM 5449 C CA . ARG B 1 313 ? -11.75940 127.58760 47.99394 1.000 23.70340 313 ARG B CA 1
ATOM 5450 C C . ARG B 1 313 ? -11.61551 129.09770 48.07755 1.000 24.22312 313 ARG B C 1
ATOM 5451 O O . ARG B 1 313 ? -10.51271 129.62987 47.84661 1.000 23.16254 313 ARG B O 1
ATOM 5459 N N . ASP B 1 314 ? -12.69054 129.82254 48.36138 1.000 25.28524 314 ASP B N 1
ATOM 5460 C CA . ASP B 1 314 ? -12.62731 131.27848 48.37023 1.000 23.30922 314 ASP B CA 1
ATOM 5461 C C . ASP B 1 314 ? -12.23427 131.86705 49.71837 1.000 28.54821 314 ASP B C 1
ATOM 5462 O O . ASP B 1 314 ? -12.20289 133.11070 49.84971 1.000 26.92245 314 ASP B O 1
ATOM 5467 N N . PHE B 1 315 ? -11.99692 131.03394 50.73507 1.000 21.26870 315 PHE B N 1
ATOM 5468 C CA . PHE B 1 315 ? -11.74369 131.51604 52.09179 1.000 21.59091 315 PHE B CA 1
ATOM 5469 C C . PHE B 1 315 ? -10.48954 130.89070 52.67615 1.000 24.05226 315 PHE B C 1
ATOM 5470 O O . PHE B 1 315 ? -10.06285 129.82426 52.25225 1.000 25.35808 315 PHE B O 1
ATOM 5478 N N . GLY B 1 316 ? -9.88081 131.59108 53.65773 1.000 22.44200 316 GLY B N 1
ATOM 5479 C CA . GLY B 1 316 ? -8.77989 131.00770 54.40061 1.000 22.28742 316 GLY B CA 1
ATOM 5480 C C . GLY B 1 316 ? -9.24455 129.94509 55.39873 1.000 22.73617 316 GLY B C 1
ATOM 5481 O O . GLY B 1 316 ? -10.44732 129.77244 55.62276 1.000 23.71875 316 GLY B O 1
ATOM 5482 N N . ASP B 1 317 ? -8.25957 129.28623 56.01155 1.000 20.51607 317 ASP B N 1
ATOM 5483 C CA . ASP B 1 317 ? -8.54036 128.14302 56.88660 1.000 24.74345 317 ASP B CA 1
ATOM 5484 C C . ASP B 1 317 ? -9.46722 128.53975 58.01726 1.000 30.14354 317 ASP B C 1
ATOM 5485 O O . ASP B 1 317 ? -10.43979 127.83874 58.30421 1.000 22.61701 317 ASP B O 1
ATOM 5490 N N . ASP B 1 318 ? -9.11334 129.59939 58.75838 1.000 22.20817 318 ASP B N 1
ATOM 5491 C CA . ASP B 1 318 ? -9.94531 129.98527 59.89995 1.000 25.58735 318 ASP B CA 1
ATOM 5492 C C . ASP B 1 318 ? -11.37689 130.28464 59.49168 1.000 25.20772 318 ASP B C 1
ATOM 5493 O O . ASP B 1 318 ? -12.33095 129.93234 60.20441 1.000 25.92801 318 ASP B O 1
ATOM 5498 N N . GLU B 1 319 ? -11.55467 130.96941 58.35833 1.000 23.28020 319 GLU B N 1
ATOM 5499 C CA . GLU B 1 319 ? -12.88663 131.27662 57.91405 1.000 22.98621 319 GLU B CA 1
ATOM 5500 C C . GLU B 1 319 ? -13.61343 130.00332 57.47091 1.000 25.98324 319 GLU B C 1
ATOM 5501 O O . GLU B 1 319 ? -14.82258 129.86888 57.70851 1.000 27.74807 319 GLU B O 1
ATOM 5507 N N . CYS B 1 320 ? -12.91093 129.09829 56.77290 1.000 24.06336 320 CYS B N 1
ATOM 5508 C CA . CYS B 1 320 ? -13.51846 127.78697 56.44312 1.000 25.66149 320 CYS B CA 1
ATOM 5509 C C . CYS B 1 320 ? -13.93782 127.02076 57.69854 1.000 28.14153 320 CYS B C 1
ATOM 5510 O O . CYS B 1 320 ? -15.00709 126.38947 57.73373 1.000 24.54449 320 CYS B O 1
ATOM 5513 N N . VAL B 1 321 ? -13.10101 127.04139 58.73117 1.000 24.85513 321 VAL B N 1
ATOM 5514 C CA . VAL B 1 321 ? -13.44966 126.28045 59.93335 1.000 24.26510 321 VAL B CA 1
ATOM 5515 C C . VAL B 1 321 ? -14.67156 126.89031 60.62082 1.000 29.40477 321 VAL B C 1
ATOM 5516 O O . VAL B 1 321 ? -15.50986 126.15842 61.16845 1.000 26.42544 321 VAL B O 1
ATOM 5520 N N . SER B 1 322 ? -14.82122 128.23256 60.56932 1.000 25.42911 322 SER B N 1
ATOM 5521 C CA . SER B 1 322 ? -16.03004 128.89913 61.07233 1.000 25.20242 322 SER B CA 1
ATOM 5522 C C . SER B 1 322 ? -17.28839 128.45603 60.32470 1.000 29.06593 322 SER B C 1
ATOM 5523 O O . SER B 1 322 ? -18.30937 128.14100 60.94257 1.000 28.35422 322 SER B O 1
ATOM 5526 N N . ILE B 1 323 ? -17.26724 128.53469 58.99286 1.000 26.85729 323 ILE B N 1
ATOM 5527 C CA . ILE B 1 323 ? -18.37966 128.02286 58.18082 1.000 24.46111 323 ILE B CA 1
ATOM 5528 C C . ILE B 1 323 ? -18.67020 126.55788 58.53908 1.000 26.09893 323 ILE B C 1
ATOM 5529 O O . ILE B 1 323 ? -19.80487 126.18392 58.88140 1.000 28.74676 323 ILE B O 1
ATOM 5534 N N . LEU B 1 324 ? -17.63181 125.72591 58.53954 1.000 24.28738 324 LEU B N 1
ATOM 5535 C CA . LEU B 1 324 ? -17.82415 124.30458 58.81492 1.000 27.56455 324 LEU B CA 1
ATOM 5536 C C . LEU B 1 324 ? -18.44109 124.07430 60.19235 1.000 28.62247 324 LEU B C 1
ATOM 5537 O O . LEU B 1 324 ? -19.32158 123.21699 60.35228 1.000 27.30703 324 LEU B O 1
ATOM 5542 N N . GLN B 1 325 ? -17.97069 124.79980 61.21556 1.000 24.29853 325 GLN B N 1
ATOM 5543 C CA . GLN B 1 325 ? -18.45955 124.52378 62.56860 1.000 22.93961 325 GLN B CA 1
ATOM 5544 C C . GLN B 1 325 ? -19.91604 124.90321 62.73658 1.000 26.80692 325 GLN B C 1
ATOM 5545 O O . GLN B 1 325 ? -20.60982 124.26607 63.53361 1.000 30.92503 325 GLN B O 1
ATOM 5551 N N . HIS B 1 326 ? -20.40100 125.94772 62.04905 1.000 29.52289 326 HIS B N 1
ATOM 5552 C CA . HIS B 1 326 ? -21.83945 126.22990 62.10436 1.000 28.38811 326 HIS B CA 1
ATOM 5553 C C . HIS B 1 326 ? -22.62592 125.03119 61.55648 1.000 30.61345 326 HIS B C 1
ATOM 5554 O O . HIS B 1 326 ? -23.68512 124.66969 62.08348 1.000 31.07221 326 HIS B O 1
ATOM 5561 N N . VAL B 1 327 ? -22.11840 124.40059 60.49529 1.000 29.10391 327 VAL B N 1
ATOM 5562 C CA . VAL B 1 327 ? -22.80594 123.23262 59.92148 1.000 25.62600 327 VAL B CA 1
ATOM 5563 C C . VAL B 1 327 ? -22.72348 122.02619 60.86001 1.000 26.73809 327 VAL B C 1
ATOM 5564 O O . VAL B 1 327 ? -23.73637 121.35915 61.10157 1.000 28.84245 327 VAL B O 1
ATOM 5568 N N . VAL B 1 328 ? -21.54684 121.76309 61.44894 1.000 27.40655 328 VAL B N 1
ATOM 5569 C CA . VAL B 1 328 ? -21.37286 120.63795 62.35705 1.000 25.91673 328 VAL B CA 1
ATOM 5570 C C . VAL B 1 328 ? -22.31080 120.74526 63.55937 1.000 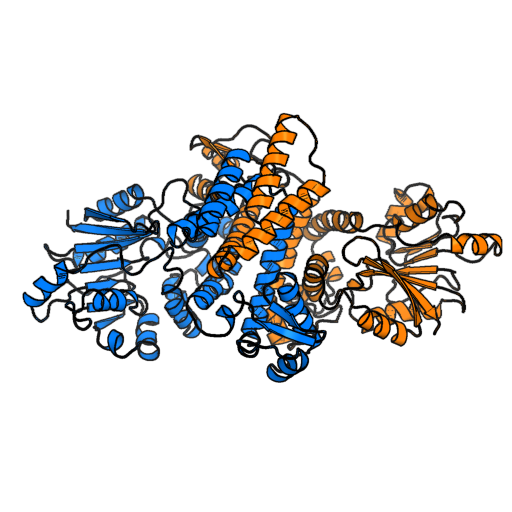33.52476 328 VAL B C 1
ATOM 5571 O O . VAL B 1 328 ? -22.81354 119.72424 64.06183 1.000 31.22271 328 VAL B O 1
ATOM 5575 N N . ALA B 1 329 ? -22.53573 121.96794 64.06105 1.000 29.92820 329 ALA B N 1
ATOM 5576 C CA . ALA B 1 329 ? -23.46710 122.16104 65.17154 1.000 30.65308 329 ALA B CA 1
ATOM 5577 C C . ALA B 1 329 ? -24.89217 121.77585 64.77597 1.000 33.86867 329 ALA B C 1
ATOM 5578 O O . ALA B 1 329 ? -25.66623 121.29917 65.61650 1.000 36.60212 329 ALA B O 1
ATOM 5580 N N . ALA B 1 330 ? -25.25389 121.95911 63.51036 1.000 31.59340 330 ALA B N 1
ATOM 5581 C CA . ALA B 1 330 ? -26.58568 121.59949 63.03095 1.000 34.67502 330 ALA B CA 1
ATOM 5582 C C . ALA B 1 330 ? -26.69095 120.12287 62.67831 1.000 35.65952 330 ALA B C 1
ATOM 5583 O O . ALA B 1 330 ? -27.80432 119.56979 62.66644 1.000 34.73565 330 ALA B O 1
ATOM 5585 N N . MET B 1 331 ? -25.56080 119.45377 62.42889 1.000 34.00024 331 MET B N 1
ATOM 5586 C CA . MET B 1 331 ? -25.59669 118.06589 61.96936 1.000 35.07632 331 MET B CA 1
ATOM 5587 C C . MET B 1 331 ? -26.11363 117.12032 63.04723 1.000 34.14477 331 MET B C 1
ATOM 5588 O O . MET B 1 331 ? -25.76921 117.23488 64.23298 1.000 33.67169 331 MET B O 1
ATOM 5593 N N . ALA B 1 332 ? -26.85646 116.10916 62.60845 1.000 37.21185 332 ALA B N 1
ATOM 5594 C CA . ALA B 1 332 ? -27.17192 114.96230 63.45286 1.000 35.01357 332 ALA B CA 1
ATOM 5595 C C . ALA B 1 332 ? -25.99414 113.99989 63.48838 1.000 39.62191 332 ALA B C 1
ATOM 5596 O O . ALA B 1 332 ? -25.09029 114.07723 62.66073 1.000 37.32371 332 ALA B O 1
ATOM 5598 N N . PRO B 1 333 ? -25.98118 113.05026 64.42699 1.000 36.22427 333 PRO B N 1
ATOM 5599 C CA . PRO B 1 333 ? -24.84761 112.10284 64.50132 1.000 36.38759 333 PRO B CA 1
ATOM 5600 C C . PRO B 1 333 ? -24.54737 111.36950 63.20271 1.000 38.34272 333 PRO B C 1
ATOM 5601 O O . PRO B 1 333 ? -23.39833 110.98501 62.96507 1.000 37.46784 333 PRO B O 1
ATOM 5605 N N . ASP B 1 334 ? -25.53411 111.18467 62.33802 1.000 34.75928 334 ASP B N 1
ATOM 5606 C CA . ASP B 1 334 ? -25.34670 110.40290 61.12707 1.000 36.68072 334 ASP B CA 1
ATOM 5607 C C . ASP B 1 334 ? -25.31515 111.27838 59.87842 1.000 39.09045 334 ASP B C 1
ATOM 5608 O O . ASP B 1 334 ? -25.28451 110.74815 58.75526 1.000 33.90304 334 ASP B O 1
ATOM 5613 N N . SER B 1 335 ? -25.32580 112.60697 60.04048 1.000 35.62905 335 SER B N 1
ATOM 5614 C CA . SER B 1 335 ? -25.28448 113.49913 58.88449 1.000 32.47189 335 SER B CA 1
ATOM 5615 C C . SER B 1 335 ? -23.96672 113.36129 58.14101 1.000 27.00074 335 SER B C 1
ATOM 5616 O O . SER B 1 335 ? -22.93932 112.97956 58.71120 1.000 28.23116 335 SER B O 1
ATOM 5619 N N . LYS B 1 336 ? -24.00645 113.67238 56.83823 1.000 28.96526 336 LYS B N 1
ATOM 5620 C CA . LYS B 1 336 ? -22.80082 113.84301 56.05139 1.000 31.13088 336 LYS B CA 1
ATOM 5621 C C . LYS B 1 336 ? -22.64942 115.29979 55.62546 1.000 27.53171 336 LYS B C 1
ATOM 5622 O O . LYS B 1 336 ? -23.62704 115.99962 55.34746 1.000 28.60043 336 LYS B O 1
ATOM 5628 N N . LEU B 1 337 ? -21.40493 115.76365 55.60608 1.000 26.19249 337 LEU B N 1
ATOM 5629 C CA . LEU B 1 337 ? -21.08508 117.06964 55.05501 1.000 27.33621 337 LEU B CA 1
ATOM 5630 C C . LEU B 1 337 ? -20.22373 116.80744 53.83162 1.000 27.35915 337 LEU B C 1
ATOM 5631 O O . LEU B 1 337 ? -19.12307 116.25459 53.96125 1.000 26.00362 337 LEU B O 1
ATOM 5636 N N . LEU B 1 338 ? -20.73665 117.17859 52.65212 1.000 25.83987 338 LEU B N 1
ATOM 5637 C CA . LEU B 1 338 ? -20.04255 116.96893 51.38949 1.000 26.61748 338 LEU B CA 1
ATOM 5638 C C . LEU B 1 338 ? -19.40343 118.27691 50.92484 1.000 23.10511 338 LEU B C 1
ATOM 5639 O O . LEU B 1 338 ? -20.10013 119.27638 50.72501 1.000 26.18417 338 LEU B O 1
ATOM 5644 N N . ILE B 1 339 ? -18.09596 118.26708 50.74359 1.000 26.57399 339 ILE B N 1
ATOM 5645 C CA . ILE B 1 339 ? -17.39100 119.41621 50.18770 1.000 23.97429 339 ILE B CA 1
ATOM 5646 C C . ILE B 1 339 ? -17.04604 119.06283 48.74729 1.000 23.70387 339 ILE B C 1
ATOM 5647 O O . ILE B 1 339 ? -16.30601 118.10169 48.51020 1.000 25.05805 339 ILE B O 1
ATOM 5652 N N . ALA B 1 340 ? -17.58714 119.82019 47.79897 1.000 23.84288 340 ALA B N 1
ATOM 5653 C CA . ALA B 1 340 ? -17.22896 119.65179 46.38758 1.000 27.17755 340 ALA B CA 1
ATOM 5654 C C . ALA B 1 340 ? -16.22831 120.74841 46.01535 1.000 30.46813 340 ALA B C 1
ATOM 5655 O O . ALA B 1 340 ? -16.57255 121.93187 45.95786 1.000 27.76513 340 ALA B O 1
ATOM 5657 N N . ASP B 1 341 ? -14.99121 120.35021 45.75254 1.000 28.59651 341 ASP B N 1
ATOM 5658 C CA . ASP B 1 341 ? -13.91039 121.31396 45.54893 1.000 27.22250 341 ASP B CA 1
ATOM 5659 C C . ASP B 1 341 ? -12.71416 120.53701 45.02792 1.000 28.95690 341 ASP B C 1
ATOM 5660 O O . ASP B 1 341 ? -12.70418 119.30315 45.03447 1.000 27.58655 341 ASP B O 1
ATOM 5665 N N . THR B 1 342 ? -11.72250 121.27323 44.55877 1.000 26.22928 342 THR B N 1
ATOM 5666 C CA . THR B 1 342 ? -10.49688 120.65991 44.07828 1.000 28.32390 342 THR B CA 1
ATOM 5667 C C . THR B 1 342 ? -9.68360 120.16931 45.26081 1.000 24.66218 342 THR B C 1
ATOM 5668 O O . THR B 1 342 ? -9.48282 120.89779 46.22893 1.000 28.60301 342 THR B O 1
ATOM 5672 N N . VAL B 1 343 ? -9.27635 118.91477 45.21145 1.000 22.16929 343 VAL B N 1
ATOM 5673 C CA . VAL B 1 343 ? -8.30784 118.35016 46.14539 1.000 23.76315 343 VAL B CA 1
ATOM 5674 C C . VAL B 1 343 ? -7.02000 118.37745 45.33890 1.000 30.64256 343 VAL B C 1
ATOM 5675 O O . VAL B 1 343 ? -6.78653 117.47368 44.53069 1.000 27.66229 343 VAL B O 1
ATOM 5679 N N . THR B 1 344 ? -6.20778 119.44957 45.48749 1.000 27.27740 344 THR B N 1
ATOM 5680 C CA . THR B 1 344 ? -5.07964 119.55489 44.56615 1.000 27.21967 344 THR B CA 1
ATOM 5681 C C . THR B 1 344 ? -3.96893 118.61953 44.92079 1.000 27.61412 344 THR B C 1
ATOM 5682 O O . THR B 1 344 ? -3.70534 118.32505 46.09522 1.000 25.21322 344 THR B O 1
ATOM 5686 N N . GLY B 1 345 ? -3.23277 118.24637 43.88003 1.000 27.75643 345 GLY B N 1
ATOM 5687 C CA . GLY B 1 345 ? -2.12381 117.35470 44.07350 1.000 28.41124 345 GLY B CA 1
ATOM 5688 C C . GLY B 1 345 ? -0.92008 118.08267 44.61355 1.000 30.71430 345 GLY B C 1
ATOM 5689 O O . GLY B 1 345 ? -0.82291 119.32770 44.55780 1.000 26.75389 345 GLY B O 1
ATOM 5690 N N . ASN B 1 346 ? -0.00190 117.28830 45.17096 1.000 24.34834 346 ASN B N 1
ATOM 5691 C CA . ASN B 1 346 ? 1.32000 117.77811 45.53282 1.000 27.98823 346 ASN B CA 1
ATOM 5692 C C . ASN B 1 346 ? 2.34865 117.11752 44.61776 1.000 30.47041 346 ASN B C 1
ATOM 5693 O O . ASN B 1 346 ? 2.75053 115.96092 44.86551 1.000 27.46898 346 ASN B O 1
ATOM 5698 N N . PRO B 1 347 ? 2.81166 117.80094 43.53975 1.000 27.44336 347 PRO B N 1
ATOM 5699 C CA . PRO B 1 347 ? 2.44236 119.18323 43.16170 1.000 23.11234 347 PRO B CA 1
ATOM 5700 C C . PRO B 1 347 ? 1.19868 119.22710 42.30709 1.000 25.50770 347 PRO B C 1
ATOM 5701 O O . PRO B 1 347 ? 0.80387 118.16924 41.77495 1.000 28.06854 347 PRO B O 1
ATOM 5705 N N . PRO B 1 348 ? 0.58706 120.40376 42.16400 1.000 25.02138 348 PRO B N 1
ATOM 5706 C CA . PRO B 1 348 ? -0.71420 120.48464 41.50311 1.000 24.42667 348 PRO B CA 1
ATOM 5707 C C . PRO B 1 348 ? -0.55457 120.51965 39.99219 1.000 26.99721 348 PRO B C 1
ATOM 5708 O O . PRO B 1 348 ? 0.49215 120.90607 39.45825 1.000 30.45588 348 PRO B O 1
ATOM 5712 N N . SER B 1 349 ? -1.62431 120.12634 39.30376 1.000 24.12452 349 SER B N 1
ATOM 5713 C CA . SER B 1 349 ? -1.65591 120.28782 37.85601 1.000 27.86398 349 SER B CA 1
ATOM 5714 C C . SER B 1 349 ? -1.89764 121.76777 37.52049 1.000 28.63257 349 SER B C 1
ATOM 5715 O O . SER B 1 349 ? -2.24588 122.57958 38.38846 1.000 23.87920 349 SER B O 1
ATOM 5718 N N . TRP B 1 350 ? -1.71631 122.11624 36.23741 1.000 28.36086 350 TRP B N 1
ATOM 5719 C CA . TRP B 1 350 ? -1.50217 123.52131 35.88705 1.000 29.87525 350 TRP B CA 1
ATOM 5720 C C . TRP B 1 350 ? -2.75806 124.35313 36.08168 1.000 29.01825 350 TRP B C 1
ATOM 5721 O O . TRP B 1 350 ? -2.67095 125.49608 36.53828 1.000 27.20266 350 TRP B O 1
ATOM 5732 N N . PHE B 1 351 ? -3.93592 123.79843 35.77586 1.000 28.96976 351 PHE B N 1
ATOM 5733 C CA . PHE B 1 351 ? -5.14789 124.60391 35.87057 1.000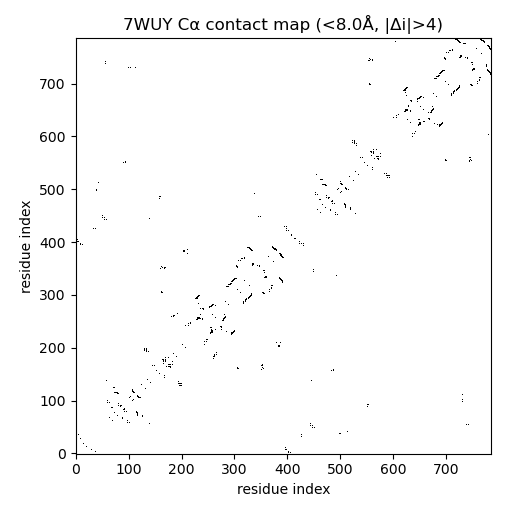 31.11470 351 PHE B CA 1
ATOM 5734 C C . PHE B 1 351 ? -5.49011 124.92354 37.31335 1.000 29.66618 351 PHE B C 1
ATOM 5735 O O . PHE B 1 351 ? -5.70856 126.11060 37.61561 1.000 29.63667 351 PHE B O 1
ATOM 5743 N N . PRO B 1 352 ? -5.56675 123.95494 38.23983 1.000 29.55998 352 PRO B N 1
ATOM 5744 C CA . PRO B 1 352 ? -5.71446 124.31569 39.66694 1.000 29.12855 352 PRO B CA 1
ATOM 5745 C C . PRO B 1 352 ? -4.57598 125.15591 40.20079 1.000 25.76411 352 PRO B C 1
ATOM 5746 O O . PRO B 1 352 ? -4.79679 125.98330 41.10319 1.000 22.80726 352 PRO B O 1
ATOM 5750 N N . ALA B 1 353 ? -3.35834 124.94952 39.71347 1.000 21.73700 353 ALA B N 1
ATOM 5751 C CA . ALA B 1 353 ? -2.25982 125.77535 40.20337 1.000 22.98239 353 ALA B CA 1
ATOM 5752 C C . ALA B 1 353 ? -2.47111 127.23782 39.77988 1.000 26.03790 353 ALA B C 1
ATOM 5753 O O . ALA B 1 353 ? -2.23163 128.16079 40.55993 1.000 24.76619 353 ALA B O 1
ATOM 5755 N N . MET B 1 354 ? -2.96459 127.45491 38.56400 1.000 24.88176 354 MET B N 1
ATOM 5756 C CA . MET B 1 354 ? -3.30938 128.81145 38.12769 1.000 28.85566 354 MET B CA 1
ATOM 5757 C C . MET B 1 354 ? -4.44155 129.40196 38.96276 1.000 26.98907 354 MET B C 1
ATOM 5758 O O . MET B 1 354 ? -4.31253 130.51133 39.48970 1.000 25.84206 354 MET B O 1
ATOM 5763 N N . LEU B 1 355 ? -5.52850 128.63699 39.16190 1.000 25.47721 355 LEU B N 1
ATOM 5764 C CA . LEU B 1 355 ? -6.64148 129.12993 39.98567 1.000 26.77799 355 LEU B CA 1
ATOM 5765 C C . LEU B 1 355 ? -6.17857 129.46374 41.38366 1.000 23.16192 355 LEU B C 1
ATOM 5766 O O . LEU B 1 355 ? -6.57889 130.47711 41.95268 1.000 24.98481 355 LEU B O 1
ATOM 5771 N N . ASP B 1 356 ? -5.35137 128.60093 41.96319 1.000 21.85003 356 ASP B N 1
ATOM 5772 C CA . ASP B 1 356 ? -4.83498 128.87155 43.30504 1.000 24.47827 356 ASP B CA 1
ATOM 5773 C C . ASP B 1 356 ? -4.11613 130.21971 43.35716 1.000 23.10903 356 ASP B C 1
ATOM 5774 O O . ASP B 1 356 ? -4.20708 130.93664 44.35896 1.000 22.66094 356 ASP B O 1
ATOM 5779 N N . PHE B 1 357 ? -3.31407 130.52823 42.33288 1.000 24.10770 357 PHE B N 1
ATOM 5780 C CA . PHE B 1 357 ? -2.55707 131.77744 42.34097 1.000 26.39115 357 PHE B CA 1
ATOM 5781 C C . PHE B 1 357 ? -3.50529 132.96876 42.31548 1.000 24.44954 357 PHE B C 1
ATOM 5782 O O . PHE B 1 357 ? -3.27926 133.96301 43.01501 1.000 22.35378 357 PHE B O 1
ATOM 5790 N N . PHE B 1 358 ? -4.56517 132.88481 41.51077 1.000 21.82073 358 PHE B N 1
ATOM 5791 C CA . PHE B 1 358 ? -5.58208 133.93404 41.50873 1.000 27.06496 358 PHE B CA 1
ATOM 5792 C C . PHE B 1 358 ? -6.30620 133.99166 42.84103 1.000 26.56959 358 PHE B C 1
ATOM 5793 O O . PHE B 1 358 ? -6.60441 135.08142 43.35224 1.000 24.15736 358 PHE B O 1
ATOM 5801 N N . LEU B 1 359 ? -6.57657 132.83338 43.43632 1.000 24.34456 359 LEU B N 1
ATOM 5802 C CA . LEU B 1 359 ? -7.30036 132.86940 44.69966 1.000 22.73250 359 LEU B CA 1
ATOM 5803 C C . LEU B 1 359 ? -6.48490 133.54906 45.78896 1.000 23.36281 359 LEU B C 1
ATOM 5804 O O . LEU B 1 359 ? -7.07544 134.05305 46.76111 1.000 23.76366 359 LEU B O 1
ATOM 5809 N N . SER B 1 360 ? -5.14828 133.48753 45.71428 1.000 21.89998 360 SER B N 1
ATOM 5810 C CA . SER B 1 360 ? -4.37699 134.17173 46.74011 1.000 24.62142 360 SER B CA 1
ATOM 5811 C C . SER B 1 360 ? -4.68008 135.67490 46.77708 1.000 23.44614 360 SER B C 1
ATOM 5812 O O . SER B 1 360 ? -4.45436 136.28145 47.81430 1.000 23.36388 360 SER B O 1
ATOM 5815 N N . THR B 1 361 ? -5.18758 136.27450 45.68603 1.000 24.14519 361 THR B N 1
ATOM 5816 C CA . THR B 1 361 ? -5.51312 137.71478 45.71057 1.000 23.03828 361 THR B CA 1
ATOM 5817 C C . THR B 1 361 ? -6.79966 138.03129 46.47531 1.000 27.57566 361 THR B C 1
ATOM 5818 O O . THR B 1 361 ? -7.05498 139.20897 46.75063 1.000 24.91404 361 THR B O 1
ATOM 5822 N N . ILE B 1 362 ? -7.60807 137.02825 46.83602 1.000 23.03408 362 ILE B N 1
ATOM 5823 C CA . ILE B 1 362 ? -8.84784 137.27194 47.55979 1.000 20.91104 362 ILE B CA 1
ATOM 5824 C C . ILE B 1 362 ? -8.88469 136.51157 48.88583 1.000 21.43284 362 ILE B C 1
ATOM 5825 O O . ILE B 1 362 ? -9.92516 136.48534 49.55707 1.000 25.95489 362 ILE B O 1
ATOM 5830 N N . GLY B 1 363 ? -7.76130 135.90421 49.28655 1.000 21.17822 363 GLY B N 1
ATOM 5831 C CA . GLY B 1 363 ? -7.67157 135.21406 50.56661 1.000 22.95261 363 GLY B CA 1
ATOM 5832 C C . GLY B 1 363 ? -7.96842 133.70625 50.52125 1.000 23.89279 363 GLY B C 1
ATOM 5833 O O . GLY B 1 363 ? -7.97210 133.05385 51.57301 1.000 23.05134 363 GLY B O 1
ATOM 5834 N N . GLY B 1 364 ? -8.20527 133.13532 49.34173 1.000 23.81710 364 GLY B N 1
ATOM 5835 C CA . GLY B 1 364 ? -8.52116 131.72809 49.20815 1.000 23.51886 364 GLY B CA 1
ATOM 5836 C C . GLY B 1 364 ? -7.36040 130.92562 48.63659 1.000 24.04899 364 GLY B C 1
ATOM 5837 O O . GLY B 1 364 ? -6.22332 131.40199 48.53346 1.000 24.22048 364 GLY B O 1
ATOM 5838 N N . LYS B 1 365 ? -7.66080 129.66239 48.28619 1.000 21.18247 365 LYS B N 1
ATOM 5839 C CA . LYS B 1 365 ? -6.65462 128.70812 47.83788 1.000 19.12150 365 LYS B CA 1
ATOM 5840 C C . LYS B 1 365 ? -7.32820 127.40620 47.44793 1.000 22.47067 365 LYS B C 1
ATOM 5841 O O . LYS B 1 365 ? -8.45601 127.13409 47.86828 1.000 23.42943 365 LYS B O 1
ATOM 5847 N N . GLU B 1 366 ? -6.63723 126.62380 46.60904 1.000 22.97644 366 GLU B N 1
ATOM 5848 C CA . GLU B 1 366 ? -7.02924 125.24729 46.32261 1.000 24.13604 366 GLU B CA 1
ATOM 5849 C C . GLU B 1 366 ? -6.27417 124.32959 47.29323 1.000 25.82425 366 GLU B C 1
ATOM 5850 O O . GLU B 1 366 ? -5.04144 124.25977 47.28087 1.000 27.03457 366 GLU B O 1
ATOM 5856 N N . ARG B 1 367 ? -6.99044 123.60346 48.11773 1.000 24.05907 367 ARG B N 1
ATOM 5857 C CA . ARG B 1 367 ? -6.29808 122.85637 49.15578 1.000 26.27231 367 ARG B CA 1
ATOM 5858 C C . ARG B 1 367 ? -5.88457 121.45286 48.69341 1.000 24.44769 367 ARG B C 1
ATOM 5859 O O . ARG B 1 367 ? -6.55942 120.80651 47.88163 1.000 25.12422 367 ARG B O 1
ATOM 5867 N N . THR B 1 368 ? -4.78112 120.98448 49.26008 1.000 23.76052 368 THR B N 1
ATOM 5868 C CA . THR B 1 368 ? -4.39873 119.57522 49.16823 1.000 21.96235 368 THR B CA 1
ATOM 5869 C C . THR B 1 368 ? -5.28601 118.70162 50.05340 1.000 27.14607 368 THR B C 1
ATOM 5870 O O . THR B 1 368 ? -6.02434 119.16829 50.92143 1.000 24.14238 368 THR B O 1
ATOM 5874 N N . GLU B 1 369 ? -5.17724 117.38586 49.85163 1.000 24.93728 369 GLU B N 1
ATOM 5875 C CA . GLU B 1 369 ? -5.90332 116.47937 50.74310 1.000 25.60320 369 GLU B CA 1
ATOM 5876 C C . GLU B 1 369 ? -5.50289 116.71952 52.19004 1.000 23.92944 369 GLU B C 1
ATOM 5877 O O . GLU B 1 369 ? -6.35435 116.76188 53.08813 1.000 23.24974 369 GLU B O 1
ATOM 5883 N N . GLU B 1 370 ? -4.20325 116.88341 52.43598 1.000 26.98170 370 GLU B N 1
ATOM 5884 C CA . GLU B 1 370 ? -3.74061 117.11598 53.80103 1.000 30.39537 370 GLU B CA 1
ATOM 5885 C C . GLU B 1 370 ? -4.33177 118.39480 54.38408 1.000 28.13805 370 GLU B C 1
ATOM 5886 O O . GLU B 1 370 ? -4.70643 118.43393 55.56070 1.000 24.78991 370 GLU B O 1
ATOM 5892 N N . GLU B 1 371 ? -4.38421 119.46949 53.58316 1.000 21.66822 371 GLU B N 1
ATOM 5893 C CA . GLU B 1 371 ? -4.97016 120.72338 54.06930 1.000 23.79817 371 GLU B CA 1
ATOM 5894 C C . GLU B 1 371 ? -6.45071 120.56973 54.36594 1.000 25.28720 371 GLU B C 1
ATOM 5895 O O . GLU B 1 371 ? -6.96371 121.17889 55.32385 1.000 22.29151 371 GLU B O 1
ATOM 5901 N N . PHE B 1 372 ? -7.16012 119.72522 53.58856 1.000 24.14762 372 PHE B N 1
ATOM 5902 C CA . PHE B 1 372 ? -8.58200 119.54489 53.87219 1.000 23.18577 372 PHE B CA 1
ATOM 5903 C C . PHE B 1 372 ? -8.76555 118.70802 55.13198 1.000 24.99063 372 PHE B C 1
ATOM 5904 O O . PHE B 1 372 ? -9.69242 118.94521 55.90694 1.000 26.19631 372 PHE B O 1
ATOM 5912 N N . ARG B 1 373 ? -7.89179 117.71642 55.33582 1.000 23.45416 373 ARG B N 1
ATOM 5913 C CA . ARG B 1 373 ? -7.91440 116.94081 56.57843 1.000 28.82932 373 ARG B CA 1
ATOM 5914 C C . ARG B 1 373 ? -7.73818 117.84388 57.78110 1.000 28.31264 373 ARG B C 1
ATOM 5915 O O . ARG B 1 373 ? -8.44619 117.70827 58.78178 1.000 26.12454 373 ARG B O 1
ATOM 5923 N N . LYS B 1 374 ? -6.79488 118.78485 57.69420 1.000 24.87582 374 LYS B N 1
ATOM 5924 C CA . LYS B 1 374 ? -6.58454 119.70749 58.80454 1.000 22.04395 374 LYS B CA 1
ATOM 5925 C C . LYS B 1 374 ? -7.83776 120.54998 59.09423 1.000 24.82959 374 LYS B C 1
ATOM 5926 O O . LYS B 1 374 ? -8.26878 120.65288 60.25046 1.000 24.43332 374 LYS B O 1
ATOM 5932 N N . ILE B 1 375 ? -8.44885 121.16414 58.07586 1.000 23.48795 375 ILE B N 1
ATOM 5933 C CA . ILE B 1 375 ? -9.56892 122.04579 58.41502 1.000 22.50887 375 ILE B CA 1
ATOM 5934 C C . ILE B 1 375 ? -10.80477 121.24288 58.83278 1.000 25.15999 375 ILE B C 1
ATOM 5935 O O . ILE B 1 375 ? -11.59047 121.69434 59.68311 1.000 23.89646 375 ILE B O 1
ATOM 5940 N N . THR B 1 376 ? -11.02075 120.04555 58.25852 1.000 23.22303 376 THR B N 1
ATOM 5941 C CA . THR B 1 376 ? -12.19055 119.29205 58.70645 1.000 23.58687 376 THR B CA 1
ATOM 5942 C C . THR B 1 376 ? -11.98754 118.79948 60.14671 1.000 22.90280 376 THR B C 1
ATOM 5943 O O . THR B 1 376 ? -12.90846 118.88689 60.97230 1.000 25.70566 376 THR B O 1
ATOM 5947 N N . ALA B 1 377 ? -10.78811 118.34191 60.48714 1.000 25.28051 377 ALA B N 1
ATOM 5948 C CA . ALA B 1 377 ? -10.52741 117.97529 61.88610 1.000 25.37785 377 ALA B CA 1
ATOM 5949 C C . ALA B 1 377 ? -10.73965 119.15999 62.85147 1.000 27.52538 377 ALA B C 1
ATOM 5950 O O . ALA B 1 377 ? -11.23075 118.98694 63.97496 1.000 28.06319 377 ALA B O 1
ATOM 5952 N N . ARG B 1 378 ? -10.33764 120.36981 62.45617 1.000 26.13066 378 ARG B N 1
ATOM 5953 C CA . ARG B 1 378 ? -10.57878 121.50484 63.34555 1.000 25.47987 378 ARG B CA 1
ATOM 5954 C C . ARG B 1 378 ? -12.06634 121.71287 63.54440 1.000 25.52803 378 ARG B C 1
ATOM 5955 O O . ARG B 1 378 ? -12.50720 122.11511 64.62707 1.000 27.36662 378 ARG B O 1
ATOM 5963 N N . ALA B 1 379 ? -12.86838 121.38684 62.53678 1.000 22.27292 379 ALA B N 1
ATOM 5964 C CA . ALA B 1 379 ? -14.31248 121.55600 62.67303 1.000 27.95902 379 ALA B CA 1
ATOM 5965 C C . ALA B 1 379 ? -14.99013 120.34181 63.31949 1.000 25.51431 379 ALA B C 1
ATOM 5966 O O . ALA B 1 379 ? -16.21913 120.32720 63.42786 1.000 33.75448 379 ALA B O 1
ATOM 5968 N N .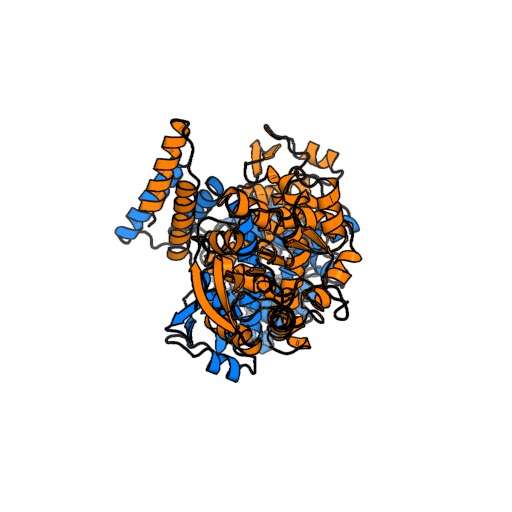 GLY B 1 380 ? -14.21493 119.36570 63.77501 1.000 25.39494 380 GLY B N 1
ATOM 5969 C CA . GLY B 1 380 ? -14.79313 118.17823 64.41211 1.000 32.77076 380 GLY B CA 1
ATOM 5970 C C . GLY B 1 380 ? -15.31838 117.16693 63.42479 1.000 34.95741 380 GLY B C 1
ATOM 5971 O O . GLY B 1 380 ? -16.21428 116.36646 63.77005 1.000 33.49839 380 GLY B O 1
ATOM 5972 N N . LEU B 1 381 ? -14.75880 117.14765 62.21963 1.000 26.20300 381 LEU B N 1
ATOM 5973 C CA . LEU B 1 381 ? -15.15530 116.21829 61.16165 1.000 32.73697 381 LEU B CA 1
ATOM 5974 C C . LEU B 1 381 ? -14.03812 115.24746 60.82594 1.000 32.99418 381 LEU B C 1
ATOM 5975 O O . LEU B 1 381 ? -12.86222 115.48711 61.10653 1.000 29.71296 381 LEU B O 1
ATOM 5980 N N . ARG B 1 382 ? -14.41631 114.13078 60.19904 1.000 27.72433 382 ARG B N 1
ATOM 5981 C CA . ARG B 1 382 ? -13.39879 113.27078 59.61510 1.000 26.58568 382 ARG B CA 1
ATOM 5982 C C . ARG B 1 382 ? -13.81734 112.96623 58.18997 1.000 27.37565 382 ARG B C 1
ATOM 5983 O O . ARG B 1 382 ? -15.00807 112.84339 57.89167 1.000 28.01103 382 ARG B O 1
ATOM 5991 N N . ILE B 1 383 ? -12.83213 112.89400 57.31114 1.000 28.32409 383 ILE B N 1
ATOM 5992 C CA . ILE B 1 383 ? -13.08185 112.61336 55.90844 1.000 28.63348 383 ILE B CA 1
ATOM 5993 C C . ILE B 1 383 ? -13.12040 111.10488 55.77452 1.000 28.00728 383 ILE B C 1
ATOM 5994 O O . ILE B 1 383 ? -12.14709 110.42567 56.11291 1.000 28.94151 383 ILE B O 1
ATOM 5999 N N . THR B 1 384 ? -14.23344 110.58863 55.28754 1.000 26.11946 384 THR B N 1
ATOM 6000 C CA . THR B 1 384 ? -14.36609 109.14850 55.10725 1.000 30.09737 384 THR B CA 1
ATOM 6001 C C . THR B 1 384 ? -14.17745 108.70289 53.66636 1.000 34.54622 384 THR B C 1
ATOM 6002 O O . THR B 1 384 ? -14.14240 107.49430 53.40989 1.000 35.93224 384 THR B O 1
ATOM 6006 N N . GLY B 1 385 ? -14.11566 109.62499 52.72379 1.000 31.03677 385 GLY B N 1
ATOM 6007 C CA . GLY B 1 385 ? -13.97585 109.27501 51.32567 1.000 30.86248 385 GLY B CA 1
ATOM 6008 C C . GLY B 1 385 ? -13.74100 110.49965 50.47317 1.000 33.60729 385 GLY B C 1
ATOM 6009 O O . GLY B 1 385 ? -14.18979 111.60796 50.79866 1.000 30.58429 385 GLY B O 1
ATOM 6010 N N . ILE B 1 386 ? -12.99342 110.31686 49.39139 1.000 26.64392 386 ILE B N 1
ATOM 6011 C CA . ILE B 1 386 ? -12.76538 111.35034 48.40598 1.000 25.86088 386 ILE B CA 1
ATOM 6012 C C . ILE B 1 386 ? -13.02613 110.75127 47.03129 1.000 30.12406 386 ILE B C 1
ATOM 6013 O O . ILE B 1 386 ? -12.31510 109.82470 46.61897 1.000 32.39525 386 ILE B O 1
ATOM 6018 N N . HIS B 1 387 ? -13.98120 111.31886 46.29538 1.000 27.99083 387 HIS B N 1
ATOM 6019 C CA . HIS B 1 387 ? -14.42710 110.75534 45.01481 1.000 33.02899 387 HIS B CA 1
ATOM 6020 C C . HIS B 1 387 ? -14.12331 111.75059 43.90484 1.000 28.09801 387 HIS B C 1
ATOM 6021 O O . HIS B 1 387 ? -14.76181 112.80489 43.82205 1.000 30.04528 387 HIS B O 1
ATOM 6028 N N . TYR B 1 388 ? -13.12901 111.43377 43.07276 1.000 31.69143 388 TYR B N 1
ATOM 6029 C CA . TYR B 1 388 ? -12.61305 112.40631 42.11609 1.000 31.63060 388 TYR B CA 1
ATOM 6030 C C . TYR B 1 388 ? -13.45702 112.38880 40.85709 1.000 35.01137 388 TYR B C 1
ATOM 6031 O O . TYR B 1 388 ? -13.82559 111.32538 40.37616 1.000 29.54667 388 TYR B O 1
ATOM 6040 N N . SER B 1 389 ? -13.73358 113.56304 40.31229 1.000 28.34032 389 SER B N 1
ATOM 6041 C CA . SER B 1 389 ? -14.24928 113.66099 38.95328 1.000 32.67776 389 SER B CA 1
ATOM 6042 C C . SER B 1 389 ? -13.09083 113.46011 37.97118 1.000 38.39183 389 SER B C 1
ATOM 6043 O O . SER B 1 389 ? -11.94294 113.21610 38.36271 1.000 43.66742 389 SER B O 1
ATOM 6046 N N . ASP B 1 390 ? -13.36929 113.58544 36.68049 1.000 37.55084 390 ASP B N 1
ATOM 6047 C CA . ASP B 1 390 ? -12.30708 113.50493 35.68645 1.000 47.41296 390 ASP B CA 1
ATOM 6048 C C . ASP B 1 390 ? -11.74836 114.87252 35.32000 1.000 47.18449 390 ASP B C 1
ATOM 6049 O O . ASP B 1 390 ? -10.95882 114.96202 34.37754 1.000 54.61401 390 ASP B O 1
ATOM 6054 N N . LYS B 1 391 ? -12.15160 115.93716 36.02904 1.000 48.44230 391 LYS B N 1
ATOM 6055 C CA . LYS B 1 391 ? -11.76859 117.31299 35.70178 1.000 49.15868 391 LYS B CA 1
ATOM 6056 C C . LYS B 1 391 ? -10.84838 117.87261 36.79149 1.000 42.27672 391 LYS B C 1
ATOM 6057 O O . LYS B 1 391 ? -11.30794 118.26601 37.87147 1.000 39.44628 391 LYS B O 1
ATOM 6063 N N . ALA B 1 392 ? -9.54538 117.88487 36.50428 1.000 38.36507 392 ALA B N 1
ATOM 6064 C CA . ALA B 1 392 ? -8.57269 118.72273 37.21668 1.000 36.70509 392 ALA B CA 1
ATOM 6065 C C . ALA B 1 392 ? -8.67349 118.60072 38.73760 1.000 35.17926 392 ALA B C 1
ATOM 6066 O O . ALA B 1 392 ? -8.64779 119.60717 39.46506 1.000 37.75436 392 ALA B O 1
ATOM 6068 N N . GLU B 1 393 ? -8.79104 117.36813 39.22671 1.000 34.80856 393 GLU B N 1
ATOM 6069 C CA . GLU B 1 393 ? -8.76208 117.01812 40.64558 1.000 35.12605 393 GLU B CA 1
ATOM 6070 C C . GLU B 1 393 ? -9.99877 117.48996 41.39951 1.000 32.10456 393 GLU B C 1
ATOM 6071 O O . GLU B 1 393 ? -10.02919 117.43038 42.65351 1.000 29.65815 393 GLU B O 1
ATOM 6077 N N . PHE B 1 394 ? -11.03872 117.90516 40.68573 1.000 29.54142 394 PHE B N 1
ATOM 6078 C CA . PHE B 1 394 ? -12.27016 118.30728 41.34854 1.000 33.05245 394 PHE B CA 1
ATOM 6079 C C . PHE B 1 394 ? -12.95430 117.06403 41.91209 1.000 36.88768 394 PHE B C 1
ATOM 6080 O O . PHE B 1 394 ? -13.11014 116.04780 41.21678 1.000 32.72661 394 PHE B O 1
ATOM 6088 N N . ALA B 1 395 ? -13.29402 117.11602 43.20600 1.000 29.75767 395 ALA B N 1
ATOM 6089 C CA . ALA B 1 395 ? -13.66259 115.92411 43.95190 1.000 27.84394 395 ALA B CA 1
ATOM 6090 C C . ALA B 1 395 ? -14.82833 116.22443 44.88784 1.000 28.29456 395 ALA B C 1
ATOM 6091 O O . ALA B 1 395 ? -15.15728 117.39713 45.18582 1.000 26.05929 395 ALA B O 1
ATOM 6093 N N . MET B 1 396 ? -15.53419 115.15008 45.24584 1.000 25.12391 396 MET B N 1
ATOM 6094 C CA . MET B 1 396 ? -16.49536 115.14126 46.34323 1.000 25.26389 396 MET B CA 1
ATOM 6095 C C . MET B 1 396 ? -15.80452 114.59778 47.58811 1.000 27.84996 396 MET B C 1
ATOM 6096 O O . MET B 1 396 ? -15.38699 113.43806 47.61275 1.000 27.49490 396 MET B O 1
ATOM 6101 N N . ILE B 1 397 ? -15.72483 115.41616 48.62701 1.000 22.52028 397 ILE B N 1
ATOM 6102 C CA . ILE B 1 397 ? -15.08479 115.03280 49.88011 1.000 25.04637 397 ILE B CA 1
ATOM 6103 C C . ILE B 1 397 ? -16.21226 114.74034 50.85059 1.000 28.95144 397 ILE B C 1
ATOM 6104 O O . ILE B 1 397 ? -17.01852 115.62762 51.13502 1.000 27.25303 397 ILE B O 1
ATOM 6109 N N . VAL B 1 398 ? -16.27331 113.51307 51.35988 1.000 24.77926 398 VAL B N 1
ATOM 6110 C CA . VAL B 1 398 ? -17.35438 113.08491 52.23212 1.000 23.13002 398 VAL B CA 1
ATOM 6111 C C . VAL B 1 398 ? -16.84542 113.17775 53.64890 1.000 24.77659 398 VAL B C 1
ATOM 6112 O O . VAL B 1 398 ? -15.82814 112.55537 53.96707 1.000 28.14193 398 VAL B O 1
ATOM 6116 N N . CYS B 1 399 ? -17.56245 113.90810 54.50723 1.000 27.08978 399 CYS B N 1
ATOM 6117 C CA . CYS B 1 399 ? -17.17640 114.10491 55.89931 1.000 26.34730 399 CYS B CA 1
ATOM 6118 C C . CYS B 1 399 ? -18.27864 113.62913 56.83373 1.000 25.68973 399 CYS B C 1
ATOM 6119 O O . CYS B 1 399 ? -19.46821 113.85281 56.58571 1.000 24.60007 399 CYS B O 1
ATOM 6122 N N . GLU B 1 400 ? -17.88086 113.07190 57.96367 1.000 25.22873 400 GLU B N 1
ATOM 6123 C CA . GLU B 1 400 ? -18.85212 112.82022 59.01465 1.000 27.39619 400 GLU B CA 1
ATOM 6124 C C . GLU B 1 400 ? -18.28422 113.29156 60.35251 1.000 30.91941 400 GLU B C 1
ATOM 6125 O O . GLU B 1 400 ? -17.08405 113.51810 60.48696 1.000 32.90363 400 GLU B O 1
ATOM 6131 N N . LYS B 1 401 ? -19.16838 113.45336 61.33856 1.000 28.03231 401 LYS B N 1
ATOM 6132 C CA . LYS B 1 401 ? -18.73814 113.83468 62.68701 1.000 33.63063 401 LYS B CA 1
ATOM 6133 C C . LYS B 1 401 ? -17.66660 112.89782 63.22555 1.000 42.17469 401 LYS B C 1
ATOM 6134 O O . LYS B 1 401 ? -17.78009 111.67810 63.13026 1.000 42.89703 401 LYS B O 1
ATOM 6140 N N . ALA B 1 402 ? -16.61601 113.48301 63.80934 1.000 34.83188 402 ALA B N 1
ATOM 6141 C CA . ALA B 1 402 ? -15.45912 112.70410 64.27176 1.000 38.23811 402 ALA B CA 1
ATOM 6142 C C . ALA B 1 402 ? -15.82765 111.77457 65.41457 1.000 43.01720 402 ALA B C 1
ATOM 6143 O O . ALA B 1 402 ? -16.71301 112.10636 66.19732 1.000 50.98326 402 ALA B O 1
#

InterPro domains:
  IPR001077 O-methyltransferase, C-terminal domain [PF00891] (236-381)
  IPR016461 O-methyltransferase-like [PS51683] (58-401)
  IPR029063 S-adenosyl-L-methionine-dependent methyltransferase superfamily [G3DSA:3.40.50.150] (146-398)
  IPR029063 S-adenosyl-L-methionine-dependent methyltransferase superfamily [SSF53335] (222-389)
  IPR036388 Winged helix-like DNA-binding domain superfamily [G3DSA:1.10.10.10] (54-144)
  IPR036390 Winged helix DNA-binding domain superfamily [SSF46785] (54-134)

B-factor: mean 33.7, std 12.13, range [16.19, 109.09]

Sequence (786 aa):
SLDTLAAKLIEKAKDLRAGNSTTPQQHEALVGTLKQVQDAVYLPRDDLAAMQMGFVTAAAIRLLLHWKVFEKIPDTGSIRYEELATQVGGDVVIITRICWLLVATGFLVQEGSDRVAHTARTRPFAGVNPLRAWWLMGYDEYVPVLLAMPRYYDTYGIKEPTGRLHTIKAFTEGSPELTVGEIMSRHPERTANMLISMSAMASQYPHTGFYDFSWVAPKAAESATRPLIVDIGGAKGWTLQAICKETPEIPISRCVLQDLSSGVIQMVQTVGDEDIRSAQLMAIDFHKEQPVQGALVYMIRRILRDFGDDECVSILQHVVAAMAPDSKLLIADTVTGNPPSSWFPAMLDFFLSTIGGKERTEEEFRKITARAGLRITGIHYSDKAEFAMIVCEKASLDTLAAKLIEKAKDLRAGNSTTPQQHEALVGTLKQVQDAVYLPRDDLAAMQMGFVTAAAIRLLLHWKVFEKIPDTGSIRYEELATQVGGDVVIITRICWLLVATGFLVQEGSDRVAHTARTRPFAGVNPLRAWWLMGYDEYVPVLLAMPRYYDTYGIKEPTGRLHTIKAFTEGSPELTVGEIMSRHPERTANMLISMSAMASQYPHTGFYDFSWVAPKAAESATRPLIVDIGGAKGWTLQAICKETPEIPISRCVLQDLSGVIQMVQTVGDEDIRSAQLMAIDFHKEQPVQGALVYMIRRRILRDFGDDECVSILQHVVAAMAPDSKLLIADTVTGNPPSWFPAMLDFFLSTIGGKERTEEEFRKITARAGLRITGIHYSDKAEFAMIVCEKA

Nearest PDB structures (foldseek):
  7ww0-assembly1_A  TM=8.312E-01  e=2.157E-67  Aspergillus carbonarius ITEM 5010
  7wvs-assembly1_A  TM=8.249E-01  e=7.126E-66  Aspergillus carbonarius ITEM 5010
  7y3h-assembly1_A  TM=9.424E-01  e=3.248E-51  Apiospora montagnei NRRL 25634
  8gx4-assembly1_A  TM=9.399E-01  e=3.163E-50  Apiospora montagnei NRRL 25634
  8gzi-assembly1_A  TM=9.299E-01  e=5.227E-48  Apiospora montagnei NRRL 25634

Radius of gyration: 30.38 Å; Cα contacts (8 Å, |Δi|>4): 1427; chains: 2; bounding box: 89×65×64 Å